Protein AF-0000000085064204 (afdb_homodimer)

Radius of gyration: 37.08 Å; Cα contacts (8 Å, |Δi|>4): 1869; chains: 2; bounding box: 74×116×79 Å

pLDDT: mean 85.84, std 9.93, range [38.03, 97.38]

Nearest PDB structures (foldseek):
  7vgf-assembly1_B  TM=7.984E-01  e=4.249E-29  Homo sapiens
  7y48-assembly1_B  TM=7.712E-01  e=2.056E-29  Homo sapiens
  4m1m-assembly1_A  TM=7.184E-01  e=2.079E-28  Mus musculus
  4m2s-assembly1_A  TM=7.589E-01  e=3.308E-27  Mus musculus
  5kpj-assembly1_A  TM=6.372E-01  e=1.193E-29  Mus musculus

InterPro domains:
  IPR003439 ABC transporter-like, ATP-binding domain [PF00005] (353-502)
  IPR003439 ABC transporter-like, ATP-binding domain [PS50893] (336-571)
  IPR003593 AAA+ ATPase domain [SM00382] (361-548)
  IPR011527 ABC transporter type 1, transmembrane domain [PF00664] (18-265)
  IPR011527 ABC transporter type 1, transmembrane domain [PS50929] (18-302)
  IPR014216 ABC transporter, CydDC cysteine exporter (CydDC-E) family, permease/ATP-binding protein CydD [TIGR02857] (13-544)
  IPR017871 ABC transporter-like, conserved site [PS00211] (474-488)
  IPR027417 P-loop containing nucleoside triphosphate hydrolase [G3DSA:3.40.50.300] (328-576)
  IPR027417 P-loop containing nucleoside triphosphate hydrolase [SSF52540] (329-570)
  IPR036640 ABC transporter type 1, transmembrane domain superfamily [G3DSA:1.20.1560.10] (3-317)
  IPR036640 ABC transporter type 1, transmembrane domain superfamily [SSF90123] (4-317)
  IPR039421 Type 1 protein exporter [PTHR24221] (57-568)

Foldseek 3Di:
DPVVLVVLLVVLVVLLVVLLVLVVVLLVLLLVLLLLVLVLCCCVPPVVDDPVRCVVSVVVSVVSVVSSVVSNVVSLVSQLVSLVVSLVVLLVLLVVLVVLQPDVVCVVPDPVVSVCLNPVLSVLCRLVRRPQVSLVSCLPNSLVVLLVVLCVQPVVLSVLLVVLSVVLVVVCVVLVVVLLVLVVVLVVLVVVLVVLVVVCVVCVVVCVVVVNNVVSVVVSVVSVVVSVVSVVVSVVSLVVSLVVLVVSLVVSLVVLLVVLVVQCPPDPPHHDSSSSSSSSSCSNVSSVSVNSNSVSVVSVSSNVVSVVVSVVSVVPDGDDQPPAADADDPDLWKKKWWFQFWAAPDDPRTQAGTATDIQGTQFEEEEDEDPSLNQVVVLCVLLVSDDTPDTFMDIVPHHTPSRHDNVNSNLQEAEQELQDFADWFFLLVRLCVLPVPDDPVLLCVLLVLLVQQVVLVVDPVRRRATDDPPGDDDDRLNRSSSSSSSLSSNLHQEYEYEHNLVPPDPVSSVSNVSSVCVSSRRGRYYYHDPDVVVQQPGQKYFYGGNNYGDDMDHPVVVCVVVDPSVVVVCVRVVVDD/DPVVLVVLLVVLVVLLVVLLVLVLVLLVLLLVLLLLVLVLCCCVPPVVDDPVRCVVSVVVSVVSVVSSVVSNVVSLVSQLVSLVVSLVVLLVLLVVLVVLQFDVVCVVPDPVVSVCLNPVLSVLCRLVRRPQVSLVSCLPNSLVVLLVVLCVQPVVLSVLLVVLSVVLVVLCVVLVVVLLVLVVVLVVLVVVLVVLVVVCVVCVVVCVVVVNNVVSVVVSVVSVVVSVVSVVVSVVSLVVSLVVLVVSLVVSLVVLLVVLVVQCPPDPPHHDSSSSSSSSSCSNVSSVSVSSNSVSVVSVSSNVVSVVVSVVSSVPDGDDQPPAADADDPDLWKKKWWFQFWAAPDDPRTQAGTATDIQGTQFEEEEDEDPSLNQVVVLCVLLVSDDTPDTFMDIVNHHTPSRHDNVNSNLQEAEQELQDFADWFFLLVRLCVLPVPDDPVLLCVLLVLLVQQVVLVVDPVRRRATDHPPGDDDDRLNRSSSSSSSLSSNLHQEYEYEHNLVPPDPVSSVSNVSSVCVSSRRGRYYYHDPDVVSQQPGQKYFYGGNNYGDDMDHPVVVCVVVDPSVVVVCVRVVVDD

Secondary structure (DSSP, 8-state):
--HHHHHHHGGGHHHHHHHHHHHHHHHHHHHHHHHHHHHHHHHHHHS---HHHHHHHHHHHHHHHHHHHHHHHHHHHHHHHHHHHHHHHHHHHHHHHHHHH-HHHHHTS-HHHHHHIIIIIHHTTHHIIIIIHHHHHHHHHHHHHHHHHHHHH-HHHHHHHHHHHHHHHHHHHHHHHHHHHHHHHHHHHHHHHHHHHHHHHHTHHHHHHTT-HHHHHHHHHHHHHHHHHHHHHHHHHHHHHHHHHHHHHHHHHHHHHHHHHHHHTTPSSP--HHHHHHHHHHHHHHHHHHHHHHHHHHHHHHHHHHHHHHHHHHTSPPP---SSPBPPP--SS--EEEEEEEEESSTT-EEEEEEEEEE-TT-EEEEEE-TTSSHHHHHHHHHT----SEEEEEETTTEEGGGB-HHHHHTTEEEE-SS--PPSEEHHHHHHTS-TT--HHHHHHHHHHTT-HHHHHHSTTGGG-EESTTS----HHHHHHHHHHHHHHH--SEEEEE---TTS-HHHHHHHHHHHHHHHTTSEEEEE-SSHHHHHH-SEEEEEETTEEEEEE-HHHHHHHTSHHHHHHHHHHT---/--HHHHHHHHTTHHHHHHHHHHHHHHHHHHHHHHHHHHHHHHHHHHS---HHHHHHHHHHHHHHHHHHHHHHHHHHHHHHHHHHHHHHHHHHHHHHHHHHH-HHHHHTS-HHHHHHIIIIIHHTTHHIIIIIHHHHHHHHHHHHHHHHHHHHH-HHHHHHHHHHHHHHHHHHHHHHHHHHHHHHHHHHHHHHHHHHHHHHHHTHHHHHHTT-HHHHHHHHHHHHHHHHHHHHHHHHHHHHHHHHHHHHHHHHHHHHHHHHHHHHTTPSSP--HHHHHHHHHHHHHHHHHHHHHHHHHHHHHHHHHHHHHHHHHHTSPPP---SSPBPPP--SS--EEEEEEEEESSTT-EEEEEEEEEE-TT-EEEEEE-TTSSHHHHHHHHHT----SEEEEEETTTEEGGGB-HHHHHTTEEEE-SS--PPSEEHHHHHHTS-TT--HHHHHHHHHHTT-HHHHHHSTTGGG-EESTTS----HHHHHHHHHHHHHHH--SEEEEE---TTS-HHHHHHHHHHHHHHHTTSEEEEE-SSHHHHHT-SEEEEEETTEEEEEE-HHHHHHHTSHHHHHHHHHHT---

Sequence (1154 aa):
MDQRLMREGRRTRGTLYFGIGLGLAAGLLIILQAFLLAHIVDDVSFHGWNLAAVMPLLWIMLALFVVRAGFSWASELVAFHASARIKTYLRERLLSHLLNLGPVAVAGERSADIASTMIEGVEALEPYFSRYLPQMALVSLIPLAILVFVFPADWISGLILLIAGPLVPFFMVLVGYKAEAINQRQWRKMLLMSAHFLDMVQGLTTLKIFGRAKDEIEIVARISDDYRRTTMAGLRVAFLTSAVLEFFASVSIALVAVSLGARLLEIPPPVTFYTAFFVLLLAPEYFNPLRGLAIHYHARMSAIAAARRIFDILDTPLPAQGTQTMAYPDTQSVSLSVHDLHFSYEEGRVALAGVNAEFPAGKVTALVGASGAGKSTLANALLGFVQPDSGEILINGRIPLAVLDRESWWRQLAWVPQNPRLFHGTIAENIRIGRPDADMAALREAAKNAHALEFIEALPQGFDTPVGDLGQGLSGGQIQRVALARAFVKNPPIFILDEATASLDMENESLVLDAMQRLIQGRTAIVIAHRLAMAERADQILVMDAGKVVEAGTHNALLAAGGVYARLAAAYRGDHAMDQRLMREGRRTRGTLYFGIGLGLAAGLLIILQAFLLAHIVDDVSFHGWNLAAVMPLLWIMLALFVVRAGFSWASELVAFHASARIKTYLRERLLSHLLNLGPVAVAGERSADIASTMIEGVEALEPYFSRYLPQMALVSLIPLAILVFVFPADWISGLILLIAGPLVPFFMVLVGYKAEAINQRQWRKMLLMSAHFLDMVQGLTTLKIFGRAKDEIEIVARISDDYRRTTMAGLRVAFLTSAVLEFFASVSIALVAVSLGARLLEIPPPVTFYTAFFVLLLAPEYFNPLRGLAIHYHARMSAIAAARRIFDILDTPLPAQGTQTMAYPDTQSVSLSVHDLHFSYEEGRVALAGVNAEFPAGKVTALVGASGAGKSTLANALLGFVQPDSGEILINGRIPLAVLDRESWWRQLAWVPQNPRLFHGTIAENIRIGRPDADMAALREAAKNAHALEFIEALPQGFDTPVGDLGQGLSGGQIQRVALARAFVKNPPIFILDEATASLDMENESLVLDAMQRLIQGRTAIVIAHRLAMAERADQILVMDAGKVVEAGTHNALLAAGGVYARLAAAYRGDHA

Structure (mmCIF, N/CA/C/O backbone):
data_AF-0000000085064204-model_v1
#
loop_
_entity.id
_entity.type
_entity.pdbx_description
1 polymer 'ABC transporter, CydDC cysteine exporter (CydDC-E) family, permease/ATP-binding protein CydD'
#
loop_
_atom_site.group_PDB
_atom_site.id
_atom_site.type_symbol
_atom_site.label_atom_id
_atom_site.label_alt_id
_atom_site.label_comp_id
_atom_site.label_asym_id
_atom_site.label_entity_id
_atom_site.label_seq_id
_atom_site.pdbx_PDB_ins_code
_atom_site.Cartn_x
_atom_site.Cartn_y
_atom_site.Cartn_z
_atom_site.occupancy
_atom_site.B_iso_or_equiv
_atom_site.auth_seq_id
_atom_site.auth_comp_id
_atom_site.auth_asym_id
_atom_site.auth_atom_id
_atom_site.pdbx_PDB_model_num
ATOM 1 N N . MET A 1 1 ? -7.918 -23.562 9.688 1 51.97 1 MET A N 1
ATOM 2 C CA . MET A 1 1 ? -8.656 -22.625 8.836 1 51.97 1 MET A CA 1
ATOM 3 C C . MET A 1 1 ? -9.438 -21.625 9.68 1 51.97 1 MET A C 1
ATOM 5 O O . MET A 1 1 ? -10.016 -21.984 10.703 1 51.97 1 MET A O 1
ATOM 9 N N . ASP A 1 2 ? -9.148 -20.406 9.461 1 63.81 2 ASP A N 1
ATOM 10 C CA . ASP A 1 2 ? -9.844 -19.406 10.266 1 63.81 2 ASP A CA 1
ATOM 11 C C . ASP A 1 2 ? -11.352 -19.5 10.078 1 63.81 2 ASP A C 1
ATOM 13 O O . ASP A 1 2 ? -11.859 -19.328 8.969 1 63.81 2 ASP A O 1
ATOM 17 N N . GLN A 1 3 ? -12.086 -20.125 11.039 1 72.88 3 GLN A N 1
ATOM 18 C CA . GLN A 1 3 ? -13.516 -20.406 11.039 1 72.88 3 GLN A CA 1
ATOM 19 C C . GLN A 1 3 ? -14.312 -19.188 10.586 1 72.88 3 GLN A C 1
ATOM 21 O O . GLN A 1 3 ? -15.297 -19.312 9.852 1 72.88 3 GLN A O 1
ATOM 26 N N . ARG A 1 4 ? -13.945 -18.094 10.938 1 77.44 4 ARG A N 1
ATOM 27 C CA . ARG A 1 4 ? -14.688 -16.891 10.586 1 77.44 4 ARG A CA 1
ATOM 28 C C . ARG A 1 4 ? -14.562 -16.578 9.102 1 77.44 4 ARG A C 1
ATOM 30 O O . ARG A 1 4 ? -15.531 -16.156 8.469 1 77.44 4 ARG A O 1
ATOM 37 N N . LEU A 1 5 ? -13.383 -16.891 8.633 1 79.81 5 LEU A N 1
ATOM 38 C CA . LEU A 1 5 ? -13.156 -16.688 7.203 1 79.81 5 LEU A CA 1
ATOM 39 C C . LEU A 1 5 ? -14.016 -17.641 6.379 1 79.81 5 LEU A C 1
ATOM 41 O O . LEU A 1 5 ? -14.578 -17.25 5.352 1 79.81 5 LEU A O 1
ATOM 45 N N . MET A 1 6 ? -14.164 -18.781 6.891 1 79.31 6 MET A N 1
ATOM 46 C CA . MET A 1 6 ? -14.953 -19.781 6.188 1 79.31 6 MET A CA 1
ATOM 47 C C . MET A 1 6 ? -16.438 -19.438 6.242 1 79.31 6 MET A C 1
ATOM 49 O O . MET A 1 6 ? -17.188 -19.766 5.316 1 79.31 6 MET A O 1
ATOM 53 N N . ARG A 1 7 ? -16.844 -18.797 7.293 1 80.12 7 ARG A N 1
ATOM 54 C CA . ARG A 1 7 ? -18.234 -18.391 7.422 1 80.12 7 ARG A CA 1
ATOM 55 C C . ARG A 1 7 ? -18.609 -17.328 6.383 1 80.12 7 ARG A C 1
ATOM 57 O O . ARG A 1 7 ? -19.719 -17.328 5.859 1 80.12 7 ARG A O 1
ATOM 64 N N . GLU A 1 8 ? -17.656 -16.531 6.055 1 81 8 GLU A N 1
ATOM 65 C CA . GLU A 1 8 ? -17.875 -15.547 5.012 1 81 8 GLU A CA 1
ATOM 66 C C . GLU A 1 8 ? -18.047 -16.203 3.645 1 81 8 GLU A C 1
ATOM 68 O O . GLU A 1 8 ? -18.797 -15.719 2.799 1 81 8 GLU A O 1
ATOM 73 N N . GLY A 1 9 ? -17.359 -17.203 3.48 1 81.88 9 GLY A N 1
ATOM 74 C CA . GLY A 1 9 ? -17.469 -17.969 2.248 1 81.88 9 GLY A CA 1
ATOM 75 C C . GLY A 1 9 ? -18.781 -18.719 2.119 1 81.88 9 GLY A C 1
ATOM 76 O O . GLY A 1 9 ? -19.203 -19.062 1.011 1 81.88 9 GLY A O 1
ATOM 77 N N . ARG A 1 10 ? -19.516 -18.891 3.223 1 81.38 10 ARG A N 1
ATOM 78 C CA . ARG A 1 10 ? -20.766 -19.625 3.232 1 81.38 10 ARG A CA 1
ATOM 79 C C . ARG A 1 10 ? -21.859 -18.875 2.49 1 81.38 10 ARG A C 1
ATOM 81 O O . ARG A 1 10 ? -22.797 -19.484 1.972 1 81.38 10 ARG A O 1
ATOM 88 N N . ARG A 1 11 ? -21.688 -17.594 2.393 1 80.5 11 ARG A N 1
ATOM 89 C CA . ARG A 1 11 ? -22.688 -16.797 1.69 1 80.5 11 ARG A CA 1
ATOM 90 C C . ARG A 1 11 ? -22.719 -17.125 0.203 1 80.5 11 ARG A C 1
ATOM 92 O O . ARG A 1 11 ? -23.75 -17.016 -0.446 1 80.5 11 ARG A O 1
ATOM 99 N N . THR A 1 12 ? -21.578 -17.547 -0.278 1 88.06 12 THR A N 1
ATOM 100 C CA . THR A 1 12 ? -21.469 -17.922 -1.684 1 88.06 12 THR A CA 1
ATOM 101 C C . THR A 1 12 ? -21.078 -19.391 -1.825 1 88.06 12 THR A C 1
ATOM 103 O O . THR A 1 12 ? -20.375 -19.766 -2.762 1 88.06 12 THR A O 1
ATOM 106 N N . ARG A 1 13 ? -21.484 -20.203 -0.904 1 87.88 13 ARG A N 1
ATOM 107 C CA . ARG A 1 13 ? -21.062 -21.594 -0.875 1 87.88 13 ARG A CA 1
ATOM 108 C C . ARG A 1 13 ? -21.547 -22.344 -2.121 1 87.88 13 ARG A C 1
ATOM 110 O O . ARG A 1 13 ? -20.812 -23.156 -2.68 1 87.88 13 ARG A O 1
ATOM 117 N N . GLY A 1 14 ? -22.812 -22.016 -2.52 1 92.12 14 GLY A N 1
ATOM 118 C CA . GLY A 1 14 ? -23.328 -22.672 -3.717 1 92.12 14 GLY A CA 1
ATOM 119 C C . GLY A 1 14 ? -22.453 -22.438 -4.938 1 92.12 14 GLY A C 1
ATOM 120 O O . GLY A 1 14 ? -22.141 -23.375 -5.672 1 92.12 14 GLY A O 1
ATOM 121 N N . THR A 1 15 ? -22.047 -21.203 -5.09 1 93 15 THR A N 1
ATOM 122 C CA . THR A 1 15 ? -21.203 -20.859 -6.23 1 93 15 THR A CA 1
ATOM 123 C C . THR A 1 15 ? -19.828 -21.484 -6.105 1 93 15 THR A C 1
ATOM 125 O O . THR A 1 15 ? -19.266 -21.969 -7.094 1 93 15 THR A O 1
ATOM 128 N N . LEU A 1 16 ? -19.344 -21.5 -4.938 1 92.06 16 LEU A N 1
ATOM 129 C CA . LEU A 1 16 ? -18.031 -22.094 -4.715 1 92.06 16 LEU A CA 1
ATOM 130 C C . LEU A 1 16 ? -18.062 -23.594 -4.969 1 92.06 16 LEU A C 1
ATOM 132 O O . LEU A 1 16 ? -17.172 -24.141 -5.625 1 92.06 16 LEU A O 1
ATOM 136 N N . TYR A 1 17 ? -19.094 -24.266 -4.473 1 93.19 17 TYR A N 1
ATOM 137 C CA . TYR A 1 17 ? -19.219 -25.703 -4.684 1 93.19 17 TYR A CA 1
ATOM 138 C C . TYR A 1 17 ? -19.438 -26.016 -6.16 1 93.19 17 TYR A C 1
ATOM 140 O O . TYR A 1 17 ? -18.969 -27.047 -6.66 1 93.19 17 TYR A O 1
ATOM 148 N N . PHE A 1 18 ? -20.172 -25.125 -6.746 1 95.31 18 PHE A N 1
ATOM 149 C CA . PHE A 1 18 ? -20.375 -25.297 -8.18 1 95.31 18 PHE A CA 1
ATOM 150 C C . PHE A 1 18 ? -19.047 -25.203 -8.93 1 95.31 18 PHE A C 1
ATOM 152 O O . PHE A 1 18 ? -18.781 -26.016 -9.828 1 95.31 18 PHE A O 1
ATOM 159 N N . GLY A 1 19 ? -18.234 -24.219 -8.531 1 94.81 19 GLY A N 1
ATOM 160 C CA . GLY A 1 19 ? -16.906 -24.125 -9.117 1 94.81 19 GLY A CA 1
ATOM 161 C C . GLY A 1 19 ? -16.047 -25.344 -8.891 1 94.81 19 GLY A C 1
ATOM 162 O O . GLY A 1 19 ? -15.383 -25.828 -9.812 1 94.81 19 GLY A O 1
ATOM 163 N N . ILE A 1 20 ? -16.109 -25.891 -7.723 1 94.38 20 ILE A N 1
ATOM 164 C CA . ILE A 1 20 ? -15.375 -27.109 -7.367 1 94.38 20 ILE A CA 1
ATOM 165 C C . ILE A 1 20 ? -15.914 -28.281 -8.172 1 94.38 20 ILE A C 1
ATOM 167 O O . ILE A 1 20 ? -15.148 -29.109 -8.672 1 94.38 20 ILE A O 1
ATOM 171 N N . GLY A 1 21 ? -17.219 -28.328 -8.281 1 96.25 21 GLY A N 1
ATOM 172 C CA . GLY A 1 21 ? -17.828 -29.375 -9.086 1 96.25 21 GLY A CA 1
ATOM 173 C C . GLY A 1 21 ? -17.375 -29.375 -10.531 1 96.25 21 GLY A C 1
ATOM 174 O O . GLY A 1 21 ? -17.109 -30.422 -11.109 1 96.25 21 GLY A O 1
ATOM 175 N N . LEU A 1 22 ? -17.281 -28.188 -11.078 1 96.19 22 LEU A N 1
ATOM 176 C CA . LEU A 1 22 ? -16.781 -28.047 -12.445 1 96.19 22 LEU A CA 1
ATOM 177 C C . LEU A 1 22 ? -15.328 -28.484 -12.547 1 96.19 22 LEU A C 1
ATOM 179 O O . LEU A 1 22 ? -14.938 -29.125 -13.531 1 96.19 22 LEU A O 1
ATOM 183 N N . GLY A 1 23 ? -14.617 -28.094 -11.547 1 94.19 23 GLY A N 1
ATOM 184 C CA . GLY A 1 23 ? -13.234 -28.562 -11.5 1 94.19 23 GLY A CA 1
ATOM 185 C C . GLY A 1 23 ? -13.102 -30.062 -11.406 1 94.19 23 GLY A C 1
ATOM 186 O O . GLY A 1 23 ? -12.258 -30.656 -12.07 1 94.19 23 GLY A O 1
ATOM 187 N N . LEU A 1 24 ? -13.922 -30.641 -10.602 1 95.44 24 LEU A N 1
ATOM 188 C CA . LEU A 1 24 ? -13.938 -32.094 -10.461 1 95.44 24 LEU A CA 1
ATOM 189 C C . LEU A 1 24 ? -14.344 -32.75 -11.773 1 95.44 24 LEU A C 1
ATOM 191 O O . LEU A 1 24 ? -13.781 -33.781 -12.156 1 95.44 24 LEU A O 1
ATOM 195 N N . ALA A 1 25 ? -15.305 -32.188 -12.391 1 96.75 25 ALA A N 1
ATOM 196 C CA . ALA A 1 25 ? -15.734 -32.688 -13.688 1 96.75 25 ALA A CA 1
ATOM 197 C C . ALA A 1 25 ? -14.586 -32.688 -14.695 1 96.75 25 ALA A C 1
ATOM 199 O O . ALA A 1 25 ? -14.414 -33.625 -15.461 1 96.75 25 ALA A O 1
ATOM 200 N N . ALA A 1 26 ? -13.867 -31.625 -14.688 1 94 26 ALA A N 1
ATOM 201 C CA . ALA A 1 26 ? -12.695 -31.547 -15.562 1 94 26 ALA A CA 1
ATOM 202 C C . ALA A 1 26 ? -11.68 -32.625 -15.219 1 94 26 ALA A C 1
ATOM 204 O O . ALA A 1 26 ? -11.078 -33.219 -16.109 1 94 26 ALA A O 1
ATOM 205 N N . GLY A 1 27 ? -11.523 -32.844 -13.945 1 92.81 27 GLY A N 1
ATOM 206 C CA . GLY A 1 27 ? -10.625 -33.906 -13.508 1 92.81 27 GLY A CA 1
ATOM 207 C C . GLY A 1 27 ? -11.078 -35.281 -13.93 1 92.81 27 GLY A C 1
ATOM 208 O O . GLY A 1 27 ? -10.266 -36.125 -14.336 1 92.81 27 GLY A O 1
ATOM 209 N N . LEU A 1 28 ? -12.305 -35.562 -13.883 1 95.56 28 LEU A N 1
ATOM 210 C CA . LEU A 1 28 ? -12.852 -36.844 -14.289 1 95.56 28 LEU A CA 1
ATOM 211 C C . LEU A 1 28 ? -12.695 -37.031 -15.797 1 95.56 28 LEU A C 1
ATOM 213 O O . LEU A 1 28 ? -12.5 -38.156 -16.25 1 95.56 28 LEU A O 1
ATOM 217 N N . LEU A 1 29 ? -12.773 -35.938 -16.453 1 95.25 29 LEU A N 1
ATOM 218 C CA . LEU A 1 29 ? -12.602 -36.031 -17.906 1 95.25 29 LEU A CA 1
ATOM 219 C C . LEU A 1 29 ? -11.164 -36.406 -18.25 1 95.25 29 LEU A C 1
ATOM 221 O O . LEU A 1 29 ? -10.914 -37.031 -19.297 1 95.25 29 LEU A O 1
ATOM 225 N N . ILE A 1 30 ? -10.273 -36.062 -17.391 1 93.62 30 ILE A N 1
ATOM 226 C CA . ILE A 1 30 ? -8.891 -36.469 -17.594 1 93.62 30 ILE A CA 1
ATOM 227 C C . ILE A 1 30 ? -8.797 -38 -17.547 1 93.62 30 ILE A C 1
ATOM 229 O O . ILE A 1 30 ? -8.086 -38.594 -18.344 1 93.62 30 ILE A O 1
ATOM 233 N N . ILE A 1 31 ? -9.492 -38.594 -16.656 1 95.25 31 ILE A N 1
ATOM 234 C CA . ILE A 1 31 ? -9.508 -40.031 -16.516 1 95.25 31 ILE A CA 1
ATOM 235 C C . ILE A 1 31 ? -10.141 -40.688 -17.75 1 95.25 31 ILE A C 1
ATOM 237 O O . ILE A 1 31 ? -9.602 -41.625 -18.297 1 95.25 31 ILE A O 1
ATOM 241 N N . LEU A 1 32 ? -11.211 -40.094 -18.156 1 95.62 32 LEU A N 1
ATOM 242 C CA . LEU A 1 32 ? -11.891 -40.594 -19.344 1 95.62 32 LEU A CA 1
ATOM 243 C C . LEU A 1 32 ? -10.992 -40.469 -20.578 1 95.62 32 LEU A C 1
ATOM 245 O O . LEU A 1 32 ? -10.984 -41.344 -21.422 1 95.62 32 LEU A O 1
ATOM 249 N N . GLN A 1 33 ? -10.344 -39.406 -20.656 1 94.38 33 GLN A N 1
ATOM 250 C CA . GLN A 1 33 ? -9.414 -39.219 -21.766 1 94.38 33 GLN A CA 1
ATOM 251 C C . GLN A 1 33 ? -8.312 -40.25 -21.75 1 94.38 33 GLN A C 1
ATOM 253 O O . GLN A 1 33 ? -7.945 -40.781 -22.812 1 94.38 33 GLN A O 1
ATOM 258 N N . ALA A 1 34 ? -7.793 -40.469 -20.594 1 94.19 34 ALA A N 1
ATOM 259 C CA . ALA A 1 34 ? -6.773 -41.5 -20.469 1 94.19 34 ALA A CA 1
ATOM 260 C C . ALA A 1 34 ? -7.328 -42.875 -20.859 1 94.19 34 ALA A C 1
ATOM 262 O O . ALA A 1 34 ? -6.648 -43.656 -21.531 1 94.19 34 ALA A O 1
ATOM 263 N N . PHE A 1 35 ? -8.516 -43.156 -20.484 1 94.88 35 PHE A N 1
ATOM 264 C CA . PHE A 1 35 ? -9.188 -44.406 -20.812 1 94.88 35 PHE A CA 1
ATOM 265 C C . PHE A 1 35 ? -9.344 -44.562 -22.328 1 94.88 35 PHE A C 1
ATOM 267 O O . PHE A 1 35 ? -8.984 -45.594 -22.891 1 94.88 35 PHE A O 1
ATOM 274 N N . LEU A 1 36 ? -9.797 -43.531 -22.938 1 94.88 36 LEU A N 1
ATOM 275 C CA . LEU A 1 36 ? -10.031 -43.562 -24.375 1 94.88 36 LEU A CA 1
ATOM 276 C C . LEU A 1 36 ? -8.719 -43.656 -25.141 1 94.88 36 LEU A C 1
ATOM 278 O O . LEU A 1 36 ? -8.617 -44.375 -26.125 1 94.88 36 LEU A O 1
ATOM 282 N N . LEU A 1 37 ? -7.797 -42.875 -24.688 1 93.75 37 LEU A N 1
ATOM 283 C CA . LEU A 1 37 ? -6.5 -42.906 -25.359 1 93.75 37 LEU A CA 1
ATOM 284 C C . LEU A 1 37 ? -5.855 -44.281 -25.25 1 93.75 37 LEU A C 1
ATOM 286 O O . LEU A 1 37 ? -5.289 -44.781 -26.219 1 93.75 37 LEU A O 1
ATOM 290 N N . ALA A 1 38 ? -5.91 -44.875 -24.109 1 93.56 38 ALA A N 1
ATOM 291 C CA . ALA A 1 38 ? -5.371 -46.219 -23.906 1 93.56 38 ALA A CA 1
ATOM 292 C C . ALA A 1 38 ? -6.078 -47.219 -24.812 1 93.56 38 ALA A C 1
ATOM 294 O O . ALA A 1 38 ? -5.434 -48.125 -25.375 1 93.56 38 ALA A O 1
ATOM 295 N N . HIS A 1 39 ? -7.371 -47.094 -24.953 1 92 39 HIS A N 1
ATOM 296 C CA . HIS A 1 39 ? -8.148 -48 -25.812 1 92 39 HIS A CA 1
ATOM 297 C C . HIS A 1 39 ? -7.777 -47.812 -27.281 1 92 39 HIS A C 1
ATOM 299 O O . HIS A 1 39 ? -7.605 -48.812 -28 1 92 39 HIS A O 1
ATOM 305 N N . ILE A 1 40 ? -7.637 -46.625 -27.656 1 92.25 40 ILE A N 1
ATOM 306 C CA . ILE A 1 40 ? -7.309 -46.344 -29.047 1 92.25 40 ILE A CA 1
ATOM 307 C C . ILE A 1 40 ? -5.934 -46.938 -29.391 1 92.25 40 ILE A C 1
ATOM 309 O O . ILE A 1 40 ? -5.781 -47.625 -30.391 1 92.25 40 ILE A O 1
ATOM 313 N N . VAL A 1 41 ? -4.965 -46.688 -28.547 1 89.12 41 VAL A N 1
ATOM 314 C CA . VAL A 1 41 ? -3.602 -47.125 -28.797 1 89.12 41 VAL A CA 1
ATOM 315 C C . VAL A 1 41 ? -3.551 -48.656 -28.75 1 89.12 41 VAL A C 1
ATOM 317 O O . VAL A 1 41 ? -2.871 -49.281 -29.562 1 89.12 41 VAL A O 1
ATOM 320 N N . ASP A 1 42 ? -4.293 -49.25 -27.812 1 89.31 42 ASP A N 1
ATOM 321 C CA . ASP A 1 42 ? -4.352 -50.688 -27.703 1 89.31 42 ASP A CA 1
ATOM 322 C C . ASP A 1 42 ? -4.977 -51.312 -28.953 1 89.31 42 ASP A C 1
ATOM 324 O O . ASP A 1 42 ? -4.488 -52.344 -29.453 1 89.31 42 ASP A O 1
ATOM 328 N N . ASP A 1 43 ? -6.055 -50.719 -29.438 1 87.75 43 ASP A N 1
ATOM 329 C CA . ASP A 1 43 ? -6.758 -51.25 -30.609 1 87.75 43 ASP A CA 1
ATOM 330 C C . ASP A 1 43 ? -5.891 -51.125 -31.859 1 87.75 43 ASP A C 1
ATOM 332 O O . ASP A 1 43 ? -5.863 -52.031 -32.688 1 87.75 43 ASP A O 1
ATOM 336 N N . VAL A 1 44 ? -5.246 -50.125 -31.953 1 84.06 44 VAL A N 1
ATOM 337 C CA . VAL A 1 44 ? -4.422 -49.875 -33.125 1 84.06 44 VAL A CA 1
ATOM 338 C C . VAL A 1 44 ? -3.18 -50.75 -33.094 1 84.06 44 VAL A C 1
ATOM 340 O O . VAL A 1 44 ? -2.748 -51.281 -34.094 1 84.06 44 VAL A O 1
ATOM 343 N N . SER A 1 45 ? -2.621 -51 -31.906 1 82 45 SER A N 1
ATOM 344 C CA . SER A 1 45 ? -1.347 -51.688 -31.766 1 82 45 SER A CA 1
ATOM 345 C C . SER A 1 45 ? -1.543 -53.188 -31.734 1 82 45 SER A C 1
ATOM 347 O O . SER A 1 45 ? -0.725 -53.938 -32.25 1 82 45 SER A O 1
ATOM 349 N N . PHE A 1 46 ? -2.588 -53.656 -31.109 1 81.19 46 PHE A N 1
ATOM 350 C CA . PHE A 1 46 ? -2.629 -55.062 -30.828 1 81.19 46 PHE A CA 1
ATOM 351 C C . PHE A 1 46 ? -3.85 -55.719 -31.469 1 81.19 46 PHE A C 1
ATOM 353 O O . PHE A 1 46 ? -3.898 -56.938 -31.641 1 81.19 46 PHE A O 1
ATOM 360 N N . HIS A 1 47 ? -4.801 -54.938 -31.828 1 83.44 47 HIS A N 1
ATOM 361 C CA . HIS A 1 47 ? -5.996 -55.562 -32.375 1 83.44 47 HIS A CA 1
ATOM 362 C C . HIS A 1 47 ? -6.109 -55.25 -33.875 1 83.44 47 HIS A C 1
ATOM 364 O O . HIS A 1 47 ? -7.141 -55.531 -34.5 1 83.44 47 HIS A O 1
ATOM 370 N N . GLY A 1 48 ? -5.191 -54.594 -34.5 1 79.88 48 GLY A N 1
ATOM 371 C CA . GLY A 1 48 ? -5.066 -54.406 -35.938 1 79.88 48 GLY A CA 1
ATOM 372 C C . GLY A 1 48 ? -6.055 -53.406 -36.5 1 79.88 48 GLY A C 1
ATOM 373 O O . GLY A 1 48 ? -6.375 -53.469 -37.688 1 79.88 48 GLY A O 1
ATOM 374 N N . TRP A 1 49 ? -6.562 -52.594 -35.656 1 83 49 TRP A N 1
ATOM 375 C CA . TRP A 1 49 ? -7.48 -51.594 -36.156 1 83 49 TRP A CA 1
ATOM 376 C C . TRP A 1 49 ? -6.734 -50.531 -36.969 1 83 49 TRP A C 1
ATOM 378 O O . TRP A 1 49 ? -5.625 -50.125 -36.594 1 83 49 TRP A O 1
ATOM 388 N N . ASN A 1 50 ? -7.297 -50.156 -38.188 1 80.88 50 ASN A N 1
ATOM 389 C CA . ASN A 1 50 ? -6.688 -49.094 -38.969 1 80.88 50 ASN A CA 1
ATOM 390 C C . ASN A 1 50 ? -7.109 -47.719 -38.469 1 80.88 50 ASN A C 1
ATOM 392 O O . ASN A 1 50 ? -7.973 -47.594 -37.594 1 80.88 50 ASN A O 1
ATOM 396 N N . LEU A 1 51 ? -6.379 -46.656 -38.938 1 79.19 51 LEU A N 1
ATOM 397 C CA . LEU A 1 51 ? -6.617 -45.312 -38.469 1 79.19 51 LEU A CA 1
ATOM 398 C C . LEU A 1 51 ? -8.039 -44.875 -38.812 1 79.19 51 LEU A C 1
ATOM 400 O O . LEU A 1 51 ? -8.656 -44.125 -38.031 1 79.19 51 LEU A O 1
ATOM 404 N N . ALA A 1 52 ? -8.5 -45.375 -39.906 1 84.31 52 ALA A N 1
ATOM 405 C CA . ALA A 1 52 ? -9.867 -45.031 -40.312 1 84.31 52 ALA A CA 1
ATOM 406 C C . ALA A 1 52 ? -10.883 -45.594 -39.312 1 84.31 52 ALA A C 1
ATOM 408 O O . ALA A 1 52 ? -11.898 -44.969 -39.031 1 84.31 52 ALA A O 1
ATOM 409 N N . ALA A 1 53 ? -10.562 -46.688 -38.781 1 86.75 53 ALA A N 1
ATOM 410 C CA . ALA A 1 53 ? -11.469 -47.375 -37.844 1 86.75 53 ALA A CA 1
ATOM 411 C C . ALA A 1 53 ? -11.492 -46.656 -36.5 1 86.75 53 ALA A C 1
ATOM 413 O O . ALA A 1 53 ? -12.492 -46.688 -35.781 1 86.75 53 ALA A O 1
ATOM 414 N N . VAL A 1 54 ? -10.453 -45.969 -36.156 1 89 54 VAL A N 1
ATOM 415 C CA . VAL A 1 54 ? -10.383 -45.344 -34.844 1 89 54 VAL A CA 1
ATOM 416 C C . VAL A 1 54 ? -10.68 -43.844 -34.938 1 89 54 VAL A C 1
ATOM 418 O O . VAL A 1 54 ? -10.727 -43.156 -33.938 1 89 54 VAL A O 1
ATOM 421 N N . MET A 1 55 ? -10.984 -43.375 -36.125 1 89 55 MET A N 1
ATOM 422 C CA . MET A 1 55 ? -11.211 -41.938 -36.375 1 89 55 MET A CA 1
ATOM 423 C C . MET A 1 55 ? -12.375 -41.438 -35.531 1 89 55 MET A C 1
ATOM 425 O O . MET A 1 55 ? -12.297 -40.375 -34.938 1 89 55 MET A O 1
ATOM 429 N N . PRO A 1 56 ? -13.469 -42.156 -35.438 1 91.44 56 PRO A N 1
ATOM 430 C CA . PRO A 1 56 ? -14.555 -41.656 -34.594 1 91.44 56 PRO A CA 1
ATOM 431 C C . PRO A 1 56 ? -14.133 -41.5 -33.125 1 91.44 56 PRO A C 1
ATOM 433 O O . PRO A 1 56 ? -14.547 -40.531 -32.469 1 91.44 56 PRO A O 1
ATOM 436 N N . LEU A 1 57 ? -13.336 -42.312 -32.656 1 92.38 57 LEU A N 1
ATOM 437 C CA . LEU A 1 57 ? -12.852 -42.219 -31.266 1 92.38 57 LEU A CA 1
ATOM 438 C C . LEU A 1 57 ? -11.906 -41.031 -31.109 1 92.38 57 LEU A C 1
ATOM 440 O O . LEU A 1 57 ? -11.883 -40.375 -30.047 1 92.38 57 LEU A O 1
ATOM 444 N N . LEU A 1 58 ? -11.219 -40.781 -32.156 1 91.75 58 LEU A N 1
ATOM 445 C CA . LEU A 1 58 ? -10.328 -39.625 -32.125 1 91.75 58 LEU A CA 1
ATOM 446 C C . LEU A 1 58 ? -11.125 -38.344 -32.062 1 91.75 58 LEU A C 1
ATOM 448 O O . LEU A 1 58 ? -10.734 -37.375 -31.406 1 91.75 58 LEU A O 1
ATOM 452 N N . TRP A 1 59 ? -12.156 -38.312 -32.781 1 92.44 59 TRP A N 1
ATOM 453 C CA . TRP A 1 59 ? -13.016 -37.125 -32.75 1 92.44 59 TRP A CA 1
ATOM 454 C C . TRP A 1 59 ? -13.656 -36.969 -31.375 1 92.44 59 TRP A C 1
ATOM 456 O O . TRP A 1 59 ? -13.797 -35.844 -30.891 1 92.44 59 TRP A O 1
ATOM 466 N N . ILE A 1 60 ? -14.023 -37.969 -30.766 1 94.56 60 ILE A N 1
ATOM 467 C CA . ILE A 1 60 ? -14.578 -37.938 -29.422 1 94.56 60 ILE A CA 1
ATOM 468 C C . ILE A 1 60 ? -13.531 -37.406 -28.453 1 94.56 60 ILE A C 1
ATOM 470 O O . ILE A 1 60 ? -13.836 -36.625 -27.562 1 94.56 60 ILE A O 1
ATOM 474 N N . MET A 1 61 ? -12.352 -37.875 -28.625 1 93.88 61 MET A N 1
ATOM 475 C CA . MET A 1 61 ? -11.258 -37.406 -27.781 1 93.88 61 MET A CA 1
ATOM 476 C C . MET A 1 61 ? -11.055 -35.906 -27.922 1 93.88 61 MET A C 1
ATOM 478 O O . MET A 1 61 ? -10.867 -35.188 -26.922 1 93.88 61 MET A O 1
ATOM 482 N N . LEU A 1 62 ? -11.062 -35.438 -29.125 1 92.56 62 LEU A N 1
ATOM 483 C CA . LEU A 1 62 ? -10.93 -34 -29.375 1 92.56 62 LEU A CA 1
ATOM 484 C C . LEU A 1 62 ? -12.055 -33.219 -28.703 1 92.56 62 LEU A C 1
ATOM 486 O O . LEU A 1 62 ? -11.805 -32.156 -28.094 1 92.56 62 LEU A O 1
ATOM 490 N N . ALA A 1 63 ? -13.219 -33.719 -28.844 1 94.38 63 ALA A N 1
ATOM 491 C CA . ALA A 1 63 ? -14.359 -33.094 -28.188 1 94.38 63 ALA A CA 1
ATOM 492 C C . ALA A 1 63 ? -14.18 -33.062 -26.672 1 94.38 63 ALA A C 1
ATOM 494 O O . ALA A 1 63 ? -14.516 -32.062 -26.016 1 94.38 63 ALA A O 1
ATOM 495 N N . LEU A 1 64 ? -13.617 -34.094 -26.094 1 95 64 LEU A N 1
ATOM 496 C CA . LEU A 1 64 ? -13.391 -34.156 -24.656 1 95 64 LEU A CA 1
ATOM 497 C C . LEU A 1 64 ? -12.352 -33.156 -24.219 1 95 64 LEU A C 1
ATOM 499 O O . LEU A 1 64 ? -12.461 -32.594 -23.125 1 95 64 LEU A O 1
ATOM 503 N N . PHE A 1 65 ? -11.391 -32.969 -25.094 1 93.5 65 PHE A N 1
ATOM 504 C CA . PHE A 1 65 ? -10.383 -31.953 -24.766 1 93.5 65 PHE A CA 1
ATOM 505 C C . PHE A 1 65 ? -11.023 -30.562 -24.672 1 93.5 65 PHE A C 1
ATOM 507 O O . PHE A 1 65 ? -10.719 -29.797 -23.766 1 93.5 65 PHE A O 1
ATOM 514 N N . VAL A 1 66 ? -11.875 -30.281 -25.578 1 92.94 66 VAL A N 1
ATOM 515 C CA . VAL A 1 66 ? -12.547 -28.984 -25.625 1 92.94 66 VAL A CA 1
ATOM 516 C C . VAL A 1 66 ? -13.469 -28.828 -24.422 1 92.94 66 VAL A C 1
ATOM 518 O O . VAL A 1 66 ? -13.477 -27.781 -23.766 1 92.94 66 VAL A O 1
ATOM 521 N N . VAL A 1 67 ? -14.188 -29.875 -24.125 1 95 67 VAL A N 1
ATOM 522 C CA . VAL A 1 67 ? -15.117 -29.828 -23 1 95 67 VAL A CA 1
ATOM 523 C C . VAL A 1 67 ? -14.344 -29.672 -21.703 1 95 67 VAL A C 1
ATOM 525 O O . VAL A 1 67 ? -14.75 -28.922 -20.812 1 95 67 VAL A O 1
ATOM 528 N N . ARG A 1 68 ? -13.297 -30.375 -21.562 1 93.38 68 ARG A N 1
ATOM 529 C CA . ARG A 1 68 ? -12.477 -30.266 -20.375 1 93.38 68 ARG A CA 1
ATOM 530 C C . ARG A 1 68 ? -11.938 -28.844 -20.203 1 93.38 68 ARG A C 1
ATOM 532 O O . ARG A 1 68 ? -11.969 -28.297 -19.094 1 93.38 68 ARG A O 1
ATOM 539 N N . ALA A 1 69 ? -11.406 -28.312 -21.297 1 90.38 69 ALA A N 1
ATOM 540 C CA . ALA A 1 69 ? -10.914 -26.938 -21.266 1 90.38 69 ALA A CA 1
ATOM 541 C C . ALA A 1 69 ? -12.023 -25.969 -20.875 1 90.38 69 ALA A C 1
ATOM 543 O O . ALA A 1 69 ? -11.789 -25.031 -20.109 1 90.38 69 ALA A O 1
ATOM 544 N N . GLY A 1 70 ? -13.172 -26.219 -21.391 1 92.12 70 GLY A N 1
ATOM 545 C CA . GLY A 1 70 ? -14.328 -25.406 -21.031 1 92.12 70 GLY A CA 1
ATOM 546 C C . GLY A 1 70 ? -14.695 -25.5 -19.562 1 92.12 70 GLY A C 1
ATOM 547 O O . GLY A 1 70 ? -14.977 -24.484 -18.922 1 92.12 70 GLY A O 1
ATOM 548 N N . PHE A 1 71 ? -14.664 -26.719 -19.047 1 94.31 71 PHE A N 1
ATOM 549 C CA . PHE A 1 71 ? -14.969 -26.922 -17.625 1 94.31 71 PHE A CA 1
ATOM 550 C C . PHE A 1 71 ? -13.922 -26.25 -16.75 1 94.31 71 PHE A C 1
ATOM 552 O O . PHE A 1 71 ? -14.258 -25.641 -15.734 1 94.31 71 PHE A O 1
ATOM 559 N N . SER A 1 72 ? -12.727 -26.344 -17.094 1 90.81 72 SER A N 1
ATOM 560 C CA . SER A 1 72 ? -11.656 -25.719 -16.312 1 90.81 72 SER A CA 1
ATOM 561 C C . SER A 1 72 ? -11.773 -24.203 -16.328 1 90.81 72 SER A C 1
ATOM 563 O O . SER A 1 72 ? -11.625 -23.547 -15.289 1 90.81 72 SER A O 1
ATOM 565 N N . TRP A 1 73 ? -12.023 -23.703 -17.516 1 90.12 73 TRP A N 1
ATOM 566 C CA . TRP A 1 73 ? -12.219 -22.281 -17.672 1 90.12 73 TRP A CA 1
ATOM 567 C C . TRP A 1 73 ? -13.406 -21.781 -16.844 1 90.12 73 TRP A C 1
ATOM 569 O O . TRP A 1 73 ? -13.297 -20.797 -16.125 1 90.12 73 TRP A O 1
ATOM 579 N N . ALA A 1 74 ? -14.438 -22.484 -16.953 1 93.81 74 ALA A N 1
ATOM 580 C CA . ALA A 1 74 ? -15.648 -22.109 -16.219 1 93.81 74 ALA A CA 1
ATOM 581 C C . ALA A 1 74 ? -15.438 -22.234 -14.711 1 93.81 74 ALA A C 1
ATOM 583 O O . ALA A 1 74 ? -15.945 -21.422 -13.945 1 93.81 74 ALA A O 1
ATOM 584 N N . SER A 1 75 ? -14.766 -23.234 -14.312 1 93.94 75 SER A N 1
ATOM 585 C CA . SER A 1 75 ? -14.484 -23.453 -12.898 1 93.94 75 SER A CA 1
ATOM 586 C C . SER A 1 75 ? -13.734 -22.266 -12.305 1 93.94 75 SER A C 1
ATOM 588 O O . SER A 1 75 ? -14.094 -21.766 -11.227 1 93.94 75 SER A O 1
ATOM 590 N N . GLU A 1 76 ? -12.797 -21.797 -13.031 1 90.31 76 GLU A N 1
ATOM 591 C CA . GLU A 1 76 ? -12 -20.656 -12.562 1 90.31 76 GLU A CA 1
ATOM 592 C C . GLU A 1 76 ? -12.844 -19.391 -12.5 1 90.31 76 GLU A C 1
ATOM 594 O O . GLU A 1 76 ? -12.766 -18.625 -11.531 1 90.31 76 GLU A O 1
ATOM 599 N N . LEU A 1 77 ? -13.625 -19.203 -13.508 1 91.5 77 LEU A N 1
ATOM 600 C CA . LEU A 1 77 ? -14.461 -18.016 -13.57 1 91.5 77 LEU A CA 1
ATOM 601 C C . LEU A 1 77 ? -15.461 -17.984 -12.422 1 91.5 77 LEU A C 1
ATOM 603 O O . LEU A 1 77 ? -15.688 -16.938 -11.805 1 91.5 77 LEU A O 1
ATOM 607 N N . VAL A 1 78 ? -16.031 -19.125 -12.211 1 94.25 78 VAL A N 1
ATOM 608 C CA . VAL A 1 78 ? -17.031 -19.234 -11.164 1 94.25 78 VAL A CA 1
ATOM 609 C C . VAL A 1 78 ? -16.391 -19 -9.797 1 94.25 78 VAL A C 1
ATOM 611 O O . VAL A 1 78 ? -16.969 -18.312 -8.945 1 94.25 78 VAL A O 1
ATOM 614 N N . ALA A 1 79 ? -15.273 -19.547 -9.586 1 92.38 79 ALA A N 1
ATOM 615 C CA . ALA A 1 79 ? -14.57 -19.375 -8.32 1 92.38 79 ALA A CA 1
ATOM 616 C C . ALA A 1 79 ? -14.234 -17.891 -8.094 1 92.38 79 ALA A C 1
ATOM 618 O O . ALA A 1 79 ? -14.383 -17.391 -6.98 1 92.38 79 ALA A O 1
ATOM 619 N N . PHE A 1 80 ? -13.812 -17.234 -9.086 1 91.56 80 PHE A N 1
ATOM 620 C CA . PHE A 1 80 ? -13.445 -15.836 -8.969 1 91.56 80 PHE A CA 1
ATOM 621 C C . PHE A 1 80 ? -14.688 -14.969 -8.781 1 91.56 80 PHE A C 1
ATOM 623 O O . PHE A 1 80 ? -14.641 -13.953 -8.078 1 91.56 80 PHE A O 1
ATOM 630 N N . HIS A 1 81 ? -15.711 -15.383 -9.469 1 91.69 81 HIS A N 1
ATOM 631 C CA . HIS A 1 81 ? -16.969 -14.664 -9.281 1 91.69 81 HIS A CA 1
ATOM 632 C C . HIS A 1 81 ? -17.453 -14.766 -7.836 1 91.69 81 HIS A C 1
ATOM 634 O O . HIS A 1 81 ? -17.922 -13.789 -7.266 1 91.69 81 HIS A O 1
ATOM 640 N N . ALA A 1 82 ? -17.328 -15.898 -7.301 1 92.31 82 ALA A N 1
ATOM 641 C CA . ALA A 1 82 ? -17.703 -16.109 -5.902 1 92.31 82 ALA A CA 1
ATOM 642 C C . ALA A 1 82 ? -16.844 -15.25 -4.98 1 92.31 82 ALA A C 1
ATOM 644 O O . ALA A 1 82 ? -17.344 -14.617 -4.047 1 92.31 82 ALA A O 1
ATOM 645 N N . SER A 1 83 ? -15.555 -15.273 -5.223 1 92.44 83 SER A N 1
ATOM 646 C CA . SER A 1 83 ? -14.625 -14.484 -4.41 1 92.44 83 SER A CA 1
ATOM 647 C C . SER A 1 83 ? -14.93 -13 -4.512 1 92.44 83 SER A C 1
ATOM 649 O O . SER A 1 83 ? -14.867 -12.273 -3.514 1 92.44 83 SER A O 1
ATOM 651 N N . ALA A 1 84 ? -15.258 -12.555 -5.719 1 90.25 84 ALA A N 1
ATOM 652 C CA . ALA A 1 84 ? -15.586 -11.148 -5.938 1 90.25 84 ALA A CA 1
ATOM 653 C C . ALA A 1 84 ? -16.828 -10.742 -5.148 1 90.25 84 ALA A C 1
ATOM 655 O O . ALA A 1 84 ? -16.891 -9.641 -4.609 1 90.25 84 ALA A O 1
ATOM 656 N N . ARG A 1 85 ? -17.75 -11.578 -5.117 1 88.94 85 ARG A N 1
ATOM 657 C CA . ARG A 1 85 ? -18.969 -11.312 -4.355 1 88.94 85 ARG A CA 1
ATOM 658 C C . ARG A 1 85 ? -18.672 -11.227 -2.863 1 88.94 85 ARG A C 1
ATOM 660 O O . ARG A 1 85 ? -19.234 -10.383 -2.16 1 88.94 85 ARG A O 1
ATOM 667 N N . ILE A 1 86 ? -17.875 -12.094 -2.412 1 90.56 86 ILE A N 1
ATOM 668 C CA . ILE A 1 86 ? -17.484 -12.078 -1.007 1 90.56 86 ILE A CA 1
ATOM 669 C C . ILE A 1 86 ? -16.797 -10.758 -0.675 1 90.56 86 ILE A C 1
ATOM 671 O O . ILE A 1 86 ? -17.078 -10.148 0.356 1 90.56 86 ILE A O 1
ATOM 675 N N . LYS A 1 87 ? -15.914 -10.32 -1.47 1 90.94 87 LYS A N 1
ATOM 676 C CA . LYS A 1 87 ? -15.18 -9.078 -1.261 1 90.94 87 LYS A CA 1
ATOM 677 C C . LYS A 1 87 ? -16.125 -7.879 -1.223 1 90.94 87 LYS A C 1
ATOM 679 O O . LYS A 1 87 ? -15.984 -7 -0.369 1 90.94 87 LYS A O 1
ATOM 684 N N . THR A 1 88 ? -17.062 -7.883 -2.189 1 86.38 88 THR A N 1
ATOM 685 C CA . THR A 1 88 ? -18.031 -6.789 -2.238 1 86.38 88 THR A CA 1
ATOM 686 C C . THR A 1 88 ? -18.859 -6.75 -0.965 1 86.38 88 THR A C 1
ATOM 688 O O . THR A 1 88 ? -19.078 -5.684 -0.392 1 86.38 88 THR A O 1
ATOM 691 N N . TYR A 1 89 ? -19.266 -7.879 -0.535 1 87.69 89 TYR A N 1
ATOM 692 C CA . TYR A 1 89 ? -20.062 -7.973 0.68 1 87.69 89 TYR A CA 1
ATOM 693 C C . TYR A 1 89 ? -19.266 -7.539 1.899 1 87.69 89 TYR A C 1
ATOM 695 O O . TYR A 1 89 ? -19.766 -6.82 2.762 1 87.69 89 TYR A O 1
ATOM 703 N N . LEU A 1 90 ? -18.078 -7.961 1.951 1 88.69 90 LEU A N 1
ATOM 704 C CA . LEU A 1 90 ? -17.234 -7.629 3.092 1 88.69 90 LEU A CA 1
ATOM 705 C C . LEU A 1 90 ? -16.953 -6.129 3.143 1 88.69 90 LEU A C 1
ATOM 707 O O . LEU A 1 90 ? -16.906 -5.539 4.223 1 88.69 90 LEU A O 1
ATOM 711 N N . ARG A 1 91 ? -16.688 -5.613 2.031 1 86.69 91 ARG A N 1
ATOM 712 C CA . ARG A 1 91 ? -16.453 -4.172 1.978 1 86.69 91 ARG A CA 1
ATOM 713 C C . ARG A 1 91 ? -17.688 -3.404 2.441 1 86.69 91 ARG A C 1
ATOM 715 O O . ARG A 1 91 ? -17.578 -2.424 3.18 1 86.69 91 ARG A O 1
ATOM 722 N N . GLU A 1 92 ? -18.781 -3.797 1.988 1 85.56 92 GLU A N 1
ATOM 723 C CA . GLU A 1 92 ? -20.031 -3.168 2.398 1 85.56 92 GLU A CA 1
ATOM 724 C C . GLU A 1 92 ? -20.25 -3.293 3.904 1 85.56 92 GLU A C 1
ATOM 726 O O . GLU A 1 92 ? -20.672 -2.336 4.559 1 85.56 92 GLU A O 1
ATOM 731 N N . ARG A 1 93 ? -20 -4.418 4.371 1 87.75 93 ARG A N 1
ATOM 732 C CA . ARG A 1 93 ? -20.172 -4.664 5.801 1 87.75 93 ARG A CA 1
ATOM 733 C C . ARG A 1 93 ? -19.172 -3.838 6.617 1 87.75 93 ARG A C 1
ATOM 735 O O . ARG A 1 93 ? -19.531 -3.277 7.652 1 87.75 93 ARG A O 1
ATOM 742 N N . LEU A 1 94 ? -17.953 -3.846 6.152 1 89.06 94 LEU A N 1
ATOM 743 C CA . LEU A 1 94 ? -16.922 -3.068 6.836 1 89.06 94 LEU A CA 1
ATOM 744 C C . LEU A 1 94 ? -17.281 -1.587 6.852 1 89.06 94 LEU A C 1
ATOM 746 O O . LEU A 1 94 ? -17.172 -0.927 7.887 1 89.06 94 LEU A O 1
ATOM 750 N N . LEU A 1 95 ? -17.734 -1.156 5.762 1 86.19 95 LEU A N 1
ATOM 751 C CA . LEU A 1 95 ? -18.109 0.25 5.656 1 86.19 95 LEU A CA 1
ATOM 752 C C . LEU A 1 95 ? -19.297 0.569 6.57 1 86.19 95 LEU A C 1
ATOM 754 O O . LEU A 1 95 ? -19.281 1.583 7.27 1 86.19 95 LEU A O 1
ATOM 758 N N . SER A 1 96 ? -20.266 -0.23 6.523 1 87.44 96 SER A N 1
ATOM 759 C CA . SER A 1 96 ? -21.438 -0.034 7.371 1 87.44 96 SER A CA 1
ATOM 760 C C . SER A 1 96 ? -21.062 -0.065 8.852 1 87.44 96 SER A C 1
ATOM 762 O O . SER A 1 96 ? -21.547 0.743 9.641 1 87.44 96 SER A O 1
ATOM 764 N N . HIS A 1 97 ? -20.203 -0.965 9.148 1 89.56 97 HIS A N 1
ATOM 765 C CA . HIS A 1 97 ? -19.781 -1.081 10.539 1 89.56 97 HIS A CA 1
ATOM 766 C C . HIS A 1 97 ? -18.984 0.148 10.977 1 89.56 97 HIS A C 1
ATOM 768 O O . HIS A 1 97 ? -19.172 0.647 12.086 1 89.56 97 HIS A O 1
ATOM 774 N N . LEU A 1 98 ? -18.141 0.567 10.148 1 87.06 98 LEU A N 1
ATOM 775 C CA . LEU A 1 98 ? -17.344 1.749 10.453 1 87.06 98 LEU A CA 1
ATOM 776 C C . LEU A 1 98 ? -18.219 2.977 10.625 1 87.06 98 LEU A C 1
ATOM 778 O O . LEU A 1 98 ? -17.984 3.803 11.508 1 87.06 98 LEU A O 1
ATOM 782 N N . LEU A 1 99 ? -19.203 3.051 9.836 1 84.38 99 LEU A N 1
ATOM 783 C CA . LEU A 1 99 ? -20.141 4.16 9.922 1 84.38 99 LEU A CA 1
ATOM 784 C C . LEU A 1 99 ? -20.922 4.098 11.234 1 84.38 99 LEU A C 1
ATOM 786 O O . LEU A 1 99 ? -21.219 5.133 11.836 1 84.38 99 LEU A O 1
ATOM 790 N N . ASN A 1 100 ? -21.172 2.92 11.562 1 84.25 100 ASN A N 1
ATOM 791 C CA . ASN A 1 100 ? -21.938 2.75 12.789 1 84.25 100 ASN A CA 1
ATOM 792 C C . ASN A 1 100 ? -21.062 2.93 14.031 1 84.25 100 ASN A C 1
ATOM 794 O O . ASN A 1 100 ? -21.547 3.32 15.094 1 84.25 100 ASN A O 1
ATOM 798 N N . LEU A 1 101 ? -19.828 2.58 13.883 1 85.06 101 LEU A N 1
ATOM 799 C CA . LEU A 1 101 ? -18.891 2.807 14.977 1 85.06 101 LEU A CA 1
ATOM 800 C C . LEU A 1 101 ? -18.766 4.297 15.281 1 85.06 101 LEU A C 1
ATOM 802 O O . LEU A 1 101 ? -18.625 4.688 16.438 1 85.06 101 LEU A O 1
ATOM 806 N N . GLY A 1 102 ? -18.844 5.066 14.234 1 82.44 102 GLY A N 1
ATOM 807 C CA . GLY A 1 102 ? -18.766 6.504 14.43 1 82.44 102 GLY A CA 1
ATOM 808 C C . GLY A 1 102 ? -17.359 7.051 14.328 1 82.44 102 GLY A C 1
ATOM 809 O O . GLY A 1 102 ? -16.391 6.285 14.273 1 82.44 102 GLY A O 1
ATOM 810 N N . PRO A 1 103 ? -17.234 8.281 14.336 1 80.25 103 PRO A N 1
ATOM 811 C CA . PRO A 1 103 ? -15.953 8.945 14.078 1 80.25 103 PRO A CA 1
ATOM 812 C C . PRO A 1 103 ? -14.977 8.805 15.242 1 80.25 103 PRO A C 1
ATOM 814 O O . PRO A 1 103 ? -13.766 8.727 15.023 1 80.25 103 PRO A O 1
ATOM 817 N N . VAL A 1 104 ? -15.461 8.836 16.438 1 77.44 104 VAL A N 1
ATOM 818 C CA . VAL A 1 104 ? -14.586 8.797 17.594 1 77.44 104 VAL A CA 1
ATOM 819 C C . VAL A 1 104 ? -13.828 7.473 17.641 1 77.44 104 VAL A C 1
ATOM 821 O O . VAL A 1 104 ? -12.617 7.453 17.844 1 77.44 104 VAL A O 1
ATOM 824 N N . ALA A 1 105 ? -14.508 6.445 17.422 1 74.56 105 ALA A N 1
ATOM 825 C CA . ALA A 1 105 ? -13.883 5.125 17.422 1 74.56 105 ALA A CA 1
ATOM 826 C C . ALA A 1 105 ? -12.914 4.973 16.25 1 74.56 105 ALA A C 1
ATOM 828 O O . ALA A 1 105 ? -11.859 4.344 16.391 1 74.56 105 ALA A O 1
ATOM 829 N N . VAL A 1 106 ? -13.266 5.559 15.195 1 76.69 106 VAL A N 1
ATOM 830 C CA . VAL A 1 106 ? -12.469 5.426 13.977 1 76.69 106 VAL A CA 1
ATOM 831 C C . VAL A 1 106 ? -11.219 6.293 14.078 1 76.69 106 VAL A C 1
ATOM 833 O O . VAL A 1 106 ? -10.156 5.934 13.555 1 76.69 106 VAL A O 1
ATOM 836 N N . ALA A 1 107 ? -11.344 7.465 14.648 1 68.56 107 ALA A N 1
ATOM 837 C CA . ALA A 1 107 ? -10.219 8.383 14.82 1 68.56 107 ALA A CA 1
ATOM 838 C C . ALA A 1 107 ? -9.094 7.727 15.625 1 68.56 107 ALA A C 1
ATOM 840 O O . ALA A 1 107 ? -7.922 8.07 15.461 1 68.56 107 ALA A O 1
ATOM 841 N N . GLY A 1 108 ? -9.492 6.883 16.453 1 59.12 108 GLY A N 1
ATOM 842 C CA . GLY A 1 108 ? -8.484 6.16 17.203 1 59.12 108 GLY A CA 1
ATOM 843 C C . GLY A 1 108 ? -7.594 5.289 16.344 1 59.12 108 GLY A C 1
ATOM 844 O O . GLY A 1 108 ? -6.457 4.984 16.719 1 59.12 108 GLY A O 1
ATOM 845 N N . GLU A 1 109 ? -8.219 5.062 15.273 1 60.31 109 GLU A N 1
ATOM 846 C CA . GLU A 1 109 ? -7.453 4.273 14.32 1 60.31 109 GLU A CA 1
ATOM 847 C C . GLU A 1 109 ? -6.859 5.152 13.227 1 60.31 109 GLU A C 1
ATOM 849 O O . GLU A 1 109 ? -7.445 6.168 12.852 1 60.31 109 GLU A O 1
ATOM 854 N N . ARG A 1 110 ? -5.684 4.879 12.859 1 61.78 110 ARG A N 1
ATOM 855 C CA . ARG A 1 110 ? -5.109 5.617 11.734 1 61.78 110 ARG A CA 1
ATOM 856 C C . ARG A 1 110 ? -5.938 5.422 10.469 1 61.78 110 ARG A C 1
ATOM 858 O O . ARG A 1 110 ? -6.172 4.289 10.047 1 61.78 110 ARG A O 1
ATOM 865 N N . SER A 1 111 ? -6.504 6.473 9.969 1 67.19 111 SER A N 1
ATOM 866 C CA . SER A 1 111 ? -7.344 6.457 8.773 1 67.19 111 SER A CA 1
ATOM 867 C C . SER A 1 111 ? -6.68 5.684 7.641 1 67.19 111 SER A C 1
ATOM 869 O O . SER A 1 111 ? -7.348 4.953 6.906 1 67.19 111 SER A O 1
ATOM 871 N N . ALA A 1 112 ? -5.43 5.785 7.586 1 60.34 112 ALA A N 1
ATOM 872 C CA . ALA A 1 112 ? -4.688 5.102 6.531 1 60.34 112 ALA A CA 1
ATOM 873 C C . ALA A 1 112 ? -4.719 3.588 6.73 1 60.34 112 ALA A C 1
ATOM 875 O O . ALA A 1 112 ? -4.82 2.828 5.766 1 60.34 112 ALA A O 1
ATOM 876 N N . ASP A 1 113 ? -4.695 3.186 7.973 1 70.5 113 ASP A N 1
ATOM 877 C CA . ASP A 1 113 ? -4.734 1.762 8.289 1 70.5 113 ASP A CA 1
ATOM 878 C C . ASP A 1 113 ? -6.094 1.159 7.949 1 70.5 113 ASP A C 1
ATOM 880 O O . ASP A 1 113 ? -6.176 0.045 7.426 1 70.5 113 ASP A O 1
ATOM 884 N N . ILE A 1 114 ? -7.086 1.882 8.258 1 79.94 114 ILE A N 1
ATOM 885 C CA . ILE A 1 114 ? -8.438 1.433 7.953 1 79.94 114 ILE A CA 1
ATOM 886 C C . ILE A 1 114 ? -8.633 1.36 6.441 1 79.94 114 ILE A C 1
ATOM 888 O O . ILE A 1 114 ? -9.188 0.388 5.926 1 79.94 114 ILE A O 1
ATOM 892 N N . ALA A 1 115 ? -8.148 2.385 5.816 1 74.44 115 ALA A N 1
ATOM 893 C CA . ALA A 1 115 ? -8.266 2.41 4.363 1 74.44 115 ALA A CA 1
ATOM 894 C C . ALA A 1 115 ? -7.5 1.253 3.73 1 74.44 115 ALA A C 1
ATOM 896 O O . ALA A 1 115 ? -7.992 0.601 2.807 1 74.44 115 ALA A O 1
ATOM 897 N N . SER A 1 116 ? -6.289 0.988 4.211 1 73.56 116 SER A N 1
ATOM 898 C CA . SER A 1 116 ? -5.469 -0.111 3.711 1 73.56 116 SER A CA 1
ATOM 899 C C . SER A 1 116 ? -6.152 -1.456 3.938 1 73.56 116 SER A C 1
ATOM 901 O O . SER A 1 116 ? -6.094 -2.34 3.08 1 73.56 116 SER A O 1
ATOM 903 N N . THR A 1 117 ? -6.742 -1.608 5.066 1 80.44 117 THR A N 1
ATOM 904 C CA . THR A 1 117 ? -7.461 -2.842 5.371 1 80.44 117 THR A CA 1
ATOM 905 C C . THR A 1 117 ? -8.648 -3.02 4.434 1 80.44 117 THR A C 1
ATOM 907 O O . THR A 1 117 ? -8.906 -4.125 3.949 1 80.44 117 THR A O 1
ATOM 910 N N . MET A 1 118 ? -9.266 -1.984 4.125 1 83.69 118 MET A N 1
ATOM 911 C CA . MET A 1 118 ? -10.461 -2.037 3.291 1 83.69 118 MET A CA 1
ATOM 912 C C . MET A 1 118 ? -10.102 -2.346 1.842 1 83.69 118 MET A C 1
ATOM 914 O O . MET A 1 118 ? -10.891 -2.963 1.122 1 83.69 118 MET A O 1
ATOM 918 N N . ILE A 1 119 ? -9.016 -1.939 1.487 1 80.12 119 ILE A N 1
ATOM 919 C CA . ILE A 1 119 ? -8.641 -2.123 0.088 1 80.12 119 ILE A CA 1
ATOM 920 C C . ILE A 1 119 ? -7.727 -3.336 -0.049 1 80.12 119 ILE A C 1
ATOM 922 O O . ILE A 1 119 ? -8.141 -4.383 -0.548 1 80.12 119 ILE A O 1
ATOM 926 N N . GLU A 1 120 ? -6.496 -3.205 0.51 1 73.81 120 GLU A N 1
ATOM 927 C CA . GLU A 1 120 ? -5.496 -4.258 0.384 1 73.81 120 GLU A CA 1
ATOM 928 C C . GLU A 1 120 ? -5.887 -5.492 1.192 1 73.81 120 GLU A C 1
ATOM 930 O O . GLU A 1 120 ? -5.672 -6.625 0.752 1 73.81 120 GLU A O 1
ATOM 935 N N . GLY A 1 121 ? -6.359 -5.211 2.338 1 80.81 121 GLY A N 1
ATOM 936 C CA . GLY A 1 121 ? -6.77 -6.324 3.178 1 80.81 121 GLY A CA 1
ATOM 937 C C . GLY A 1 121 ? -7.848 -7.184 2.545 1 80.81 121 GLY A C 1
ATOM 938 O O . GLY A 1 121 ? -7.715 -8.406 2.482 1 80.81 121 GLY A O 1
ATOM 939 N N . VAL A 1 122 ? -8.844 -6.574 2.023 1 88.06 122 VAL A N 1
ATOM 940 C CA . VAL A 1 122 ? -9.945 -7.305 1.408 1 88.06 122 VAL A CA 1
ATOM 941 C C . VAL A 1 122 ? -9.469 -7.98 0.126 1 88.06 122 VAL A C 1
ATOM 943 O O . VAL A 1 122 ? -9.867 -9.109 -0.175 1 88.06 122 VAL A O 1
ATOM 946 N N . GLU A 1 123 ? -8.602 -7.34 -0.585 1 85.62 123 GLU A N 1
ATOM 947 C CA . GLU A 1 123 ? -8.062 -7.918 -1.812 1 85.62 123 GLU A CA 1
ATOM 948 C C . GLU A 1 123 ? -7.215 -9.148 -1.515 1 85.62 123 GLU A C 1
ATOM 950 O O . GLU A 1 123 ? -7.164 -10.086 -2.316 1 85.62 123 GLU A O 1
ATOM 955 N N . ALA A 1 124 ? -6.602 -9.141 -0.415 1 80.75 124 ALA A N 1
ATOM 956 C CA . ALA A 1 124 ? -5.73 -10.25 -0.03 1 80.75 124 ALA A CA 1
ATOM 957 C C . ALA A 1 124 ? -6.535 -11.523 0.196 1 80.75 124 ALA A C 1
ATOM 959 O O . ALA A 1 124 ? -5.977 -12.625 0.2 1 80.75 124 ALA A O 1
ATOM 960 N N . LEU A 1 125 ? -7.84 -11.422 0.279 1 88 125 LEU A N 1
ATOM 961 C CA . LEU A 1 125 ? -8.695 -12.578 0.515 1 88 125 LEU A CA 1
ATOM 962 C C . LEU A 1 125 ? -9.039 -13.273 -0.796 1 88 125 LEU A C 1
ATOM 964 O O . LEU A 1 125 ? -9.484 -14.43 -0.795 1 88 125 LEU A O 1
ATOM 968 N N . GLU A 1 126 ? -8.859 -12.555 -1.847 1 89.25 126 GLU A N 1
ATOM 969 C CA . GLU A 1 126 ? -9.32 -13.062 -3.137 1 89.25 126 GLU A CA 1
ATOM 970 C C . GLU A 1 126 ? -8.617 -14.367 -3.504 1 89.25 126 GLU A C 1
ATOM 972 O O . GLU A 1 126 ? -9.281 -15.375 -3.783 1 89.25 126 GLU A O 1
ATOM 977 N N . PRO A 1 127 ? -7.27 -14.422 -3.416 1 85.31 127 PRO A N 1
ATOM 978 C CA . PRO A 1 127 ? -6.613 -15.672 -3.791 1 85.31 127 PRO A CA 1
ATOM 979 C C . PRO A 1 127 ? -6.988 -16.828 -2.871 1 85.31 127 PRO A C 1
ATOM 981 O O . PRO A 1 127 ? -6.973 -17.984 -3.293 1 85.31 127 PRO A O 1
ATOM 984 N N . TYR A 1 128 ? -7.375 -16.547 -1.701 1 87.19 128 TYR A N 1
ATOM 985 C CA . TYR A 1 128 ? -7.781 -17.594 -0.765 1 87.19 128 TYR A CA 1
ATOM 986 C C . TYR A 1 128 ? -9.07 -18.25 -1.221 1 87.19 128 TYR A C 1
ATOM 988 O O . TYR A 1 128 ? -9.148 -19.484 -1.301 1 87.19 128 TYR A O 1
ATOM 996 N N . PHE A 1 129 ? -10.016 -17.484 -1.564 1 89.69 129 PHE A N 1
ATOM 997 C CA . PHE A 1 129 ? -11.336 -18.016 -1.899 1 89.69 129 PHE A CA 1
ATOM 998 C C . PHE A 1 129 ? -11.375 -18.484 -3.346 1 89.69 129 PHE A C 1
ATOM 1000 O O . PHE A 1 129 ? -12.078 -19.453 -3.668 1 89.69 129 PHE A O 1
ATOM 1007 N N . SER A 1 130 ? -10.633 -17.828 -4.223 1 90.38 130 SER A N 1
ATOM 1008 C CA . SER A 1 130 ? -10.75 -18.109 -5.645 1 90.38 130 SER A CA 1
ATOM 1009 C C . SER A 1 130 ? -9.797 -19.234 -6.062 1 90.38 130 SER A C 1
ATOM 1011 O O . SER A 1 130 ? -10.031 -19.922 -7.059 1 90.38 130 SER A O 1
ATOM 1013 N N . ARG A 1 131 ? -8.703 -19.422 -5.305 1 87.81 131 ARG A N 1
ATOM 1014 C CA . ARG A 1 131 ? -7.68 -20.359 -5.746 1 87.81 131 ARG A CA 1
ATOM 1015 C C . ARG A 1 131 ? -7.395 -21.406 -4.664 1 87.81 131 ARG A C 1
ATOM 1017 O O . ARG A 1 131 ? -7.531 -22.609 -4.898 1 87.81 131 ARG A O 1
ATOM 1024 N N . TYR A 1 132 ? -7.156 -21 -3.492 1 85.75 132 TYR A N 1
ATOM 1025 C CA . TYR A 1 132 ? -6.703 -21.906 -2.441 1 85.75 132 TYR A CA 1
ATOM 1026 C C . TYR A 1 132 ? -7.801 -22.875 -2.059 1 85.75 132 TYR A C 1
ATOM 1028 O O . TYR A 1 132 ? -7.582 -24.094 -2.051 1 85.75 132 TYR A O 1
ATOM 1036 N N . LEU A 1 133 ? -8.953 -22.391 -1.783 1 88.12 133 LEU A N 1
ATOM 1037 C CA . LEU A 1 133 ? -10.023 -23.234 -1.292 1 88.12 133 LEU A CA 1
ATOM 1038 C C . LEU A 1 133 ? -10.445 -24.25 -2.355 1 88.12 133 LEU A C 1
ATOM 1040 O O . LEU A 1 133 ? -10.531 -25.453 -2.076 1 88.12 133 LEU A O 1
ATOM 1044 N N . PRO A 1 134 ? -10.719 -23.75 -3.543 1 88.38 134 PRO A N 1
ATOM 1045 C CA . PRO A 1 134 ? -11.047 -24.734 -4.574 1 88.38 134 PRO A CA 1
ATOM 1046 C C . PRO A 1 134 ? -9.938 -25.766 -4.793 1 88.38 134 PRO A C 1
ATOM 1048 O O . PRO A 1 134 ? -10.203 -26.953 -4.961 1 88.38 134 PRO A O 1
ATOM 1051 N N . GLN A 1 135 ? -8.703 -25.297 -4.785 1 87.25 135 GLN A N 1
ATOM 1052 C CA . GLN A 1 135 ? -7.562 -26.188 -5.004 1 87.25 135 GLN A CA 1
ATOM 1053 C C . GLN A 1 135 ? -7.441 -27.203 -3.877 1 87.25 135 GLN A C 1
ATOM 1055 O O . GLN A 1 135 ? -7.07 -28.359 -4.113 1 87.25 135 GLN A O 1
ATOM 1060 N N . MET A 1 136 ? -7.676 -26.844 -2.695 1 86.44 136 MET A N 1
ATOM 1061 C CA . MET A 1 136 ? -7.637 -27.75 -1.555 1 86.44 136 MET A CA 1
ATOM 1062 C C . MET A 1 136 ? -8.641 -28.891 -1.734 1 86.44 136 MET A C 1
ATOM 1064 O O . MET A 1 136 ? -8.367 -30.031 -1.354 1 86.44 136 MET A O 1
ATOM 1068 N N . ALA A 1 137 ? -9.75 -28.5 -2.23 1 90.19 137 ALA A N 1
ATOM 1069 C CA . ALA A 1 137 ? -10.758 -29.531 -2.488 1 90.19 137 ALA A CA 1
ATOM 1070 C C . ALA A 1 137 ? -10.312 -30.469 -3.605 1 90.19 137 ALA A C 1
ATOM 1072 O O . ALA A 1 137 ? -10.422 -31.688 -3.475 1 90.19 137 ALA A O 1
ATOM 1073 N N . LEU A 1 138 ? -9.773 -29.938 -4.605 1 91.06 138 LEU A N 1
ATOM 1074 C CA . LEU A 1 138 ? -9.43 -30.719 -5.781 1 91.06 138 LEU A CA 1
ATOM 1075 C C . LEU A 1 138 ? -8.203 -31.594 -5.508 1 91.06 138 LEU A C 1
ATOM 1077 O O . LEU A 1 138 ? -8.055 -32.688 -6.086 1 91.06 138 LEU A O 1
ATOM 1081 N N . VAL A 1 139 ? -7.336 -31.156 -4.688 1 88.44 139 VAL A N 1
ATOM 1082 C CA . VAL A 1 139 ? -6.141 -31.906 -4.32 1 88.44 139 VAL A CA 1
ATOM 1083 C C . VAL A 1 139 ? -6.535 -33.219 -3.631 1 88.44 139 VAL A C 1
ATOM 1085 O O . VAL A 1 139 ? -5.824 -34.219 -3.734 1 88.44 139 VAL A O 1
ATOM 1088 N N . SER A 1 140 ? -7.629 -33.219 -2.992 1 89.12 140 SER A N 1
ATOM 1089 C CA . SER A 1 140 ? -8.117 -34.438 -2.336 1 89.12 140 SER A CA 1
ATOM 1090 C C . SER A 1 140 ? -8.992 -35.25 -3.271 1 89.12 140 SER A C 1
ATOM 1092 O O . SER A 1 140 ? -8.836 -36.469 -3.375 1 89.12 140 SER A O 1
ATOM 1094 N N . LEU A 1 141 ? -9.781 -34.625 -4.035 1 93.81 141 LEU A N 1
ATOM 1095 C CA . LEU A 1 141 ? -10.836 -35.312 -4.77 1 93.81 141 LEU A CA 1
ATOM 1096 C C . LEU A 1 141 ? -10.281 -35.969 -6.035 1 93.81 141 LEU A C 1
ATOM 1098 O O . LEU A 1 141 ? -10.648 -37.094 -6.371 1 93.81 141 LEU A O 1
ATOM 1102 N N . ILE A 1 142 ? -9.406 -35.281 -6.691 1 93.88 142 ILE A N 1
ATOM 1103 C CA . ILE A 1 142 ? -8.945 -35.781 -7.984 1 93.88 142 ILE A CA 1
ATOM 1104 C C . ILE A 1 142 ? -8.047 -37 -7.777 1 93.88 142 ILE A C 1
ATOM 1106 O O . ILE A 1 142 ? -8.258 -38.062 -8.391 1 93.88 142 ILE A O 1
ATOM 1110 N N . PRO A 1 143 ? -7.047 -36.938 -6.902 1 93.88 143 PRO A N 1
ATOM 1111 C CA . PRO A 1 143 ? -6.25 -38.125 -6.648 1 93.88 143 PRO A CA 1
ATOM 1112 C C . PRO A 1 143 ? -7.098 -39.312 -6.164 1 93.88 143 PRO A C 1
ATOM 1114 O O . PRO A 1 143 ? -6.863 -40.438 -6.574 1 93.88 143 PRO A O 1
ATOM 1117 N N . LEU A 1 144 ? -8.062 -39.062 -5.395 1 94.94 144 LEU A N 1
ATOM 1118 C CA . LEU A 1 144 ? -8.953 -40.125 -4.934 1 94.94 144 LEU A CA 1
ATOM 1119 C C . LEU A 1 144 ? -9.727 -40.719 -6.098 1 94.94 144 LEU A C 1
ATOM 1121 O O . LEU A 1 144 ? -9.906 -41.938 -6.152 1 94.94 144 LEU A O 1
ATOM 1125 N N . ALA A 1 145 ? -10.195 -39.875 -6.938 1 96.19 145 ALA A N 1
ATOM 1126 C CA . ALA A 1 145 ? -10.898 -40.375 -8.125 1 96.19 145 ALA A CA 1
ATOM 1127 C C . ALA A 1 145 ? -9.992 -41.25 -8.984 1 96.19 145 ALA A C 1
ATOM 1129 O O . ALA A 1 145 ? -10.414 -42.281 -9.492 1 96.19 145 ALA A O 1
ATOM 1130 N N . ILE A 1 146 ? -8.773 -40.781 -9.156 1 96.69 146 ILE A N 1
ATOM 1131 C CA . ILE A 1 146 ? -7.809 -41.531 -9.945 1 96.69 146 ILE A CA 1
ATOM 1132 C C . ILE A 1 146 ? -7.566 -42.906 -9.289 1 96.69 146 ILE A C 1
ATOM 1134 O O . ILE A 1 146 ? -7.535 -43.938 -9.969 1 96.69 146 ILE A O 1
ATOM 1138 N N . LEU A 1 147 ? -7.504 -42.938 -7.973 1 96.56 147 LEU A N 1
ATOM 1139 C CA . LEU A 1 147 ? -7.277 -44.188 -7.242 1 96.56 147 LEU A CA 1
ATOM 1140 C C . LEU A 1 147 ? -8.445 -45.156 -7.422 1 96.56 147 LEU A C 1
ATOM 1142 O O . LEU A 1 147 ? -8.258 -46.375 -7.48 1 96.56 147 LEU A O 1
ATOM 1146 N N . VAL A 1 148 ? -9.641 -44.688 -7.52 1 96.5 148 VAL A N 1
ATOM 1147 C CA . VAL A 1 148 ? -10.844 -45.5 -7.68 1 96.5 148 VAL A CA 1
ATOM 1148 C C . VAL A 1 148 ? -10.773 -46.25 -9 1 96.5 148 VAL A C 1
ATOM 1150 O O . VAL A 1 148 ? -11.266 -47.375 -9.094 1 96.5 148 VAL A O 1
ATOM 1153 N N . PHE A 1 149 ? -10.109 -45.656 -9.992 1 95.81 149 PHE A N 1
ATOM 1154 C CA . PHE A 1 149 ? -10.031 -46.312 -11.297 1 95.81 149 PHE A CA 1
ATOM 1155 C C . PHE A 1 149 ? -8.766 -47.125 -11.414 1 95.81 149 PHE A C 1
ATOM 1157 O O . PHE A 1 149 ? -8.742 -48.156 -12.109 1 95.81 149 PHE A O 1
ATOM 1164 N N . VAL A 1 150 ? -7.719 -46.75 -10.719 1 96.38 150 VAL A N 1
ATOM 1165 C CA . VAL A 1 150 ? -6.426 -47.406 -10.852 1 96.38 150 VAL A CA 1
ATOM 1166 C C . VAL A 1 150 ? -6.406 -48.688 -10.008 1 96.38 150 VAL A C 1
ATOM 1168 O O . VAL A 1 150 ? -5.871 -49.719 -10.43 1 96.38 150 VAL A O 1
ATOM 1171 N N . PHE A 1 151 ? -7.023 -48.781 -8.906 1 95.94 151 PHE A N 1
ATOM 1172 C CA . PHE A 1 151 ? -6.969 -49.906 -7.977 1 95.94 151 PHE A CA 1
ATOM 1173 C C . PHE A 1 151 ? -7.574 -51.156 -8.602 1 95.94 151 PHE A C 1
ATOM 1175 O O . PHE A 1 151 ? -6.98 -52.25 -8.547 1 95.94 151 PHE A O 1
ATOM 1182 N N . PRO A 1 152 ? -8.781 -51 -9.133 1 94.81 152 PRO A N 1
ATOM 1183 C CA . PRO A 1 152 ? -9.352 -52.188 -9.758 1 94.81 152 PRO A CA 1
ATOM 1184 C C . PRO A 1 152 ? -8.547 -52.656 -10.961 1 94.81 152 PRO A C 1
ATOM 1186 O O . PRO A 1 152 ? -8.523 -53.875 -11.258 1 94.81 152 PRO A O 1
ATOM 1189 N N . ALA A 1 153 ? -7.906 -51.688 -11.625 1 93.38 153 ALA A N 1
ATOM 1190 C CA . ALA A 1 153 ? -7.109 -52.031 -12.797 1 93.38 153 ALA A CA 1
ATOM 1191 C C . ALA A 1 153 ? -5.789 -52.688 -12.383 1 93.38 153 ALA A C 1
ATOM 1193 O O . ALA A 1 153 ? -5.395 -53.719 -12.93 1 93.38 153 ALA A O 1
ATOM 1194 N N . ASP A 1 154 ? -5.113 -52.125 -11.453 1 95.19 154 ASP A N 1
ATOM 1195 C CA . ASP A 1 154 ? -3.844 -52.594 -10.922 1 95.19 154 ASP A CA 1
ATOM 1196 C C . ASP A 1 154 ? -3.639 -52.156 -9.477 1 95.19 154 ASP A C 1
ATOM 1198 O O . ASP A 1 154 ? -3.213 -51.031 -9.234 1 95.19 154 ASP A O 1
ATOM 1202 N N . TRP A 1 155 ? -3.693 -53.031 -8.578 1 94 155 TRP A N 1
ATOM 1203 C CA . TRP A 1 155 ? -3.682 -52.688 -7.164 1 94 155 TRP A CA 1
ATOM 1204 C C . TRP A 1 155 ? -2.273 -52.312 -6.707 1 94 155 TRP A C 1
ATOM 1206 O O . TRP A 1 155 ? -2.1 -51.531 -5.766 1 94 155 TRP A O 1
ATOM 1216 N N . ILE A 1 156 ? -1.232 -52.844 -7.32 1 94.31 156 ILE A N 1
ATOM 1217 C CA . ILE A 1 156 ? 0.138 -52.5 -6.941 1 94.31 156 ILE A CA 1
ATOM 1218 C C . ILE A 1 156 ? 0.425 -51.031 -7.242 1 94.31 156 ILE A C 1
ATOM 1220 O O . ILE A 1 156 ? 0.951 -50.312 -6.395 1 94.31 156 ILE A O 1
ATOM 1224 N N . SER A 1 157 ? 0.025 -50.625 -8.516 1 95.75 157 SER A N 1
ATOM 1225 C CA . SER A 1 157 ? 0.176 -49.219 -8.859 1 95.75 157 SER A CA 1
ATOM 1226 C C . SER A 1 157 ? -0.658 -48.312 -7.938 1 95.75 157 SER A C 1
ATOM 1228 O O . SER A 1 157 ? -0.228 -47.219 -7.559 1 95.75 157 SER A O 1
ATOM 1230 N N . GLY A 1 158 ? -1.826 -48.781 -7.625 1 96.38 158 GLY A N 1
ATOM 1231 C CA . GLY A 1 158 ? -2.658 -48.062 -6.688 1 96.38 158 GLY A CA 1
ATOM 1232 C C . GLY A 1 158 ? -2 -47.875 -5.332 1 96.38 158 GLY A C 1
ATOM 1233 O O . GLY A 1 158 ? -2.082 -46.781 -4.75 1 96.38 158 GLY A O 1
ATOM 1234 N N . LEU A 1 159 ? -1.347 -48.812 -4.855 1 96 159 LEU A N 1
ATOM 1235 C CA . LEU A 1 159 ? -0.676 -48.75 -3.561 1 96 159 LEU A CA 1
ATOM 1236 C C . LEU A 1 159 ? 0.501 -47.781 -3.607 1 96 159 LEU A C 1
ATOM 1238 O O . LEU A 1 159 ? 0.745 -47.031 -2.646 1 96 159 LEU A O 1
ATOM 1242 N N . ILE A 1 160 ? 1.228 -47.812 -4.688 1 95 160 ILE A N 1
ATOM 1243 C CA . ILE A 1 160 ? 2.357 -46.906 -4.852 1 95 160 ILE A CA 1
ATOM 1244 C C . ILE A 1 160 ? 1.869 -45.438 -4.805 1 95 160 ILE A C 1
ATOM 1246 O O . ILE A 1 160 ? 2.43 -44.625 -4.082 1 95 160 ILE A O 1
ATOM 1250 N N . LEU A 1 161 ? 0.792 -45.219 -5.566 1 95.06 161 LEU A N 1
ATOM 1251 C CA . LEU A 1 161 ? 0.236 -43.875 -5.613 1 95.06 161 LEU A CA 1
ATOM 1252 C C . LEU A 1 161 ? -0.373 -43.469 -4.27 1 95.06 161 LEU A C 1
ATOM 1254 O O . LEU A 1 161 ? -0.208 -42.344 -3.809 1 95.06 161 LEU A O 1
ATOM 1258 N N . LEU A 1 162 ? -0.993 -44.344 -3.611 1 95 162 LEU A N 1
ATOM 1259 C CA . LEU A 1 162 ? -1.645 -44.094 -2.33 1 95 162 LEU A CA 1
ATOM 1260 C C . LEU A 1 162 ? -0.62 -43.719 -1.263 1 95 162 LEU A C 1
ATOM 1262 O O . LEU A 1 162 ? -0.889 -42.906 -0.401 1 95 162 LEU A O 1
ATOM 1266 N N . ILE A 1 163 ? 0.53 -44.25 -1.268 1 92.56 163 ILE A N 1
ATOM 1267 C CA . ILE A 1 163 ? 1.577 -44 -0.285 1 92.56 163 ILE A CA 1
ATOM 1268 C C . ILE A 1 163 ? 2.283 -42.688 -0.61 1 92.56 163 ILE A C 1
ATOM 1270 O O . ILE A 1 163 ? 2.545 -41.875 0.284 1 92.56 163 ILE A O 1
ATOM 1274 N N . ALA A 1 164 ? 2.543 -42.469 -1.877 1 90.5 164 ALA A N 1
ATOM 1275 C CA . ALA A 1 164 ? 3.285 -41.281 -2.293 1 90.5 164 ALA A CA 1
ATOM 1276 C C . ALA A 1 164 ? 2.436 -40.031 -2.148 1 90.5 164 ALA A C 1
ATOM 1278 O O . ALA A 1 164 ? 2.953 -38.969 -1.834 1 90.5 164 ALA A O 1
ATOM 1279 N N . GLY A 1 165 ? 1.183 -40.125 -2.348 1 88.12 165 GLY A N 1
ATOM 1280 C CA . GLY A 1 165 ? 0.28 -38.969 -2.346 1 88.12 165 GLY A CA 1
ATOM 1281 C C . GLY A 1 165 ? 0.26 -38.219 -1.024 1 88.12 165 GLY A C 1
ATOM 1282 O O . GLY A 1 165 ? 0.565 -37.031 -0.973 1 88.12 165 GLY A O 1
ATOM 1283 N N . PRO A 1 166 ? 0.024 -38.844 0.062 1 86.69 166 PRO A N 1
ATOM 1284 C CA . PRO A 1 166 ? -0.064 -38.188 1.371 1 86.69 166 PRO A CA 1
ATOM 1285 C C . PRO A 1 166 ? 1.292 -37.719 1.885 1 86.69 166 PRO A C 1
ATOM 1287 O O . PRO A 1 166 ? 1.354 -36.844 2.764 1 86.69 166 PRO A O 1
ATOM 1290 N N . LEU A 1 167 ? 2.35 -38.219 1.293 1 84.75 167 LEU A N 1
ATOM 1291 C CA . LEU A 1 167 ? 3.68 -37.844 1.751 1 84.75 167 LEU A CA 1
ATOM 1292 C C . LEU A 1 167 ? 3.975 -36.375 1.396 1 84.75 167 LEU A C 1
ATOM 1294 O O . LEU A 1 167 ? 4.664 -35.688 2.145 1 84.75 167 LEU A O 1
ATOM 1298 N N . VAL A 1 168 ? 3.328 -35.969 0.36 1 80.12 168 VAL A N 1
ATOM 1299 C CA . VAL A 1 168 ? 3.596 -34.594 -0.116 1 80.12 168 VAL A CA 1
ATOM 1300 C C . VAL A 1 168 ? 2.951 -33.594 0.824 1 80.12 168 VAL A C 1
ATOM 1302 O O . VAL A 1 168 ? 3.629 -32.719 1.353 1 80.12 168 VAL A O 1
ATOM 1305 N N . PRO A 1 169 ? 1.679 -33.688 1.164 1 77.06 169 PRO A N 1
ATOM 1306 C CA . PRO A 1 169 ? 1.087 -32.75 2.115 1 77.06 169 PRO A CA 1
ATOM 1307 C C . PRO A 1 169 ? 1.693 -32.875 3.512 1 77.06 169 PRO A C 1
ATOM 1309 O O . PRO A 1 169 ? 1.785 -31.875 4.23 1 77.06 169 PRO A O 1
ATOM 1312 N N . PHE A 1 170 ? 2.092 -34.031 3.807 1 81.31 170 PHE A N 1
ATOM 1313 C CA . PHE A 1 170 ? 2.721 -34.219 5.105 1 81.31 170 PHE A CA 1
ATOM 1314 C C . PHE A 1 170 ? 4.004 -33.406 5.211 1 81.31 170 PHE A C 1
ATOM 1316 O O . PHE A 1 170 ? 4.227 -32.719 6.207 1 81.31 170 PHE A O 1
ATOM 1323 N N . PHE A 1 171 ? 4.809 -33.406 4.23 1 80.44 171 PHE A N 1
ATOM 1324 C CA . PHE A 1 171 ? 6.039 -32.625 4.207 1 80.44 171 PHE A CA 1
ATOM 1325 C C . PHE A 1 171 ? 5.738 -31.141 4.121 1 80.44 171 PHE A C 1
ATOM 1327 O O . PHE A 1 171 ? 6.445 -30.328 4.711 1 80.44 171 PHE A O 1
ATOM 1334 N N . MET A 1 172 ? 4.699 -30.812 3.404 1 76.94 172 MET A N 1
ATOM 1335 C CA . MET A 1 172 ? 4.305 -29.422 3.258 1 76.94 172 MET A CA 1
ATOM 1336 C C . MET A 1 172 ? 3.902 -28.828 4.602 1 76.94 172 MET A C 1
ATOM 1338 O O . MET A 1 172 ? 4.23 -27.672 4.898 1 76.94 172 MET A O 1
ATOM 1342 N N . VAL A 1 173 ? 3.273 -29.609 5.426 1 76.38 173 VAL A N 1
ATOM 1343 C CA . VAL A 1 173 ? 2.844 -29.141 6.738 1 76.38 173 VAL A CA 1
ATOM 1344 C C . VAL A 1 173 ? 4.059 -28.969 7.648 1 76.38 173 VAL A C 1
ATOM 1346 O O . VAL A 1 173 ? 4.148 -28 8.398 1 76.38 173 VAL A O 1
ATOM 1349 N N . LEU A 1 174 ? 4.949 -29.828 7.566 1 79.12 174 LEU A N 1
ATOM 1350 C CA . LEU A 1 174 ? 6.133 -29.812 8.414 1 79.12 174 LEU A CA 1
ATOM 1351 C C . LEU A 1 174 ? 7 -28.594 8.109 1 79.12 174 LEU A C 1
ATOM 1353 O O . LEU A 1 174 ? 7.438 -27.891 9.023 1 79.12 174 LEU A O 1
ATOM 1357 N N . VAL A 1 175 ? 7.184 -28.266 6.898 1 78.94 175 VAL A N 1
ATOM 1358 C CA . VAL A 1 175 ? 8.023 -27.156 6.461 1 78.94 175 VAL A CA 1
ATOM 1359 C C . VAL A 1 175 ? 7.238 -25.859 6.531 1 78.94 175 VAL A C 1
ATOM 1361 O O . VAL A 1 175 ? 7.812 -24.781 6.742 1 78.94 175 VAL A O 1
ATOM 1364 N N . GLY A 1 176 ? 5.949 -25.969 6.379 1 72.44 176 GLY A N 1
ATOM 1365 C CA . GLY A 1 176 ? 5.078 -24.797 6.367 1 72.44 176 GLY A CA 1
ATOM 1366 C C . GLY A 1 176 ? 5.094 -24.031 7.672 1 72.44 176 GLY A C 1
ATOM 1367 O O . GLY A 1 176 ? 5.074 -22.797 7.668 1 72.44 176 GLY A O 1
ATOM 1368 N N . TYR A 1 177 ? 5.281 -24.734 8.742 1 74.75 177 TYR A N 1
ATOM 1369 C CA . TYR A 1 177 ? 5.305 -24.062 10.039 1 74.75 177 TYR A CA 1
ATOM 1370 C C . TYR A 1 177 ? 6.535 -23.172 10.172 1 74.75 177 TYR A C 1
ATOM 1372 O O . TYR A 1 177 ? 6.441 -22.047 10.648 1 74.75 177 TYR A O 1
ATOM 1380 N N . LYS A 1 178 ? 7.617 -23.641 9.742 1 78.19 178 LYS A N 1
ATOM 1381 C CA . LYS A 1 178 ? 8.844 -22.859 9.797 1 78.19 178 LYS A CA 1
ATOM 1382 C C . LYS A 1 178 ? 8.789 -21.688 8.82 1 78.19 178 LYS A C 1
ATOM 1384 O O . LYS A 1 178 ? 9.242 -20.578 9.133 1 78.19 178 LYS A O 1
ATOM 1389 N N . ALA A 1 179 ? 8.195 -21.875 7.777 1 75.5 179 ALA A N 1
ATOM 1390 C CA . ALA A 1 179 ? 8.062 -20.828 6.758 1 75.5 179 ALA A CA 1
ATOM 1391 C C . ALA A 1 179 ? 7.172 -19.688 7.25 1 75.5 179 ALA A C 1
ATOM 1393 O O . ALA A 1 179 ? 7.434 -18.516 6.957 1 75.5 179 ALA A O 1
ATOM 1394 N N . GLU A 1 180 ? 6.262 -20.047 8.039 1 73.69 180 GLU A N 1
ATOM 1395 C CA . GLU A 1 180 ? 5.34 -19.047 8.562 1 73.69 180 GLU A CA 1
ATOM 1396 C C . GLU A 1 180 ? 6.051 -18.094 9.523 1 73.69 180 GLU A C 1
ATOM 1398 O O . GLU A 1 180 ? 5.84 -16.891 9.477 1 73.69 180 GLU A O 1
ATOM 1403 N N . ALA A 1 181 ? 6.809 -18.656 10.359 1 79.56 181 ALA A N 1
ATOM 1404 C CA . ALA A 1 181 ? 7.539 -17.828 11.32 1 79.56 181 ALA A CA 1
ATOM 1405 C C . ALA A 1 181 ? 8.508 -16.891 10.609 1 79.56 181 ALA A C 1
ATOM 1407 O O . ALA A 1 181 ? 8.633 -15.719 10.992 1 79.56 181 ALA A O 1
ATOM 1408 N N . ILE A 1 182 ? 9.117 -17.312 9.602 1 83.31 182 ILE A N 1
ATOM 1409 C CA . ILE A 1 182 ? 10.07 -16.5 8.852 1 83.31 182 ILE A CA 1
ATOM 1410 C C . ILE A 1 182 ? 9.328 -15.414 8.086 1 83.31 182 ILE A C 1
ATOM 1412 O O . ILE A 1 182 ? 9.789 -14.273 8.023 1 83.31 182 ILE A O 1
ATOM 1416 N N . ASN A 1 183 ? 8.195 -15.727 7.574 1 76.62 183 ASN A N 1
ATOM 1417 C CA . ASN A 1 183 ? 7.406 -14.766 6.812 1 76.62 183 ASN A CA 1
ATOM 1418 C C . ASN A 1 183 ? 6.906 -13.625 7.691 1 76.62 183 ASN A C 1
ATOM 1420 O O . ASN A 1 183 ? 6.836 -12.477 7.246 1 76.62 183 ASN A O 1
ATOM 1424 N N . GLN A 1 184 ? 6.625 -13.969 8.93 1 76.25 184 GLN A N 1
ATOM 1425 C CA . GLN A 1 184 ? 6.188 -12.93 9.852 1 76.25 184 GLN A CA 1
ATOM 1426 C C . GLN A 1 184 ? 7.324 -11.961 10.164 1 76.25 184 GLN A C 1
ATOM 1428 O O . GLN A 1 184 ? 7.105 -10.75 10.242 1 76.25 184 GLN A O 1
ATOM 1433 N N . ARG A 1 185 ? 8.438 -12.539 10.336 1 81.5 185 ARG A N 1
ATOM 1434 C CA . ARG A 1 185 ? 9.609 -11.695 10.57 1 81.5 185 ARG A CA 1
ATOM 1435 C C . ARG A 1 185 ? 9.914 -10.828 9.359 1 81.5 185 ARG A C 1
ATOM 1437 O O . ARG A 1 185 ? 10.266 -9.656 9.5 1 81.5 185 ARG A O 1
ATOM 1444 N N . GLN A 1 186 ? 9.758 -11.336 8.203 1 81.19 186 GLN A N 1
ATOM 1445 C CA . GLN A 1 186 ? 9.992 -10.609 6.957 1 81.19 186 GLN A CA 1
ATOM 1446 C C . GLN A 1 186 ? 9.023 -9.438 6.812 1 81.19 186 GLN A C 1
ATOM 1448 O O . GLN A 1 186 ? 9.414 -8.352 6.379 1 81.19 186 GLN A O 1
ATOM 1453 N N . TRP A 1 187 ? 7.887 -9.641 7.18 1 70.19 187 TRP A N 1
ATOM 1454 C CA . TRP A 1 187 ? 6.863 -8.602 7.078 1 70.19 187 TRP A CA 1
ATOM 1455 C C . TRP A 1 187 ? 7.176 -7.434 8 1 70.19 187 TRP A C 1
ATOM 1457 O O . TRP A 1 187 ? 7.035 -6.273 7.613 1 70.19 187 TRP A O 1
ATOM 1467 N N . ARG A 1 188 ? 7.574 -7.789 9.172 1 75.94 188 ARG A N 1
ATOM 1468 C CA . ARG A 1 188 ? 7.934 -6.75 10.125 1 75.94 188 ARG A CA 1
ATOM 1469 C C . ARG A 1 188 ? 9.109 -5.918 9.617 1 75.94 188 ARG A C 1
ATOM 1471 O O . ARG A 1 188 ? 9.117 -4.691 9.766 1 75.94 188 ARG A O 1
ATOM 1478 N N . LYS A 1 189 ? 10.039 -6.559 9.047 1 81.56 189 LYS A N 1
ATOM 1479 C CA . LYS A 1 189 ? 11.203 -5.863 8.516 1 81.56 189 LYS A CA 1
ATOM 1480 C C . LYS A 1 189 ? 10.836 -4.996 7.316 1 81.56 189 LYS A C 1
ATOM 1482 O O . LYS A 1 189 ? 11.406 -3.922 7.117 1 81.56 189 LYS A O 1
ATOM 1487 N N . MET A 1 190 ? 9.93 -5.445 6.59 1 80.06 190 MET A N 1
ATOM 1488 C CA . MET A 1 190 ? 9.43 -4.664 5.465 1 80.06 190 MET A CA 1
ATOM 1489 C C . MET A 1 190 ? 8.75 -3.387 5.945 1 80.06 190 MET A C 1
ATOM 1491 O O . MET A 1 190 ? 8.953 -2.316 5.367 1 80.06 190 MET A O 1
ATOM 1495 N N . LEU A 1 191 ? 8 -3.473 6.996 1 71.06 191 LEU A N 1
ATOM 1496 C CA . LEU A 1 191 ? 7.316 -2.314 7.562 1 71.06 191 LEU A CA 1
ATOM 1497 C C . LEU A 1 191 ? 8.32 -1.313 8.125 1 71.06 191 LEU A C 1
ATOM 1499 O O . LEU A 1 191 ? 8.172 -0.104 7.934 1 71.06 191 LEU A O 1
ATOM 1503 N N . LEU A 1 192 ? 9.289 -1.875 8.75 1 76 192 LEU A N 1
ATOM 1504 C CA . LEU A 1 192 ? 10.344 -1.021 9.289 1 76 192 LEU A CA 1
ATOM 1505 C C . LEU A 1 192 ? 11.086 -0.292 8.18 1 76 192 LEU A C 1
ATOM 1507 O O . LEU A 1 192 ? 11.383 0.899 8.297 1 76 192 LEU A O 1
ATOM 1511 N N . MET A 1 193 ? 11.367 -0.999 7.18 1 80.81 193 MET A N 1
ATOM 1512 C CA . MET A 1 193 ? 12.039 -0.398 6.031 1 80.81 193 MET A CA 1
ATOM 1513 C C . MET A 1 193 ? 11.18 0.696 5.41 1 80.81 193 MET A C 1
ATOM 1515 O O . MET A 1 193 ? 11.68 1.77 5.074 1 80.81 193 MET A O 1
ATOM 1519 N N . SER A 1 194 ? 9.898 0.461 5.25 1 76.19 194 SER A N 1
ATOM 1520 C CA . SER A 1 194 ? 8.969 1.429 4.68 1 76.19 194 SER A CA 1
ATOM 1521 C C . SER A 1 194 ? 8.891 2.689 5.535 1 76.19 194 SER A C 1
ATOM 1523 O O . SER A 1 194 ? 8.883 3.803 5.004 1 76.19 194 SER A O 1
ATOM 1525 N N . ALA A 1 195 ? 8.883 2.516 6.766 1 73.81 195 ALA A N 1
ATOM 1526 C CA . ALA A 1 195 ? 8.828 3.639 7.699 1 73.81 195 ALA A CA 1
ATOM 1527 C C . ALA A 1 195 ? 10.094 4.48 7.625 1 73.81 195 ALA A C 1
ATOM 1529 O O . ALA A 1 195 ? 10.039 5.711 7.625 1 73.81 195 ALA A O 1
ATOM 1530 N N . HIS A 1 196 ? 11.172 3.775 7.574 1 79.69 196 HIS A N 1
ATOM 1531 C CA . HIS A 1 196 ? 12.453 4.469 7.504 1 79.69 196 HIS A CA 1
ATOM 1532 C C . HIS A 1 196 ? 12.578 5.27 6.215 1 79.69 196 HIS A C 1
ATOM 1534 O O . HIS A 1 196 ? 13.094 6.391 6.219 1 79.69 196 HIS A O 1
ATOM 1540 N N . PHE A 1 197 ? 12.133 4.719 5.191 1 80.56 197 PHE A N 1
ATOM 1541 C CA . PHE A 1 197 ? 12.195 5.41 3.908 1 80.56 197 PHE A CA 1
ATOM 1542 C C . PHE A 1 197 ? 11.312 6.648 3.914 1 80.56 197 PHE A C 1
ATOM 1544 O O . PHE A 1 197 ? 11.695 7.699 3.396 1 80.56 197 PHE A O 1
ATOM 1551 N N . LEU A 1 198 ? 10.164 6.516 4.418 1 76.31 198 LEU A N 1
ATOM 1552 C CA . LEU A 1 198 ? 9.242 7.641 4.492 1 76.31 198 LEU A CA 1
ATOM 1553 C C . LEU A 1 198 ? 9.82 8.766 5.34 1 76.31 198 LEU A C 1
ATOM 1555 O O . LEU A 1 198 ? 9.742 9.938 4.965 1 76.31 198 LEU A O 1
ATOM 1559 N N . ASP A 1 199 ? 10.406 8.391 6.434 1 78.44 199 ASP A N 1
ATOM 1560 C CA . ASP A 1 199 ? 11.047 9.367 7.312 1 78.44 199 ASP A CA 1
ATOM 1561 C C . ASP A 1 199 ? 12.172 10.102 6.59 1 78.44 199 ASP A C 1
ATOM 1563 O O . ASP A 1 199 ? 12.336 11.312 6.746 1 78.44 199 ASP A O 1
ATOM 1567 N N . MET A 1 200 ? 12.859 9.391 5.855 1 82.06 200 MET A N 1
ATOM 1568 C CA . MET A 1 200 ? 14.008 9.969 5.156 1 82.06 200 MET A CA 1
ATOM 1569 C C . MET A 1 200 ? 13.547 10.945 4.074 1 82.06 200 MET A C 1
ATOM 1571 O O . MET A 1 200 ? 14.133 12.016 3.916 1 82.06 200 MET A O 1
ATOM 1575 N N . VAL A 1 201 ? 12.539 10.562 3.432 1 80.56 201 VAL A N 1
ATOM 1576 C CA . VAL A 1 201 ? 12.055 11.398 2.334 1 80.56 201 VAL A CA 1
ATOM 1577 C C . VAL A 1 201 ? 11.414 12.664 2.891 1 80.56 201 VAL A C 1
ATOM 1579 O O . VAL A 1 201 ? 11.641 13.758 2.375 1 80.56 201 VAL A O 1
ATOM 1582 N N . GLN A 1 202 ? 10.688 12.508 3.895 1 79 202 GLN A N 1
ATOM 1583 C CA . GLN A 1 202 ? 9.992 13.648 4.492 1 79 202 GLN A CA 1
ATOM 1584 C C . GLN A 1 202 ? 10.969 14.562 5.227 1 79 202 GLN A C 1
ATOM 1586 O O . GLN A 1 202 ? 10.711 15.758 5.391 1 79 202 GLN A O 1
ATOM 1591 N N . GLY A 1 203 ? 12.078 14.008 5.684 1 83.81 203 GLY A N 1
ATOM 1592 C CA . GLY A 1 203 ? 13.07 14.789 6.41 1 83.81 203 GLY A CA 1
ATOM 1593 C C . GLY A 1 203 ? 14.32 15.062 5.602 1 83.81 203 GLY A C 1
ATOM 1594 O O . GLY A 1 203 ? 15.375 15.375 6.164 1 83.81 203 GLY A O 1
ATOM 1595 N N . LEU A 1 204 ? 14.203 15.07 4.359 1 85.94 204 LEU A N 1
ATOM 1596 C CA . LEU A 1 204 ? 15.375 15.18 3.49 1 85.94 204 LEU A CA 1
ATOM 1597 C C . LEU A 1 204 ? 16.078 16.516 3.695 1 85.94 204 LEU A C 1
ATOM 1599 O O . LEU A 1 204 ? 17.312 16.562 3.723 1 85.94 204 LEU A O 1
ATOM 1603 N N . THR A 1 205 ? 15.312 17.594 3.771 1 86.19 205 THR A N 1
ATOM 1604 C CA . THR A 1 205 ? 15.883 18.906 3.969 1 86.19 205 THR A CA 1
ATOM 1605 C C . THR A 1 205 ? 16.719 18.953 5.246 1 86.19 205 THR A C 1
ATOM 1607 O O . THR A 1 205 ? 17.859 19.438 5.234 1 86.19 205 THR A O 1
ATOM 1610 N N . THR A 1 206 ? 16.188 18.406 6.223 1 87.94 206 THR A N 1
ATOM 1611 C CA . THR A 1 206 ? 16.859 18.391 7.512 1 87.94 206 THR A CA 1
ATOM 1612 C C . THR A 1 206 ? 18.125 17.547 7.449 1 87.94 206 THR A C 1
ATOM 1614 O O . THR A 1 206 ? 19.172 17.938 7.957 1 87.94 206 THR A O 1
ATOM 1617 N N . LEU A 1 207 ? 18.047 16.453 6.797 1 88.38 207 LEU A N 1
ATOM 1618 C CA . LEU A 1 207 ? 19.172 15.539 6.723 1 88.38 207 LEU A CA 1
ATOM 1619 C C . LEU A 1 207 ? 20.328 16.156 5.93 1 88.38 207 LEU A C 1
ATOM 1621 O O . LEU A 1 207 ? 21.5 15.977 6.277 1 88.38 207 LEU A O 1
ATOM 1625 N N . LYS A 1 208 ? 20.016 16.891 4.984 1 87.06 208 LYS A N 1
ATOM 1626 C CA . LYS A 1 208 ? 21.047 17.516 4.164 1 87.06 208 LYS A CA 1
ATOM 1627 C C . LYS A 1 208 ? 21.719 18.672 4.906 1 87.06 208 LYS A C 1
ATOM 1629 O O . LYS A 1 208 ? 22.938 18.781 4.918 1 87.06 208 LYS A O 1
ATOM 1634 N N . ILE A 1 209 ? 20.938 19.484 5.438 1 88.12 209 ILE A N 1
ATOM 1635 C CA . ILE A 1 209 ? 21.453 20.672 6.113 1 88.12 209 ILE A CA 1
ATOM 1636 C C . ILE A 1 209 ? 22.312 20.25 7.309 1 88.12 209 ILE A C 1
ATOM 1638 O O . ILE A 1 209 ? 23.328 20.875 7.605 1 88.12 209 ILE A O 1
ATOM 1642 N N . PHE A 1 210 ? 21.938 19.141 7.852 1 88.06 210 PHE A N 1
ATOM 1643 C CA . PHE A 1 210 ? 22.672 18.703 9.039 1 88.06 210 PHE A CA 1
ATOM 1644 C C . PHE A 1 210 ? 23.75 17.703 8.672 1 88.06 210 PHE A C 1
ATOM 1646 O O . PHE A 1 210 ? 24.422 17.156 9.555 1 88.06 210 PHE A O 1
ATOM 1653 N N . GLY A 1 211 ? 23.891 17.406 7.426 1 83.94 211 GLY A N 1
ATOM 1654 C CA . GLY A 1 211 ? 24.984 16.594 6.91 1 83.94 211 GLY A CA 1
ATOM 1655 C C . GLY A 1 211 ? 24.875 15.125 7.277 1 83.94 211 GLY A C 1
ATOM 1656 O O . GLY A 1 211 ? 25.875 14.461 7.535 1 83.94 211 GLY A O 1
ATOM 1657 N N . ARG A 1 212 ? 23.672 14.656 7.391 1 85.12 212 ARG A N 1
ATOM 1658 C CA . ARG A 1 212 ? 23.469 13.273 7.824 1 85.12 212 ARG A CA 1
ATOM 1659 C C . ARG A 1 212 ? 22.828 12.445 6.715 1 85.12 212 ARG A C 1
ATOM 1661 O O . ARG A 1 212 ? 22.391 11.32 6.953 1 85.12 212 ARG A O 1
ATOM 1668 N N . ALA A 1 213 ? 22.828 12.992 5.602 1 83.69 213 ALA A N 1
ATOM 1669 C CA . ALA A 1 213 ? 22.188 12.297 4.488 1 83.69 213 ALA A CA 1
ATOM 1670 C C . ALA A 1 213 ? 22.906 10.992 4.164 1 83.69 213 ALA A C 1
ATOM 1672 O O . ALA A 1 213 ? 22.266 9.961 3.953 1 83.69 213 ALA A O 1
ATOM 1673 N N . LYS A 1 214 ? 24.219 10.969 4.211 1 81.25 214 LYS A N 1
ATOM 1674 C CA . LYS A 1 214 ? 25 9.781 3.877 1 81.25 214 LYS A CA 1
ATOM 1675 C C . LYS A 1 214 ? 24.844 8.703 4.949 1 81.25 214 LYS A C 1
ATOM 1677 O O . LYS A 1 214 ? 24.797 7.512 4.641 1 81.25 214 LYS A O 1
ATOM 1682 N N . ASP A 1 215 ? 24.75 9.156 6.152 1 83.38 215 ASP A N 1
ATOM 1683 C CA . ASP A 1 215 ? 24.547 8.211 7.242 1 83.38 215 ASP A CA 1
ATOM 1684 C C . ASP A 1 215 ? 23.219 7.484 7.09 1 83.38 215 ASP A C 1
ATOM 1686 O O . ASP A 1 215 ? 23.125 6.285 7.355 1 83.38 215 ASP A O 1
ATOM 1690 N N . GLU A 1 216 ? 22.328 8.273 6.703 1 81.5 216 GLU A N 1
ATOM 1691 C CA . GLU A 1 216 ? 20.984 7.688 6.559 1 81.5 216 GLU A CA 1
ATOM 1692 C C . GLU A 1 216 ? 20.938 6.688 5.406 1 81.5 216 GLU A C 1
ATOM 1694 O O . GLU A 1 216 ? 20.203 5.707 5.461 1 81.5 216 GLU A O 1
ATOM 1699 N N . ILE A 1 217 ? 21.766 6.875 4.434 1 80.75 217 ILE A N 1
ATOM 1700 C CA . ILE A 1 217 ? 21.859 5.941 3.316 1 80.75 217 ILE A CA 1
ATOM 1701 C C . ILE A 1 217 ? 22.422 4.605 3.803 1 80.75 217 ILE A C 1
ATOM 1703 O O . ILE A 1 217 ? 21.953 3.541 3.387 1 80.75 217 ILE A O 1
ATOM 1707 N N . GLU A 1 218 ? 23.359 4.715 4.641 1 84.19 218 GLU A N 1
ATOM 1708 C CA . GLU A 1 218 ? 23.969 3.502 5.172 1 84.19 218 GLU A CA 1
ATOM 1709 C C . GLU A 1 218 ? 23 2.727 6.047 1 84.19 218 GLU A C 1
ATOM 1711 O O . GLU A 1 218 ? 22.984 1.494 6.043 1 84.19 218 GLU A O 1
ATOM 1716 N N . ILE A 1 219 ? 22.234 3.479 6.746 1 82.38 219 ILE A N 1
ATOM 1717 C CA . ILE A 1 219 ? 21.25 2.834 7.602 1 82.38 219 ILE A CA 1
ATOM 1718 C C . ILE A 1 219 ? 20.203 2.127 6.738 1 82.38 219 ILE A C 1
ATOM 1720 O O . ILE A 1 219 ? 19.844 0.979 7.008 1 82.38 219 ILE A O 1
ATOM 1724 N N . VAL A 1 220 ? 19.781 2.756 5.727 1 81 220 VAL A N 1
ATOM 1725 C CA . VAL A 1 220 ? 18.797 2.174 4.832 1 81 220 VAL A CA 1
ATOM 1726 C C . VAL A 1 220 ? 19.391 0.953 4.129 1 81 220 VAL A C 1
ATOM 1728 O O . VAL A 1 220 ? 18.688 -0.045 3.918 1 81 220 VAL A O 1
ATOM 1731 N N . ALA A 1 221 ? 20.672 1.048 3.777 1 84.12 221 ALA A N 1
ATOM 1732 C CA . ALA A 1 221 ? 21.344 -0.087 3.156 1 84.12 221 ALA A CA 1
ATOM 1733 C C . ALA A 1 221 ? 21.375 -1.291 4.094 1 84.12 221 ALA A C 1
ATOM 1735 O O . ALA A 1 221 ? 21.172 -2.428 3.66 1 84.12 221 ALA A O 1
ATOM 1736 N N . ARG A 1 222 ? 21.562 -1.006 5.281 1 86.31 222 ARG A N 1
ATOM 1737 C CA . ARG A 1 222 ? 21.609 -2.078 6.27 1 86.31 222 ARG A CA 1
ATOM 1738 C C . ARG A 1 222 ? 20.219 -2.693 6.473 1 86.31 222 ARG A C 1
ATOM 1740 O O . ARG A 1 222 ? 20.094 -3.912 6.598 1 86.31 222 ARG A O 1
ATOM 1747 N N . ILE A 1 223 ? 19.281 -1.886 6.539 1 85 223 ILE A N 1
ATOM 1748 C CA . ILE A 1 223 ? 17.922 -2.359 6.723 1 85 223 ILE A CA 1
ATOM 1749 C C . ILE A 1 223 ? 17.484 -3.17 5.5 1 85 223 ILE A C 1
ATOM 1751 O O . ILE A 1 223 ? 16.844 -4.215 5.637 1 85 223 ILE A O 1
ATOM 1755 N N . SER A 1 224 ? 17.859 -2.678 4.352 1 86.38 224 SER A N 1
ATOM 1756 C CA . SER A 1 224 ? 17.562 -3.383 3.111 1 86.38 224 SER A CA 1
ATOM 1757 C C . SER A 1 224 ? 18.25 -4.738 3.061 1 86.38 224 SER A C 1
ATOM 1759 O O . SER A 1 224 ? 17.672 -5.727 2.609 1 86.38 224 SER A O 1
ATOM 1761 N N . ASP A 1 225 ? 19.469 -4.801 3.541 1 88.81 225 ASP A N 1
ATOM 1762 C CA . ASP A 1 225 ? 20.234 -6.051 3.555 1 88.81 225 ASP A CA 1
ATOM 1763 C C . ASP A 1 225 ? 19.625 -7.043 4.551 1 88.81 225 ASP A C 1
ATOM 1765 O O . ASP A 1 225 ? 19.594 -8.25 4.289 1 88.81 225 ASP A O 1
ATOM 1769 N N . ASP A 1 226 ? 19.219 -6.559 5.617 1 88.5 226 ASP A N 1
ATOM 1770 C CA . ASP A 1 226 ? 18.578 -7.41 6.609 1 88.5 226 ASP A CA 1
ATOM 1771 C C . ASP A 1 226 ? 17.266 -7.984 6.066 1 88.5 226 ASP A C 1
ATOM 1773 O O . ASP A 1 226 ? 16.953 -9.156 6.297 1 88.5 226 ASP A O 1
ATOM 1777 N N . TYR A 1 227 ? 16.531 -7.18 5.43 1 86.44 227 TYR A N 1
ATOM 1778 C CA . TYR A 1 227 ? 15.305 -7.625 4.781 1 86.44 227 TYR A CA 1
ATOM 1779 C C . TYR A 1 227 ? 15.602 -8.695 3.732 1 86.44 227 TYR A C 1
ATOM 1781 O O . TYR A 1 227 ? 14.898 -9.703 3.656 1 86.44 227 TYR A O 1
ATOM 1789 N N . ARG A 1 228 ? 16.641 -8.445 2.99 1 88.12 228 ARG A N 1
ATOM 1790 C CA . ARG A 1 228 ? 17.047 -9.391 1.959 1 88.12 228 ARG A CA 1
ATOM 1791 C C . ARG A 1 228 ? 17.422 -10.734 2.57 1 88.12 228 ARG A C 1
ATOM 1793 O O . ARG A 1 228 ? 16.984 -11.789 2.09 1 88.12 228 ARG A O 1
ATOM 1800 N N . ARG A 1 229 ? 18.141 -10.766 3.615 1 90.69 229 ARG A N 1
ATOM 1801 C CA . ARG A 1 229 ? 18.578 -11.992 4.258 1 90.69 229 ARG A CA 1
ATOM 1802 C C . ARG A 1 229 ? 17.391 -12.789 4.809 1 90.69 229 ARG A C 1
ATOM 1804 O O . ARG A 1 229 ? 17.344 -14.008 4.672 1 90.69 229 ARG A O 1
ATOM 1811 N N . THR A 1 230 ? 16.531 -12.109 5.383 1 87.12 230 THR A N 1
ATOM 1812 C CA . THR A 1 230 ? 15.344 -12.766 5.926 1 87.12 230 THR A CA 1
ATOM 1813 C C . THR A 1 230 ? 14.461 -13.312 4.805 1 87.12 230 THR A C 1
ATOM 1815 O O . THR A 1 230 ? 13.906 -14.406 4.922 1 87.12 230 THR A O 1
ATOM 1818 N N . THR A 1 231 ? 14.352 -12.539 3.768 1 84.56 231 THR A N 1
ATOM 1819 C CA . THR A 1 231 ? 13.594 -12.992 2.607 1 84.56 231 THR A CA 1
ATOM 1820 C C . THR A 1 231 ? 14.203 -14.258 2.014 1 84.56 231 THR A C 1
ATOM 1822 O O . THR A 1 231 ? 13.484 -15.211 1.713 1 84.56 231 THR A O 1
ATOM 1825 N N . MET A 1 232 ? 15.523 -14.281 1.9 1 86.94 232 MET A N 1
ATOM 1826 C CA . MET A 1 232 ? 16.219 -15.43 1.328 1 86.94 232 MET A CA 1
ATOM 1827 C C . MET A 1 232 ? 16.062 -16.656 2.221 1 86.94 232 MET A C 1
ATOM 1829 O O . MET A 1 232 ? 15.938 -17.781 1.724 1 86.94 232 MET A O 1
ATOM 1833 N N . ALA A 1 233 ? 16.016 -16.5 3.465 1 87.44 233 ALA A N 1
ATOM 1834 C CA . ALA A 1 233 ? 15.805 -17.609 4.395 1 87.44 233 ALA A CA 1
ATOM 1835 C C . ALA A 1 233 ? 14.422 -18.234 4.203 1 87.44 233 ALA A C 1
ATOM 1837 O O . ALA A 1 233 ? 14.273 -19.453 4.223 1 87.44 233 ALA A O 1
ATOM 1838 N N . GLY A 1 234 ? 13.484 -17.391 4.023 1 82.75 234 GLY A N 1
ATOM 1839 C CA . GLY A 1 234 ? 12.141 -17.875 3.758 1 82.75 234 GLY A CA 1
ATOM 1840 C C . GLY A 1 234 ? 12.023 -18.609 2.439 1 82.75 234 GLY A C 1
ATOM 1841 O O . GLY A 1 234 ? 11.375 -19.656 2.365 1 82.75 234 GLY A O 1
ATOM 1842 N N . LEU A 1 235 ? 12.68 -18.156 1.445 1 82.5 235 LEU A N 1
ATOM 1843 C CA . LEU A 1 235 ? 12.617 -18.75 0.115 1 82.5 235 LEU A CA 1
ATOM 1844 C C . LEU A 1 235 ? 13.328 -20.094 0.09 1 82.5 235 LEU A C 1
ATOM 1846 O O . LEU A 1 235 ? 12.891 -21.016 -0.596 1 82.5 235 LEU A O 1
ATOM 1850 N N . ARG A 1 236 ? 14.352 -20.234 0.846 1 87.25 236 ARG A N 1
ATOM 1851 C CA . ARG A 1 236 ? 15.062 -21.5 0.941 1 87.25 236 ARG A CA 1
ATOM 1852 C C . ARG A 1 236 ? 14.141 -22.609 1.448 1 87.25 236 ARG A C 1
ATOM 1854 O O . ARG A 1 236 ? 14.188 -23.734 0.953 1 87.25 236 ARG A O 1
ATOM 1861 N N . VAL A 1 237 ? 13.352 -22.266 2.336 1 82.69 237 VAL A N 1
ATOM 1862 C CA . VAL A 1 237 ? 12.414 -23.234 2.898 1 82.69 237 VAL A CA 1
ATOM 1863 C C . VAL A 1 237 ? 11.273 -23.469 1.914 1 82.69 237 VAL A C 1
ATOM 1865 O O . VAL A 1 237 ? 10.867 -24.609 1.695 1 82.69 237 VAL A O 1
ATOM 1868 N N . ALA A 1 238 ? 10.805 -22.406 1.315 1 76.06 238 ALA A N 1
ATOM 1869 C CA . ALA A 1 238 ? 9.68 -22.516 0.384 1 76.06 238 ALA A CA 1
ATOM 1870 C C . ALA A 1 238 ? 10.047 -23.391 -0.816 1 76.06 238 ALA A C 1
ATOM 1872 O O . ALA A 1 238 ? 9.25 -24.219 -1.243 1 76.06 238 ALA A O 1
ATOM 1873 N N . PHE A 1 239 ? 11.25 -23.281 -1.329 1 81.44 239 PHE A N 1
ATOM 1874 C CA . PHE A 1 239 ? 11.648 -23.984 -2.537 1 81.44 239 PHE A CA 1
ATOM 1875 C C . PHE A 1 239 ? 11.984 -25.438 -2.227 1 81.44 239 PHE A C 1
ATOM 1877 O O . PHE A 1 239 ? 11.93 -26.297 -3.109 1 81.44 239 PHE A O 1
ATOM 1884 N N . LEU A 1 240 ? 12.203 -25.703 -0.954 1 82 240 LEU A N 1
ATOM 1885 C CA . LEU A 1 240 ? 12.438 -27.078 -0.542 1 82 240 LEU A CA 1
ATOM 1886 C C . LEU A 1 240 ? 11.164 -27.906 -0.651 1 82 240 LEU A C 1
ATOM 1888 O O . LEU A 1 240 ? 11.211 -29.094 -1 1 82 240 LEU A O 1
ATOM 1892 N N . THR A 1 241 ? 10.086 -27.297 -0.398 1 76.12 241 THR A N 1
ATOM 1893 C CA . THR A 1 241 ? 8.805 -27.984 -0.497 1 76.12 241 THR A CA 1
ATOM 1894 C C . THR A 1 241 ? 8.539 -28.438 -1.93 1 76.12 241 THR A C 1
ATOM 1896 O O . THR A 1 241 ? 8.117 -29.578 -2.16 1 76.12 241 THR A O 1
ATOM 1899 N N . SER A 1 242 ? 8.773 -27.578 -2.895 1 78.75 242 SER A N 1
ATOM 1900 C CA . SER A 1 242 ? 8.578 -27.938 -4.297 1 78.75 242 SER A CA 1
ATOM 1901 C C . SER A 1 242 ? 9.539 -29.031 -4.734 1 78.75 242 SER A C 1
ATOM 1903 O O . SER A 1 242 ? 9.164 -29.938 -5.492 1 78.75 242 SER A O 1
ATOM 1905 N N . ALA A 1 243 ? 10.75 -28.969 -4.203 1 82.69 243 ALA A N 1
ATOM 1906 C CA . ALA A 1 243 ? 11.758 -29.969 -4.535 1 82.69 243 ALA A CA 1
ATOM 1907 C C . ALA A 1 243 ? 11.352 -31.344 -4.004 1 82.69 243 ALA A C 1
ATOM 1909 O O . ALA A 1 243 ? 11.5 -32.344 -4.695 1 82.69 243 ALA A O 1
ATOM 1910 N N . VAL A 1 244 ? 10.852 -31.359 -2.854 1 83.44 244 VAL A N 1
ATOM 1911 C CA . VAL A 1 244 ? 10.445 -32.594 -2.223 1 83.44 244 VAL A CA 1
ATOM 1912 C C . VAL A 1 244 ? 9.25 -33.188 -2.967 1 83.44 244 VAL A C 1
ATOM 1914 O O . VAL A 1 244 ? 9.18 -34.406 -3.193 1 83.44 244 VAL A O 1
ATOM 1917 N N . LEU A 1 245 ? 8.336 -32.406 -3.334 1 83.31 245 LEU A N 1
ATOM 1918 C CA . LEU A 1 245 ? 7.184 -32.844 -4.102 1 83.31 245 LEU A CA 1
ATOM 1919 C C . LEU A 1 245 ? 7.617 -33.469 -5.422 1 83.31 245 LEU A C 1
ATOM 1921 O O . LEU A 1 245 ? 7.176 -34.562 -5.773 1 83.31 245 LEU A O 1
ATOM 1925 N N . GLU A 1 246 ? 8.414 -32.75 -6.133 1 82.75 246 GLU A N 1
ATOM 1926 C CA . GLU A 1 246 ? 8.867 -33.25 -7.43 1 82.75 246 GLU A CA 1
ATOM 1927 C C . GLU A 1 246 ? 9.641 -34.562 -7.273 1 82.75 246 GLU A C 1
ATOM 1929 O O . GLU A 1 246 ? 9.57 -35.438 -8.141 1 82.75 246 GLU A O 1
ATOM 1934 N N . PHE A 1 247 ? 10.352 -34.688 -6.227 1 85.56 247 PHE A N 1
ATOM 1935 C CA . PHE A 1 247 ? 11.102 -35.906 -5.949 1 85.56 247 PHE A CA 1
ATOM 1936 C C . PHE A 1 247 ? 10.156 -37.094 -5.762 1 85.56 247 PHE A C 1
ATOM 1938 O O . PHE A 1 247 ? 10.289 -38.094 -6.449 1 85.56 247 PHE A O 1
ATOM 1945 N N . PHE A 1 248 ? 9.234 -36.906 -4.883 1 87.44 248 PHE A N 1
ATOM 1946 C CA . PHE A 1 248 ? 8.32 -38 -4.598 1 87.44 248 PHE A CA 1
ATOM 1947 C C . PHE A 1 248 ? 7.457 -38.312 -5.812 1 87.44 248 PHE A C 1
ATOM 1949 O O . PHE A 1 248 ? 7.141 -39.469 -6.07 1 87.44 248 PHE A O 1
ATOM 1956 N N . ALA A 1 249 ? 7.066 -37.281 -6.496 1 88.19 249 ALA A N 1
ATOM 1957 C CA . ALA A 1 249 ? 6.289 -37.5 -7.715 1 88.19 249 ALA A CA 1
ATOM 1958 C C . ALA A 1 249 ? 7.094 -38.312 -8.734 1 88.19 249 ALA A C 1
ATOM 1960 O O . ALA A 1 249 ? 6.598 -39.281 -9.297 1 88.19 249 ALA A O 1
ATOM 1961 N N . SER A 1 250 ? 8.359 -37.938 -8.906 1 88.62 250 SER A N 1
ATOM 1962 C CA . SER A 1 250 ? 9.219 -38.625 -9.883 1 88.62 250 SER A CA 1
ATOM 1963 C C . SER A 1 250 ? 9.484 -40.062 -9.492 1 88.62 250 SER A C 1
ATOM 1965 O O . SER A 1 250 ? 9.406 -40.969 -10.336 1 88.62 250 SER A O 1
ATOM 1967 N N . VAL A 1 251 ? 9.742 -40.219 -8.289 1 90.62 251 VAL A N 1
ATOM 1968 C CA . VAL A 1 251 ? 10.016 -41.562 -7.797 1 90.62 251 VAL A CA 1
ATOM 1969 C C . VAL A 1 251 ? 8.773 -42.438 -7.965 1 90.62 251 VAL A C 1
ATOM 1971 O O . VAL A 1 251 ? 8.867 -43.594 -8.406 1 90.62 251 VAL A O 1
ATOM 1974 N N . SER A 1 252 ? 7.66 -41.906 -7.621 1 92.56 252 SER A N 1
ATOM 1975 C CA . SER A 1 252 ? 6.41 -42.656 -7.703 1 92.56 252 SER A CA 1
ATOM 1976 C C . SER A 1 252 ? 6.09 -43.031 -9.148 1 92.56 252 SER A C 1
ATOM 1978 O O . SER A 1 252 ? 5.734 -44.188 -9.43 1 92.56 252 SER A O 1
ATOM 1980 N N . ILE A 1 253 ? 6.199 -42.156 -10.031 1 90.75 253 ILE A N 1
ATOM 1981 C CA . ILE A 1 253 ? 5.914 -42.406 -11.445 1 90.75 253 ILE A CA 1
ATOM 1982 C C . ILE A 1 253 ? 6.879 -43.438 -12 1 90.75 253 ILE A C 1
ATOM 1984 O O . ILE A 1 253 ? 6.473 -44.344 -12.727 1 90.75 253 ILE A O 1
ATOM 1988 N N . ALA A 1 254 ? 8.133 -43.344 -11.617 1 90.75 254 ALA A N 1
ATOM 1989 C CA . ALA A 1 254 ? 9.141 -44.312 -12.047 1 90.75 254 ALA A CA 1
ATOM 1990 C C . ALA A 1 254 ? 8.82 -45.719 -11.523 1 90.75 254 ALA A C 1
ATOM 1992 O O . ALA A 1 254 ? 8.938 -46.688 -12.25 1 90.75 254 ALA A O 1
ATOM 1993 N N . LEU A 1 255 ? 8.453 -45.781 -10.297 1 92 255 LEU A N 1
ATOM 1994 C CA . LEU A 1 255 ? 8.125 -47.062 -9.688 1 92 255 LEU A CA 1
ATOM 1995 C C . LEU A 1 255 ? 6.922 -47.688 -10.383 1 92 255 LEU A C 1
ATOM 1997 O O . LEU A 1 255 ? 6.891 -48.906 -10.602 1 92 255 LEU A O 1
ATOM 2001 N N . VAL A 1 256 ? 5.965 -46.906 -10.711 1 93.5 256 VAL A N 1
ATOM 2002 C CA . VAL A 1 256 ? 4.793 -47.406 -11.422 1 93.5 256 VAL A CA 1
ATOM 2003 C C . VAL A 1 256 ? 5.203 -47.906 -12.797 1 93.5 256 VAL A C 1
ATOM 2005 O O . VAL A 1 256 ? 4.812 -49.031 -13.195 1 93.5 256 VAL A O 1
ATOM 2008 N N . ALA A 1 257 ? 5.977 -47.188 -13.469 1 90.31 257 ALA A N 1
ATOM 2009 C CA . ALA A 1 257 ? 6.406 -47.562 -14.82 1 90.31 257 ALA A CA 1
ATOM 2010 C C . ALA A 1 257 ? 7.199 -48.844 -14.805 1 90.31 257 ALA A C 1
ATOM 2012 O O . ALA A 1 257 ? 6.957 -49.75 -15.633 1 90.31 257 ALA A O 1
ATOM 2013 N N . VAL A 1 258 ? 8.125 -48.969 -13.914 1 87.25 258 VAL A N 1
ATOM 2014 C CA . VAL A 1 258 ? 8.977 -50.156 -13.82 1 87.25 258 VAL A CA 1
ATOM 2015 C C . VAL A 1 258 ? 8.133 -51.375 -13.43 1 87.25 258 VAL A C 1
ATOM 2017 O O . VAL A 1 258 ? 8.305 -52.469 -13.992 1 87.25 258 VAL A O 1
ATOM 2020 N N . SER A 1 259 ? 7.285 -51.156 -12.477 1 89.5 259 SER A N 1
ATOM 2021 C CA . SER A 1 259 ? 6.414 -52.219 -12.047 1 89.5 259 SER A CA 1
ATOM 2022 C C . SER A 1 259 ? 5.543 -52.719 -13.203 1 89.5 259 SER A C 1
ATOM 2024 O O . SER A 1 259 ? 5.43 -53.938 -13.43 1 89.5 259 SER A O 1
ATOM 2026 N N . LEU A 1 260 ? 4.969 -51.844 -13.93 1 90.38 260 LEU A N 1
ATOM 2027 C CA . LEU A 1 260 ? 4.117 -52.188 -15.062 1 90.38 260 LEU A CA 1
ATOM 2028 C C . LEU A 1 260 ? 4.938 -52.844 -16.172 1 90.38 260 LEU A C 1
ATOM 2030 O O . LEU A 1 260 ? 4.496 -53.812 -16.781 1 90.38 260 LEU A O 1
ATOM 2034 N N . GLY A 1 261 ? 6.094 -52.312 -16.484 1 84.62 261 GLY A N 1
ATOM 2035 C CA . GLY A 1 261 ? 6.973 -52.906 -17.484 1 84.62 261 GLY A CA 1
ATOM 2036 C C . GLY A 1 261 ? 7.352 -54.344 -17.172 1 84.62 261 GLY A C 1
ATOM 2037 O O . GLY A 1 261 ? 7.363 -55.188 -18.062 1 84.62 261 GLY A O 1
ATOM 2038 N N . ALA A 1 262 ? 7.57 -54.656 -15.914 1 84.06 262 ALA A N 1
ATOM 2039 C CA . ALA A 1 262 ? 7.945 -56 -15.477 1 84.06 262 ALA A CA 1
ATOM 2040 C C . ALA A 1 262 ? 6.773 -56.969 -15.602 1 84.06 262 ALA A C 1
ATOM 2042 O O . ALA A 1 262 ? 6.961 -58.156 -15.914 1 84.06 262 ALA A O 1
ATOM 2043 N N . ARG A 1 263 ? 5.645 -56.469 -15.43 1 87.31 263 ARG A N 1
ATOM 2044 C CA . ARG A 1 263 ? 4.477 -57.344 -15.359 1 87.31 263 ARG A CA 1
ATOM 2045 C C . ARG A 1 263 ? 3.814 -57.469 -16.734 1 87.31 263 ARG A C 1
ATOM 2047 O O . ARG A 1 263 ? 2.891 -58.281 -16.906 1 87.31 263 ARG A O 1
ATOM 2054 N N . LEU A 1 264 ? 4.234 -56.688 -17.672 1 82.19 264 LEU A N 1
ATOM 2055 C CA . LEU A 1 264 ? 3.773 -56.844 -19.047 1 82.19 264 LEU A CA 1
ATOM 2056 C C . LEU A 1 264 ? 4.273 -58.156 -19.641 1 82.19 264 LEU A C 1
ATOM 2058 O O . LEU A 1 264 ? 3.623 -58.75 -20.5 1 82.19 264 LEU A O 1
ATOM 2062 N N . LEU A 1 265 ? 5.523 -58.656 -19.359 1 64.94 265 LEU A N 1
ATOM 2063 C CA . LEU A 1 265 ? 6.113 -59.844 -19.938 1 64.94 265 LEU A CA 1
ATOM 2064 C C . LEU A 1 265 ? 6.02 -61 -18.953 1 64.94 265 LEU A C 1
ATOM 2066 O O . LEU A 1 265 ? 6.992 -61.75 -18.766 1 64.94 265 LEU A O 1
ATOM 2070 N N . GLU A 1 266 ? 4.961 -61.188 -18.312 1 63.53 266 GLU A N 1
ATOM 2071 C CA . GLU A 1 266 ? 4.602 -62.5 -17.828 1 63.53 266 GLU A CA 1
ATOM 2072 C C . GLU A 1 266 ? 4.988 -62.656 -16.359 1 63.53 266 GLU A C 1
ATOM 2074 O O . GLU A 1 266 ? 4.984 -63.781 -15.828 1 63.53 266 GLU A O 1
ATOM 2079 N N . ILE A 1 267 ? 5.621 -61.656 -15.75 1 66.69 267 ILE A N 1
ATOM 2080 C CA . ILE A 1 267 ? 5.781 -61.812 -14.312 1 66.69 267 ILE A CA 1
ATOM 2081 C C . ILE A 1 267 ? 4.422 -61.688 -13.625 1 66.69 267 ILE A C 1
ATOM 2083 O O . ILE A 1 267 ? 3.682 -60.719 -13.852 1 66.69 267 ILE A O 1
ATOM 2087 N N . PRO A 1 268 ? 4.098 -62.781 -12.922 1 71.12 268 PRO A N 1
ATOM 2088 C CA . PRO A 1 268 ? 2.793 -62.719 -12.258 1 71.12 268 PRO A CA 1
ATOM 2089 C C . PRO A 1 268 ? 2.734 -61.625 -11.18 1 71.12 268 PRO A C 1
ATOM 2091 O O . PRO A 1 268 ? 3.734 -61.375 -10.5 1 71.12 268 PRO A O 1
ATOM 2094 N N . PRO A 1 269 ? 1.528 -60.938 -11.039 1 78.5 269 PRO A N 1
ATOM 2095 C CA . PRO A 1 269 ? 0.317 -61.031 -11.852 1 78.5 269 PRO A CA 1
ATOM 2096 C C . PRO A 1 269 ? 0.409 -60.219 -13.148 1 78.5 269 PRO A C 1
ATOM 2098 O O . PRO A 1 269 ? 0.821 -59.062 -13.117 1 78.5 269 PRO A O 1
ATOM 2101 N N . PRO A 1 270 ? 0.086 -60.844 -14.219 1 83.56 270 PRO A N 1
ATOM 2102 C CA . PRO A 1 270 ? 0.265 -60.188 -15.523 1 83.56 270 PRO A CA 1
ATOM 2103 C C . PRO A 1 270 ? -0.684 -59.031 -15.734 1 83.56 270 PRO A C 1
ATOM 2105 O O . PRO A 1 270 ? -1.78 -59 -15.172 1 83.56 270 PRO A O 1
ATOM 2108 N N . VAL A 1 271 ? -0.22 -58 -16.406 1 89.62 271 VAL A N 1
ATOM 2109 C CA . VAL A 1 271 ? -1.022 -56.844 -16.75 1 89.62 271 VAL A CA 1
ATOM 2110 C C . VAL A 1 271 ? -1.091 -56.688 -18.266 1 89.62 271 VAL A C 1
ATOM 2112 O O . VAL A 1 271 ? -0.134 -57.031 -18.969 1 89.62 271 VAL A O 1
ATOM 2115 N N . THR A 1 272 ? -2.27 -56.312 -18.734 1 89.19 272 THR A N 1
ATOM 2116 C CA . THR A 1 272 ? -2.426 -56.062 -20.156 1 89.19 272 THR A CA 1
ATOM 2117 C C . THR A 1 272 ? -1.802 -54.75 -20.562 1 89.19 272 THR A C 1
ATOM 2119 O O . THR A 1 272 ? -1.562 -53.875 -19.719 1 89.19 272 THR A O 1
ATOM 2122 N N . PHE A 1 273 ? -1.474 -54.625 -21.828 1 87.25 273 PHE A N 1
ATOM 2123 C CA . PHE A 1 273 ? -0.939 -53.375 -22.328 1 87.25 273 PHE A CA 1
ATOM 2124 C C . PHE A 1 273 ? -1.909 -52.219 -22.062 1 87.25 273 PHE A C 1
ATOM 2126 O O . PHE A 1 273 ? -1.495 -51.125 -21.672 1 87.25 273 PHE A O 1
ATOM 2133 N N . TYR A 1 274 ? -3.15 -52.5 -22.344 1 90.69 274 TYR A N 1
ATOM 2134 C CA . TYR A 1 274 ? -4.18 -51.5 -22.109 1 90.69 274 TYR A CA 1
ATOM 2135 C C . TYR A 1 274 ? -4.113 -50.969 -20.672 1 90.69 274 TYR A C 1
ATOM 2137 O O . TYR A 1 274 ? -4.066 -49.75 -20.453 1 90.69 274 TYR A O 1
ATOM 2145 N N . THR A 1 275 ? -4.109 -51.875 -19.734 1 93.38 275 THR A N 1
ATOM 2146 C CA . THR A 1 275 ? -4.09 -51.5 -18.328 1 93.38 275 THR A CA 1
ATOM 2147 C C . THR A 1 275 ? -2.812 -50.75 -17.969 1 93.38 275 THR A C 1
ATOM 2149 O O . THR A 1 275 ? -2.855 -49.75 -17.266 1 93.38 275 THR A O 1
ATOM 2152 N N . ALA A 1 276 ? -1.726 -51.25 -18.422 1 91.44 276 ALA A N 1
ATOM 2153 C CA . ALA A 1 276 ? -0.441 -50.594 -18.141 1 91.44 276 ALA A CA 1
ATOM 2154 C C . ALA A 1 276 ? -0.402 -49.188 -18.688 1 91.44 276 ALA A C 1
ATOM 2156 O O . ALA A 1 276 ? 0.003 -48.25 -17.984 1 91.44 276 ALA A O 1
ATOM 2157 N N . PHE A 1 277 ? -0.827 -49.062 -19.922 1 91.38 277 PHE A N 1
ATOM 2158 C CA . PHE A 1 277 ? -0.808 -47.75 -20.562 1 91.38 277 PHE A CA 1
ATOM 2159 C C . PHE A 1 277 ? -1.776 -46.812 -19.875 1 91.38 277 PHE A C 1
ATOM 2161 O O . PHE A 1 277 ? -1.455 -45.625 -19.656 1 91.38 277 PHE A O 1
ATOM 2168 N N . PHE A 1 278 ? -2.938 -47.219 -19.547 1 94.44 278 PHE A N 1
ATOM 2169 C CA . PHE A 1 278 ? -3.955 -46.438 -18.844 1 94.44 278 PHE A CA 1
ATOM 2170 C C . PHE A 1 278 ? -3.422 -45.906 -17.516 1 94.44 278 PHE A C 1
ATOM 2172 O O . PHE A 1 278 ? -3.516 -44.719 -17.234 1 94.44 278 PHE A O 1
ATOM 2179 N N . VAL A 1 279 ? -2.818 -46.75 -16.719 1 95 279 VAL A N 1
ATOM 2180 C CA . VAL A 1 279 ? -2.305 -46.375 -15.406 1 95 279 VAL A CA 1
ATOM 2181 C C . VAL A 1 279 ? -1.116 -45.438 -15.555 1 95 279 VAL A C 1
ATOM 2183 O O . VAL A 1 279 ? -0.975 -44.469 -14.781 1 95 279 VAL A O 1
ATOM 2186 N N . LEU A 1 280 ? -0.318 -45.656 -16.5 1 91.12 280 LEU A N 1
ATOM 2187 C CA . LEU A 1 280 ? 0.857 -44.812 -16.734 1 91.12 280 LEU A CA 1
ATOM 2188 C C . LEU A 1 280 ? 0.45 -43.406 -17.109 1 91.12 280 LEU A C 1
ATOM 2190 O O . LEU A 1 280 ? 1.135 -42.438 -16.75 1 91.12 280 LEU A O 1
ATOM 2194 N N . LEU A 1 281 ? -0.594 -43.281 -17.891 1 91.5 281 LEU A N 1
ATOM 2195 C CA . LEU A 1 281 ? -1.092 -41.969 -18.281 1 91.5 281 LEU A CA 1
ATOM 2196 C C . LEU A 1 281 ? -1.635 -41.219 -17.078 1 91.5 281 LEU A C 1
ATOM 2198 O O . LEU A 1 281 ? -1.554 -40 -17.016 1 91.5 281 LEU A O 1
ATOM 2202 N N . LEU A 1 282 ? -2.154 -41.875 -16.109 1 94.38 282 LEU A N 1
ATOM 2203 C CA . LEU A 1 282 ? -2.834 -41.281 -14.984 1 94.38 282 LEU A CA 1
ATOM 2204 C C . LEU A 1 282 ? -1.846 -40.938 -13.867 1 94.38 282 LEU A C 1
ATOM 2206 O O . LEU A 1 282 ? -2.115 -40.094 -13.023 1 94.38 282 LEU A O 1
ATOM 2210 N N . ALA A 1 283 ? -0.708 -41.594 -13.844 1 92.75 283 ALA A N 1
ATOM 2211 C CA . ALA A 1 283 ? 0.244 -41.469 -12.742 1 92.75 283 ALA A CA 1
ATOM 2212 C C . ALA A 1 283 ? 0.689 -40.031 -12.578 1 92.75 283 ALA A C 1
ATOM 2214 O O . ALA A 1 283 ? 0.627 -39.469 -11.477 1 92.75 283 ALA A O 1
ATOM 2215 N N . PRO A 1 284 ? 1.107 -39.344 -13.656 1 87.94 284 PRO A N 1
ATOM 2216 C CA . PRO A 1 284 ? 1.48 -37.938 -13.492 1 87.94 284 PRO A CA 1
ATOM 2217 C C . PRO A 1 284 ? 0.3 -37.062 -13.086 1 87.94 284 PRO A C 1
ATOM 2219 O O . PRO A 1 284 ? 0.474 -36.094 -12.344 1 87.94 284 PRO A O 1
ATOM 2222 N N . GLU A 1 285 ? -0.839 -37.375 -13.641 1 90.31 285 GLU A N 1
ATOM 2223 C CA . GLU A 1 285 ? -2.037 -36.594 -13.344 1 90.31 285 GLU A CA 1
ATOM 2224 C C . GLU A 1 285 ? -2.402 -36.656 -11.867 1 90.31 285 GLU A C 1
ATOM 2226 O O . GLU A 1 285 ? -3.027 -35.75 -11.328 1 90.31 285 GLU A O 1
ATOM 2231 N N . TYR A 1 286 ? -1.993 -37.75 -11.227 1 92.62 286 TYR A N 1
ATOM 2232 C CA . TYR A 1 286 ? -2.225 -37.938 -9.797 1 92.62 286 TYR A CA 1
ATOM 2233 C C . TYR A 1 286 ? -1.562 -36.844 -8.977 1 92.62 286 TYR A C 1
ATOM 2235 O O . TYR A 1 286 ? -2.111 -36.406 -7.961 1 92.62 286 TYR A O 1
ATOM 2243 N N . PHE A 1 287 ? -0.466 -36.344 -9.391 1 89.56 287 PHE A N 1
ATOM 2244 C CA . PHE A 1 287 ? 0.324 -35.406 -8.602 1 89.56 287 PHE A CA 1
ATOM 2245 C C . PHE A 1 287 ? 0.069 -33.969 -9.047 1 89.56 287 PHE A C 1
ATOM 2247 O O . PHE A 1 287 ? 0.465 -33 -8.367 1 89.56 287 PHE A O 1
ATOM 2254 N N . ASN A 1 288 ? -0.646 -33.75 -10.102 1 86.5 288 ASN A N 1
ATOM 2255 C CA . ASN A 1 288 ? -0.848 -32.406 -10.68 1 86.5 288 ASN A CA 1
ATOM 2256 C C . ASN A 1 288 ? -1.57 -31.484 -9.711 1 86.5 288 ASN A C 1
ATOM 2258 O O . ASN A 1 288 ? -1.139 -30.344 -9.492 1 86.5 288 ASN A O 1
ATOM 2262 N N . PRO A 1 289 ? -2.643 -31.922 -9.102 1 85.44 289 PRO A N 1
ATOM 2263 C CA . PRO A 1 289 ? -3.311 -31.031 -8.141 1 85.44 289 PRO A CA 1
ATOM 2264 C C . PRO A 1 289 ? -2.424 -30.672 -6.949 1 85.44 289 PRO A C 1
ATOM 2266 O O . PRO A 1 289 ? -2.562 -29.594 -6.379 1 85.44 289 PRO A O 1
ATOM 2269 N N . LEU A 1 290 ? -1.549 -31.531 -6.57 1 83.19 290 LEU A N 1
ATOM 2270 C CA . LEU A 1 290 ? -0.654 -31.297 -5.445 1 83.19 290 LEU A CA 1
ATOM 2271 C C . LEU A 1 290 ? 0.375 -30.219 -5.789 1 83.19 290 LEU A C 1
ATOM 2273 O O . LEU A 1 290 ? 0.755 -29.422 -4.93 1 83.19 290 LEU A O 1
ATOM 2277 N N . ARG A 1 291 ? 0.787 -30.203 -7.023 1 77.75 291 ARG A N 1
ATOM 2278 C CA . ARG A 1 291 ? 1.728 -29.188 -7.492 1 77.75 291 ARG A CA 1
ATOM 2279 C C . ARG A 1 291 ? 1.111 -27.797 -7.426 1 77.75 291 ARG A C 1
ATOM 2281 O O . ARG A 1 291 ? 1.802 -26.812 -7.125 1 77.75 291 ARG A O 1
ATOM 2288 N N . GLY A 1 292 ? -0.156 -27.688 -7.637 1 73.75 292 GLY A N 1
ATOM 2289 C CA . GLY A 1 292 ? -0.867 -26.422 -7.594 1 73.75 292 GLY A CA 1
ATOM 2290 C C . GLY A 1 292 ? -1.027 -25.875 -6.184 1 73.75 292 GLY A C 1
ATOM 2291 O O . GLY A 1 292 ? -1.048 -24.656 -5.984 1 73.75 292 GLY A O 1
ATOM 2292 N N . LEU A 1 293 ? -1.115 -26.734 -5.203 1 73.94 293 LEU A N 1
ATOM 2293 C CA . LEU A 1 293 ? -1.344 -26.312 -3.826 1 73.94 293 LEU A CA 1
ATOM 2294 C C . LEU A 1 293 ? -0.125 -25.578 -3.268 1 73.94 293 LEU A C 1
ATOM 2296 O O . LEU A 1 293 ? -0.264 -24.609 -2.516 1 73.94 293 LEU A O 1
ATOM 2300 N N . ALA A 1 294 ? 1.012 -25.969 -3.621 1 63.94 294 ALA A N 1
ATOM 2301 C CA . ALA A 1 294 ? 2.238 -25.359 -3.119 1 63.94 294 ALA A CA 1
ATOM 2302 C C . ALA A 1 294 ? 2.318 -23.891 -3.52 1 63.94 294 ALA A C 1
ATOM 2304 O O . ALA A 1 294 ? 2.742 -23.047 -2.725 1 63.94 294 ALA A O 1
ATOM 2305 N N . ILE A 1 295 ? 1.748 -23.594 -4.605 1 64.38 295 ILE A N 1
ATOM 2306 C CA . ILE A 1 295 ? 1.826 -22.25 -5.16 1 64.38 295 ILE A CA 1
ATOM 2307 C C . ILE A 1 295 ? 0.848 -21.328 -4.43 1 64.38 295 ILE A C 1
ATOM 2309 O O . ILE A 1 295 ? 1.167 -20.172 -4.141 1 64.38 295 ILE A O 1
ATOM 2313 N N . HIS A 1 296 ? -0.275 -21.891 -4.035 1 67.62 296 HIS A N 1
ATOM 2314 C CA . HIS A 1 296 ? -1.339 -21.062 -3.5 1 67.62 296 HIS A CA 1
ATOM 2315 C C . HIS A 1 296 ? -1.32 -21.047 -1.977 1 67.62 296 HIS A C 1
ATOM 2317 O O . HIS A 1 296 ? -2.1 -20.328 -1.347 1 67.62 296 HIS A O 1
ATOM 2323 N N . TYR A 1 297 ? -0.405 -21.812 -1.389 1 67.81 297 TYR A N 1
ATOM 2324 C CA . TYR A 1 297 ? -0.37 -21.906 0.067 1 67.81 297 TYR A CA 1
ATOM 2325 C C . TYR A 1 297 ? -0.077 -20.547 0.695 1 67.81 297 TYR A C 1
ATOM 2327 O O . TYR A 1 297 ? -0.607 -20.219 1.759 1 67.81 297 TYR A O 1
ATOM 2335 N N . HIS A 1 298 ? 0.657 -19.766 0.037 1 64.69 298 HIS A N 1
ATOM 2336 C CA . HIS A 1 298 ? 1.004 -18.438 0.537 1 64.69 298 HIS A CA 1
ATOM 2337 C C . HIS A 1 298 ? -0.229 -17.547 0.637 1 64.69 298 HIS A C 1
ATOM 2339 O O . HIS A 1 298 ? -0.301 -16.672 1.507 1 64.69 298 HIS A O 1
ATOM 2345 N N . ALA A 1 299 ? -1.144 -17.797 -0.256 1 72.31 299 ALA A N 1
ATOM 2346 C CA . ALA A 1 299 ? -2.385 -17.031 -0.242 1 72.31 299 ALA A CA 1
ATOM 2347 C C . ALA A 1 299 ? -3.146 -17.234 1.064 1 72.31 299 ALA A C 1
ATOM 2349 O O . ALA A 1 299 ? -3.814 -16.328 1.553 1 72.31 299 ALA A O 1
ATOM 2350 N N . ARG A 1 300 ? -2.977 -18.391 1.637 1 76.62 300 ARG A N 1
ATOM 2351 C CA . ARG A 1 300 ? -3.643 -18.703 2.898 1 76.62 300 ARG A CA 1
ATOM 2352 C C . ARG A 1 300 ? -3.125 -17.797 4.02 1 76.62 300 ARG A C 1
ATOM 2354 O O . ARG A 1 300 ? -3.914 -17.219 4.766 1 76.62 300 ARG A O 1
ATOM 2361 N N . MET A 1 301 ? -1.908 -17.656 4.086 1 69.56 301 MET A N 1
ATOM 2362 C CA . MET A 1 301 ? -1.311 -16.891 5.172 1 69.56 301 MET A CA 1
ATOM 2363 C C . MET A 1 301 ? -1.678 -15.414 5.059 1 69.56 301 MET A C 1
ATOM 2365 O O . MET A 1 301 ? -2.041 -14.781 6.051 1 69.56 301 MET A O 1
ATOM 2369 N N . SER A 1 302 ? -1.571 -14.938 3.875 1 72.62 302 SER A N 1
ATOM 2370 C CA . SER A 1 302 ? -1.932 -13.539 3.643 1 72.62 302 SER A CA 1
ATOM 2371 C C . SER A 1 302 ? -3.398 -13.289 3.969 1 72.62 302 SER A C 1
ATOM 2373 O O . SER A 1 302 ? -3.742 -12.25 4.547 1 72.62 302 SER A O 1
ATOM 2375 N N . ALA A 1 303 ? -4.219 -14.234 3.607 1 81 303 ALA A N 1
ATOM 2376 C CA . ALA A 1 303 ? -5.656 -14.102 3.834 1 81 303 ALA A CA 1
ATOM 2377 C C . ALA A 1 303 ? -5.98 -14.141 5.324 1 81 303 ALA A C 1
ATOM 2379 O O . ALA A 1 303 ? -6.84 -13.391 5.801 1 81 303 ALA A O 1
ATOM 2380 N N . ILE A 1 304 ? -5.277 -14.984 6.043 1 81.44 304 ILE A N 1
ATOM 2381 C CA . ILE A 1 304 ? -5.523 -15.109 7.477 1 81.44 304 ILE A CA 1
ATOM 2382 C C . ILE A 1 304 ? -5.105 -13.828 8.188 1 81.44 304 ILE A C 1
ATOM 2384 O O . ILE A 1 304 ? -5.824 -13.328 9.055 1 81.44 304 ILE A O 1
ATOM 2388 N N . ALA A 1 305 ? -4.012 -13.32 7.82 1 74.56 305 ALA A N 1
ATOM 2389 C CA . ALA A 1 305 ? -3.541 -12.07 8.406 1 74.56 305 ALA A CA 1
ATOM 2390 C C . ALA A 1 305 ? -4.516 -10.93 8.125 1 74.56 305 ALA A C 1
ATOM 2392 O O . ALA A 1 305 ? -4.855 -10.156 9.023 1 74.56 305 ALA A O 1
ATOM 2393 N N . ALA A 1 306 ? -4.891 -10.828 6.859 1 81.31 306 ALA A N 1
ATOM 2394 C CA . ALA A 1 306 ? -5.84 -9.789 6.465 1 81.31 306 ALA A CA 1
ATOM 2395 C C . ALA A 1 306 ? -7.176 -9.969 7.176 1 81.31 306 ALA A C 1
ATOM 2397 O O . ALA A 1 306 ? -7.793 -9 7.617 1 81.31 306 ALA A O 1
ATOM 2398 N N . ALA A 1 307 ? -7.57 -11.211 7.301 1 86.56 307 ALA A N 1
ATOM 2399 C CA . ALA A 1 307 ? -8.844 -11.523 7.934 1 86.56 307 ALA A CA 1
ATOM 2400 C C . ALA A 1 307 ? -8.836 -11.133 9.414 1 86.56 307 ALA A C 1
ATOM 2402 O O . ALA A 1 307 ? -9.844 -10.648 9.938 1 86.56 307 ALA A O 1
ATOM 2403 N N . ARG A 1 308 ? -7.797 -11.406 10.039 1 83 308 ARG A N 1
ATOM 2404 C CA . ARG A 1 308 ? -7.695 -11.039 11.453 1 83 308 ARG A CA 1
ATOM 2405 C C . ARG A 1 308 ? -7.93 -9.547 11.648 1 83 308 ARG A C 1
ATOM 2407 O O . ARG A 1 308 ? -8.664 -9.141 12.547 1 83 308 ARG A O 1
ATOM 2414 N N . ARG A 1 309 ? -7.344 -8.805 10.828 1 81.69 309 ARG A N 1
ATOM 2415 C CA . ARG A 1 309 ? -7.5 -7.359 10.93 1 81.69 309 ARG A CA 1
ATOM 2416 C C . ARG A 1 309 ? -8.93 -6.941 10.602 1 81.69 309 ARG A C 1
ATOM 2418 O O . ARG A 1 309 ? -9.492 -6.066 11.266 1 81.69 309 ARG A O 1
ATOM 2425 N N . ILE A 1 310 ? -9.453 -7.488 9.602 1 88.25 310 ILE A N 1
ATOM 2426 C CA . ILE A 1 310 ? -10.812 -7.188 9.18 1 88.25 310 ILE A CA 1
ATOM 2427 C C . ILE A 1 310 ? -11.789 -7.512 10.312 1 88.25 310 ILE A C 1
ATOM 2429 O O . ILE A 1 310 ? -12.633 -6.688 10.664 1 88.25 310 ILE A O 1
ATOM 2433 N N . PHE A 1 311 ? -11.609 -8.609 10.977 1 88.75 311 PHE A N 1
ATOM 2434 C CA . PHE A 1 311 ? -12.547 -9.039 12.008 1 88.75 311 PHE A CA 1
ATOM 2435 C C . PHE A 1 311 ? -12.312 -8.281 13.305 1 88.75 311 PHE A C 1
ATOM 2437 O O . PHE A 1 311 ? -13.242 -8.07 14.086 1 88.75 311 PHE A O 1
ATOM 2444 N N . ASP A 1 312 ? -11.094 -7.848 13.461 1 86.38 312 ASP A N 1
ATOM 2445 C CA . ASP A 1 312 ? -10.836 -6.961 14.594 1 86.38 312 ASP A CA 1
ATOM 2446 C C . ASP A 1 312 ? -11.688 -5.695 14.5 1 86.38 312 ASP A C 1
ATOM 2448 O O . ASP A 1 312 ? -12.227 -5.23 15.508 1 86.38 312 ASP A O 1
ATOM 2452 N N . ILE A 1 313 ? -11.805 -5.215 13.352 1 86.44 313 ILE A N 1
ATOM 2453 C CA . ILE A 1 313 ? -12.617 -4.02 13.125 1 86.44 313 ILE A CA 1
ATOM 2454 C C . ILE A 1 313 ? -14.094 -4.367 13.281 1 86.44 313 ILE A C 1
ATOM 2456 O O . ILE A 1 313 ? -14.836 -3.662 13.969 1 86.44 313 ILE A O 1
ATOM 2460 N N . LEU A 1 314 ? -14.508 -5.461 12.734 1 89.12 314 LEU A N 1
ATOM 2461 C CA . LEU A 1 314 ? -15.914 -5.852 12.734 1 89.12 314 LEU A CA 1
ATOM 2462 C C . LEU A 1 314 ? -16.375 -6.254 14.133 1 89.12 314 LEU A C 1
ATOM 2464 O O . LEU A 1 314 ? -17.547 -6.152 14.461 1 89.12 314 LEU A O 1
ATOM 2468 N N . ASP A 1 315 ? -15.43 -6.668 14.93 1 89.81 315 ASP A N 1
ATOM 2469 C CA . ASP A 1 315 ? -15.773 -7.137 16.266 1 89.81 315 ASP A CA 1
ATOM 2470 C C . ASP A 1 315 ? -15.773 -5.984 17.266 1 89.81 315 ASP A C 1
ATOM 2472 O O . ASP A 1 315 ? -16.172 -6.156 18.422 1 89.81 315 ASP A O 1
ATOM 2476 N N . THR A 1 316 ? -15.344 -4.875 16.812 1 86 316 THR A N 1
ATOM 2477 C CA . THR A 1 316 ? -15.43 -3.723 17.703 1 86 316 THR A CA 1
ATOM 2478 C C . THR A 1 316 ? -16.875 -3.426 18.062 1 86 316 THR A C 1
ATOM 2480 O O . THR A 1 316 ? -17.734 -3.301 17.172 1 86 316 THR A O 1
ATOM 2483 N N . PRO A 1 317 ? -17.141 -3.432 19.328 1 85 317 PRO A N 1
ATOM 2484 C CA . PRO A 1 317 ? -18.531 -3.225 19.719 1 85 317 PRO A CA 1
ATOM 2485 C C . PRO A 1 317 ? -19.078 -1.855 19.312 1 85 317 PRO A C 1
ATOM 2487 O O . PRO A 1 317 ? -18.344 -0.857 19.391 1 85 317 PRO A O 1
ATOM 2490 N N . LEU A 1 318 ? -20.266 -1.894 18.781 1 83.75 318 LEU A N 1
ATOM 2491 C CA . LEU A 1 318 ? -20.953 -0.659 18.422 1 83.75 318 LEU A CA 1
ATOM 2492 C C . LEU A 1 318 ? -21.391 0.114 19.656 1 83.75 318 LEU A C 1
ATOM 2494 O O . LEU A 1 318 ? -21.688 -0.483 20.688 1 83.75 318 LEU A O 1
ATOM 2498 N N . PRO A 1 319 ? -21.266 1.395 19.469 1 75.31 319 PRO A N 1
ATOM 2499 C CA . PRO A 1 319 ? -21.766 2.178 20.609 1 75.31 319 PRO A CA 1
ATOM 2500 C C . PRO A 1 319 ? -23.25 1.91 20.906 1 75.31 319 PRO A C 1
ATOM 2502 O O . PRO A 1 319 ? -24.031 1.638 19.984 1 75.31 319 PRO A O 1
ATOM 2505 N N . ALA A 1 320 ? -23.656 1.687 22.234 1 64.56 320 ALA A N 1
ATOM 2506 C CA . ALA A 1 320 ? -25 1.366 22.688 1 64.56 320 ALA A CA 1
ATOM 2507 C C . ALA A 1 320 ? -26.016 2.383 22.156 1 64.56 320 ALA A C 1
ATOM 2509 O O . ALA A 1 320 ? -25.766 3.592 22.219 1 64.56 320 ALA A O 1
ATOM 2510 N N . GLN A 1 321 ? -26.812 1.997 21.156 1 63.41 321 GLN A N 1
ATOM 2511 C CA . GLN A 1 321 ? -27.906 2.879 20.766 1 63.41 321 GLN A CA 1
ATOM 2512 C C . GLN A 1 321 ? -29 2.904 21.828 1 63.41 321 GLN A C 1
ATOM 2514 O O . GLN A 1 321 ? -29.344 1.864 22.391 1 63.41 321 GLN A O 1
ATOM 2519 N N . GLY A 1 322 ? -29.188 3.891 22.469 1 57.41 322 GLY A N 1
ATOM 2520 C CA . GLY A 1 322 ? -30.25 3.938 23.453 1 57.41 322 GLY A CA 1
ATOM 2521 C C . GLY A 1 322 ? -31.562 3.357 22.922 1 57.41 322 GLY A C 1
ATOM 2522 O O . GLY A 1 322 ? -31.828 3.387 21.719 1 57.41 322 GLY A O 1
ATOM 2523 N N . THR A 1 323 ? -32.219 2.32 23.594 1 57.19 323 THR A N 1
ATOM 2524 C CA . THR A 1 323 ? -33.438 1.583 23.281 1 57.19 323 THR A CA 1
ATOM 2525 C C . THR A 1 323 ? -34.594 2.541 22.984 1 57.19 323 THR A C 1
ATOM 2527 O O . THR A 1 323 ? -35.5 2.225 22.188 1 57.19 323 THR A O 1
ATOM 2530 N N . GLN A 1 324 ? -34.812 3.641 23.703 1 62.78 324 GLN A N 1
ATOM 2531 C CA . GLN A 1 324 ? -35.938 4.531 23.516 1 62.78 324 GLN A CA 1
ATOM 2532 C C . GLN A 1 324 ? -35.5 5.863 22.906 1 62.78 324 GLN A C 1
ATOM 2534 O O . GLN A 1 324 ? -34.906 6.695 23.594 1 62.78 324 GLN A O 1
ATOM 2539 N N . THR A 1 325 ? -35.562 5.984 21.5 1 73.75 325 THR A N 1
ATOM 2540 C CA . THR A 1 325 ? -35.094 7.227 20.875 1 73.75 325 THR A CA 1
ATOM 2541 C C . THR A 1 325 ? -36.312 8.102 20.5 1 73.75 325 THR A C 1
ATOM 2543 O O . THR A 1 325 ? -37.312 7.59 20.031 1 73.75 325 THR A O 1
ATOM 2546 N N . MET A 1 326 ? -36.375 9.25 21.078 1 83.5 326 MET A N 1
ATOM 2547 C CA . MET A 1 326 ? -37.375 10.25 20.703 1 83.5 326 MET A CA 1
ATOM 2548 C C . MET A 1 326 ? -36.844 11.188 19.641 1 83.5 326 MET A C 1
ATOM 2550 O O . MET A 1 326 ? -35.625 11.438 19.578 1 83.5 326 MET A O 1
ATOM 2554 N N . ALA A 1 327 ? -37.75 11.562 18.719 1 86.44 327 ALA A N 1
ATOM 2555 C CA . ALA A 1 327 ? -37.406 12.539 17.688 1 86.44 327 ALA A CA 1
ATOM 2556 C C . ALA A 1 327 ? -37.188 13.922 18.297 1 86.44 327 ALA A C 1
ATOM 2558 O O . ALA A 1 327 ? -37.844 14.281 19.281 1 86.44 327 ALA A O 1
ATOM 2559 N N . TYR A 1 328 ? -36.281 14.633 17.766 1 86.44 328 TYR A N 1
ATOM 2560 C CA . TYR A 1 328 ? -36 15.984 18.234 1 86.44 328 TYR A CA 1
ATOM 2561 C C . TYR A 1 328 ? -37.25 16.875 18.047 1 86.44 328 TYR A C 1
ATOM 2563 O O . TYR A 1 328 ? -37.875 16.875 16.984 1 86.44 328 TYR A O 1
ATOM 2571 N N . PRO A 1 329 ? -37.5 17.562 19.125 1 81.81 329 PRO A N 1
ATOM 2572 C CA . PRO A 1 329 ? -38.625 18.484 18.984 1 81.81 329 PRO A CA 1
ATOM 2573 C C . PRO A 1 329 ? -38.25 19.734 18.188 1 81.81 329 PRO A C 1
ATOM 2575 O O . PRO A 1 329 ? -37.125 20.234 18.297 1 81.81 329 PRO A O 1
ATOM 2578 N N . ASP A 1 330 ? -38.969 20.062 17.141 1 76.62 330 ASP A N 1
ATOM 2579 C CA . ASP A 1 330 ? -38.688 21.188 16.25 1 76.62 330 ASP A CA 1
ATOM 2580 C C . ASP A 1 330 ? -38.719 22.516 17 1 76.62 330 ASP A C 1
ATOM 2582 O O . ASP A 1 330 ? -39.812 23.109 17.156 1 76.62 330 ASP A O 1
ATOM 2586 N N . THR A 1 331 ? -37.625 22.766 17.766 1 75.31 331 THR A N 1
ATOM 2587 C CA . THR A 1 331 ? -37.531 24.047 18.453 1 75.31 331 THR A CA 1
ATOM 2588 C C . THR A 1 331 ? -36.5 24.938 17.781 1 75.31 331 THR A C 1
ATOM 2590 O O . THR A 1 331 ? -35.5 24.453 17.266 1 75.31 331 THR A O 1
ATOM 2593 N N . GLN A 1 332 ? -36.812 26.172 17.656 1 71.62 332 GLN A N 1
ATOM 2594 C CA . GLN A 1 332 ? -35.938 27.125 16.969 1 71.62 332 GLN A CA 1
ATOM 2595 C C . GLN A 1 332 ? -34.781 27.578 17.875 1 71.62 332 GLN A C 1
ATOM 2597 O O . GLN A 1 332 ? -33.688 27.844 17.406 1 71.62 332 GLN A O 1
ATOM 2602 N N . SER A 1 333 ? -35.156 27.75 19.203 1 83.19 333 SER A N 1
ATOM 2603 C CA . SER A 1 333 ? -34.125 28.188 20.141 1 83.19 333 SER A CA 1
ATOM 2604 C C . SER A 1 333 ? -33.625 27.031 20.984 1 83.19 333 SER A C 1
ATOM 2606 O O . SER A 1 333 ? -34.375 26.406 21.719 1 83.19 333 SER A O 1
ATOM 2608 N N . VAL A 1 334 ? -32.25 26.766 20.781 1 91.25 334 VAL A N 1
ATOM 2609 C CA . VAL A 1 334 ? -31.734 25.562 21.438 1 91.25 334 VAL A CA 1
ATOM 2610 C C . VAL A 1 334 ? -30.609 25.938 22.406 1 91.25 334 VAL A C 1
ATOM 2612 O O . VAL A 1 334 ? -29.688 26.656 22.031 1 91.25 334 VAL A O 1
ATOM 2615 N N . SER A 1 335 ? -30.781 25.656 23.641 1 94.44 335 SER A N 1
ATOM 2616 C CA . SER A 1 335 ? -29.719 25.766 24.641 1 94.44 335 SER A CA 1
ATOM 2617 C C . SER A 1 335 ? -29.234 24.406 25.094 1 94.44 335 SER A C 1
ATOM 2619 O O . SER A 1 335 ? -29.984 23.422 25.047 1 94.44 335 SER A O 1
ATOM 2621 N N . LEU A 1 336 ? -28.016 24.328 25.453 1 96.19 336 LEU A N 1
ATOM 2622 C CA . LEU A 1 336 ? -27.438 23.078 25.938 1 96.19 336 LEU A CA 1
ATOM 2623 C C . LEU A 1 336 ? -26.859 23.25 27.328 1 96.19 336 LEU A C 1
ATOM 2625 O O . LEU A 1 336 ? -26.281 24.297 27.641 1 96.19 336 LEU A O 1
ATOM 2629 N N . SER A 1 337 ? -27.109 22.266 28.125 1 96.81 337 SER A N 1
ATOM 2630 C CA . SER A 1 337 ? -26.547 22.25 29.469 1 96.81 337 SER A CA 1
ATOM 2631 C C . SER A 1 337 ? -25.859 20.922 29.766 1 96.81 337 SER A C 1
ATOM 263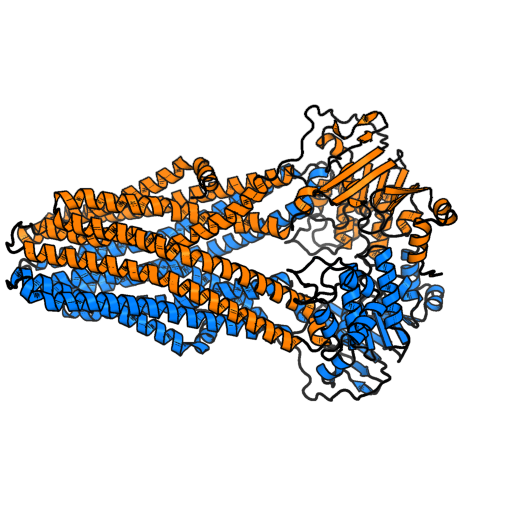3 O O . SER A 1 337 ? -26.406 19.859 29.484 1 96.81 337 SER A O 1
ATOM 2635 N N . VAL A 1 338 ? -24.672 21 30.234 1 97.31 338 VAL A N 1
ATOM 2636 C CA . VAL A 1 338 ? -23.875 19.828 30.594 1 97.31 338 VAL A CA 1
ATOM 2637 C C . VAL A 1 338 ? -23.75 19.719 32.094 1 97.31 338 VAL A C 1
ATOM 2639 O O . VAL A 1 338 ? -23.328 20.672 32.75 1 97.31 338 VAL A O 1
ATOM 2642 N N . HIS A 1 339 ? -24.141 18.578 32.594 1 96.81 339 HIS A N 1
ATOM 2643 C CA . HIS A 1 339 ? -24.125 18.391 34.031 1 96.81 339 HIS A CA 1
ATOM 2644 C C . HIS A 1 339 ? -23.234 17.219 34.438 1 96.81 339 HIS A C 1
ATOM 2646 O O . HIS A 1 339 ? -23.578 16.062 34.188 1 96.81 339 HIS A O 1
ATOM 2652 N N . ASP A 1 340 ? -22.156 17.5 35.094 1 96.75 340 ASP A N 1
ATOM 2653 C CA . ASP A 1 340 ? -21.234 16.547 35.688 1 96.75 340 ASP A CA 1
ATOM 2654 C C . ASP A 1 340 ? -20.859 15.43 34.719 1 96.75 340 ASP A C 1
ATOM 2656 O O . ASP A 1 340 ? -21.016 14.25 35 1 96.75 340 ASP A O 1
ATOM 2660 N N . LEU A 1 341 ? -20.484 15.867 33.625 1 96.25 341 LEU A N 1
ATOM 2661 C CA . LEU A 1 341 ? -20.234 14.93 32.531 1 96.25 341 LEU A CA 1
ATOM 2662 C C . LEU A 1 341 ? -18.859 14.273 32.688 1 96.25 341 LEU A C 1
ATOM 2664 O O . LEU A 1 341 ? -17.844 14.961 32.844 1 96.25 341 LEU A O 1
ATOM 2668 N N . HIS A 1 342 ? -18.828 12.938 32.688 1 95.44 342 HIS A N 1
ATOM 2669 C CA . HIS A 1 342 ? -17.609 12.141 32.781 1 95.44 342 HIS A CA 1
ATOM 2670 C C . HIS A 1 342 ? -17.453 11.234 31.562 1 95.44 342 HIS A C 1
ATOM 2672 O O . HIS A 1 342 ? -18.438 10.688 31.078 1 95.44 342 HIS A O 1
ATOM 2678 N N . PHE A 1 343 ? -16.281 11.164 31.031 1 92.12 343 PHE A N 1
ATOM 2679 C CA . PHE A 1 343 ? -16.016 10.273 29.906 1 92.12 343 PHE A CA 1
ATOM 2680 C C . PHE A 1 343 ? -14.555 9.852 29.875 1 92.12 343 PHE A C 1
ATOM 2682 O O . PHE A 1 343 ? -13.672 10.672 30.141 1 92.12 343 PHE A O 1
ATOM 2689 N N . SER A 1 344 ? -14.32 8.594 29.609 1 89.12 344 SER A N 1
ATOM 2690 C CA . SER A 1 344 ? -12.984 8.039 29.438 1 89.12 344 SER A CA 1
ATOM 2691 C C . SER A 1 344 ? -12.875 7.211 28.156 1 89.12 344 SER A C 1
ATOM 2693 O O . SER A 1 344 ? -13.797 6.465 27.828 1 89.12 344 SER A O 1
ATOM 2695 N N . TYR A 1 345 ? -11.891 7.453 27.266 1 77.12 345 TYR A N 1
ATOM 2696 C CA . TYR A 1 345 ? -11.68 6.672 26.062 1 77.12 345 TYR A CA 1
ATOM 2697 C C . TYR A 1 345 ? -11.312 5.23 26.391 1 77.12 345 TYR A C 1
ATOM 2699 O O . TYR A 1 345 ? -11.852 4.293 25.812 1 77.12 345 TYR A O 1
ATOM 2707 N N . GLU A 1 346 ? -10.188 4.992 27.094 1 71.06 346 GLU A N 1
ATOM 2708 C CA . GLU A 1 346 ? -9.758 3.693 27.594 1 71.06 346 GLU A CA 1
ATOM 2709 C C . GLU A 1 346 ? -9.656 3.703 29.125 1 71.06 346 GLU A C 1
ATOM 2711 O O . GLU A 1 346 ? -9.758 4.758 29.75 1 71.06 346 GLU A O 1
ATOM 2716 N N . GLU A 1 347 ? -9.617 2.42 29.5 1 67.81 347 GLU A N 1
ATOM 2717 C CA . GLU A 1 347 ? -9.508 2.326 30.953 1 67.81 347 GLU A CA 1
ATOM 2718 C C . GLU A 1 347 ? -8.305 3.111 31.469 1 67.81 347 GLU A C 1
ATOM 2720 O O . GLU A 1 347 ? -7.168 2.842 31.078 1 67.81 347 GLU A O 1
ATOM 2725 N N . GLY A 1 348 ? -8.57 4.23 32.094 1 64.88 348 GLY A N 1
ATOM 2726 C CA . GLY A 1 348 ? -7.492 4.984 32.719 1 64.88 348 GLY A CA 1
ATOM 2727 C C . GLY A 1 348 ? -7.234 6.316 32.031 1 64.88 348 GLY A C 1
ATOM 2728 O O . GLY A 1 348 ? -6.488 7.152 32.562 1 64.88 348 GLY A O 1
ATOM 2729 N N . ARG A 1 349 ? -7.773 6.496 30.828 1 78.12 349 ARG A N 1
ATOM 2730 C CA . ARG A 1 349 ? -7.562 7.785 30.188 1 78.12 349 ARG A CA 1
ATOM 2731 C C . ARG A 1 349 ? -8.82 8.641 30.25 1 78.12 349 ARG A C 1
ATOM 2733 O O . ARG A 1 349 ? -9.625 8.641 29.312 1 78.12 349 ARG A O 1
ATOM 2740 N N . VAL A 1 350 ? -8.883 9.414 31.344 1 85.19 350 VAL A N 1
ATOM 2741 C CA . VAL A 1 350 ? -10.039 10.273 31.578 1 85.19 350 VAL A CA 1
ATOM 2742 C C . VAL A 1 350 ? -9.945 11.516 30.703 1 85.19 350 VAL A C 1
ATOM 2744 O O . VAL A 1 350 ? -8.938 12.227 30.719 1 85.19 350 VAL A O 1
ATOM 2747 N N . ALA A 1 351 ? -10.922 11.695 29.828 1 89.31 351 ALA A N 1
ATOM 2748 C CA . ALA A 1 351 ? -10.945 12.852 28.953 1 89.31 351 ALA A CA 1
ATOM 2749 C C . ALA A 1 351 ? -11.812 13.969 29.531 1 89.31 351 ALA A C 1
ATOM 2751 O O . ALA A 1 351 ? -11.477 15.148 29.406 1 89.31 351 ALA A O 1
ATOM 2752 N N . LEU A 1 352 ? -12.938 13.617 30.125 1 94.44 352 LEU A N 1
ATOM 2753 C CA . LEU A 1 352 ? -13.82 14.539 30.828 1 94.44 352 LEU A CA 1
ATOM 2754 C C . LEU A 1 352 ? -14.031 14.094 32.281 1 94.44 352 LEU A C 1
ATOM 2756 O O . LEU A 1 352 ? -14.398 12.945 32.531 1 94.44 352 LEU A O 1
ATOM 2760 N N . ALA A 1 353 ? -13.75 14.969 33.219 1 95.19 353 ALA A N 1
ATOM 2761 C CA . ALA A 1 353 ? -13.758 14.633 34.625 1 95.19 353 ALA A CA 1
ATOM 2762 C C . ALA A 1 353 ? -14.781 15.477 35.406 1 95.19 353 ALA A C 1
ATOM 2764 O O . ALA A 1 353 ? -14.445 16.125 36.375 1 95.19 353 ALA A O 1
ATOM 2765 N N . GLY A 1 354 ? -15.945 15.406 35 1 95.19 354 GLY A N 1
ATOM 2766 C CA . GLY A 1 354 ? -17 16.141 35.688 1 95.19 354 GLY A CA 1
ATOM 2767 C C . GLY A 1 354 ? -17.188 17.547 35.156 1 95.19 354 GLY A C 1
ATOM 2768 O O . GLY A 1 354 ? -17.109 18.516 35.938 1 95.19 354 GLY A O 1
ATOM 2769 N N . VAL A 1 355 ? -17.547 17.641 33.938 1 96.5 355 VAL A N 1
ATOM 2770 C CA . VAL A 1 355 ? -17.672 18.922 33.25 1 96.5 355 VAL A CA 1
ATOM 2771 C C . VAL A 1 355 ? -19.062 19.5 33.469 1 96.5 355 VAL A C 1
ATOM 2773 O O . VAL A 1 355 ? -20.062 18.797 33.312 1 96.5 355 VAL A O 1
ATOM 2776 N N . ASN A 1 356 ? -19.141 20.688 34 1 97 356 ASN A N 1
ATOM 2777 C CA . ASN A 1 356 ? -20.359 21.484 34.062 1 97 356 ASN A CA 1
ATOM 2778 C C . ASN A 1 356 ? -20.281 22.719 33.156 1 97 356 ASN A C 1
ATOM 2780 O O . ASN A 1 356 ? -19.328 23.5 33.25 1 97 356 ASN A O 1
ATOM 2784 N N . ALA A 1 357 ? -21.203 22.781 32.25 1 96.88 357 ALA A N 1
ATOM 2785 C CA . ALA A 1 357 ? -21.156 23.891 31.297 1 96.88 357 ALA A CA 1
ATOM 2786 C C . ALA A 1 357 ? -22.547 24.234 30.781 1 96.88 357 ALA A C 1
ATOM 2788 O O . ALA A 1 357 ? -23.438 23.375 30.719 1 96.88 357 ALA A O 1
ATOM 2789 N N . GLU A 1 358 ? -22.703 25.5 30.453 1 96.38 358 GLU A N 1
ATOM 2790 C CA . GLU A 1 358 ? -23.938 25.984 29.859 1 96.38 358 GLU A CA 1
ATOM 2791 C C . GLU A 1 358 ? -23.672 26.656 28.516 1 96.38 358 GLU A C 1
ATOM 2793 O O . GLU A 1 358 ? -22.734 27.438 28.375 1 96.38 358 GLU A O 1
ATOM 2798 N N . PHE A 1 359 ? -24.5 26.328 27.641 1 97.06 359 PHE A N 1
ATOM 2799 C CA . PHE A 1 359 ? -24.484 26.938 26.312 1 97.06 359 PHE A CA 1
ATOM 2800 C C . PHE A 1 359 ? -25.812 27.594 26 1 97.06 359 PHE A C 1
ATOM 2802 O O . PHE A 1 359 ? -26.719 26.953 25.469 1 97.06 359 PHE A O 1
ATOM 2809 N N . PRO A 1 360 ? -25.906 28.844 26.297 1 95.31 360 PRO A N 1
ATOM 2810 C CA . PRO A 1 360 ? -27.188 29.531 26.156 1 95.31 360 PRO A CA 1
ATOM 2811 C C . PRO A 1 360 ? -27.625 29.672 24.703 1 95.31 360 PRO A C 1
ATOM 2813 O O . PRO A 1 360 ? -26.781 29.781 23.797 1 95.31 360 PRO A O 1
ATOM 2816 N N . ALA A 1 361 ? -28.938 29.781 24.5 1 94.5 361 ALA A N 1
ATOM 2817 C CA . ALA A 1 361 ? -29.516 29.906 23.156 1 94.5 361 ALA A CA 1
ATOM 2818 C C . ALA A 1 361 ? -29.172 31.234 22.516 1 94.5 361 ALA A C 1
ATOM 2820 O O . ALA A 1 361 ? -29.219 32.281 23.172 1 94.5 361 ALA A O 1
ATOM 2821 N N . GLY A 1 362 ? -28.688 31.141 21.297 1 92.81 362 GLY A N 1
ATOM 2822 C CA . GLY A 1 362 ? -28.453 32.344 20.5 1 92.81 362 GLY A CA 1
ATOM 2823 C C . GLY A 1 362 ? -27.156 33.031 20.859 1 92.81 362 GLY A C 1
ATOM 2824 O O . GLY A 1 362 ? -26.922 34.188 20.453 1 92.81 362 GLY A O 1
ATOM 2825 N N . LYS A 1 363 ? -26.344 32.406 21.656 1 94.88 363 LYS A N 1
ATOM 2826 C CA . LYS A 1 363 ? -25.078 33 22.078 1 94.88 363 LYS A CA 1
ATOM 2827 C C . LYS A 1 363 ? -23.906 32.156 21.625 1 94.88 363 LYS A C 1
ATOM 2829 O O . LYS A 1 363 ? -24.047 30.953 21.375 1 94.88 363 LYS A O 1
ATOM 2834 N N . VAL A 1 364 ? -22.812 32.844 21.547 1 95 364 VAL A N 1
ATOM 2835 C CA . VAL A 1 364 ? -21.578 32.156 21.125 1 95 364 VAL A CA 1
ATOM 2836 C C . VAL A 1 364 ? -20.719 31.844 22.344 1 95 364 VAL A C 1
ATOM 2838 O O . VAL A 1 364 ? -20.406 32.75 23.141 1 95 364 VAL A O 1
ATOM 2841 N N . THR A 1 365 ? -20.422 30.594 22.516 1 95.94 365 THR A N 1
ATOM 2842 C CA . THR A 1 365 ? -19.547 30.141 23.594 1 95.94 365 THR A CA 1
ATOM 2843 C C . THR A 1 365 ? -18.234 29.625 23.047 1 95.94 365 THR A C 1
ATOM 2845 O O . THR A 1 365 ? -18.219 28.719 22.203 1 95.94 365 THR A O 1
ATOM 2848 N N . ALA A 1 366 ? -17.125 30.156 23.469 1 94.06 366 ALA A N 1
ATOM 2849 C CA . ALA A 1 366 ? -15.805 29.703 23.047 1 94.06 366 ALA A CA 1
ATOM 2850 C C . ALA A 1 366 ? -15.195 28.75 24.078 1 94.06 366 ALA A C 1
ATOM 2852 O O . ALA A 1 366 ? -15.242 29.016 25.281 1 94.06 366 ALA A O 1
ATOM 2853 N N . LEU A 1 367 ? -14.742 27.656 23.578 1 93.62 367 LEU A N 1
ATOM 2854 C CA . LEU A 1 367 ? -13.984 26.719 24.406 1 93.62 367 LEU A CA 1
ATOM 2855 C C . LEU A 1 367 ? -12.484 26.938 24.234 1 93.62 367 LEU A C 1
ATOM 2857 O O . LEU A 1 367 ? -11.961 26.828 23.125 1 93.62 367 LEU A O 1
ATOM 2861 N N . VAL A 1 368 ? -11.867 27.25 25.359 1 89.88 368 VAL A N 1
ATOM 2862 C CA . VAL A 1 368 ? -10.43 27.516 25.328 1 89.88 368 VAL A CA 1
ATOM 2863 C C . VAL A 1 368 ? -9.711 26.609 26.328 1 89.88 368 VAL A C 1
ATOM 2865 O O . VAL A 1 368 ? -10.281 26.234 27.359 1 89.88 368 VAL A O 1
ATOM 2868 N N . GLY A 1 369 ? -8.555 26.219 25.984 1 86 369 GLY A N 1
ATOM 2869 C CA . GLY A 1 369 ? -7.746 25.375 26.844 1 86 369 GLY A CA 1
ATOM 2870 C C . GLY A 1 369 ? -6.555 24.766 26.141 1 86 369 GLY A C 1
ATOM 2871 O O . GLY A 1 369 ? -6.449 24.828 24.906 1 86 369 GLY A O 1
ATOM 2872 N N . ALA A 1 370 ? -5.762 24.203 26.953 1 78 370 ALA A N 1
ATOM 2873 C CA . ALA A 1 370 ? -4.574 23.562 26.406 1 78 370 ALA A CA 1
ATOM 2874 C C . ALA A 1 370 ? -4.945 22.297 25.641 1 78 370 ALA A C 1
ATOM 2876 O O . ALA A 1 370 ? -6.086 21.828 25.703 1 78 370 ALA A O 1
ATOM 2877 N N . SER A 1 371 ? -4.004 21.859 24.797 1 73.94 371 SER A N 1
ATOM 2878 C CA . SER A 1 371 ? -4.219 20.594 24.094 1 73.94 371 SER A CA 1
ATOM 2879 C C . SER A 1 371 ? -4.438 19.453 25.078 1 73.94 371 SER A C 1
ATOM 2881 O O . SER A 1 371 ? -3.74 19.359 26.094 1 73.94 371 SER A O 1
ATOM 2883 N N . GLY A 1 372 ? -5.402 18.688 24.844 1 77.19 372 GLY A N 1
ATOM 2884 C CA . GLY A 1 372 ? -5.691 17.562 25.719 1 77.19 372 GLY A CA 1
ATOM 2885 C C . GLY A 1 372 ? -6.602 17.922 26.875 1 77.19 372 GLY A C 1
ATOM 2886 O O . GLY A 1 372 ? -6.902 17.078 27.719 1 77.19 372 GLY A O 1
ATOM 2887 N N . ALA A 1 373 ? -7.008 19.156 26.828 1 85.88 373 ALA A N 1
ATOM 2888 C CA . ALA A 1 373 ? -7.832 19.609 27.938 1 85.88 373 ALA A CA 1
ATOM 2889 C C . ALA A 1 373 ? -9.219 18.984 27.891 1 85.88 373 ALA A C 1
ATOM 2891 O O . ALA A 1 373 ? -9.969 19.031 28.875 1 85.88 373 ALA A O 1
ATOM 2892 N N . GLY A 1 374 ? -9.57 18.344 26.766 1 88.81 374 GLY A N 1
ATOM 2893 C CA . GLY A 1 374 ? -10.859 17.688 26.656 1 88.81 374 GLY A CA 1
ATOM 2894 C C . GLY A 1 374 ? -11.82 18.422 25.734 1 88.81 374 GLY A C 1
ATOM 2895 O O . GLY A 1 374 ? -12.992 18.047 25.625 1 88.81 374 GLY A O 1
ATOM 2896 N N . LYS A 1 375 ? -11.414 19.453 25.078 1 90.19 375 LYS A N 1
ATOM 2897 C CA . LYS A 1 375 ? -12.273 20.297 24.234 1 90.19 375 LYS A CA 1
ATOM 2898 C C . LYS A 1 375 ? -12.93 19.484 23.125 1 90.19 375 LYS A C 1
ATOM 2900 O O . LYS A 1 375 ? -14.148 19.562 22.938 1 90.19 375 LYS A O 1
ATOM 2905 N N . SER A 1 376 ? -12.078 18.719 22.406 1 87.38 376 SER A N 1
ATOM 2906 C CA . SER A 1 376 ? -12.602 17.938 21.297 1 87.38 376 SER A CA 1
ATOM 2907 C C . SER A 1 376 ? -13.547 16.844 21.781 1 87.38 376 SER A C 1
ATOM 2909 O O . SER A 1 376 ? -14.531 16.516 21.125 1 87.38 376 SER A O 1
ATOM 2911 N N . THR A 1 377 ? -13.258 16.25 22.938 1 90.12 377 THR A N 1
ATOM 2912 C CA . THR A 1 377 ? -14.125 15.234 23.516 1 90.12 377 THR A CA 1
ATOM 2913 C C . THR A 1 377 ? -15.484 15.828 23.891 1 90.12 377 THR A C 1
ATOM 2915 O O . THR A 1 377 ? -16.516 15.203 23.656 1 90.12 377 THR A O 1
ATOM 2918 N N . LEU A 1 378 ? -15.406 16.984 24.469 1 94.19 378 LEU A N 1
ATOM 2919 C CA . LEU A 1 378 ? -16.656 17.656 24.812 1 94.19 378 LEU A CA 1
ATOM 2920 C C . LEU A 1 378 ? -17.484 17.953 23.562 1 94.19 378 LEU A C 1
ATOM 2922 O O . LEU A 1 378 ? -18.688 17.75 23.547 1 94.19 378 LEU A O 1
ATOM 2926 N N . ALA A 1 379 ? -16.812 18.438 22.547 1 92.88 379 ALA A N 1
ATOM 2927 C CA . ALA A 1 379 ? -17.484 18.703 21.281 1 92.88 379 ALA A CA 1
ATOM 2928 C C . ALA A 1 379 ? -18.125 17.438 20.719 1 92.88 379 ALA A C 1
ATOM 2930 O O . ALA A 1 379 ? -19.266 17.453 20.25 1 92.88 379 ALA A O 1
ATOM 2931 N N . ASN A 1 380 ? -17.438 16.391 20.797 1 91.12 380 ASN A N 1
ATOM 2932 C CA . ASN A 1 380 ? -17.953 15.117 20.297 1 91.12 380 ASN A CA 1
ATOM 2933 C C . ASN A 1 380 ? -19.141 14.641 21.109 1 91.12 380 ASN A C 1
ATOM 2935 O O . ASN A 1 380 ? -20.062 14 20.578 1 91.12 380 ASN A O 1
ATOM 2939 N N . ALA A 1 381 ? -19.078 14.875 22.375 1 92.69 381 ALA A N 1
ATOM 2940 C CA . ALA A 1 381 ? -20.203 14.547 23.234 1 92.69 381 ALA A CA 1
ATOM 2941 C C . ALA A 1 381 ? -21.438 15.352 22.844 1 92.69 381 ALA A C 1
ATOM 2943 O O . ALA A 1 381 ? -22.547 14.805 22.797 1 92.69 381 ALA A O 1
ATOM 2944 N N . LEU A 1 382 ? -21.188 16.578 22.609 1 94.5 382 LEU A N 1
ATOM 2945 C CA . LEU A 1 382 ? -22.281 17.453 22.219 1 94.5 382 LEU A CA 1
ATOM 2946 C C . LEU A 1 382 ? -22.859 17.047 20.859 1 94.5 382 LEU A C 1
ATOM 2948 O O . LEU A 1 382 ? -24.047 17.203 20.609 1 94.5 382 LEU A O 1
ATOM 2952 N N . LEU A 1 383 ? -21.984 16.578 20.031 1 93.06 383 LEU A N 1
ATOM 2953 C CA . LEU A 1 383 ? -22.391 16.125 18.719 1 93.06 383 LEU A CA 1
ATOM 2954 C C . LEU A 1 383 ? -23.156 14.805 18.797 1 93.06 383 LEU A C 1
ATOM 2956 O O . LEU A 1 383 ? -23.844 14.414 17.844 1 93.06 383 LEU A O 1
ATOM 2960 N N . GLY A 1 384 ? -22.984 14.109 19.828 1 89.62 384 GLY A N 1
ATOM 2961 C CA . GLY A 1 384 ? -23.703 12.859 20.047 1 89.62 384 GLY A CA 1
ATOM 2962 C C . GLY A 1 384 ? -22.906 11.633 19.656 1 89.62 384 GLY A C 1
ATOM 2963 O O . GLY A 1 384 ? -23.453 10.547 19.516 1 89.62 384 GLY A O 1
ATOM 2964 N N . PHE A 1 385 ? -21.641 11.805 19.547 1 87.62 385 PHE A N 1
ATOM 2965 C CA . PHE A 1 385 ? -20.828 10.688 19.094 1 87.62 385 PHE A CA 1
ATOM 2966 C C . PHE A 1 385 ? -20.219 9.938 20.266 1 87.62 385 PHE A C 1
ATOM 2968 O O . PHE A 1 385 ? -19.672 8.844 20.109 1 87.62 385 PHE A O 1
ATOM 2975 N N . VAL A 1 386 ? -20.281 10.539 21.422 1 84.62 386 VAL A N 1
ATOM 2976 C CA . VAL A 1 386 ? -19.734 9.938 22.625 1 84.62 386 VAL A CA 1
ATOM 2977 C C . VAL A 1 386 ? -20.828 9.734 23.672 1 84.62 386 VAL A C 1
ATOM 2979 O O . VAL A 1 386 ? -21.656 10.625 23.875 1 84.62 386 VAL A O 1
ATOM 2982 N N . GLN A 1 387 ? -20.828 8.562 24.203 1 83.81 387 GLN A N 1
ATOM 2983 C CA . GLN A 1 387 ? -21.719 8.32 25.328 1 83.81 387 GLN A CA 1
ATOM 2984 C C . GLN A 1 387 ? -20.969 8.5 26.656 1 83.81 387 GLN A C 1
ATOM 2986 O O . GLN A 1 387 ? -20.047 7.742 26.953 1 83.81 387 GLN A O 1
ATOM 2991 N N . PRO A 1 388 ? -21.422 9.43 27.328 1 89.69 388 PRO A N 1
ATOM 2992 C CA . PRO A 1 388 ? -20.719 9.711 28.594 1 89.69 388 PRO A CA 1
ATOM 2993 C C . PRO A 1 388 ? -20.828 8.562 29.594 1 89.69 388 PRO A C 1
ATOM 2995 O O . PRO A 1 388 ? -21.812 7.816 29.578 1 89.69 388 PRO A O 1
ATOM 2998 N N . ASP A 1 389 ? -19.859 8.383 30.453 1 89.56 389 ASP A N 1
ATOM 2999 C CA . ASP A 1 389 ? -19.875 7.398 31.531 1 89.56 389 ASP A CA 1
ATOM 3000 C C . ASP A 1 389 ? -20.875 7.789 32.625 1 89.56 389 ASP A C 1
ATOM 3002 O O . ASP A 1 389 ? -21.547 6.926 33.188 1 89.56 389 ASP A O 1
ATOM 3006 N N . SER A 1 390 ? -20.828 8.93 32.969 1 93.56 390 SER A N 1
ATOM 3007 C CA . SER A 1 390 ? -21.766 9.508 33.938 1 93.56 390 SER A CA 1
ATOM 3008 C C . SER A 1 390 ? -22.062 10.969 33.625 1 93.56 390 SER A C 1
ATOM 3010 O O . SER A 1 390 ? -21.312 11.602 32.844 1 93.56 390 SER A O 1
ATOM 3012 N N . GLY A 1 391 ? -23.203 11.406 34.062 1 94.88 391 GLY A N 1
ATOM 3013 C CA . GLY A 1 391 ? -23.656 12.758 33.75 1 94.88 391 GLY A CA 1
ATOM 3014 C C . GLY A 1 391 ? -24.578 12.812 32.562 1 94.88 391 GLY A C 1
ATOM 3015 O O . GLY A 1 391 ? -24.969 11.773 32.031 1 94.88 391 GLY A O 1
ATOM 3016 N N . GLU A 1 392 ? -25.016 14.047 32.219 1 94.88 392 GLU A N 1
ATOM 3017 C CA . GLU A 1 392 ? -25.953 14.141 31.109 1 94.88 392 GLU A CA 1
ATOM 3018 C C . GLU A 1 392 ? -25.859 15.484 30.406 1 94.88 392 GLU A C 1
ATOM 3020 O O . GLU A 1 392 ? -25.328 16.453 30.984 1 94.88 392 GLU A O 1
ATOM 3025 N N . ILE A 1 393 ? -26.234 15.5 29.266 1 95.5 393 ILE A N 1
ATOM 3026 C CA . ILE A 1 393 ? -26.406 16.703 28.453 1 95.5 393 ILE A CA 1
ATOM 3027 C C . ILE A 1 393 ? -27.891 16.938 28.203 1 95.5 393 ILE A C 1
ATOM 3029 O O . ILE A 1 393 ? -28.609 16.062 27.734 1 95.5 393 ILE A O 1
ATOM 3033 N N . LEU A 1 394 ? -28.297 18.141 28.578 1 95 394 LEU A N 1
ATOM 3034 C CA . LEU A 1 394 ? -29.719 18.469 28.438 1 95 394 LEU A CA 1
ATOM 3035 C C . LEU A 1 394 ? -29.922 19.531 27.359 1 95 394 LEU A C 1
ATOM 3037 O O . LEU A 1 394 ? -29.141 20.469 27.25 1 95 394 LEU A O 1
ATOM 3041 N N . ILE A 1 395 ? -30.938 19.297 26.609 1 93.94 395 ILE A N 1
ATOM 3042 C CA . ILE A 1 395 ? -31.375 20.266 25.609 1 93.94 395 ILE A CA 1
ATOM 3043 C C . ILE A 1 395 ? -32.5 21.109 26.172 1 93.94 395 ILE A C 1
ATOM 3045 O O . ILE A 1 395 ? -33.531 20.578 26.625 1 93.94 395 ILE A O 1
ATOM 3049 N N . ASN A 1 396 ? -32.312 22.375 26.125 1 92.12 396 ASN A N 1
ATOM 3050 C CA . ASN A 1 396 ? -33.281 23.312 26.672 1 92.12 396 ASN A CA 1
ATOM 3051 C C . ASN A 1 396 ? -33.656 22.969 28.109 1 92.12 396 ASN A C 1
ATOM 3053 O O . ASN A 1 396 ? -34.844 23.062 28.484 1 92.12 396 ASN A O 1
ATOM 3057 N N . GLY A 1 397 ? -32.781 22.359 28.734 1 89.88 397 GLY A N 1
ATOM 3058 C CA . GLY A 1 397 ? -32.906 22.094 30.156 1 89.88 397 GLY A CA 1
ATOM 3059 C C . GLY A 1 397 ? -33.844 20.922 30.453 1 89.88 397 GLY A C 1
ATOM 3060 O O . GLY A 1 397 ? -34.031 20.547 31.609 1 89.88 397 GLY A O 1
ATOM 3061 N N . ARG A 1 398 ? -34.312 20.234 29.547 1 89.06 398 ARG A N 1
ATOM 3062 C CA . ARG A 1 398 ? -35.344 19.266 29.812 1 89.06 398 ARG A CA 1
ATOM 3063 C C . ARG A 1 398 ? -35.031 17.938 29.141 1 89.06 398 ARG A C 1
ATOM 3065 O O . ARG A 1 398 ? -35.219 16.859 29.719 1 89.06 398 ARG A O 1
ATOM 3072 N N . ILE A 1 399 ? -34.594 18 27.938 1 90.94 399 ILE A N 1
ATOM 3073 C CA . ILE A 1 399 ? -34.5 16.797 27.125 1 90.94 399 ILE A CA 1
ATOM 3074 C C . ILE A 1 399 ? -33.062 16.266 27.156 1 90.94 399 ILE A C 1
ATOM 3076 O O . ILE A 1 399 ? -32.125 16.938 26.688 1 90.94 399 ILE A O 1
ATOM 3080 N N . PRO A 1 400 ? -32.906 15.094 27.656 1 92.12 400 PRO A N 1
ATOM 3081 C CA . PRO A 1 400 ? -31.578 14.508 27.609 1 92.12 400 PRO A CA 1
ATOM 3082 C C . PRO A 1 400 ? -31.141 14.125 26.203 1 92.12 400 PRO A C 1
ATOM 3084 O O . PRO A 1 400 ? -31.938 13.547 25.438 1 92.12 400 PRO A O 1
ATOM 3087 N N . LEU A 1 401 ? -29.938 14.477 25.859 1 92 401 LEU A N 1
ATOM 3088 C CA . LEU A 1 401 ? -29.391 14.172 24.547 1 92 401 LEU A CA 1
ATOM 3089 C C . LEU A 1 401 ? -29.375 12.672 24.297 1 92 401 LEU A C 1
ATOM 3091 O O . LEU A 1 401 ? -29.547 12.219 23.156 1 92 401 LEU A O 1
ATOM 3095 N N . ALA A 1 402 ? -29.203 11.875 25.344 1 88.56 402 ALA A N 1
ATOM 3096 C CA . ALA A 1 402 ? -29.047 10.422 25.25 1 88.56 402 ALA A CA 1
ATOM 3097 C C . ALA A 1 402 ? -30.312 9.758 24.75 1 88.56 402 ALA A C 1
ATOM 3099 O O . ALA A 1 402 ? -30.266 8.656 24.188 1 88.56 402 ALA A O 1
ATOM 3100 N N . VAL A 1 403 ? -31.438 10.414 24.875 1 87.94 403 VAL A N 1
ATOM 3101 C CA . VAL A 1 403 ? -32.719 9.789 24.531 1 87.94 403 VAL A CA 1
ATOM 3102 C C . VAL A 1 403 ? -33.125 10.219 23.141 1 87.94 403 VAL A C 1
ATOM 3104 O O . VAL A 1 403 ? -34.094 9.672 22.578 1 87.94 403 VAL A O 1
ATOM 3107 N N . LEU A 1 404 ? -32.438 11.07 22.516 1 88.88 404 LEU A N 1
ATOM 3108 C CA . LEU A 1 404 ? -32.781 11.555 21.203 1 88.88 404 LEU A CA 1
ATOM 3109 C C . LEU A 1 404 ? -32.25 10.625 20.109 1 88.88 404 LEU A C 1
ATOM 3111 O O . LEU A 1 404 ? -31.188 10.023 20.266 1 88.88 404 LEU A O 1
ATOM 3115 N N . ASP A 1 405 ? -33.125 10.617 19.078 1 88.88 405 ASP A N 1
ATOM 3116 C CA . ASP A 1 405 ? -32.625 9.977 17.875 1 88.88 405 ASP A CA 1
ATOM 3117 C C . ASP A 1 405 ? -31.438 10.742 17.281 1 88.88 405 ASP A C 1
ATOM 3119 O O . ASP A 1 405 ? -31.531 11.953 17.062 1 88.88 405 ASP A O 1
ATOM 3123 N N . ARG A 1 406 ? -30.438 10.078 17.047 1 87.38 406 ARG A N 1
ATOM 3124 C CA . ARG A 1 406 ? -29.188 10.711 16.625 1 87.38 406 ARG A CA 1
ATOM 3125 C C . ARG A 1 406 ? -29.375 11.469 15.312 1 87.38 406 ARG A C 1
ATOM 3127 O O . ARG A 1 406 ? -28.859 12.57 15.148 1 87.38 406 ARG A O 1
ATOM 3134 N N . GLU A 1 407 ? -30.094 10.914 14.398 1 86.88 407 GLU A N 1
ATOM 3135 C CA . GLU A 1 407 ? -30.281 11.547 13.102 1 86.88 407 GLU A CA 1
ATOM 3136 C C . GLU A 1 407 ? -31.078 12.836 13.227 1 86.88 407 GLU A C 1
ATOM 3138 O O . GLU A 1 407 ? -30.781 13.82 12.539 1 86.88 407 GLU A O 1
ATOM 3143 N N . SER A 1 408 ? -32.062 12.727 14.07 1 89.62 408 SER A N 1
ATOM 3144 C CA . SER A 1 408 ? -32.844 13.922 14.289 1 89.62 408 SER A CA 1
ATOM 3145 C C . SER A 1 408 ? -32.031 15.023 14.969 1 89.62 408 SER A C 1
ATOM 3147 O O . SER A 1 408 ? -32.25 16.203 14.711 1 89.62 408 SER A O 1
ATOM 3149 N N . TRP A 1 409 ? -31.172 14.625 15.828 1 91.44 409 TRP A N 1
ATOM 3150 C CA . TRP A 1 409 ? -30.281 15.57 16.5 1 91.44 409 TRP A CA 1
ATOM 3151 C C . TRP A 1 409 ? -29.297 16.188 15.5 1 91.44 409 TRP A C 1
ATOM 3153 O O . TRP A 1 409 ? -29.094 17.406 15.492 1 91.44 409 TRP A O 1
ATOM 3163 N N . TRP A 1 410 ? -28.812 15.375 14.656 1 91.81 410 TRP A N 1
ATOM 3164 C CA . TRP A 1 410 ? -27.812 15.812 13.695 1 91.81 410 TRP A CA 1
ATOM 3165 C C . TRP A 1 410 ? -28.406 16.781 12.68 1 91.81 410 TRP A C 1
ATOM 3167 O O . TRP A 1 410 ? -27.703 17.641 12.141 1 91.81 410 TRP A O 1
ATOM 3177 N N . ARG A 1 411 ? -29.641 16.688 12.484 1 90.5 411 ARG A N 1
ATOM 3178 C CA . ARG A 1 411 ? -30.312 17.609 11.57 1 90.5 411 ARG A CA 1
ATOM 3179 C C . ARG A 1 411 ? -30.312 19.031 12.125 1 90.5 411 ARG A C 1
ATOM 3181 O O . ARG A 1 411 ? -30.422 20 11.367 1 90.5 411 ARG A O 1
ATOM 3188 N N . GLN A 1 412 ? -30.078 19.078 13.43 1 91.25 412 GLN A N 1
ATOM 3189 C CA . GLN A 1 412 ? -30.109 20.375 14.086 1 91.25 412 GLN A CA 1
ATOM 3190 C C . GLN A 1 412 ? -28.719 20.953 14.234 1 91.25 412 GLN A C 1
ATOM 3192 O O . GLN A 1 412 ? -28.547 22.062 14.75 1 91.25 412 GLN A O 1
ATOM 3197 N N . LEU A 1 413 ? -27.781 20.266 13.695 1 92.38 413 LEU A N 1
ATOM 3198 C CA . LEU A 1 413 ? -26.406 20.656 13.945 1 92.38 413 LEU A CA 1
ATOM 3199 C C . LEU A 1 413 ? -25.641 20.828 12.641 1 92.38 413 LEU A C 1
ATOM 3201 O O . LEU A 1 413 ? -25.938 20.156 11.648 1 92.38 413 LEU A O 1
ATOM 3205 N N . ALA A 1 414 ? -24.766 21.781 12.633 1 92.5 414 ALA A N 1
ATOM 3206 C CA . ALA A 1 414 ? -23.703 21.844 11.633 1 92.5 414 ALA A CA 1
ATOM 3207 C C . ALA A 1 414 ? -22.328 21.766 12.289 1 92.5 414 ALA A C 1
ATOM 3209 O O . ALA A 1 414 ? -22.125 22.312 13.375 1 92.5 414 ALA A O 1
ATOM 3210 N N . TRP A 1 415 ? -21.453 21.062 11.656 1 92.06 415 TRP A N 1
ATOM 3211 C CA . TRP A 1 415 ? -20.109 20.828 12.188 1 92.06 415 TRP A CA 1
ATOM 3212 C C . TRP A 1 415 ? -19.047 21.219 11.172 1 92.06 415 TRP A C 1
ATOM 3214 O O . TRP A 1 415 ? -19.141 20.859 9.992 1 92.06 415 TRP A O 1
ATOM 3224 N N . VAL A 1 416 ? -18.141 22 11.57 1 90.94 416 VAL A N 1
ATOM 3225 C CA . VAL A 1 416 ? -16.969 22.328 10.773 1 90.94 416 VAL A CA 1
ATOM 3226 C C . VAL A 1 416 ? -15.703 21.938 11.531 1 90.94 416 VAL A C 1
ATOM 3228 O O . VAL A 1 416 ? -15.32 22.594 12.5 1 90.94 416 VAL A O 1
ATOM 3231 N N . PRO A 1 417 ? -15.047 20.891 11.062 1 88.81 417 PRO A N 1
ATOM 3232 C CA . PRO A 1 417 ? -13.844 20.422 11.758 1 88.81 417 PRO A CA 1
ATOM 3233 C C . PRO A 1 417 ? -12.633 21.312 11.492 1 88.81 417 PRO A C 1
ATOM 3235 O O . PRO A 1 417 ? -12.68 22.188 10.625 1 88.81 417 PRO A O 1
ATOM 3238 N N . GLN A 1 418 ? -11.633 21 12.281 1 80.12 418 GLN A N 1
ATOM 3239 C CA . GLN A 1 418 ? -10.367 21.719 12.125 1 80.12 418 GLN A CA 1
ATOM 3240 C C . GLN A 1 418 ? -9.773 21.484 10.742 1 80.12 418 GLN A C 1
ATOM 3242 O O . GLN A 1 418 ? -9.266 22.422 10.117 1 80.12 418 GLN A O 1
ATOM 3247 N N . ASN A 1 419 ? -9.898 20.234 10.297 1 80.31 419 ASN A N 1
ATOM 3248 C CA . ASN A 1 419 ? -9.422 19.859 8.977 1 80.31 419 ASN A CA 1
ATOM 3249 C C . ASN A 1 419 ? -10.539 19.25 8.125 1 80.31 419 ASN A C 1
ATOM 3251 O O . ASN A 1 419 ? -10.641 18.031 8 1 80.31 419 ASN A O 1
ATOM 3255 N N . PRO A 1 420 ? -11.203 20.125 7.469 1 86.5 420 PRO A N 1
ATOM 3256 C CA . PRO A 1 420 ? -12.336 19.609 6.695 1 86.5 420 PRO A CA 1
ATOM 3257 C C . PRO A 1 420 ? -11.891 18.844 5.445 1 86.5 420 PRO A C 1
ATOM 3259 O O . PRO A 1 420 ? -10.859 19.172 4.852 1 86.5 420 PRO A O 1
ATOM 3262 N N . ARG A 1 421 ? -12.695 17.891 5.121 1 82.31 421 ARG A N 1
ATOM 3263 C CA . ARG A 1 421 ? -12.445 17.094 3.93 1 82.31 421 ARG A CA 1
ATOM 3264 C C . ARG A 1 421 ? -13.508 17.344 2.869 1 82.31 421 ARG A C 1
ATOM 3266 O O . ARG A 1 421 ? -14.672 17.578 3.195 1 82.31 421 ARG A O 1
ATOM 3273 N N . LEU A 1 422 ? -12.977 17.328 1.637 1 86.88 422 LEU A N 1
ATOM 3274 C CA . LEU A 1 422 ? -13.914 17.359 0.52 1 86.88 422 LEU A CA 1
ATOM 3275 C C . LEU A 1 422 ? -14.094 15.969 -0.076 1 86.88 422 LEU A C 1
ATOM 3277 O O . LEU A 1 422 ? -13.148 15.18 -0.116 1 86.88 422 LEU A O 1
ATOM 3281 N N . PHE A 1 423 ? -15.273 15.695 -0.454 1 83 423 PHE A N 1
ATOM 3282 C CA . PHE A 1 423 ? -15.602 14.383 -0.988 1 83 423 PHE A CA 1
ATOM 3283 C C . PHE A 1 423 ? -15.57 14.391 -2.512 1 83 423 PHE A C 1
ATOM 3285 O O . PHE A 1 423 ? -15.672 15.453 -3.133 1 83 423 PHE A O 1
ATOM 3292 N N . HIS A 1 424 ? -15.383 13.25 -3.055 1 78.94 424 HIS A N 1
ATOM 3293 C CA . HIS A 1 424 ? -15.344 13.133 -4.508 1 78.94 424 HIS A CA 1
ATOM 3294 C C . HIS A 1 424 ? -16.609 13.695 -5.145 1 78.94 424 HIS A C 1
ATOM 3296 O O . HIS A 1 424 ? -17.719 13.391 -4.703 1 78.94 424 HIS A O 1
ATOM 3302 N N . GLY A 1 425 ? -16.375 14.484 -6.16 1 83.31 425 GLY A N 1
ATOM 3303 C CA . GLY A 1 425 ? -17.469 15.156 -6.848 1 83.31 425 GLY A CA 1
ATOM 3304 C C . GLY A 1 425 ? -17.141 16.578 -7.246 1 83.31 425 GLY A C 1
ATOM 3305 O O . GLY A 1 425 ? -15.984 16.922 -7.465 1 83.31 425 GLY A O 1
ATOM 3306 N N . THR A 1 426 ? -18.172 17.359 -7.391 1 91.81 426 THR A N 1
ATOM 3307 C CA . THR A 1 426 ? -17.984 18.75 -7.754 1 91.81 426 THR A CA 1
ATOM 3308 C C . THR A 1 426 ? -18.062 19.656 -6.523 1 91.81 426 THR A C 1
ATOM 3310 O O . THR A 1 426 ? -18.484 19.203 -5.449 1 91.81 426 THR A O 1
ATOM 3313 N N . ILE A 1 427 ? -17.609 20.875 -6.703 1 94.69 427 ILE A N 1
ATOM 3314 C CA . ILE A 1 427 ? -17.734 21.844 -5.625 1 94.69 427 ILE A CA 1
ATOM 3315 C C . ILE A 1 427 ? -19.203 22.016 -5.242 1 94.69 427 ILE A C 1
ATOM 3317 O O . ILE A 1 427 ? -19.547 22.062 -4.059 1 94.69 427 ILE A O 1
ATOM 3321 N N . ALA A 1 428 ? -20.047 22 -6.254 1 95.88 428 ALA A N 1
ATOM 3322 C CA . ALA A 1 428 ? -21.484 22.125 -6.016 1 95.88 428 ALA A CA 1
ATOM 3323 C C . ALA A 1 428 ? -22 20.969 -5.176 1 95.88 428 ALA A C 1
ATOM 3325 O O . ALA A 1 428 ? -22.766 21.172 -4.234 1 95.88 428 ALA A O 1
ATOM 3326 N N . GLU A 1 429 ? -21.625 19.844 -5.492 1 92.19 429 GLU A N 1
ATOM 3327 C CA . GLU A 1 429 ? -22.062 18.656 -4.777 1 92.19 429 GLU A CA 1
ATOM 3328 C C . GLU A 1 429 ? -21.562 18.656 -3.334 1 92.19 429 GLU A C 1
ATOM 3330 O O . GLU A 1 429 ? -22.266 18.188 -2.43 1 92.19 429 GLU A O 1
ATOM 3335 N N . ASN A 1 430 ? -20.375 19.141 -3.16 1 92.94 430 ASN A N 1
ATOM 3336 C CA . ASN A 1 430 ? -19.812 19.203 -1.818 1 92.94 430 ASN A CA 1
ATOM 3337 C C . ASN A 1 430 ? -20.562 20.203 -0.944 1 92.94 430 ASN A C 1
ATOM 3339 O O . ASN A 1 430 ? -20.781 19.953 0.241 1 92.94 430 ASN A O 1
ATOM 3343 N N . ILE A 1 431 ? -20.938 21.312 -1.545 1 95.62 431 ILE A N 1
ATOM 3344 C CA . ILE A 1 431 ? -21.703 22.297 -0.792 1 95.62 431 ILE A CA 1
ATOM 3345 C C . ILE A 1 431 ? -23.109 21.766 -0.534 1 95.62 431 ILE A C 1
ATOM 3347 O O . ILE A 1 431 ? -23.656 21.953 0.555 1 95.62 431 ILE A O 1
ATOM 3351 N N . ARG A 1 432 ? -23.609 21.016 -1.478 1 94.5 432 ARG A N 1
ATOM 3352 C CA . ARG A 1 432 ? -24.969 20.5 -1.413 1 94.5 432 ARG A CA 1
ATOM 3353 C C . ARG A 1 432 ? -25.094 19.422 -0.34 1 94.5 432 ARG A C 1
ATOM 3355 O O . ARG A 1 432 ? -26.203 19.062 0.05 1 94.5 432 ARG A O 1
ATOM 3362 N N . ILE A 1 433 ? -24.016 19 0.182 1 91.06 433 ILE A N 1
ATOM 3363 C CA . ILE A 1 433 ? -24.047 18.031 1.28 1 91.06 433 ILE A CA 1
ATOM 3364 C C . ILE A 1 433 ? -24.828 18.625 2.453 1 91.06 433 ILE A C 1
ATOM 3366 O O . ILE A 1 433 ? -25.516 17.891 3.174 1 91.06 433 ILE A O 1
ATOM 3370 N N . GLY A 1 434 ? -24.75 19.922 2.58 1 91.94 434 GLY A N 1
ATOM 3371 C CA . GLY A 1 434 ? -25.469 20.609 3.645 1 91.94 434 GLY A CA 1
ATOM 3372 C C . GLY A 1 434 ? -26.969 20.578 3.463 1 91.94 434 GLY A C 1
ATOM 3373 O O . GLY A 1 434 ? -27.719 20.484 4.441 1 91.94 434 GLY A O 1
ATOM 3374 N N . ARG A 1 435 ? -27.406 20.734 2.281 1 93.62 435 ARG A N 1
ATOM 3375 C CA . ARG A 1 435 ? -28.812 20.719 1.89 1 93.62 435 ARG A CA 1
ATOM 3376 C C . ARG A 1 435 ? -28.969 20.172 0.472 1 93.62 435 ARG A C 1
ATOM 3378 O O . ARG A 1 435 ? -28.875 20.938 -0.498 1 93.62 435 ARG A O 1
ATOM 3385 N N . PRO A 1 436 ? -29.406 18.938 0.345 1 90.06 436 PRO A N 1
ATOM 3386 C CA . PRO A 1 436 ? -29.422 18.25 -0.954 1 90.06 436 PRO A CA 1
ATOM 3387 C C . PRO A 1 436 ? -30.344 18.922 -1.96 1 90.06 436 PRO A C 1
ATOM 3389 O O . PRO A 1 436 ? -30.125 18.859 -3.168 1 90.06 436 PRO A O 1
ATOM 3392 N N . ASP A 1 437 ? -31.328 19.609 -1.51 1 91.56 437 ASP A N 1
ATOM 3393 C CA . ASP A 1 437 ? -32.312 20.188 -2.404 1 91.56 437 ASP A CA 1
ATOM 3394 C C . ASP A 1 437 ? -32 21.656 -2.691 1 91.56 437 ASP A C 1
ATOM 3396 O O . ASP A 1 437 ? -32.812 22.344 -3.332 1 91.56 437 ASP A O 1
ATOM 3400 N N . ALA A 1 438 ? -30.844 22.062 -2.232 1 94.75 438 ALA A N 1
ATOM 3401 C CA . ALA A 1 438 ? -30.484 23.453 -2.439 1 94.75 438 ALA A CA 1
ATOM 3402 C C . ALA A 1 438 ? -30.297 23.766 -3.922 1 94.75 438 ALA A C 1
ATOM 3404 O O . ALA A 1 438 ? -29.656 22.984 -4.645 1 94.75 438 ALA A O 1
ATOM 3405 N N . ASP A 1 439 ? -30.875 24.812 -4.383 1 95.75 439 ASP A N 1
ATOM 3406 C CA . ASP A 1 439 ? -30.703 25.219 -5.773 1 95.75 439 ASP A CA 1
ATOM 3407 C C . ASP A 1 439 ? -29.422 26.047 -5.949 1 95.75 439 ASP A C 1
ATOM 3409 O O . ASP A 1 439 ? -28.719 26.312 -4.98 1 95.75 439 ASP A O 1
ATOM 3413 N N . MET A 1 440 ? -29.203 26.422 -7.176 1 95.88 440 MET A N 1
ATOM 3414 C CA . MET A 1 440 ? -27.953 27.094 -7.492 1 95.88 440 MET A CA 1
ATOM 3415 C C . MET A 1 440 ? -27.891 28.469 -6.84 1 95.88 440 MET A C 1
ATOM 3417 O O . MET A 1 440 ? -26.812 28.938 -6.477 1 95.88 440 MET A O 1
ATOM 3421 N N . ALA A 1 441 ? -28.984 29.031 -6.695 1 96.44 441 ALA A N 1
ATOM 3422 C CA . ALA A 1 441 ? -29.016 30.328 -6.039 1 96.44 441 ALA A CA 1
ATOM 3423 C C . ALA A 1 441 ? -28.594 30.219 -4.574 1 96.44 441 ALA A C 1
ATOM 3425 O O . ALA A 1 441 ? -27.844 31.062 -4.074 1 96.44 441 ALA A O 1
ATOM 3426 N N . ALA A 1 442 ? -29.094 29.25 -3.947 1 96.62 442 ALA A N 1
ATOM 3427 C CA . ALA A 1 442 ? -28.75 29.016 -2.553 1 96.62 442 ALA A CA 1
ATOM 3428 C C . ALA A 1 442 ? -27.266 28.688 -2.412 1 96.62 442 ALA A C 1
ATOM 3430 O O . ALA A 1 442 ? -26.609 29.109 -1.451 1 96.62 442 ALA A O 1
ATOM 3431 N N . LEU A 1 443 ? -26.75 27.969 -3.338 1 97.19 443 LEU A N 1
ATOM 3432 C CA . LEU A 1 443 ? -25.344 27.609 -3.311 1 97.19 443 LEU A CA 1
ATOM 3433 C C . LEU A 1 443 ? -24.469 28.844 -3.488 1 97.19 443 LEU A C 1
ATOM 3435 O O . LEU A 1 443 ? -23.453 28.984 -2.811 1 97.19 443 LEU A O 1
ATOM 3439 N N . ARG A 1 444 ? -24.891 29.672 -4.352 1 97.19 444 ARG A N 1
ATOM 3440 C CA . ARG A 1 444 ? -24.125 30.891 -4.609 1 97.19 444 ARG A CA 1
ATOM 3441 C C . ARG A 1 444 ? -24.125 31.812 -3.387 1 97.19 444 ARG A C 1
ATOM 3443 O O . ARG A 1 444 ? -23.109 32.406 -3.059 1 97.19 444 ARG A O 1
ATOM 3450 N N . GLU A 1 445 ? -25.234 31.891 -2.758 1 96.88 445 GLU A N 1
ATOM 3451 C CA . GLU A 1 445 ? -25.344 32.719 -1.553 1 96.88 445 GLU A CA 1
ATOM 3452 C C . GLU A 1 445 ? -24.453 32.188 -0.435 1 96.88 445 GLU A C 1
ATOM 3454 O O . GLU A 1 445 ? -23.766 32.938 0.245 1 96.88 445 GLU A O 1
ATOM 3459 N N . ALA A 1 446 ? -24.531 30.906 -0.236 1 96.88 446 ALA A N 1
ATOM 3460 C CA . ALA A 1 446 ? -23.703 30.281 0.785 1 96.88 446 ALA A CA 1
ATOM 3461 C C . ALA A 1 446 ? -22.219 30.484 0.491 1 96.88 446 ALA A C 1
ATOM 3463 O O . ALA A 1 446 ? -21.438 30.75 1.398 1 96.88 446 ALA A O 1
ATOM 3464 N N . ALA A 1 447 ? -21.859 30.344 -0.75 1 97.31 447 ALA A N 1
ATOM 3465 C CA . ALA A 1 447 ? -20.484 30.531 -1.162 1 97.31 447 ALA A CA 1
ATOM 3466 C C . ALA A 1 447 ? -20.047 31.984 -0.946 1 97.31 447 ALA A C 1
ATOM 3468 O O . ALA A 1 447 ? -18.906 32.25 -0.555 1 97.31 447 ALA A O 1
ATOM 3469 N N . LYS A 1 448 ? -20.922 32.844 -1.203 1 97 448 LYS A N 1
ATOM 3470 C CA . LYS A 1 448 ? -20.641 34.25 -0.989 1 97 448 LYS A CA 1
ATOM 3471 C C . LYS A 1 448 ? -20.406 34.562 0.489 1 97 448 LYS A C 1
ATOM 3473 O O . LYS A 1 448 ? -19.422 35.219 0.849 1 97 448 LYS A O 1
ATOM 3478 N N . ASN A 1 449 ? -21.25 34.031 1.29 1 95.56 449 ASN A N 1
ATOM 3479 C CA . ASN A 1 449 ? -21.141 34.25 2.729 1 95.56 449 ASN A CA 1
ATOM 3480 C C . ASN A 1 449 ? -19.859 33.625 3.281 1 95.56 449 ASN A C 1
ATOM 3482 O O . ASN A 1 449 ? -19.297 34.156 4.254 1 95.56 449 ASN A O 1
ATOM 3486 N N . ALA A 1 450 ? -19.406 32.594 2.662 1 95.62 450 ALA A N 1
ATOM 3487 C CA . ALA A 1 450 ? -18.188 31.906 3.107 1 95.62 450 ALA A CA 1
ATOM 3488 C C . ALA A 1 450 ? -16.953 32.469 2.406 1 95.62 450 ALA A C 1
ATOM 3490 O O . ALA A 1 450 ? -15.859 31.906 2.535 1 95.62 450 ALA A O 1
ATOM 3491 N N . HIS A 1 451 ? -17.125 33.5 1.615 1 94.38 451 HIS A N 1
ATOM 3492 C CA . HIS A 1 451 ? -16.062 34.094 0.831 1 94.38 451 HIS A CA 1
ATOM 3493 C C . HIS A 1 451 ? -15.453 33.094 -0.142 1 94.38 451 HIS A C 1
ATOM 3495 O O . HIS A 1 451 ? -14.242 33.062 -0.361 1 94.38 451 HIS A O 1
ATOM 3501 N N . ALA A 1 452 ? -16.219 32.188 -0.622 1 94.94 452 ALA A N 1
ATOM 3502 C CA . ALA A 1 452 ? -15.734 31.141 -1.535 1 94.94 452 ALA A CA 1
ATOM 3503 C C . ALA A 1 452 ? -16.172 31.438 -2.969 1 94.94 452 ALA A C 1
ATOM 3505 O O . ALA A 1 452 ? -15.609 30.875 -3.918 1 94.94 452 ALA A O 1
ATOM 3506 N N . LEU A 1 453 ? -17.094 32.312 -3.16 1 96.44 453 LEU A N 1
ATOM 3507 C CA . LEU A 1 453 ? -17.688 32.531 -4.469 1 96.44 453 LEU A CA 1
ATOM 3508 C C . LEU A 1 453 ? -16.656 33.062 -5.457 1 96.44 453 LEU A C 1
ATOM 3510 O O . LEU A 1 453 ? -16.609 32.625 -6.605 1 96.44 453 LEU A O 1
ATOM 3514 N N . GLU A 1 454 ? -15.906 33.938 -4.992 1 92.94 454 GLU A N 1
ATOM 3515 C CA . GLU A 1 454 ? -14.938 34.562 -5.875 1 92.94 454 GLU A CA 1
ATOM 3516 C C . GLU A 1 454 ? -13.977 33.531 -6.473 1 92.94 454 GLU A C 1
ATOM 3518 O O . GLU A 1 454 ? -13.766 33.531 -7.688 1 92.94 454 GLU A O 1
ATOM 3523 N N . PHE A 1 455 ? -13.359 32.688 -5.645 1 90 455 PHE A N 1
ATOM 3524 C CA . PHE A 1 455 ? -12.383 31.766 -6.191 1 90 455 PHE A CA 1
ATOM 3525 C C . PHE A 1 455 ? -13.078 30.656 -6.98 1 90 455 PHE A C 1
ATOM 3527 O O . PHE A 1 455 ? -12.5 30.094 -7.914 1 90 455 PHE A O 1
ATOM 3534 N N . ILE A 1 456 ? -14.297 30.328 -6.613 1 95 456 ILE A N 1
ATOM 3535 C CA . ILE A 1 456 ? -15.047 29.312 -7.348 1 95 456 ILE A CA 1
ATOM 3536 C C . ILE A 1 456 ? -15.32 29.797 -8.766 1 95 456 ILE A C 1
ATOM 3538 O O . ILE A 1 456 ? -15.156 29.047 -9.727 1 95 456 ILE A O 1
ATOM 3542 N N . GLU A 1 457 ? -15.703 31.031 -8.875 1 94 457 GLU A N 1
ATOM 3543 C CA . GLU A 1 457 ? -16.016 31.609 -10.18 1 94 457 GLU A CA 1
ATOM 3544 C C . GLU A 1 457 ? -14.758 31.797 -11.016 1 94 457 GLU A C 1
ATOM 3546 O O . GLU A 1 457 ? -14.828 31.844 -12.25 1 94 457 GLU A O 1
ATOM 3551 N N . ALA A 1 458 ? -13.695 31.875 -10.359 1 91.44 458 ALA A N 1
ATOM 3552 C CA . ALA A 1 458 ? -12.422 32.031 -11.062 1 91.44 458 ALA A CA 1
ATOM 3553 C C . ALA A 1 458 ? -11.93 30.703 -11.625 1 91.44 458 ALA A C 1
ATOM 3555 O O . ALA A 1 458 ? -11.07 30.672 -12.508 1 91.44 458 ALA A O 1
ATOM 3556 N N . LEU A 1 459 ? -12.477 29.672 -11.156 1 91.5 459 LEU A N 1
ATOM 3557 C CA . LEU A 1 459 ? -12.102 28.359 -11.664 1 91.5 459 LEU A CA 1
ATOM 3558 C C . LEU A 1 459 ? -12.734 28.109 -13.031 1 91.5 459 LEU A C 1
ATOM 3560 O O . LEU A 1 459 ? -13.867 28.516 -13.273 1 91.5 459 LEU A O 1
ATOM 3564 N N . PRO A 1 460 ? -12.102 27.375 -13.906 1 90.69 460 PRO A N 1
ATOM 3565 C CA . PRO A 1 460 ? -12.594 27.141 -15.266 1 90.69 460 PRO A CA 1
ATOM 3566 C C . PRO A 1 460 ? -13.977 26.484 -15.281 1 90.69 460 PRO A C 1
ATOM 3568 O O . PRO A 1 460 ? -14.805 26.812 -16.141 1 90.69 460 PRO A O 1
ATOM 3571 N N . GLN A 1 461 ? -14.344 25.672 -14.391 1 93.38 461 GLN A N 1
ATOM 3572 C CA . GLN A 1 461 ? -15.617 24.953 -14.406 1 93.38 461 GLN A CA 1
ATOM 3573 C C . GLN A 1 461 ? -16.531 25.438 -13.273 1 93.38 461 GLN A C 1
ATOM 3575 O O . GLN A 1 461 ? -17.562 24.828 -13 1 93.38 461 GLN A O 1
ATOM 3580 N N . GLY A 1 462 ? -16.031 26.422 -12.602 1 94.38 462 GLY A N 1
ATOM 3581 C CA . GLY A 1 462 ? -16.844 27 -11.547 1 94.38 462 GLY A CA 1
ATOM 3582 C C . GLY A 1 462 ? -17.281 25.984 -10.508 1 94.38 462 GLY A C 1
ATOM 3583 O O . GLY A 1 462 ? -16.469 25.234 -9.977 1 94.38 462 GLY A O 1
ATOM 3584 N N . PHE A 1 463 ? -18.609 25.953 -10.359 1 95.44 463 PHE A N 1
ATOM 3585 C CA . PHE A 1 463 ? -19.203 25.078 -9.359 1 95.44 463 PHE A CA 1
ATOM 3586 C C . PHE A 1 463 ? -19.094 23.625 -9.789 1 95.44 463 PHE A C 1
ATOM 3588 O O . PHE A 1 463 ? -19.203 22.719 -8.961 1 95.44 463 PHE A O 1
ATOM 3595 N N . ASP A 1 464 ? -18.797 23.422 -10.984 1 93.38 464 ASP A N 1
ATOM 3596 C CA . ASP A 1 464 ? -18.734 22.062 -11.508 1 93.38 464 ASP A CA 1
ATOM 3597 C C . ASP A 1 464 ? -17.297 21.531 -11.484 1 93.38 464 ASP A C 1
ATOM 3599 O O . ASP A 1 464 ? -17.016 20.438 -11.977 1 93.38 464 ASP A O 1
ATOM 3603 N N . THR A 1 465 ? -16.469 22.297 -10.836 1 92.06 465 THR A N 1
ATOM 3604 C CA . THR A 1 465 ? -15.07 21.875 -10.734 1 92.06 465 THR A CA 1
ATOM 3605 C C . THR A 1 465 ? -14.961 20.594 -9.906 1 92.06 465 THR A C 1
ATOM 3607 O O . THR A 1 465 ? -15.461 20.531 -8.781 1 92.06 465 THR A O 1
ATOM 3610 N N . PRO A 1 466 ? -14.367 19.594 -10.477 1 87.62 466 PRO A N 1
ATOM 3611 C CA . PRO A 1 466 ? -14.188 18.344 -9.719 1 87.62 466 PRO A CA 1
ATOM 3612 C C . PRO A 1 466 ? -13.188 18.5 -8.57 1 87.62 466 PRO A C 1
ATOM 3614 O O . PRO A 1 466 ? -12.156 19.156 -8.727 1 87.62 466 PRO A O 1
ATOM 3617 N N . VAL A 1 467 ? -13.586 18.031 -7.387 1 83.25 467 VAL A N 1
ATOM 3618 C CA . VAL A 1 467 ? -12.719 18.062 -6.211 1 83.25 467 VAL A CA 1
ATOM 3619 C C . VAL A 1 467 ? -12.578 16.672 -5.621 1 83.25 467 VAL A C 1
ATOM 3621 O O . VAL A 1 467 ? -13.25 15.734 -6.062 1 83.25 467 VAL A O 1
ATOM 3624 N N . GLY A 1 468 ? -11.68 16.484 -4.531 1 63.09 468 GLY A N 1
ATOM 3625 C CA . GLY A 1 468 ? -11.352 15.203 -3.912 1 63.09 468 GLY A CA 1
ATOM 3626 C C . GLY A 1 468 ? -9.961 14.719 -4.246 1 63.09 468 GLY A C 1
ATOM 3627 O O . GLY A 1 468 ? -9.156 15.453 -4.82 1 63.09 468 GLY A O 1
ATOM 3628 N N . ASP A 1 469 ? -9.445 13.711 -3.602 1 55.22 469 ASP A N 1
ATOM 3629 C CA . ASP A 1 469 ? -8.055 13.273 -3.668 1 55.22 469 ASP A CA 1
ATOM 3630 C C . ASP A 1 469 ? -7.547 13.281 -5.105 1 55.22 469 ASP A C 1
ATOM 3632 O O . ASP A 1 469 ? -6.375 13.57 -5.352 1 55.22 469 ASP A O 1
ATOM 3636 N N . LEU A 1 470 ? -8.57 12.922 -6.02 1 45.5 470 LEU A N 1
ATOM 3637 C CA . LEU A 1 470 ? -8.102 12.961 -7.402 1 45.5 470 LEU A CA 1
ATOM 3638 C C . LEU A 1 470 ? -8.422 14.305 -8.039 1 45.5 470 LEU A C 1
ATOM 3640 O O . LEU A 1 470 ? -8.086 14.539 -9.211 1 45.5 470 LEU A O 1
ATOM 3644 N N . GLY A 1 471 ? -9.086 15.156 -7.434 1 46.5 471 GLY A N 1
ATOM 3645 C CA . GLY A 1 471 ? -9.5 16.406 -8.055 1 46.5 471 GLY A CA 1
ATOM 3646 C C . GLY A 1 471 ? -8.477 17.516 -7.926 1 46.5 471 GLY A C 1
ATOM 3647 O O . GLY A 1 471 ? -7.406 17.312 -7.348 1 46.5 471 GLY A O 1
ATOM 3648 N N . GLN A 1 472 ? -8.82 18.656 -8.641 1 52.94 472 GLN A N 1
ATOM 3649 C CA . GLN A 1 472 ? -8.008 19.875 -8.641 1 52.94 472 GLN A CA 1
ATOM 3650 C C . GLN A 1 472 ? -7.707 20.344 -7.223 1 52.94 472 GLN A C 1
ATOM 3652 O O . GLN A 1 472 ? -8.539 20.188 -6.328 1 52.94 472 GLN A O 1
ATOM 3657 N N . GLY A 1 473 ? -6.434 20.438 -6.762 1 65.81 473 GLY A N 1
ATOM 3658 C CA . GLY A 1 473 ? -5.781 20.703 -5.492 1 65.81 473 GLY A CA 1
ATOM 3659 C C . GLY A 1 473 ? -6.133 22.062 -4.914 1 65.81 473 GLY A C 1
ATOM 3660 O O . GLY A 1 473 ? -5.582 23.094 -5.336 1 65.81 473 GLY A O 1
ATOM 3661 N N . LEU A 1 474 ? -7.508 22.203 -4.344 1 76.19 474 LEU A N 1
ATOM 3662 C CA . LEU A 1 474 ? -7.82 23.422 -3.594 1 76.19 474 LEU A CA 1
ATOM 3663 C C . LEU A 1 474 ? -6.844 23.609 -2.441 1 76.19 474 LEU A C 1
ATOM 3665 O O . LEU A 1 474 ? -6.297 22.641 -1.914 1 76.19 474 LEU A O 1
ATOM 3669 N N . SER A 1 475 ? -6.602 24.891 -2.248 1 73.56 475 SER A N 1
ATOM 3670 C CA . SER A 1 475 ? -5.758 25.203 -1.099 1 73.56 475 SER A CA 1
ATOM 3671 C C . SER A 1 475 ? -6.484 24.922 0.212 1 73.56 475 SER A C 1
ATOM 3673 O O . SER A 1 475 ? -7.707 24.75 0.226 1 73.56 475 SER A O 1
ATOM 3675 N N . GLY A 1 476 ? -5.77 24.828 1.311 1 77.62 476 GLY A N 1
ATOM 3676 C CA . GLY A 1 476 ? -6.363 24.594 2.619 1 77.62 476 GLY A CA 1
ATOM 3677 C C . GLY A 1 476 ? -7.426 25.625 2.975 1 77.62 476 GLY A C 1
ATOM 3678 O O . GLY A 1 476 ? -8.477 25.266 3.512 1 77.62 476 GLY A O 1
ATOM 3679 N N . GLY A 1 477 ? -7.117 26.891 2.707 1 81.75 477 GLY A N 1
ATOM 3680 C CA . GLY A 1 477 ? -8.086 27.953 2.967 1 81.75 477 GLY A CA 1
ATOM 3681 C C . GLY A 1 477 ? -9.336 27.828 2.127 1 81.75 477 GLY A C 1
ATOM 3682 O O . GLY A 1 477 ? -10.445 28.109 2.607 1 81.75 477 GLY A O 1
ATOM 3683 N N . GLN A 1 478 ? -9.109 27.422 0.9 1 85.56 478 GLN A N 1
ATOM 3684 C CA . GLN A 1 478 ? -10.25 27.219 0.009 1 85.56 478 GLN A CA 1
ATOM 3685 C C . GLN A 1 478 ? -11.125 26.062 0.476 1 85.56 478 GLN A C 1
ATOM 3687 O O . GLN A 1 478 ? -12.359 26.156 0.443 1 85.56 478 GLN A O 1
ATOM 3692 N N . ILE A 1 479 ? -10.492 25.062 0.932 1 88.25 479 ILE A N 1
ATOM 3693 C CA . ILE A 1 479 ? -11.219 23.906 1.425 1 88.25 479 ILE A CA 1
ATOM 3694 C C . ILE A 1 479 ? -12.055 24.297 2.641 1 88.25 479 ILE A C 1
ATOM 3696 O O . ILE A 1 479 ? -13.211 23.891 2.766 1 88.25 479 ILE A O 1
ATOM 3700 N N . GLN A 1 480 ? -11.484 25.062 3.482 1 89.25 480 GLN A N 1
ATOM 3701 C CA . GLN A 1 480 ? -12.18 25.531 4.68 1 89.25 480 GLN A CA 1
ATOM 3702 C C . GLN A 1 480 ? -13.398 26.375 4.312 1 89.25 480 GLN A C 1
ATOM 3704 O O . GLN A 1 480 ? -14.461 26.25 4.93 1 89.25 480 GLN A O 1
ATOM 3709 N N . ARG A 1 481 ? -13.211 27.188 3.365 1 92.56 481 ARG A N 1
ATOM 3710 C CA . ARG A 1 481 ? -14.297 28.078 2.967 1 92.56 481 ARG A CA 1
ATOM 3711 C C . ARG A 1 481 ? -15.43 27.297 2.303 1 92.56 481 ARG A C 1
ATOM 3713 O O . ARG A 1 481 ? -16.609 27.641 2.459 1 92.56 481 ARG A O 1
ATOM 3720 N N . VAL A 1 482 ? -15.102 26.297 1.584 1 93.12 482 VAL A N 1
ATOM 3721 C CA . VAL A 1 482 ? -16.125 25.422 1.016 1 93.12 482 VAL A CA 1
ATOM 3722 C C . VAL A 1 482 ? -16.859 24.688 2.137 1 93.12 482 VAL A C 1
ATOM 3724 O O . VAL A 1 482 ? -18.078 24.531 2.078 1 93.12 482 VAL A O 1
ATOM 3727 N N . ALA A 1 483 ? -16.094 24.234 3.094 1 92.56 483 ALA A N 1
ATOM 3728 C CA . ALA A 1 483 ? -16.703 23.578 4.246 1 92.56 483 ALA A CA 1
ATOM 3729 C C . ALA A 1 483 ? -17.656 24.516 4.98 1 92.56 483 ALA A C 1
ATOM 3731 O O . ALA A 1 483 ? -18.719 24.094 5.441 1 92.56 483 ALA A O 1
ATOM 3732 N N . LEU A 1 484 ? -17.25 25.75 5.09 1 94.31 484 LEU A N 1
ATOM 3733 C CA . LEU A 1 484 ? -18.109 26.734 5.719 1 94.31 484 LEU A CA 1
ATOM 3734 C C . LEU A 1 484 ? -19.359 26.969 4.891 1 94.31 484 LEU A C 1
ATOM 3736 O O . LEU A 1 484 ? -20.453 27.156 5.441 1 94.31 484 LEU A O 1
ATOM 3740 N N . ALA A 1 485 ? -19.172 26.984 3.576 1 95.94 485 ALA A N 1
ATOM 3741 C CA . ALA A 1 485 ? -20.328 27.125 2.697 1 95.94 485 ALA A CA 1
ATOM 3742 C C . ALA A 1 485 ? -21.344 26.016 2.939 1 95.94 485 ALA A C 1
ATOM 3744 O O . ALA A 1 485 ? -22.562 26.25 2.896 1 95.94 485 ALA A O 1
ATOM 3745 N N . ARG A 1 486 ? -20.875 24.906 3.174 1 95 486 ARG A N 1
ATOM 3746 C CA . ARG A 1 486 ? -21.734 23.766 3.521 1 95 486 ARG A CA 1
ATOM 3747 C C . ARG A 1 486 ? -22.562 24.078 4.762 1 95 486 ARG A C 1
ATOM 3749 O O . ARG A 1 486 ? -23.766 23.766 4.805 1 95 486 ARG A O 1
ATOM 3756 N N . ALA A 1 487 ? -21.922 24.578 5.695 1 94.62 487 ALA A N 1
ATOM 3757 C CA . ALA A 1 487 ? -22.594 24.922 6.945 1 94.62 487 ALA A CA 1
ATOM 3758 C C . ALA A 1 487 ? -23.609 26.031 6.738 1 94.62 487 ALA A C 1
ATOM 3760 O O . ALA A 1 487 ? -24.703 26 7.32 1 94.62 487 ALA A O 1
ATOM 3761 N N . PHE A 1 488 ? -23.281 27 5.922 1 95.88 488 PHE A N 1
ATOM 3762 C CA . PHE A 1 488 ? -24.188 28.109 5.633 1 95.88 488 PHE A CA 1
ATOM 3763 C C . PHE A 1 488 ? -25.469 27.609 4.977 1 95.88 488 PHE A C 1
ATOM 3765 O O . PHE A 1 488 ? -26.562 28.078 5.297 1 95.88 488 PHE A O 1
ATOM 3772 N N . VAL A 1 489 ? -25.234 26.703 4.031 1 95.81 489 VAL A N 1
ATOM 3773 C CA . VAL A 1 489 ? -26.391 26.25 3.266 1 95.81 489 VAL A CA 1
ATOM 3774 C C . VAL A 1 489 ? -27.297 25.422 4.16 1 95.81 489 VAL A C 1
ATOM 3776 O O . VAL A 1 489 ? -28.531 25.453 4.016 1 95.81 489 VAL A O 1
ATOM 3779 N N . LYS A 1 490 ? -26.75 24.641 5.039 1 93.75 490 LYS A N 1
ATOM 3780 C CA . LYS A 1 490 ? -27.562 23.844 5.965 1 93.75 490 LYS A CA 1
ATOM 3781 C C . LYS A 1 490 ? -28.344 24.75 6.922 1 93.75 490 LYS A C 1
ATOM 3783 O O . LYS A 1 490 ? -29.5 24.484 7.215 1 93.75 490 LYS A O 1
ATOM 3788 N N . ASN A 1 491 ? -27.719 25.75 7.441 1 91.06 491 ASN A N 1
ATOM 3789 C CA . ASN A 1 491 ? -28.266 26.797 8.289 1 91.06 491 ASN A CA 1
ATOM 3790 C C . ASN A 1 491 ? -29.094 26.234 9.43 1 91.06 491 ASN A C 1
ATOM 3792 O O . ASN A 1 491 ? -30.266 26.594 9.594 1 91.06 491 ASN A O 1
ATOM 3796 N N . PRO A 1 492 ? -28.516 25.406 10.328 1 92.06 492 PRO A N 1
ATOM 3797 C CA . PRO A 1 492 ? -29.219 24.875 11.5 1 92.06 492 PRO A CA 1
ATOM 3798 C C . PRO A 1 492 ? -29.141 25.828 12.695 1 92.06 492 PRO A C 1
ATOM 3800 O O . PRO A 1 492 ? -28.469 26.859 12.641 1 92.06 492 PRO A O 1
ATOM 3803 N N . PRO A 1 493 ? -29.844 25.484 13.75 1 91.75 493 PRO A N 1
ATOM 3804 C CA . PRO A 1 493 ? -29.859 26.375 14.914 1 91.75 493 PRO A CA 1
ATOM 3805 C C . PRO A 1 493 ? -28.594 26.266 15.758 1 91.75 493 PRO A C 1
ATOM 3807 O O . PRO A 1 493 ? -28.266 27.172 16.516 1 91.75 493 PRO A O 1
ATOM 3810 N N . ILE A 1 494 ? -27.891 25.172 15.625 1 94.38 494 ILE A N 1
ATOM 3811 C CA . ILE A 1 494 ? -26.719 24.984 16.453 1 94.38 494 ILE A CA 1
ATOM 3812 C C . ILE A 1 494 ? -25.484 24.766 15.578 1 94.38 494 ILE A C 1
ATOM 3814 O O . ILE A 1 494 ? -25.516 23.953 14.648 1 94.38 494 ILE A O 1
ATOM 3818 N N . PHE A 1 495 ? -24.453 25.484 15.891 1 94.75 495 PHE A N 1
ATOM 3819 C CA . PHE A 1 495 ? -23.188 25.344 15.172 1 94.75 495 PHE A CA 1
ATOM 3820 C C . PHE A 1 495 ? -22.062 24.938 16.125 1 94.75 495 PHE A C 1
ATOM 3822 O O . PHE A 1 495 ? -21.938 25.516 17.219 1 94.75 495 PHE A O 1
ATOM 3829 N N . ILE A 1 496 ? -21.375 23.922 15.797 1 94.81 496 ILE A N 1
ATOM 3830 C CA . ILE A 1 496 ? -20.156 23.531 16.5 1 94.81 496 ILE A CA 1
ATOM 3831 C C . ILE A 1 496 ? -18.969 23.609 15.547 1 94.81 496 ILE A C 1
ATOM 3833 O O . ILE A 1 496 ? -18.938 22.922 14.523 1 94.81 496 ILE A O 1
ATOM 3837 N N . LEU A 1 497 ? -18.031 24.438 15.867 1 92.81 497 LEU A N 1
ATOM 3838 C CA . LEU A 1 497 ? -16.891 24.688 14.984 1 92.81 497 LEU A CA 1
ATOM 3839 C C . LEU A 1 497 ? -15.57 24.422 15.703 1 92.81 497 LEU A C 1
ATOM 3841 O O . LEU A 1 497 ? -15.43 24.75 16.891 1 92.81 497 LEU A O 1
ATOM 3845 N N . ASP A 1 498 ? -14.742 23.734 15.008 1 87.5 498 ASP A N 1
ATOM 3846 C CA . ASP A 1 498 ? -13.367 23.578 15.469 1 87.5 498 ASP A CA 1
ATOM 3847 C C . ASP A 1 498 ? -12.414 24.453 14.656 1 87.5 498 ASP A C 1
ATOM 3849 O O . ASP A 1 498 ? -12.195 24.203 13.469 1 87.5 498 ASP A O 1
ATOM 3853 N N . GLU A 1 499 ? -12.047 25.516 15.328 1 74.19 499 GLU A N 1
ATOM 3854 C CA . GLU A 1 499 ? -11.266 26.531 14.641 1 74.19 499 GLU A CA 1
ATOM 3855 C C . GLU A 1 499 ? -9.992 25.938 14.047 1 74.19 499 GLU A C 1
ATOM 3857 O O . GLU A 1 499 ? -9.219 25.281 14.742 1 74.19 499 GLU A O 1
ATOM 3862 N N . ALA A 1 500 ? -9.93 25.938 12.664 1 64.62 500 ALA A N 1
ATOM 3863 C CA . ALA A 1 500 ? -8.727 25.453 11.992 1 64.62 500 ALA A CA 1
ATOM 3864 C C . ALA A 1 500 ? -8.031 26.578 11.227 1 64.62 500 ALA A C 1
ATOM 3866 O O . ALA A 1 500 ? -7.984 26.562 9.992 1 64.62 500 ALA A O 1
ATOM 3867 N N . THR A 1 501 ? -7.73 27.656 11.781 1 62.78 501 THR A N 1
ATOM 3868 C CA . THR A 1 501 ? -7.105 28.75 11.039 1 62.78 501 THR A CA 1
ATOM 3869 C C . THR A 1 501 ? -5.586 28.688 11.188 1 62.78 501 THR A C 1
ATOM 3871 O O . THR A 1 501 ? -4.875 29.516 10.609 1 62.78 501 THR A O 1
ATOM 3874 N N . ALA A 1 502 ? -5.23 27.656 11.891 1 57.12 502 ALA A N 1
ATOM 3875 C CA . ALA A 1 502 ? -3.816 27.641 12.25 1 57.12 502 ALA A CA 1
ATOM 3876 C C . ALA A 1 502 ? -2.938 27.422 11.023 1 57.12 502 ALA A C 1
ATOM 3878 O O . ALA A 1 502 ? -1.827 27.969 10.945 1 57.12 502 ALA A O 1
ATOM 3879 N N . SER A 1 503 ? -3.426 26.766 10.102 1 58.97 503 SER A N 1
ATOM 3880 C CA . SER A 1 503 ? -2.543 26.453 8.984 1 58.97 503 SER A CA 1
ATOM 3881 C C . SER A 1 503 ? -2.801 27.359 7.793 1 58.97 503 SER A C 1
ATOM 3883 O O . SER A 1 503 ? -2.225 27.172 6.719 1 58.97 503 SER A O 1
ATOM 3885 N N . LEU A 1 504 ? -3.496 28.406 8.148 1 67.44 504 LEU A N 1
ATOM 3886 C CA . LEU A 1 504 ? -3.873 29.281 7.043 1 67.44 504 LEU A CA 1
ATOM 3887 C C . LEU A 1 504 ? -3.014 30.547 7.023 1 67.44 504 LEU A C 1
ATOM 3889 O O . LEU A 1 504 ? -2.562 31 8.078 1 67.44 504 LEU A O 1
ATOM 3893 N N . ASP A 1 505 ? -2.752 31 5.832 1 65.88 505 ASP A N 1
ATOM 3894 C CA . ASP A 1 505 ? -2.113 32.312 5.734 1 65.88 505 ASP A CA 1
ATOM 3895 C C . ASP A 1 505 ? -3.031 33.406 6.266 1 65.88 505 ASP A C 1
ATOM 3897 O O .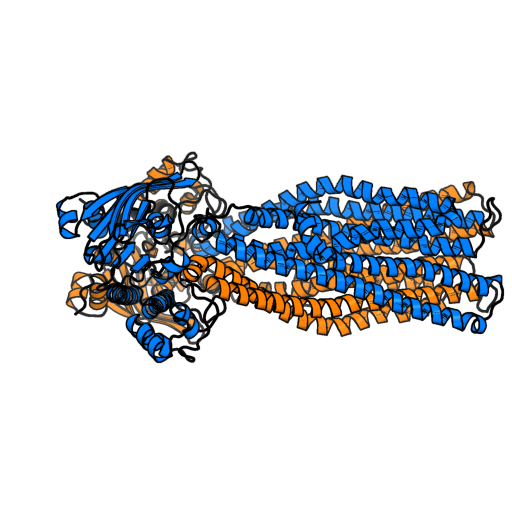 ASP A 1 505 ? -4.23 33.188 6.449 1 65.88 505 ASP A O 1
ATOM 3901 N N . MET A 1 506 ? -2.402 34.5 6.496 1 65.75 506 MET A N 1
ATOM 3902 C CA . MET A 1 506 ? -3.072 35.594 7.176 1 65.75 506 MET A CA 1
ATOM 3903 C C . MET A 1 506 ? -4.32 36.031 6.414 1 65.75 506 MET A C 1
ATOM 3905 O O . MET A 1 506 ? -5.363 36.281 7.02 1 65.75 506 MET A O 1
ATOM 3909 N N . GLU A 1 507 ? -4.188 36.094 5.121 1 68.5 507 GLU A N 1
ATOM 3910 C CA . GLU A 1 507 ? -5.34 36.531 4.332 1 68.5 507 GLU A CA 1
ATOM 3911 C C . GLU A 1 507 ? -6.48 35.531 4.434 1 68.5 507 GLU A C 1
ATOM 3913 O O . GLU A 1 507 ? -7.629 35.906 4.684 1 68.5 507 GLU A O 1
ATOM 3918 N N . ASN A 1 508 ? -6.172 34.344 4.176 1 75.94 508 ASN A N 1
ATOM 3919 C CA . ASN A 1 508 ? -7.184 33.312 4.246 1 75.94 508 ASN A CA 1
ATOM 3920 C C . ASN A 1 508 ? -7.742 33.156 5.656 1 75.94 508 ASN A C 1
ATOM 3922 O O . ASN A 1 508 ? -8.922 32.844 5.832 1 75.94 508 ASN A O 1
ATOM 3926 N N . GLU A 1 509 ? -6.812 33.344 6.512 1 78.38 509 GLU A N 1
ATOM 3927 C CA . GLU A 1 509 ? -7.258 33.281 7.898 1 78.38 509 GLU A CA 1
ATOM 3928 C C . GLU A 1 509 ? -8.336 34.312 8.195 1 78.38 509 GLU A C 1
ATOM 3930 O O . GLU A 1 509 ? -9.328 34 8.852 1 78.38 509 GLU A O 1
ATOM 3935 N N . SER A 1 510 ? -8.102 35.5 7.723 1 77.81 510 SER A N 1
ATOM 3936 C CA . SER A 1 510 ? -9.047 36.562 7.965 1 77.81 510 SER A CA 1
ATOM 3937 C C . SER A 1 510 ? -10.398 36.281 7.316 1 77.81 510 SER A C 1
ATOM 3939 O O . SER A 1 510 ? -11.445 36.531 7.91 1 77.81 510 SER A O 1
ATOM 3941 N N . LEU A 1 511 ? -10.32 35.781 6.121 1 83.94 511 LEU A N 1
ATOM 3942 C CA . LEU A 1 511 ? -11.547 35.469 5.398 1 83.94 511 LEU A CA 1
ATOM 3943 C C . LEU A 1 511 ? -12.328 34.375 6.113 1 83.94 511 LEU A C 1
ATOM 3945 O O . LEU A 1 511 ? -13.547 34.469 6.258 1 83.94 511 LEU A O 1
ATOM 3949 N N . VAL A 1 512 ? -11.633 33.438 6.555 1 86.88 512 VAL A N 1
ATOM 3950 C CA . VAL A 1 512 ? -12.258 32.312 7.23 1 86.88 512 VAL A CA 1
ATOM 3951 C C . VAL A 1 512 ? -12.859 32.781 8.562 1 86.88 512 VAL A C 1
ATOM 3953 O O . VAL A 1 512 ? -13.969 32.375 8.922 1 86.88 512 VAL A O 1
ATOM 3956 N N . LEU A 1 513 ? -12.102 33.594 9.242 1 84 513 LEU A N 1
ATOM 3957 C CA . LEU A 1 513 ? -12.586 34.094 10.523 1 84 513 LEU A CA 1
ATOM 3958 C C . LEU A 1 513 ? -13.836 34.938 10.336 1 84 513 LEU A C 1
ATOM 3960 O O . LEU A 1 513 ? -14.773 34.844 11.133 1 84 513 LEU A O 1
ATOM 3964 N N . ASP A 1 514 ? -13.797 35.719 9.352 1 86.81 514 ASP A N 1
ATOM 3965 C CA . ASP A 1 514 ? -14.961 36.562 9.055 1 86.81 514 ASP A CA 1
ATOM 3966 C C . ASP A 1 514 ? -16.172 35.688 8.719 1 86.81 514 ASP A C 1
ATOM 3968 O O . ASP A 1 514 ? -17.281 35.969 9.195 1 86.81 514 ASP A O 1
ATOM 3972 N N . ALA A 1 515 ? -15.945 34.781 7.902 1 90.62 515 ALA A N 1
ATOM 3973 C CA . ALA A 1 515 ? -17.031 33.906 7.527 1 90.62 515 ALA A CA 1
ATOM 3974 C C . ALA A 1 515 ? -17.578 33.156 8.75 1 90.62 515 ALA A C 1
ATOM 3976 O O . ALA A 1 515 ? -18.797 32.969 8.875 1 90.62 515 ALA A O 1
ATOM 3977 N N . MET A 1 516 ? -16.719 32.75 9.57 1 90.06 516 MET A N 1
ATOM 3978 C CA . MET A 1 516 ? -17.125 32.062 10.789 1 90.06 516 MET A CA 1
ATOM 3979 C C . MET A 1 516 ? -17.969 32.938 11.68 1 90.06 516 MET A C 1
ATOM 3981 O O . MET A 1 516 ? -18.969 32.5 12.242 1 90.06 516 MET A O 1
ATOM 3985 N N . GLN A 1 517 ? -17.531 34.156 11.75 1 87.62 517 GLN A N 1
ATOM 3986 C CA . GLN A 1 517 ? -18.266 35.094 12.578 1 87.62 517 GLN A CA 1
ATOM 3987 C C . GLN A 1 517 ? -19.672 35.344 12.023 1 87.62 517 GLN A C 1
ATOM 3989 O O . GLN A 1 517 ? -20.641 35.438 12.789 1 87.62 517 GLN A O 1
ATOM 3994 N N . ARG A 1 518 ? -19.719 35.469 10.805 1 90 518 ARG A N 1
ATOM 3995 C CA . ARG A 1 518 ? -21.016 35.656 10.172 1 90 518 ARG A CA 1
ATOM 3996 C C . ARG A 1 518 ? -21.906 34.438 10.367 1 90 518 ARG A C 1
ATOM 3998 O O . ARG A 1 518 ? -23.125 34.562 10.555 1 90 518 ARG A O 1
ATOM 4005 N N . LEU A 1 519 ? -21.328 33.375 10.281 1 91.5 519 LEU A N 1
ATOM 4006 C CA . LEU A 1 519 ? -22.047 32.125 10.383 1 91.5 519 LEU A CA 1
ATOM 4007 C C . LEU A 1 519 ? -22.703 31.969 11.758 1 91.5 519 LEU A C 1
ATOM 4009 O O . LEU A 1 519 ? -23.828 31.484 11.867 1 91.5 519 LEU A O 1
ATOM 4013 N N . ILE A 1 520 ? -21.984 32.406 12.742 1 89.5 520 ILE A N 1
ATOM 4014 C CA . ILE A 1 520 ? -22.422 32.062 14.094 1 89.5 520 ILE A CA 1
ATOM 4015 C C . ILE A 1 520 ? -23.219 33.25 14.68 1 89.5 520 ILE A C 1
ATOM 4017 O O . ILE A 1 520 ? -23.766 33.125 15.789 1 89.5 520 ILE A O 1
ATOM 4021 N N . GLN A 1 521 ? -23.281 34.281 13.984 1 85.5 521 GLN A N 1
ATOM 4022 C CA . GLN A 1 521 ? -23.984 35.469 14.508 1 85.5 521 GLN A CA 1
ATOM 4023 C C . GLN A 1 521 ? -25.453 35.156 14.781 1 85.5 521 GLN A C 1
ATOM 4025 O O . GLN A 1 521 ? -26.172 34.688 13.891 1 85.5 521 GLN A O 1
ATOM 4030 N N . GLY A 1 522 ? -25.875 35.375 16 1 82.94 522 GLY A N 1
ATOM 4031 C CA . GLY A 1 522 ? -27.266 35.219 16.391 1 82.94 522 GLY A CA 1
ATOM 4032 C C . GLY A 1 522 ? -27.688 33.781 16.562 1 82.94 522 GLY A C 1
ATOM 4033 O O . GLY A 1 522 ? -28.875 33.469 16.625 1 82.94 522 GLY A O 1
ATOM 4034 N N . ARG A 1 523 ? -26.734 32.906 16.562 1 89.81 523 ARG A N 1
ATOM 4035 C CA . ARG A 1 523 ? -27.016 31.484 16.688 1 89.81 523 ARG A CA 1
ATOM 4036 C C . ARG A 1 523 ? -26.297 30.891 17.906 1 89.81 523 ARG A C 1
ATOM 4038 O O . ARG A 1 523 ? -25.359 31.484 18.438 1 89.81 523 ARG A O 1
ATOM 4045 N N . THR A 1 524 ? -26.891 29.766 18.375 1 94.31 524 THR A N 1
ATOM 4046 C CA . THR A 1 524 ? -26.156 29.016 19.391 1 94.31 524 THR A CA 1
ATOM 4047 C C . THR A 1 524 ? -24.922 28.359 18.797 1 94.31 524 THR A C 1
ATOM 4049 O O . THR A 1 524 ? -25.016 27.484 17.938 1 94.31 524 THR A O 1
ATOM 4052 N N . ALA A 1 525 ? -23.812 28.859 19.172 1 95.06 525 ALA A N 1
ATOM 4053 C CA . ALA A 1 525 ? -22.578 28.375 18.562 1 95.06 525 ALA A CA 1
ATOM 4054 C C . ALA A 1 525 ? -21.547 28.016 19.625 1 95.06 525 ALA A C 1
ATOM 4056 O O . ALA A 1 525 ? -21.406 28.719 20.625 1 95.06 525 ALA A O 1
ATOM 4057 N N . ILE A 1 526 ? -20.969 26.859 19.469 1 95.62 526 ILE A N 1
ATOM 4058 C CA . ILE A 1 526 ? -19.859 26.406 20.281 1 95.62 526 ILE A CA 1
ATOM 4059 C C . ILE A 1 526 ? -18.578 26.359 19.438 1 95.62 526 ILE A C 1
ATOM 4061 O O . ILE A 1 526 ? -18.516 25.625 18.453 1 95.62 526 ILE A O 1
ATOM 4065 N N . VAL A 1 527 ? -17.609 27.125 19.797 1 93.62 527 VAL A N 1
ATOM 4066 C CA . VAL A 1 527 ? -16.391 27.234 19 1 93.62 527 VAL A CA 1
ATOM 4067 C C . VAL A 1 527 ? -15.188 26.812 19.844 1 93.62 527 VAL A C 1
ATOM 4069 O O . VAL A 1 527 ? -14.938 27.391 20.906 1 93.62 527 VAL A O 1
ATOM 4072 N N . ILE A 1 528 ? -14.547 25.797 19.391 1 90.94 528 ILE A N 1
ATOM 4073 C CA . ILE A 1 528 ? -13.25 25.484 19.969 1 90.94 528 ILE A CA 1
ATOM 4074 C C . ILE A 1 528 ? -12.195 26.453 19.438 1 90.94 528 ILE A C 1
ATOM 4076 O O . ILE A 1 528 ? -11.758 26.344 18.297 1 90.94 528 ILE A O 1
ATOM 4080 N N . ALA A 1 529 ? -11.789 27.344 20.297 1 84.31 529 ALA A N 1
ATOM 4081 C CA . ALA A 1 529 ? -10.906 28.422 19.859 1 84.31 529 ALA A CA 1
ATOM 4082 C C . ALA A 1 529 ? -9.445 28.078 20.141 1 84.31 529 ALA A C 1
ATOM 4084 O O . ALA A 1 529 ? -9.109 27.641 21.25 1 84.31 529 ALA A O 1
ATOM 4085 N N . HIS A 1 530 ? -8.766 28.219 19.141 1 74.25 530 HIS A N 1
ATOM 4086 C CA . HIS A 1 530 ? -7.324 28.047 19.281 1 74.25 530 HIS A CA 1
ATOM 4087 C C . HIS A 1 530 ? -6.602 29.391 19.219 1 74.25 530 HIS A C 1
ATOM 4089 O O . HIS A 1 530 ? -5.422 29.484 19.562 1 74.25 530 HIS A O 1
ATOM 4095 N N . ARG A 1 531 ? -7.359 30.391 18.844 1 70.69 531 ARG A N 1
ATOM 4096 C CA . ARG A 1 531 ? -6.82 31.734 18.766 1 70.69 531 ARG A CA 1
ATOM 4097 C C . ARG A 1 531 ? -7.578 32.688 19.688 1 70.69 531 ARG A C 1
ATOM 4099 O O . ARG A 1 531 ? -8.773 32.5 19.922 1 70.69 531 ARG A O 1
ATOM 4106 N N . LEU A 1 532 ? -6.871 33.656 20.156 1 72.25 532 LEU A N 1
ATOM 4107 C CA . LEU A 1 532 ? -7.445 34.625 21.094 1 72.25 532 LEU A CA 1
ATOM 4108 C C . LEU A 1 532 ? -8.531 35.469 20.406 1 72.25 532 LEU A C 1
ATOM 4110 O O . LEU A 1 532 ? -9.516 35.844 21.047 1 72.25 532 LEU A O 1
ATOM 4114 N N . ALA A 1 533 ? -8.398 35.688 19.156 1 71.38 533 ALA A N 1
ATOM 4115 C CA . ALA A 1 533 ? -9.336 36.531 18.438 1 71.38 533 ALA A CA 1
ATOM 4116 C C . ALA A 1 533 ? -10.75 35.969 18.484 1 71.38 533 ALA A C 1
ATOM 4118 O O . ALA A 1 533 ? -11.719 36.719 18.609 1 71.38 533 ALA A O 1
ATOM 4119 N N . MET A 1 534 ? -10.852 34.75 18.422 1 76.88 534 MET A N 1
ATOM 4120 C CA . MET A 1 534 ? -12.164 34.125 18.469 1 76.88 534 MET A CA 1
ATOM 4121 C C . MET A 1 534 ? -12.727 34.094 19.875 1 76.88 534 MET A C 1
ATOM 4123 O O . MET A 1 534 ? -13.93 34.281 20.078 1 76.88 534 MET A O 1
ATOM 4127 N N . ALA A 1 535 ? -11.859 33.969 20.766 1 84.25 535 ALA A N 1
ATOM 4128 C CA . ALA A 1 535 ? -12.289 33.969 22.156 1 84.25 535 ALA A CA 1
ATOM 4129 C C . ALA A 1 535 ? -12.75 35.344 22.594 1 84.25 535 ALA A C 1
ATOM 4131 O O . ALA A 1 535 ? -13.703 35.469 23.359 1 84.25 535 ALA A O 1
ATOM 4132 N N . GLU A 1 536 ? -12.117 36.312 22.109 1 84.56 536 GLU A N 1
ATOM 4133 C CA . GLU A 1 536 ? -12.414 37.688 22.5 1 84.56 536 GLU A CA 1
ATOM 4134 C C . GLU A 1 536 ? -13.812 38.094 22.047 1 84.56 536 GLU A C 1
ATOM 4136 O O . GLU A 1 536 ? -14.461 38.938 22.688 1 84.56 536 GLU A O 1
ATOM 4141 N N . ARG A 1 537 ? -14.289 37.531 21 1 83.81 537 ARG A N 1
ATOM 4142 C CA . ARG A 1 537 ? -15.555 37.969 20.391 1 83.81 537 ARG A CA 1
ATOM 4143 C C . ARG A 1 537 ? -16.719 37.094 20.891 1 83.81 537 ARG A C 1
ATOM 4145 O O . ARG A 1 537 ? -17.875 37.406 20.609 1 83.81 537 ARG A O 1
ATOM 4152 N N . ALA A 1 538 ? -16.422 36.188 21.641 1 91.88 538 ALA A N 1
ATOM 4153 C CA . ALA A 1 538 ? -17.469 35.281 22.125 1 91.88 538 ALA A CA 1
ATOM 4154 C C . ALA A 1 538 ? -18.266 35.906 23.25 1 91.88 538 ALA A C 1
ATOM 4156 O O . ALA A 1 538 ? -17.75 36.75 23.984 1 91.88 538 ALA A O 1
ATOM 4157 N N . ASP A 1 539 ? -19.516 35.5 23.375 1 93.94 539 ASP A N 1
ATOM 4158 C CA . ASP A 1 539 ? -20.359 35.969 24.469 1 93.94 539 ASP A CA 1
ATOM 4159 C C . ASP A 1 539 ? -19.922 35.375 25.797 1 93.94 539 ASP A C 1
ATOM 4161 O O . ASP A 1 539 ? -20.094 35.969 26.844 1 93.94 539 ASP A O 1
ATOM 4165 N N . GLN A 1 540 ? -19.469 34.188 25.641 1 94.81 540 GLN A N 1
ATOM 4166 C CA . GLN A 1 540 ? -19 33.438 26.812 1 94.81 540 GLN A CA 1
ATOM 4167 C C . GLN A 1 540 ? -17.781 32.594 26.469 1 94.81 540 GLN A C 1
ATOM 4169 O O . GLN A 1 540 ? -17.688 32.031 25.359 1 94.81 540 GLN A O 1
ATOM 4174 N N . ILE A 1 541 ? -16.875 32.562 27.469 1 95.69 541 ILE A N 1
ATOM 4175 C CA . ILE A 1 541 ? -15.688 31.734 27.312 1 95.69 541 ILE A CA 1
ATOM 4176 C C . ILE A 1 541 ? -15.648 30.672 28.422 1 95.69 541 ILE A C 1
ATOM 4178 O O . ILE A 1 541 ? -15.844 30.984 29.594 1 95.69 541 ILE A O 1
ATOM 4182 N N . LEU A 1 542 ? -15.484 29.484 28.016 1 96.31 542 LEU A N 1
ATOM 4183 C CA . LEU A 1 542 ? -15.25 28.391 28.938 1 96.31 542 LEU A CA 1
ATOM 4184 C C . LEU A 1 542 ? -13.805 27.891 28.844 1 96.31 542 LEU A C 1
ATOM 4186 O O . LEU A 1 542 ? -13.359 27.469 27.781 1 96.31 542 LEU A O 1
ATOM 4190 N N . VAL A 1 543 ? -13.117 28 29.938 1 95.06 543 VAL A N 1
ATOM 4191 C CA . VAL A 1 543 ? -11.734 27.547 29.969 1 95.06 543 VAL A CA 1
ATOM 4192 C C . VAL A 1 543 ? -11.656 26.125 30.516 1 95.06 543 VAL A C 1
ATOM 4194 O O . VAL A 1 543 ? -12.109 25.859 31.641 1 95.06 543 VAL A O 1
ATOM 4197 N N . MET A 1 544 ? -11.141 25.281 29.656 1 94.06 544 MET A N 1
ATOM 4198 C CA . MET A 1 544 ? -11.039 23.891 30.062 1 94.06 544 MET A CA 1
ATOM 4199 C C . MET A 1 544 ? -9.602 23.531 30.438 1 94.06 544 MET A C 1
ATOM 4201 O O . MET A 1 544 ? -8.656 23.984 29.797 1 94.06 544 MET A O 1
ATOM 4205 N N . ASP A 1 545 ? -9.523 22.797 31.484 1 91.44 545 ASP A N 1
ATOM 4206 C CA . ASP A 1 545 ? -8.242 22.281 31.969 1 91.44 545 ASP A CA 1
ATOM 4207 C C . ASP A 1 545 ? -8.406 20.906 32.594 1 91.44 545 ASP A C 1
ATOM 4209 O O . ASP A 1 545 ? -9.258 20.703 33.469 1 91.44 545 ASP A O 1
ATOM 4213 N N . ALA A 1 546 ? -7.613 19.969 32.125 1 90.56 546 ALA A N 1
ATOM 4214 C CA . ALA A 1 546 ? -7.562 18.609 32.656 1 90.56 546 ALA A CA 1
ATOM 4215 C C . ALA A 1 546 ? -8.961 17.984 32.719 1 90.56 546 ALA A C 1
ATOM 4217 O O . ALA A 1 546 ? -9.344 17.391 33.719 1 90.56 546 ALA A O 1
ATOM 4218 N N . GLY A 1 547 ? -9.758 18.281 31.766 1 93.06 547 GLY A N 1
ATOM 4219 C CA . GLY A 1 547 ? -11.055 17.641 31.609 1 93.06 547 GLY A CA 1
ATOM 4220 C C . GLY A 1 547 ? -12.164 18.328 32.375 1 93.06 547 GLY A C 1
ATOM 4221 O O . GLY A 1 547 ? -13.258 17.797 32.531 1 93.06 547 GLY A O 1
ATOM 4222 N N . LYS A 1 548 ? -11.852 19.5 32.938 1 95.38 548 LYS A N 1
ATOM 4223 C CA . LYS A 1 548 ? -12.844 20.266 33.688 1 95.38 548 LYS A CA 1
ATOM 4224 C C . LYS A 1 548 ? -12.93 21.703 33.219 1 95.38 548 LYS A C 1
ATOM 4226 O O . LYS A 1 548 ? -11.984 22.219 32.625 1 95.38 548 LYS A O 1
ATOM 4231 N N . VAL A 1 549 ? -14.094 22.25 33.406 1 96.5 549 VAL A N 1
ATOM 4232 C CA . VAL A 1 549 ? -14.227 23.688 33.219 1 96.5 549 VAL A CA 1
ATOM 4233 C C . VAL A 1 549 ? -13.781 24.438 34.469 1 96.5 549 VAL A C 1
ATOM 4235 O O . VAL A 1 549 ? -14.422 24.344 35.5 1 96.5 549 VAL A O 1
ATOM 4238 N N . VAL A 1 550 ? -12.773 25.25 34.344 1 95.56 550 VAL A N 1
ATOM 4239 C CA . VAL A 1 550 ? -12.172 25.859 35.531 1 95.56 550 VAL A CA 1
ATOM 4240 C C . VAL A 1 550 ? -12.594 27.312 35.625 1 95.56 550 VAL A C 1
ATOM 4242 O O . VAL A 1 550 ? -12.578 27.906 36.688 1 95.56 550 VAL A O 1
ATOM 4245 N N . GLU A 1 551 ? -12.75 27.906 34.469 1 95.94 551 GLU A N 1
ATOM 4246 C CA . GLU A 1 551 ? -13.188 29.297 34.438 1 95.94 551 GLU A CA 1
ATOM 4247 C C . GLU A 1 551 ? -14.305 29.5 33.406 1 95.94 551 GLU A C 1
ATOM 4249 O O . GLU A 1 551 ? -14.375 28.781 32.406 1 95.94 551 GLU A O 1
ATOM 4254 N N . ALA A 1 552 ? -15.258 30.406 33.75 1 95.88 552 ALA A N 1
ATOM 4255 C CA . ALA A 1 552 ? -16.312 30.781 32.812 1 95.88 552 ALA A CA 1
ATOM 4256 C C . ALA A 1 552 ? -16.625 32.281 32.938 1 95.88 552 ALA A C 1
ATOM 4258 O O . ALA A 1 552 ? -16.672 32.844 34.031 1 95.88 552 ALA A O 1
ATOM 4259 N N . GLY A 1 553 ? -16.703 32.906 31.828 1 95.06 553 GLY A N 1
ATOM 4260 C CA . GLY A 1 553 ? -17.031 34.312 31.828 1 95.06 553 GLY A CA 1
ATOM 4261 C C . GLY A 1 553 ? -16.719 35 30.516 1 95.06 553 GLY A C 1
ATOM 4262 O O . GLY A 1 553 ? -16.562 34.344 29.484 1 95.06 553 GLY A O 1
ATOM 4263 N N . THR A 1 554 ? -16.781 36.25 30.484 1 94.62 554 THR A N 1
ATOM 4264 C CA . THR A 1 554 ? -16.438 37.031 29.312 1 94.62 554 THR A CA 1
ATOM 4265 C C . THR A 1 554 ? -14.938 37.281 29.234 1 94.62 554 THR A C 1
ATOM 4267 O O . THR A 1 554 ? -14.219 37.094 30.219 1 94.62 554 THR A O 1
ATOM 4270 N N . HIS A 1 555 ? -14.516 37.719 28.125 1 92.31 555 HIS A N 1
ATOM 4271 C CA . HIS A 1 555 ? -13.094 38 27.906 1 92.31 555 HIS A CA 1
ATOM 4272 C C . HIS A 1 555 ? -12.539 38.938 28.969 1 92.31 555 HIS A C 1
ATOM 4274 O O . HIS A 1 555 ? -11.562 38.625 29.641 1 92.31 555 HIS A O 1
ATOM 4280 N N . ASN A 1 556 ? -13.242 40 29.156 1 92.25 556 ASN A N 1
ATOM 4281 C CA . ASN A 1 556 ? -12.773 41.031 30.078 1 92.25 556 ASN A CA 1
ATOM 4282 C C . ASN A 1 556 ? -12.828 40.562 31.516 1 92.25 556 ASN A C 1
ATOM 4284 O O . ASN A 1 556 ? -11.914 40.812 32.312 1 92.25 556 ASN A O 1
ATOM 4288 N N . ALA A 1 557 ? -13.82 39.875 31.812 1 94.62 557 ALA A N 1
ATOM 4289 C CA . ALA A 1 557 ? -13.992 39.375 33.188 1 94.62 557 ALA A CA 1
ATOM 4290 C C . ALA A 1 557 ? -12.922 38.344 33.531 1 94.62 557 ALA A C 1
ATOM 4292 O O . ALA A 1 557 ? -12.391 38.344 34.625 1 94.62 557 ALA A O 1
ATOM 4293 N N . LEU A 1 558 ? -12.633 37.531 32.594 1 93.75 558 LEU A N 1
ATOM 4294 C CA . LEU A 1 558 ? -11.672 36.469 32.844 1 93.75 558 LEU A CA 1
ATOM 4295 C C . LEU A 1 558 ? -10.242 37.031 32.875 1 93.75 558 LEU A C 1
ATOM 4297 O O . LEU A 1 558 ? -9.398 36.5 33.625 1 93.75 558 LEU A O 1
ATOM 4301 N N . LEU A 1 559 ? -10.008 38.031 32.094 1 91.94 559 LEU A N 1
ATOM 4302 C CA . LEU A 1 559 ? -8.695 38.656 32.156 1 91.94 559 LEU A CA 1
ATOM 4303 C C . LEU A 1 559 ? -8.477 39.312 33.5 1 91.94 559 LEU A C 1
ATOM 4305 O O . LEU A 1 559 ? -7.379 39.25 34.062 1 91.94 559 LEU A O 1
ATOM 4309 N N . ALA A 1 560 ? -9.492 39.875 34 1 92.81 560 ALA A N 1
ATOM 4310 C CA . ALA A 1 560 ? -9.422 40.594 35.281 1 92.81 560 ALA A CA 1
ATOM 4311 C C . ALA A 1 560 ? -9.266 39.625 36.438 1 92.81 560 ALA A C 1
ATOM 4313 O O . ALA A 1 560 ? -8.633 39.938 37.469 1 92.81 560 ALA A O 1
ATOM 4314 N N . ALA A 1 561 ? -9.758 38.5 36.25 1 93.31 561 ALA A N 1
ATOM 4315 C CA . ALA A 1 561 ? -9.727 37.5 37.312 1 93.31 561 ALA A CA 1
ATOM 4316 C C . ALA A 1 561 ? -8.336 36.906 37.469 1 93.31 561 ALA A C 1
ATOM 4318 O O . ALA A 1 561 ? -8 36.344 38.5 1 93.31 561 ALA A O 1
ATOM 4319 N N . GLY A 1 562 ? -7.504 36.906 36.438 1 89.62 562 GLY A N 1
ATOM 4320 C CA . GLY A 1 562 ? -6.113 36.5 36.5 1 89.62 562 GLY A CA 1
ATOM 4321 C C . GLY A 1 562 ? -5.945 35 36.594 1 89.62 562 GLY A C 1
ATOM 4322 O O . GLY A 1 562 ? -4.973 34.5 37.188 1 89.62 562 GLY A O 1
ATOM 4323 N N . GLY A 1 563 ? -6.848 34.344 36.156 1 91.44 563 GLY A N 1
ATOM 4324 C CA . GLY A 1 563 ? -6.797 32.906 36.219 1 91.44 563 GLY A CA 1
ATOM 4325 C C . GLY A 1 563 ? -6.09 32.25 35.062 1 91.44 563 GLY A C 1
ATOM 4326 O O . GLY A 1 563 ? -5.102 32.812 34.531 1 91.44 563 GLY A O 1
ATOM 4327 N N . VAL A 1 564 ? -6.559 31.094 34.688 1 88.62 564 VAL A N 1
ATOM 4328 C CA . VAL A 1 564 ? -5.941 30.281 33.656 1 88.62 564 VAL A CA 1
ATOM 4329 C C . VAL A 1 564 ? -6.066 31.016 32.312 1 88.62 564 VAL A C 1
ATOM 4331 O O . VAL A 1 564 ? -5.125 31.016 31.516 1 88.62 564 VAL A O 1
ATOM 4334 N N . TYR A 1 565 ? -7.141 31.594 32.062 1 89.62 565 TYR A N 1
ATOM 4335 C CA . TYR A 1 565 ? -7.379 32.312 30.828 1 89.62 565 TYR A CA 1
ATOM 4336 C C . TYR A 1 565 ? -6.395 33.469 30.672 1 89.62 565 TYR A C 1
ATOM 4338 O O . TYR A 1 565 ? -5.863 33.688 29.578 1 89.62 565 TYR A O 1
ATOM 4346 N N . ALA A 1 566 ? -6.277 34.156 31.703 1 88.38 566 ALA A N 1
ATOM 4347 C CA . ALA A 1 566 ? -5.363 35.281 31.672 1 88.38 566 ALA A CA 1
ATOM 4348 C C . ALA A 1 566 ? -3.943 34.844 31.344 1 88.38 566 ALA A C 1
ATOM 4350 O O . ALA A 1 566 ? -3.23 35.531 30.594 1 88.38 566 ALA A O 1
ATOM 4351 N N . ARG A 1 567 ? -3.629 33.781 31.859 1 82.62 567 ARG A N 1
ATOM 4352 C CA . ARG A 1 567 ? -2.303 33.219 31.578 1 82.62 567 ARG A CA 1
ATOM 4353 C C . ARG A 1 567 ? -2.17 32.812 30.125 1 82.62 567 ARG A C 1
ATOM 4355 O O . ARG A 1 567 ? -1.129 33.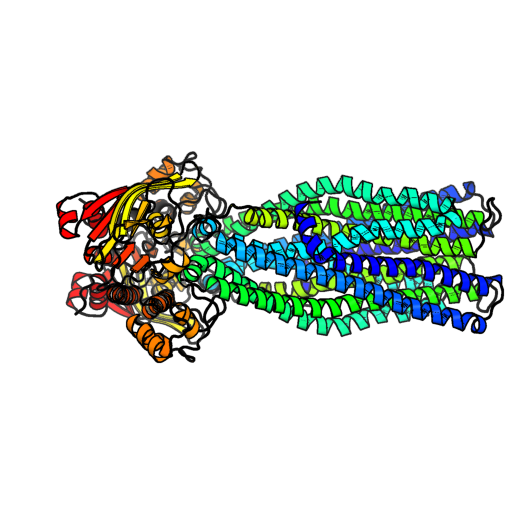062 29.5 1 82.62 567 ARG A O 1
ATOM 4362 N N . LEU A 1 568 ? -3.219 32.25 29.688 1 79.56 568 LEU A N 1
ATOM 4363 C CA . LEU A 1 568 ? -3.217 31.828 28.281 1 79.56 568 LEU A CA 1
ATOM 4364 C C . LEU A 1 568 ? -3.168 33.031 27.359 1 79.56 568 LEU A C 1
ATOM 4366 O O . LEU A 1 568 ? -2.439 33.031 26.375 1 79.56 568 LEU A O 1
ATOM 4370 N N . ALA A 1 569 ? -3.922 34 27.688 1 78.94 569 ALA A N 1
ATOM 4371 C CA . ALA A 1 569 ? -3.98 35.25 26.891 1 78.94 569 ALA A CA 1
ATOM 4372 C C . ALA A 1 569 ? -2.641 35.969 26.922 1 78.94 569 ALA A C 1
ATOM 4374 O O . ALA A 1 569 ? -2.215 36.531 25.906 1 78.94 569 ALA A O 1
ATOM 4375 N N . ALA A 1 570 ? -2.105 35.938 28.047 1 74.69 570 ALA A N 1
ATOM 4376 C CA . ALA A 1 570 ? -0.803 36.594 28.188 1 74.69 570 ALA A CA 1
ATOM 4377 C C . ALA A 1 570 ? 0.254 35.875 27.344 1 74.69 570 ALA A C 1
ATOM 4379 O O . ALA A 1 570 ? 1.109 36.531 26.734 1 74.69 570 ALA A O 1
ATOM 4380 N N . ALA A 1 571 ? 0.087 34.688 27.438 1 68.06 571 ALA A N 1
ATOM 4381 C CA . ALA A 1 571 ? 1.026 33.875 26.641 1 68.06 571 ALA A CA 1
ATOM 4382 C C . ALA A 1 571 ? 0.887 34.188 25.156 1 68.06 571 ALA A C 1
ATOM 4384 O O . ALA A 1 571 ? 1.878 34.188 24.422 1 68.06 571 ALA A O 1
ATOM 4385 N N . TYR A 1 572 ? -0.246 34.406 24.812 1 64.44 572 TYR A N 1
ATOM 4386 C CA . TYR A 1 572 ? -0.526 34.688 23.406 1 64.44 572 TYR A CA 1
ATOM 4387 C C . TYR A 1 572 ? -0.043 36.062 23 1 64.44 572 TYR A C 1
ATOM 4389 O O . TYR A 1 572 ? 0.412 36.281 21.875 1 64.44 572 TYR A O 1
ATOM 4397 N N . ARG A 1 573 ? -0.281 37.094 23.875 1 61.66 573 ARG A N 1
ATOM 4398 C CA . ARG A 1 573 ? 0.107 38.469 23.562 1 61.66 573 ARG A CA 1
ATOM 4399 C C . ARG A 1 573 ? 1.611 38.656 23.719 1 61.66 573 ARG A C 1
ATOM 4401 O O . ARG A 1 573 ? 2.16 39.688 23.297 1 61.66 573 ARG A O 1
ATOM 4408 N N . GLY A 1 574 ? 2.396 37.531 23.969 1 54.53 574 GLY A N 1
ATOM 4409 C CA . GLY A 1 574 ? 3.83 37.656 24.156 1 54.53 574 GLY A CA 1
ATOM 4410 C C . GLY A 1 574 ? 4.188 38.344 25.469 1 54.53 574 GLY A C 1
ATOM 4411 O O . GLY A 1 574 ? 5.309 38.844 25.641 1 54.53 574 GLY A O 1
ATOM 4412 N N . ASP A 1 575 ? 3.305 38.844 26.438 1 44.69 575 ASP A N 1
ATOM 4413 C CA . ASP A 1 575 ? 3.607 39.562 27.656 1 44.69 575 ASP A CA 1
ATOM 4414 C C . ASP A 1 575 ? 4.234 38.656 28.703 1 44.69 575 ASP A C 1
ATOM 4416 O O . ASP A 1 575 ? 3.578 37.75 29.203 1 44.69 575 ASP A O 1
ATOM 4420 N N . HIS A 1 576 ? 5.234 38.062 28.453 1 41.97 576 HIS A N 1
ATOM 4421 C CA . HIS A 1 576 ? 5.879 37.375 29.562 1 41.97 576 HIS A CA 1
ATOM 4422 C C . HIS A 1 576 ? 6 38.281 30.781 1 41.97 576 HIS A C 1
ATOM 4424 O O . HIS A 1 576 ? 6.348 39.438 30.641 1 41.97 576 HIS A O 1
ATOM 4430 N N . ALA A 1 577 ? 5.41 38.031 31.969 1 38.28 577 ALA A N 1
ATOM 4431 C CA . ALA A 1 577 ? 5.934 38.562 33.219 1 38.28 577 ALA A CA 1
ATOM 4432 C C . ALA A 1 577 ? 7.391 38.125 33.438 1 38.28 577 ALA A C 1
ATOM 4434 O O . ALA A 1 577 ? 7.75 37 33.188 1 38.28 577 ALA A O 1
ATOM 4435 N N . MET B 1 1 ? 10.547 -5.883 -24.234 1 51.97 1 MET B N 1
ATOM 4436 C CA . MET B 1 1 ? 11.234 -5.871 -22.953 1 51.97 1 MET B CA 1
ATOM 4437 C C . MET B 1 1 ? 11.82 -4.492 -22.656 1 51.97 1 MET B C 1
ATOM 4439 O O . MET B 1 1 ? 12.352 -3.838 -23.547 1 51.97 1 MET B O 1
ATOM 4443 N N . ASP B 1 2 ? 11.391 -3.959 -21.578 1 63.97 2 ASP B N 1
ATOM 4444 C CA . ASP B 1 2 ? 11.898 -2.629 -21.266 1 63.97 2 ASP B CA 1
ATOM 4445 C C . ASP B 1 2 ? 13.422 -2.641 -21.125 1 63.97 2 ASP B C 1
ATOM 4447 O O . ASP B 1 2 ? 13.969 -3.32 -20.25 1 63.97 2 ASP B O 1
ATOM 4451 N N . GLN B 1 3 ? 14.164 -2.168 -22.156 1 72.75 3 GLN B N 1
ATOM 4452 C CA . GLN B 1 3 ? 15.617 -2.166 -22.281 1 72.75 3 GLN B CA 1
ATOM 4453 C C . GLN B 1 3 ? 16.281 -1.663 -21 1 72.75 3 GLN B C 1
ATOM 4455 O O . GLN B 1 3 ? 17.312 -2.193 -20.578 1 72.75 3 GLN B O 1
ATOM 4460 N N . ARG B 1 4 ? 15.758 -0.758 -20.406 1 77.5 4 ARG B N 1
ATOM 4461 C CA . ARG B 1 4 ? 16.359 -0.197 -19.203 1 77.5 4 ARG B CA 1
ATOM 4462 C C . ARG B 1 4 ? 16.297 -1.185 -18.047 1 77.5 4 ARG B C 1
ATOM 4464 O O . ARG B 1 4 ? 17.234 -1.298 -17.266 1 77.5 4 ARG B O 1
ATOM 4471 N N . LEU B 1 5 ? 15.188 -1.889 -18.062 1 79.69 5 LEU B N 1
ATOM 4472 C CA . LEU B 1 5 ? 15.016 -2.9 -17.016 1 79.69 5 LEU B CA 1
ATOM 4473 C C . LEU B 1 5 ? 16.031 -4.023 -17.188 1 79.69 5 LEU B C 1
ATOM 4475 O O . LEU B 1 5 ? 16.594 -4.508 -16.203 1 79.69 5 LEU B O 1
ATOM 4479 N N . MET B 1 6 ? 16.297 -4.301 -18.391 1 79.12 6 MET B N 1
ATOM 4480 C CA . MET B 1 6 ? 17.25 -5.367 -18.688 1 79.12 6 MET B CA 1
ATOM 4481 C C . MET B 1 6 ? 18.672 -4.934 -18.359 1 79.12 6 MET B C 1
ATOM 4483 O O . MET B 1 6 ? 19.516 -5.758 -17.984 1 79.12 6 MET B O 1
ATOM 4487 N N . ARG B 1 7 ? 18.953 -3.672 -18.484 1 79.44 7 ARG B N 1
ATOM 4488 C CA . ARG B 1 7 ? 20.281 -3.15 -18.156 1 79.44 7 ARG B CA 1
ATOM 4489 C C . ARG B 1 7 ? 20.562 -3.268 -16.672 1 79.44 7 ARG B C 1
ATOM 4491 O O . ARG B 1 7 ? 21.703 -3.529 -16.266 1 79.44 7 ARG B O 1
ATOM 4498 N N . GLU B 1 8 ? 19.516 -3.17 -15.914 1 80.81 8 GLU B N 1
ATOM 4499 C CA . GLU B 1 8 ? 19.688 -3.344 -14.469 1 80.81 8 GLU B CA 1
ATOM 4500 C C . GLU B 1 8 ? 20 -4.797 -14.125 1 80.81 8 GLU B C 1
ATOM 4502 O O . GLU B 1 8 ? 20.719 -5.066 -13.172 1 80.81 8 GLU B O 1
ATOM 4507 N N . GLY B 1 9 ? 19.469 -5.609 -14.852 1 82.12 9 GLY B N 1
ATOM 4508 C CA . GLY B 1 9 ? 19.734 -7.027 -14.672 1 82.12 9 GLY B CA 1
ATOM 4509 C C . GLY B 1 9 ? 21.141 -7.43 -15.094 1 82.12 9 GLY B C 1
ATOM 4510 O O . GLY B 1 9 ? 21.656 -8.453 -14.648 1 82.12 9 GLY B O 1
ATOM 4511 N N . ARG B 1 10 ? 21.812 -6.57 -15.867 1 81.44 10 ARG B N 1
ATOM 4512 C CA . ARG B 1 10 ? 23.141 -6.867 -16.391 1 81.44 10 ARG B CA 1
ATOM 4513 C C . ARG B 1 10 ? 24.172 -6.852 -15.266 1 81.44 10 ARG B C 1
ATOM 4515 O O . ARG B 1 10 ? 25.203 -7.52 -15.359 1 81.44 10 ARG B O 1
ATOM 4522 N N . ARG B 1 11 ? 23.875 -6.156 -14.227 1 80.38 11 ARG B N 1
ATOM 4523 C CA . ARG B 1 11 ? 24.797 -6.086 -13.102 1 80.38 11 ARG B CA 1
ATOM 4524 C C . ARG B 1 11 ? 24.938 -7.449 -12.438 1 80.38 11 ARG B C 1
ATOM 4526 O O . ARG B 1 11 ? 26 -7.762 -11.875 1 80.38 11 ARG B O 1
ATOM 4533 N N . THR B 1 12 ? 23.891 -8.234 -12.531 1 87.94 12 THR B N 1
ATOM 4534 C CA . THR B 1 12 ? 23.906 -9.57 -11.953 1 87.94 12 THR B CA 1
ATOM 4535 C C . THR B 1 12 ? 23.703 -10.633 -13.031 1 87.94 12 THR B C 1
ATOM 4537 O O . THR B 1 12 ? 23.109 -11.672 -12.781 1 87.94 12 THR B O 1
ATOM 4540 N N . ARG B 1 13 ? 24.141 -10.359 -14.211 1 87.81 13 ARG B N 1
ATOM 4541 C CA . ARG B 1 13 ? 23.906 -11.242 -15.344 1 87.81 13 ARG B CA 1
ATOM 4542 C C . ARG B 1 13 ? 24.547 -12.609 -15.117 1 87.81 13 ARG B C 1
ATOM 4544 O O . ARG B 1 13 ? 23.953 -13.641 -15.461 1 87.81 13 ARG B O 1
ATOM 4551 N N . GLY B 1 14 ? 25.797 -12.57 -14.539 1 92.06 14 GLY B N 1
ATOM 4552 C CA . GLY B 1 14 ? 26.438 -13.844 -14.266 1 92.06 14 GLY B CA 1
ATOM 4553 C C . GLY B 1 14 ? 25.625 -14.758 -13.375 1 92.06 14 GLY B C 1
ATOM 4554 O O . GLY B 1 14 ? 25.469 -15.945 -13.672 1 92.06 14 GLY B O 1
ATOM 4555 N N . THR B 1 15 ? 25.078 -14.172 -12.352 1 92.94 15 THR B N 1
ATOM 4556 C CA . THR B 1 15 ? 24.266 -14.945 -11.414 1 92.94 15 THR B CA 1
ATOM 4557 C C . THR B 1 15 ? 22.969 -15.398 -12.07 1 92.94 15 THR B C 1
ATOM 4559 O O . THR B 1 15 ? 22.516 -16.531 -11.859 1 92.94 15 THR B O 1
ATOM 4562 N N . LEU B 1 16 ? 22.422 -14.555 -12.828 1 91.94 16 LEU B N 1
ATOM 4563 C CA . LEU B 1 16 ? 21.172 -14.906 -13.508 1 91.94 16 LEU B CA 1
ATOM 4564 C C . LEU B 1 16 ? 21.406 -16.016 -14.523 1 91.94 16 LEU B C 1
ATOM 4566 O O . LEU B 1 16 ? 20.625 -16.969 -14.594 1 91.94 16 LEU B O 1
ATOM 4570 N N . TYR B 1 17 ? 22.484 -15.922 -15.297 1 93.25 17 TYR B N 1
ATOM 4571 C CA . TYR B 1 17 ? 22.812 -16.953 -16.266 1 93.25 17 TYR B CA 1
ATOM 4572 C C . TYR B 1 17 ? 23.156 -18.266 -15.586 1 93.25 17 TYR B C 1
ATOM 4574 O O . TYR B 1 17 ? 22.828 -19.344 -16.094 1 93.25 17 TYR B O 1
ATOM 4582 N N . PHE B 1 18 ? 23.797 -18.094 -14.477 1 95.25 18 PHE B N 1
ATOM 4583 C CA . PHE B 1 18 ? 24.109 -19.281 -13.703 1 95.25 18 PHE B CA 1
ATOM 4584 C C . PHE B 1 18 ? 22.828 -19.984 -13.25 1 95.25 18 PHE B C 1
ATOM 4586 O O . PHE B 1 18 ? 22.719 -21.203 -13.328 1 95.25 18 PHE B O 1
ATOM 4593 N N . GLY B 1 19 ? 21.875 -19.172 -12.766 1 94.94 19 GLY B N 1
ATOM 4594 C CA . GLY B 1 19 ? 20.578 -19.719 -12.391 1 94.94 19 GLY B CA 1
ATOM 4595 C C . GLY B 1 19 ? 19.859 -20.406 -13.547 1 94.94 19 GLY B C 1
ATOM 4596 O O . GLY B 1 19 ? 19.328 -21.5 -13.391 1 94.94 19 GLY B O 1
ATOM 4597 N N . ILE B 1 20 ? 19.922 -19.812 -14.703 1 94.44 20 ILE B N 1
ATOM 4598 C CA . ILE B 1 20 ? 19.312 -20.375 -15.906 1 94.44 20 ILE B CA 1
ATOM 4599 C C . ILE B 1 20 ? 20.047 -21.672 -16.297 1 94.44 20 ILE B C 1
ATOM 4601 O O . ILE B 1 20 ? 19.406 -22.656 -16.672 1 94.44 20 ILE B O 1
ATOM 4605 N N . GLY B 1 21 ? 21.344 -21.625 -16.188 1 96.25 21 GLY B N 1
ATOM 4606 C CA . GLY B 1 21 ? 22.141 -22.812 -16.469 1 96.25 21 GLY B CA 1
ATOM 4607 C C . GLY B 1 21 ? 21.766 -23.984 -15.586 1 96.25 21 GLY B C 1
ATOM 4608 O O . GLY B 1 21 ? 21.656 -25.125 -16.062 1 96.25 21 GLY B O 1
ATOM 4609 N N . LEU B 1 22 ? 21.562 -23.719 -14.328 1 96.25 22 LEU B N 1
ATOM 4610 C CA . LEU B 1 22 ? 21.125 -24.75 -13.398 1 96.25 22 LEU B CA 1
ATOM 4611 C C . LEU B 1 22 ? 19.75 -25.281 -13.766 1 96.25 22 LEU B C 1
ATOM 4613 O O . LEU B 1 22 ? 19.484 -26.484 -13.664 1 96.25 22 LEU B O 1
ATOM 4617 N N . GLY B 1 23 ? 18.938 -24.344 -14.133 1 94.19 23 GLY B N 1
ATOM 4618 C CA . GLY B 1 23 ? 17.625 -24.75 -14.594 1 94.19 23 GLY B CA 1
ATOM 4619 C C . GLY B 1 23 ? 17.672 -25.625 -15.836 1 94.19 23 GLY B C 1
ATOM 4620 O O . GLY B 1 23 ? 16.938 -26.609 -15.938 1 94.19 23 GLY B O 1
ATOM 4621 N N . LEU B 1 24 ? 18.5 -25.25 -16.734 1 95.44 24 LEU B N 1
ATOM 4622 C CA . LEU B 1 24 ? 18.688 -26.031 -17.953 1 95.44 24 LEU B CA 1
ATOM 4623 C C . LEU B 1 24 ? 19.25 -27.422 -17.641 1 95.44 24 LEU B C 1
ATOM 4625 O O . LEU B 1 24 ? 18.844 -28.422 -18.234 1 95.44 24 LEU B O 1
ATOM 4629 N N . ALA B 1 25 ? 20.172 -27.422 -16.734 1 96.81 25 ALA B N 1
ATOM 4630 C CA . ALA B 1 25 ? 20.734 -28.703 -16.297 1 96.81 25 ALA B CA 1
ATOM 4631 C C . ALA B 1 25 ? 19.656 -29.609 -15.727 1 96.81 25 ALA B C 1
ATOM 4633 O O . ALA B 1 25 ? 19.641 -30.812 -16 1 96.81 25 ALA B O 1
ATOM 4634 N N . ALA B 1 26 ? 18.812 -29.047 -14.961 1 94.06 26 ALA B N 1
ATOM 4635 C CA . ALA B 1 26 ? 17.688 -29.812 -14.414 1 94.06 26 ALA B CA 1
ATOM 4636 C C . ALA B 1 26 ? 16.797 -30.344 -15.531 1 94.06 26 ALA B C 1
ATOM 4638 O O . ALA B 1 26 ? 16.312 -31.484 -15.469 1 94.06 26 ALA B O 1
ATOM 4639 N N . GLY B 1 27 ? 16.578 -29.5 -16.5 1 92.94 27 GLY B N 1
ATOM 4640 C CA . GLY B 1 27 ? 15.797 -29.922 -17.641 1 92.94 27 GLY B CA 1
ATOM 4641 C C . GLY B 1 27 ? 16.453 -31.047 -18.422 1 92.94 27 GLY B C 1
ATOM 4642 O O . GLY B 1 27 ? 15.766 -31.969 -18.875 1 92.94 27 GLY B O 1
ATOM 4643 N N . LEU B 1 28 ? 17.688 -31.016 -18.609 1 95.62 28 LEU B N 1
ATOM 4644 C CA . LEU B 1 28 ? 18.406 -32.062 -19.312 1 95.62 28 LEU B CA 1
ATOM 4645 C C . LEU B 1 28 ? 18.375 -33.375 -18.547 1 95.62 28 LEU B C 1
ATOM 4647 O O . LEU B 1 28 ? 18.344 -34.469 -19.156 1 95.62 28 LEU B O 1
ATOM 4651 N N . LEU B 1 29 ? 18.359 -33.219 -17.281 1 95.38 29 LEU B N 1
ATOM 4652 C CA . LEU B 1 29 ? 18.281 -34.406 -16.453 1 95.38 29 LEU B CA 1
ATOM 4653 C C . LEU B 1 29 ? 16.922 -35.094 -16.609 1 95.38 29 LEU B C 1
ATOM 4655 O O . LEU B 1 29 ? 16.797 -36.312 -16.453 1 95.38 29 LEU B O 1
ATOM 4659 N N . ILE B 1 30 ? 15.938 -34.312 -16.938 1 93.75 30 ILE B N 1
ATOM 4660 C CA . ILE B 1 30 ? 14.625 -34.875 -17.203 1 93.75 30 ILE B CA 1
ATOM 4661 C C . ILE B 1 30 ? 14.719 -35.781 -18.438 1 93.75 30 ILE B C 1
ATOM 4663 O O . ILE B 1 30 ? 14.133 -36.875 -18.453 1 93.75 30 ILE B O 1
ATOM 4667 N N . ILE B 1 31 ? 15.43 -35.375 -19.406 1 95.38 31 ILE B N 1
ATOM 4668 C CA . ILE B 1 31 ? 15.609 -36.156 -20.641 1 95.38 31 ILE B CA 1
ATOM 4669 C C . ILE B 1 31 ? 16.391 -37.438 -20.312 1 95.38 31 ILE B C 1
ATOM 4671 O O . ILE B 1 31 ? 16 -38.531 -20.75 1 95.38 31 ILE B O 1
ATOM 4675 N N . LEU B 1 32 ? 17.406 -37.281 -19.531 1 95.62 32 LEU B N 1
ATOM 4676 C CA . LEU B 1 32 ? 18.203 -38.406 -19.141 1 95.62 32 LEU B CA 1
ATOM 4677 C C . LEU B 1 32 ? 17.375 -39.406 -18.344 1 95.62 32 LEU B C 1
ATOM 4679 O O . LEU B 1 32 ? 17.516 -40.625 -18.5 1 95.62 32 LEU B O 1
ATOM 4683 N N . GLN B 1 33 ? 16.594 -38.906 -17.5 1 94.44 33 GLN B N 1
ATOM 4684 C CA . GLN B 1 33 ? 15.719 -39.75 -16.703 1 94.44 33 GLN B CA 1
ATOM 4685 C C . GLN B 1 33 ? 14.758 -40.531 -17.594 1 94.44 33 GLN B C 1
ATOM 4687 O O . GLN B 1 33 ? 14.516 -41.719 -17.375 1 94.44 33 GLN B O 1
ATOM 4692 N N . ALA B 1 34 ? 14.203 -39.812 -18.531 1 94.25 34 ALA B N 1
ATOM 4693 C CA . ALA B 1 34 ? 13.305 -40.5 -19.469 1 94.25 34 ALA B CA 1
ATOM 4694 C C . ALA B 1 34 ? 14.047 -41.562 -20.25 1 94.25 34 ALA B C 1
ATOM 4696 O O . ALA B 1 34 ? 13.508 -42.656 -20.484 1 94.25 34 ALA B O 1
ATOM 4697 N N . PHE B 1 35 ? 15.242 -41.312 -20.641 1 94.88 35 PHE B N 1
ATOM 4698 C CA . PHE B 1 35 ? 16.078 -42.25 -21.359 1 94.88 35 PHE B CA 1
ATOM 4699 C C . PHE B 1 35 ? 16.328 -43.5 -20.531 1 94.88 35 PHE B C 1
ATOM 4701 O O . PHE B 1 35 ? 16.141 -44.625 -21.016 1 94.88 35 PHE B O 1
ATOM 4708 N N . LEU B 1 36 ? 16.688 -43.281 -19.312 1 94.88 36 LEU B N 1
ATOM 4709 C CA . LEU B 1 36 ? 17.016 -44.375 -18.422 1 94.88 36 LEU B CA 1
ATOM 4710 C C . LEU B 1 36 ? 15.758 -45.188 -18.109 1 94.88 36 LEU B C 1
ATOM 4712 O O . LEU B 1 36 ? 15.805 -46.438 -18.062 1 94.88 36 LEU B O 1
ATOM 4716 N N . LEU B 1 37 ? 14.727 -44.5 -17.844 1 93.62 37 LEU B N 1
ATOM 4717 C CA . LEU B 1 37 ? 13.477 -45.188 -17.516 1 93.62 37 LEU B CA 1
ATOM 4718 C C . LEU B 1 37 ? 13 -46.031 -18.703 1 93.62 37 LEU B C 1
ATOM 4720 O O . LEU B 1 37 ? 12.555 -47.156 -18.516 1 93.62 37 LEU B O 1
ATOM 4724 N N . ALA B 1 38 ? 13.062 -45.5 -19.859 1 93.56 38 ALA B N 1
ATOM 4725 C CA . ALA B 1 38 ? 12.68 -46.25 -21.062 1 93.56 38 ALA B CA 1
ATOM 4726 C C . ALA B 1 38 ? 13.555 -47.469 -21.25 1 93.56 38 ALA B C 1
ATOM 4728 O O . ALA B 1 38 ? 13.055 -48.531 -21.625 1 93.56 38 ALA B O 1
ATOM 4729 N N . HIS B 1 39 ? 14.836 -47.344 -20.984 1 91.94 39 HIS B N 1
ATOM 4730 C CA . HIS B 1 39 ? 15.766 -48.469 -21.109 1 91.94 39 HIS B CA 1
ATOM 4731 C C . HIS B 1 39 ? 15.453 -49.562 -20.078 1 91.94 39 HIS B C 1
ATOM 4733 O O . HIS B 1 39 ? 15.453 -50.75 -20.406 1 91.94 39 HIS B O 1
ATOM 4739 N N . ILE B 1 40 ? 15.188 -49.156 -18.938 1 92.25 40 ILE B N 1
ATOM 4740 C CA . ILE B 1 40 ? 14.906 -50.094 -17.859 1 92.25 40 ILE B CA 1
ATOM 4741 C C . ILE B 1 40 ? 13.641 -50.875 -18.172 1 92.25 40 ILE B C 1
ATOM 4743 O O . ILE B 1 40 ? 13.625 -52.094 -18.109 1 92.25 40 ILE B O 1
ATOM 4747 N N . VAL B 1 41 ? 12.602 -50.188 -18.562 1 89.25 41 VAL B N 1
ATOM 4748 C CA . VAL B 1 41 ? 11.32 -50.812 -18.844 1 89.25 41 VAL B CA 1
ATOM 4749 C C . VAL B 1 41 ? 11.453 -51.719 -20.062 1 89.25 41 VAL B C 1
ATOM 4751 O O . VAL B 1 41 ? 10.906 -52.844 -20.094 1 89.25 41 VAL B O 1
ATOM 4754 N N . ASP B 1 42 ? 12.195 -51.25 -21.062 1 89.31 42 ASP B N 1
ATOM 4755 C CA . ASP B 1 42 ? 12.422 -52.062 -22.266 1 89.31 42 ASP B CA 1
ATOM 4756 C C . ASP B 1 42 ? 13.195 -53.344 -21.938 1 89.31 42 ASP B C 1
ATOM 4758 O O . ASP B 1 42 ? 12.859 -54.406 -22.422 1 89.31 42 ASP B O 1
ATOM 4762 N N . ASP B 1 43 ? 14.219 -53.219 -21.094 1 87.81 43 ASP B N 1
ATOM 4763 C CA . ASP B 1 43 ? 15.047 -54.375 -20.734 1 87.81 43 ASP B CA 1
ATOM 4764 C C . ASP B 1 43 ? 14.242 -55.375 -19.906 1 87.81 43 ASP B C 1
ATOM 4766 O O . ASP B 1 43 ? 14.375 -56.594 -20.109 1 87.81 43 ASP B O 1
ATOM 4770 N N . VAL B 1 44 ? 13.492 -54.906 -19.109 1 84.19 44 VAL B N 1
ATOM 4771 C CA . VAL B 1 44 ? 12.711 -55.781 -18.234 1 84.19 44 VAL B CA 1
ATOM 4772 C C . VAL B 1 44 ? 11.586 -56.438 -19.016 1 84.19 44 VAL B C 1
ATOM 4774 O O . VAL B 1 44 ? 11.273 -57.625 -18.812 1 84.19 44 VAL B O 1
ATOM 4777 N N . SER B 1 45 ? 10.992 -55.719 -19.969 1 82.25 45 SER B N 1
ATOM 4778 C CA . SER B 1 45 ? 9.805 -56.188 -20.672 1 82.25 45 SER B CA 1
ATOM 4779 C C . SER B 1 45 ? 10.18 -57.062 -21.859 1 82.25 45 SER B C 1
ATOM 4781 O O . SER B 1 45 ? 9.484 -58.062 -22.172 1 82.25 45 SER B O 1
ATOM 4783 N N . PHE B 1 46 ? 11.234 -56.75 -22.531 1 81.31 46 PHE B N 1
ATOM 4784 C CA . PHE B 1 46 ? 11.43 -57.406 -23.828 1 81.31 46 PHE B CA 1
ATOM 4785 C C . PHE B 1 46 ? 12.758 -58.156 -23.844 1 81.31 46 PHE B C 1
ATOM 4787 O O . PHE B 1 46 ? 12.961 -59.031 -24.688 1 81.31 46 PHE B O 1
ATOM 4794 N N . HIS B 1 47 ? 13.641 -57.812 -22.953 1 83.5 47 HIS B N 1
ATOM 4795 C CA . HIS B 1 47 ? 14.93 -58.5 -23.016 1 83.5 47 HIS B CA 1
ATOM 4796 C C . HIS B 1 47 ? 15.094 -59.469 -21.844 1 83.5 47 HIS B C 1
ATOM 4798 O O . HIS B 1 47 ? 16.188 -60 -21.625 1 83.5 47 HIS B O 1
ATOM 4804 N N . GLY B 1 48 ? 14.133 -59.656 -21 1 80.06 48 GLY B N 1
ATOM 4805 C CA . GLY B 1 48 ? 14.07 -60.688 -19.984 1 80.06 48 GLY B CA 1
ATOM 4806 C C . GLY B 1 48 ? 14.961 -60.406 -18.797 1 80.06 48 GLY B C 1
ATOM 4807 O O . GLY B 1 48 ? 15.352 -61.312 -18.062 1 80.06 48 GLY B O 1
ATOM 4808 N N . TRP B 1 49 ? 15.32 -59.188 -18.641 1 83.44 49 TRP B N 1
ATOM 4809 C CA . TRP B 1 49 ? 16.125 -58.844 -17.484 1 83.44 49 TRP B CA 1
ATOM 4810 C C . TRP B 1 49 ? 15.312 -58.875 -16.203 1 83.44 49 TRP B C 1
ATOM 4812 O O . TRP B 1 49 ? 14.141 -58.5 -16.188 1 83.44 49 TRP B O 1
ATOM 4822 N N . ASN B 1 50 ? 15.891 -59.562 -15.125 1 81.12 50 ASN B N 1
ATOM 4823 C CA . ASN B 1 50 ? 15.203 -59.594 -13.844 1 81.12 50 ASN B CA 1
ATOM 4824 C C . ASN B 1 50 ? 15.422 -58.281 -13.055 1 81.12 50 ASN B C 1
ATOM 4826 O O . ASN B 1 50 ? 16.219 -57.438 -13.461 1 81.12 50 ASN B O 1
ATOM 4830 N N . LEU B 1 51 ? 14.594 -58.094 -11.992 1 79.25 51 LEU B N 1
ATOM 4831 C CA . LEU B 1 51 ? 14.633 -56.875 -11.188 1 79.25 51 LEU B CA 1
ATOM 4832 C C . LEU B 1 51 ? 16 -56.688 -10.555 1 79.25 51 LEU B C 1
ATOM 4834 O O . LEU B 1 51 ? 16.484 -55.562 -10.414 1 79.25 51 LEU B O 1
ATOM 4838 N N . ALA B 1 52 ? 16.578 -57.812 -10.242 1 84.62 52 ALA B N 1
ATOM 4839 C CA . ALA B 1 52 ? 17.922 -57.75 -9.648 1 84.62 52 ALA B CA 1
ATOM 4840 C C . ALA B 1 52 ? 18.938 -57.188 -10.641 1 84.62 52 ALA B C 1
ATOM 4842 O O . ALA B 1 52 ? 19.859 -56.469 -10.258 1 84.62 52 ALA B O 1
ATOM 4843 N N . ALA B 1 53 ? 18.734 -57.5 -11.859 1 86.88 53 ALA B N 1
ATOM 4844 C CA . ALA B 1 53 ? 19.656 -57.062 -12.906 1 86.88 53 ALA B CA 1
ATOM 4845 C C . ALA B 1 53 ? 19.516 -55.562 -13.188 1 86.88 53 ALA B C 1
ATOM 4847 O O . ALA B 1 53 ? 20.469 -54.906 -13.609 1 86.88 53 ALA B O 1
ATOM 4848 N N . VAL B 1 54 ? 18.375 -55 -12.93 1 89.12 54 VAL B N 1
ATOM 4849 C CA . VAL B 1 54 ? 18.156 -53.625 -13.281 1 89.12 54 VAL B CA 1
ATOM 4850 C C . VAL B 1 54 ? 18.281 -52.75 -12.031 1 89.12 54 VAL B C 1
ATOM 4852 O O . VAL B 1 54 ? 18.188 -51.5 -12.109 1 89.12 54 VAL B O 1
ATOM 4855 N N . MET B 1 55 ? 18.594 -53.344 -10.898 1 89 55 MET B N 1
ATOM 4856 C CA . MET B 1 55 ? 18.656 -52.625 -9.633 1 89 55 MET B CA 1
ATOM 4857 C C . MET B 1 55 ? 19.703 -51.5 -9.688 1 89 55 MET B C 1
ATOM 4859 O O . MET B 1 55 ? 19.453 -50.375 -9.219 1 89 55 MET B O 1
ATOM 4863 N N . PRO B 1 56 ? 20.859 -51.75 -10.227 1 91.56 56 PRO B N 1
ATOM 4864 C CA . PRO B 1 56 ? 21.828 -50.656 -10.312 1 91.56 56 PRO B CA 1
ATOM 4865 C C . PRO B 1 56 ? 21.312 -49.469 -11.109 1 91.56 56 PRO B C 1
ATOM 4867 O O . PRO B 1 56 ? 21.578 -48.312 -10.75 1 91.56 56 PRO B O 1
ATOM 4870 N N . LEU B 1 57 ? 20.594 -49.688 -12.109 1 92.44 57 LEU B N 1
ATOM 4871 C CA . LEU B 1 57 ? 20.016 -48.594 -12.922 1 92.44 57 LEU B CA 1
ATOM 4872 C C . LEU B 1 57 ? 18.938 -47.844 -12.148 1 92.44 57 LEU B C 1
ATOM 4874 O O . LEU B 1 57 ? 18.781 -46.656 -12.312 1 92.44 57 LEU B O 1
ATOM 4878 N N . LEU B 1 58 ? 18.281 -48.594 -11.352 1 91.81 58 LEU B N 1
ATOM 4879 C CA . LEU B 1 58 ? 17.266 -47.969 -10.523 1 91.81 58 LEU B CA 1
ATOM 4880 C C . LEU B 1 58 ? 17.891 -47.031 -9.492 1 91.81 58 LEU B C 1
ATOM 4882 O O . LEU B 1 58 ? 17.344 -45.969 -9.195 1 91.81 58 LEU B O 1
ATOM 4886 N N . TRP B 1 59 ? 18.953 -47.469 -8.953 1 92.5 59 TRP B N 1
ATOM 4887 C CA . TRP B 1 59 ? 19.656 -46.594 -8.008 1 92.5 59 TRP B CA 1
ATOM 4888 C C . TRP B 1 59 ? 20.203 -45.344 -8.703 1 92.5 59 TRP B C 1
ATOM 4890 O O . TRP B 1 59 ? 20.172 -44.25 -8.133 1 92.5 59 TRP B O 1
ATOM 4900 N N . ILE B 1 60 ? 20.656 -45.469 -9.867 1 94.62 60 ILE B N 1
ATOM 4901 C CA . ILE B 1 60 ? 21.125 -44.312 -10.633 1 94.62 60 ILE B CA 1
ATOM 4902 C C . ILE B 1 60 ? 19.969 -43.344 -10.898 1 94.62 60 ILE B C 1
ATOM 4904 O O . ILE B 1 60 ? 20.125 -42.125 -10.82 1 94.62 60 ILE B O 1
ATOM 4908 N N . MET B 1 61 ? 18.859 -43.906 -11.211 1 93.94 61 MET B N 1
ATOM 4909 C CA . MET B 1 61 ? 17.672 -43.094 -11.438 1 93.94 61 MET B CA 1
ATOM 4910 C C . MET B 1 61 ? 17.297 -42.312 -10.188 1 93.94 61 MET B C 1
ATOM 4912 O O . MET B 1 61 ? 16.969 -41.125 -10.273 1 93.94 61 MET B O 1
ATOM 4916 N N . LEU B 1 62 ? 17.328 -42.969 -9.078 1 92.62 62 LEU B N 1
ATOM 4917 C CA . LEU B 1 62 ? 17.031 -42.281 -7.809 1 92.62 62 LEU B CA 1
ATOM 4918 C C . LEU B 1 62 ? 18.016 -41.156 -7.559 1 92.62 62 LEU B C 1
ATOM 4920 O O . LEU B 1 62 ? 17.609 -40.062 -7.125 1 92.62 62 LEU B O 1
ATOM 4924 N N . ALA B 1 63 ? 19.234 -41.438 -7.793 1 94.5 63 ALA B N 1
ATOM 4925 C CA . ALA B 1 63 ? 20.25 -40.406 -7.645 1 94.5 63 ALA B CA 1
ATOM 4926 C C . ALA B 1 63 ? 19.984 -39.219 -8.578 1 94.5 63 ALA B C 1
ATOM 4928 O O . ALA B 1 63 ? 20.156 -38.062 -8.195 1 94.5 63 ALA B O 1
ATOM 4929 N N . LEU B 1 64 ? 19.516 -39.469 -9.766 1 95 64 LEU B N 1
ATOM 4930 C CA . LEU B 1 64 ? 19.219 -38.438 -10.742 1 95 64 LEU B CA 1
ATOM 4931 C C . LEU B 1 64 ? 18.031 -37.594 -10.289 1 95 64 LEU B C 1
ATOM 4933 O O . LEU B 1 64 ? 18.016 -36.375 -10.523 1 95 64 LEU B O 1
ATOM 4937 N N . PHE B 1 65 ? 17.109 -38.281 -9.641 1 93.5 65 PHE B N 1
ATOM 4938 C CA . PHE B 1 65 ? 15.984 -37.531 -9.117 1 93.5 65 PHE B CA 1
ATOM 4939 C C . PHE B 1 65 ? 16.438 -36.531 -8.055 1 93.5 65 PHE B C 1
ATOM 4941 O O . PHE B 1 65 ? 16 -35.375 -8.047 1 93.5 65 PHE B O 1
ATOM 4948 N N . VAL B 1 66 ? 17.297 -36.938 -7.223 1 92.94 66 VAL B N 1
ATOM 4949 C CA . VAL B 1 66 ? 17.812 -36.094 -6.141 1 92.94 66 VAL B CA 1
ATOM 4950 C C . VAL B 1 66 ? 18.625 -34.969 -6.723 1 92.94 66 VAL B C 1
ATOM 4952 O O . VAL B 1 66 ? 18.469 -33.812 -6.316 1 92.94 66 VAL B O 1
ATOM 4955 N N . VAL B 1 67 ? 19.453 -35.281 -7.672 1 95.06 67 VAL B N 1
ATOM 4956 C CA . VAL B 1 67 ? 20.312 -34.25 -8.289 1 95.06 67 VAL B CA 1
ATOM 4957 C C . VAL B 1 67 ? 19.453 -33.25 -9.031 1 95.06 67 VAL B C 1
ATOM 4959 O O . VAL B 1 67 ? 19.703 -32.031 -8.969 1 95.06 67 VAL B O 1
ATOM 4962 N N . ARG B 1 68 ? 18.484 -33.688 -9.711 1 93.5 68 ARG B N 1
ATOM 4963 C CA . ARG B 1 68 ? 17.594 -32.812 -10.43 1 93.5 68 ARG B CA 1
ATOM 4964 C C . ARG B 1 68 ? 16.859 -31.859 -9.469 1 93.5 68 ARG B C 1
ATOM 4966 O O . ARG B 1 68 ? 16.766 -30.656 -9.719 1 93.5 68 ARG B O 1
ATOM 4973 N N . ALA B 1 69 ? 16.359 -32.438 -8.398 1 90.5 69 ALA B N 1
ATOM 4974 C CA . ALA B 1 69 ? 15.695 -31.641 -7.379 1 90.5 69 ALA B CA 1
ATOM 4975 C C . ALA B 1 69 ? 16.656 -30.594 -6.805 1 90.5 69 ALA B C 1
ATOM 4977 O O . ALA B 1 69 ? 16.266 -29.453 -6.562 1 90.5 69 ALA B O 1
ATOM 4978 N N . GLY B 1 70 ? 17.844 -31.016 -6.609 1 92.25 70 GLY B N 1
ATOM 4979 C CA . GLY B 1 70 ? 18.875 -30.094 -6.129 1 92.25 70 GLY B CA 1
ATOM 4980 C C . GLY B 1 70 ? 19.156 -28.969 -7.098 1 92.25 70 GLY B C 1
ATOM 4981 O O . GLY B 1 70 ? 19.266 -27.812 -6.691 1 92.25 70 GLY B O 1
ATOM 4982 N N . PHE B 1 71 ? 19.25 -29.312 -8.375 1 94.38 71 PHE B N 1
ATOM 4983 C CA . PHE B 1 71 ? 19.5 -28.312 -9.398 1 94.38 71 PHE B CA 1
ATOM 4984 C C . PHE B 1 71 ? 18.328 -27.328 -9.492 1 94.38 71 PHE B C 1
ATOM 4986 O O . PHE B 1 71 ? 18.531 -26.125 -9.617 1 94.38 71 PHE B O 1
ATOM 4993 N N . SER B 1 72 ? 17.172 -27.797 -9.406 1 90.81 72 SER B N 1
ATOM 4994 C CA . SER B 1 72 ? 15.992 -26.938 -9.477 1 90.81 72 SER B CA 1
ATOM 4995 C C . SER B 1 72 ? 15.922 -26 -8.281 1 90.81 72 SER B C 1
ATOM 4997 O O . SER B 1 72 ? 15.633 -24.812 -8.43 1 90.81 72 SER B O 1
ATOM 4999 N N . TRP B 1 73 ? 16.172 -26.594 -7.145 1 90.06 73 TRP B N 1
ATOM 5000 C CA . TRP B 1 73 ? 16.203 -25.812 -5.906 1 90.06 73 TRP B CA 1
ATOM 5001 C C . TRP B 1 73 ? 17.266 -24.719 -5.977 1 90.06 73 TRP B C 1
ATOM 5003 O O . TRP B 1 73 ? 17 -23.562 -5.664 1 90.06 73 TRP B O 1
ATOM 5013 N N . ALA B 1 74 ? 18.375 -25.109 -6.391 1 93.81 74 ALA B N 1
ATOM 5014 C CA . ALA B 1 74 ? 19.484 -24.172 -6.488 1 93.81 74 ALA B CA 1
ATOM 5015 C C . ALA B 1 74 ? 19.203 -23.094 -7.535 1 93.81 74 ALA B C 1
ATOM 5017 O O . ALA B 1 74 ? 19.578 -21.922 -7.352 1 93.81 74 ALA B O 1
ATOM 5018 N N . SER B 1 75 ? 18.641 -23.484 -8.609 1 93.94 75 SER B N 1
ATOM 5019 C CA . SER B 1 75 ? 18.312 -22.547 -9.672 1 93.94 75 SER B CA 1
ATOM 5020 C C . SER B 1 75 ? 17.391 -21.438 -9.164 1 93.94 75 SER B C 1
ATOM 5022 O O . SER B 1 75 ? 17.625 -20.266 -9.438 1 93.94 75 SER B O 1
ATOM 5024 N N . GLU B 1 76 ? 16.453 -21.828 -8.391 1 90.38 76 GLU B N 1
ATOM 5025 C CA . GLU B 1 76 ? 15.5 -20.859 -7.848 1 90.38 76 GLU B CA 1
ATOM 5026 C C . GLU B 1 76 ? 16.172 -19.938 -6.844 1 90.38 76 GLU B C 1
ATOM 5028 O O . GLU B 1 76 ? 15.961 -18.719 -6.867 1 90.38 76 GLU B O 1
ATOM 5033 N N . LEU B 1 77 ? 16.984 -20.516 -6.023 1 91.62 77 LEU B N 1
ATOM 5034 C CA . LEU B 1 77 ? 17.672 -19.719 -5.004 1 91.62 77 LEU B CA 1
ATOM 5035 C C . LEU B 1 77 ? 18.594 -18.688 -5.645 1 91.62 77 LEU B C 1
ATOM 5037 O O . LEU B 1 77 ? 18.641 -17.547 -5.199 1 91.62 77 LEU B O 1
ATOM 5041 N N . VAL B 1 78 ? 19.266 -19.156 -6.637 1 94.25 78 VAL B N 1
ATOM 5042 C CA . VAL B 1 78 ? 20.234 -18.281 -7.305 1 94.25 78 VAL B CA 1
ATOM 5043 C C . VAL B 1 78 ? 19.484 -17.156 -8.016 1 94.25 78 VAL B C 1
ATOM 5045 O O . VAL B 1 78 ? 19.922 -16 -7.992 1 94.25 78 VAL B O 1
ATOM 5048 N N . ALA B 1 79 ? 18.422 -17.469 -8.648 1 92.44 79 ALA B N 1
ATOM 5049 C CA . ALA B 1 79 ? 17.625 -16.469 -9.336 1 92.44 79 ALA B CA 1
ATOM 5050 C C . ALA B 1 79 ? 17.094 -15.422 -8.359 1 92.44 79 ALA B C 1
ATOM 5052 O O . ALA B 1 79 ? 17.125 -14.219 -8.641 1 92.44 79 ALA B O 1
ATOM 5053 N N . PHE B 1 80 ? 16.656 -15.844 -7.242 1 91.44 80 PHE B N 1
ATOM 5054 C CA . PHE B 1 80 ? 16.125 -14.93 -6.246 1 91.44 80 PHE B CA 1
ATOM 5055 C C . PHE B 1 80 ? 17.234 -14.102 -5.609 1 91.44 80 PHE B C 1
ATOM 5057 O O . PHE B 1 80 ? 17.016 -12.938 -5.262 1 91.44 80 PHE B O 1
ATOM 5064 N N . HIS B 1 81 ? 18.344 -14.758 -5.449 1 91.75 81 HIS B N 1
ATOM 5065 C CA . HIS B 1 81 ? 19.5 -14.016 -4.938 1 91.75 81 HIS B CA 1
ATOM 5066 C C . HIS B 1 81 ? 19.906 -12.898 -5.891 1 91.75 81 HIS B C 1
ATOM 5068 O O . HIS B 1 81 ? 20.219 -11.789 -5.453 1 91.75 81 HIS B O 1
ATOM 5074 N N . ALA B 1 82 ? 19.875 -13.195 -7.117 1 92.38 82 ALA B N 1
ATOM 5075 C CA . ALA B 1 82 ? 20.188 -12.188 -8.125 1 92.38 82 ALA B CA 1
ATOM 5076 C C . ALA B 1 82 ? 19.188 -11.047 -8.086 1 92.38 82 ALA B C 1
ATOM 5078 O O . ALA B 1 82 ? 19.562 -9.875 -8.148 1 92.38 82 ALA B O 1
ATOM 5079 N N . SER B 1 83 ? 17.922 -11.406 -8.016 1 92.44 83 SER B N 1
ATOM 5080 C CA . SER B 1 83 ? 16.859 -10.398 -7.969 1 92.44 83 SER B CA 1
ATOM 5081 C C . SER B 1 83 ? 16.984 -9.523 -6.727 1 92.44 83 SER B C 1
ATOM 5083 O O . SER B 1 83 ? 16.781 -8.312 -6.789 1 92.44 83 SER B O 1
ATOM 5085 N N . ALA B 1 84 ? 17.328 -10.156 -5.617 1 90.31 84 ALA B N 1
ATOM 5086 C CA . ALA B 1 84 ? 17.5 -9.422 -4.363 1 90.31 84 ALA B CA 1
ATOM 5087 C C . ALA B 1 84 ? 18.641 -8.414 -4.469 1 90.31 84 ALA B C 1
ATOM 5089 O O . ALA B 1 84 ? 18.531 -7.305 -3.938 1 90.31 84 ALA B O 1
ATOM 5090 N N . ARG B 1 85 ? 19.656 -8.781 -5.09 1 89 85 ARG B N 1
ATOM 5091 C CA . ARG B 1 85 ? 20.781 -7.883 -5.285 1 89 85 ARG B CA 1
ATOM 5092 C C . ARG B 1 85 ? 20.391 -6.699 -6.168 1 89 85 ARG B C 1
ATOM 5094 O O . ARG B 1 85 ? 20.812 -5.566 -5.914 1 89 85 ARG B O 1
ATOM 5101 N N . ILE B 1 86 ? 19.672 -6.98 -7.168 1 90.56 86 ILE B N 1
ATOM 5102 C CA . ILE B 1 86 ? 19.203 -5.93 -8.062 1 90.56 86 ILE B CA 1
ATOM 5103 C C . ILE B 1 86 ? 18.344 -4.941 -7.281 1 90.56 86 ILE B C 1
ATOM 5105 O O . ILE B 1 86 ? 18.484 -3.727 -7.434 1 90.56 86 ILE B O 1
ATOM 5109 N N . LYS B 1 87 ? 17.469 -5.395 -6.484 1 91 87 LYS B N 1
ATOM 5110 C CA . LYS B 1 87 ? 16.578 -4.559 -5.691 1 91 87 LYS B CA 1
ATOM 5111 C C . LYS B 1 87 ? 17.359 -3.674 -4.727 1 91 87 LYS B C 1
ATOM 5113 O O . LYS B 1 87 ? 17.078 -2.484 -4.586 1 91 87 LYS B O 1
ATOM 5118 N N . THR B 1 88 ? 18.344 -4.312 -4.07 1 86.5 88 THR B N 1
ATOM 5119 C CA . THR B 1 88 ? 19.172 -3.562 -3.133 1 86.5 88 THR B CA 1
ATOM 5120 C C . THR B 1 88 ? 19.922 -2.445 -3.85 1 86.5 88 THR B C 1
ATOM 5122 O O . THR B 1 88 ? 19.969 -1.314 -3.361 1 86.5 88 THR B O 1
ATOM 5125 N N . TYR B 1 89 ? 20.422 -2.756 -4.969 1 87.81 89 TYR B N 1
ATOM 5126 C CA . TYR B 1 89 ? 21.156 -1.772 -5.754 1 87.81 89 TYR B CA 1
ATOM 5127 C C . TYR B 1 89 ? 20.25 -0.652 -6.227 1 87.81 89 TYR B C 1
ATOM 5129 O O . TYR B 1 89 ? 20.609 0.524 -6.172 1 87.81 89 TYR B O 1
ATOM 5137 N N . LEU B 1 90 ? 19.125 -1.015 -6.656 1 88.69 90 LEU B N 1
ATOM 5138 C CA . LEU B 1 90 ? 18.172 -0.025 -7.16 1 88.69 90 LEU B CA 1
ATOM 5139 C C . LEU B 1 90 ? 17.703 0.902 -6.043 1 88.69 90 LEU B C 1
ATOM 5141 O O . LEU B 1 90 ? 17.547 2.104 -6.258 1 88.69 90 LEU B O 1
ATOM 5145 N N . ARG B 1 91 ? 17.453 0.326 -4.965 1 86.88 91 ARG B N 1
ATOM 5146 C CA . ARG B 1 91 ? 17.047 1.142 -3.822 1 86.88 91 ARG B CA 1
ATOM 5147 C C . ARG B 1 91 ? 18.141 2.125 -3.438 1 86.88 91 ARG B C 1
ATOM 5149 O O . ARG B 1 91 ? 17.875 3.289 -3.139 1 86.88 91 ARG B O 1
ATOM 5156 N N . GLU B 1 92 ? 19.312 1.659 -3.393 1 85.75 92 GLU B N 1
ATOM 5157 C CA . GLU B 1 92 ? 20.453 2.518 -3.084 1 85.75 92 GLU B CA 1
ATOM 5158 C C . GLU B 1 92 ? 20.594 3.641 -4.109 1 85.75 92 GLU B C 1
ATOM 5160 O O . GLU B 1 92 ? 20.844 4.789 -3.746 1 85.75 92 GLU B O 1
ATOM 5165 N N . ARG B 1 93 ? 20.453 3.285 -5.301 1 87.94 93 ARG B N 1
ATOM 5166 C CA . ARG B 1 93 ? 20.562 4.266 -6.375 1 87.94 93 ARG B CA 1
ATOM 5167 C C . ARG B 1 93 ? 19.438 5.289 -6.297 1 87.94 93 ARG B C 1
ATOM 5169 O O . ARG B 1 93 ? 19.672 6.488 -6.484 1 87.94 93 ARG B O 1
ATOM 5176 N N . LEU B 1 94 ? 18.25 4.777 -6.082 1 89.19 94 LEU B N 1
ATOM 5177 C CA . LEU B 1 94 ? 17.094 5.66 -5.965 1 89.19 94 LEU B CA 1
ATOM 5178 C C . LEU B 1 94 ? 17.266 6.629 -4.797 1 89.19 94 LEU B C 1
ATOM 5180 O O . LEU B 1 94 ? 17.016 7.828 -4.938 1 89.19 94 LEU B O 1
ATOM 5184 N N . LEU B 1 95 ? 17.734 6.094 -3.762 1 86.31 95 LEU B N 1
ATOM 5185 C CA . LEU B 1 95 ? 17.938 6.922 -2.576 1 86.31 95 LEU B CA 1
ATOM 5186 C C . LEU B 1 95 ? 19.016 7.973 -2.826 1 86.31 95 LEU B C 1
ATOM 5188 O O . LEU B 1 95 ? 18.844 9.141 -2.475 1 86.31 95 LEU B O 1
ATOM 5192 N N . SER B 1 96 ? 20.078 7.566 -3.359 1 87.62 96 SER B N 1
ATOM 5193 C CA . SER B 1 96 ? 21.156 8.492 -3.666 1 87.62 96 SER B CA 1
ATOM 5194 C C . SER B 1 96 ? 20.703 9.578 -4.633 1 87.62 96 SER B C 1
ATOM 5196 O O . SER B 1 96 ? 21.047 10.75 -4.465 1 87.62 96 SER B O 1
ATOM 5198 N N . HIS B 1 97 ? 19.938 9.148 -5.574 1 89.69 97 HIS B N 1
ATOM 5199 C CA . HIS B 1 97 ? 19.453 10.109 -6.555 1 89.69 97 HIS B CA 1
ATOM 5200 C C . HIS B 1 97 ? 18.5 11.117 -5.922 1 89.69 97 HIS B C 1
ATOM 5202 O O . HIS B 1 97 ? 18.562 12.312 -6.215 1 89.69 97 HIS B O 1
ATOM 5208 N N . LEU B 1 98 ? 17.656 10.625 -5.125 1 87.12 98 LEU B N 1
ATOM 5209 C CA . LEU B 1 98 ? 16.703 11.492 -4.441 1 87.12 98 LEU B CA 1
ATOM 5210 C C . LEU B 1 98 ? 17.422 12.484 -3.537 1 87.12 98 LEU B C 1
ATOM 5212 O O . LEU B 1 98 ? 17.047 13.648 -3.459 1 87.12 98 LEU B O 1
ATOM 5216 N N . LEU B 1 99 ? 18.438 12.031 -2.93 1 84.5 99 LEU B N 1
ATOM 5217 C CA . LEU B 1 99 ? 19.219 12.898 -2.066 1 84.5 99 LEU B CA 1
ATOM 5218 C C . LEU B 1 99 ? 19.938 13.977 -2.881 1 84.5 99 LEU B C 1
ATOM 5220 O O . LEU B 1 99 ? 20.062 15.117 -2.436 1 84.5 99 LEU B O 1
ATOM 5224 N N . ASN B 1 100 ? 20.297 13.539 -3.996 1 84.31 100 ASN B N 1
ATOM 5225 C CA . ASN B 1 100 ? 21.016 14.484 -4.848 1 84.31 100 ASN B CA 1
ATOM 5226 C C . ASN B 1 100 ? 20.047 15.461 -5.531 1 84.31 100 ASN B C 1
ATOM 5228 O O . ASN B 1 100 ? 20.422 16.578 -5.855 1 84.31 100 ASN B O 1
ATOM 5232 N N . LEU B 1 101 ? 18.891 14.977 -5.789 1 85.06 101 LEU B N 1
ATOM 5233 C CA . LEU B 1 101 ? 17.859 15.859 -6.352 1 85.06 101 LEU B CA 1
ATOM 5234 C C . LEU B 1 101 ? 17.531 16.984 -5.387 1 85.06 101 LEU B C 1
ATOM 5236 O O . LEU B 1 101 ? 17.266 18.109 -5.812 1 85.06 101 LEU B O 1
ATOM 5240 N N . GLY B 1 102 ? 17.578 16.656 -4.141 1 82.38 102 GLY B N 1
ATOM 5241 C CA . GLY B 1 102 ? 17.328 17.688 -3.146 1 82.38 102 GLY B CA 1
ATOM 5242 C C . GLY B 1 102 ? 15.867 17.781 -2.742 1 82.38 102 GLY B C 1
ATOM 5243 O O . GLY B 1 102 ? 15.008 17.156 -3.365 1 82.38 102 GLY B O 1
ATOM 5244 N N . PRO B 1 103 ? 15.594 18.531 -1.784 1 80.12 103 PRO B N 1
ATOM 5245 C CA . PRO B 1 103 ? 14.258 18.578 -1.181 1 80.12 103 PRO B CA 1
ATOM 5246 C C . PRO B 1 103 ? 13.242 19.281 -2.074 1 80.12 103 PRO B C 1
ATOM 5248 O O . PRO B 1 103 ? 12.062 18.906 -2.074 1 80.12 103 PRO B O 1
ATOM 5251 N N . VAL B 1 104 ? 13.641 20.281 -2.768 1 77.62 104 VAL B N 1
ATOM 5252 C CA . VAL B 1 104 ? 12.711 21.062 -3.576 1 77.62 104 VAL B CA 1
ATOM 5253 C C . VAL B 1 104 ? 12.117 20.188 -4.676 1 77.62 104 VAL B C 1
ATOM 5255 O O . VAL B 1 104 ? 10.906 20.203 -4.902 1 77.62 104 VAL B O 1
ATOM 5258 N N . ALA B 1 105 ? 12.938 19.469 -5.297 1 74.5 105 ALA B N 1
ATOM 5259 C CA . ALA B 1 105 ? 12.477 18.578 -6.363 1 74.5 105 ALA B CA 1
ATOM 5260 C C . ALA B 1 105 ? 11.602 17.453 -5.812 1 74.5 105 ALA B C 1
ATOM 5262 O O . ALA B 1 105 ? 10.633 17.047 -6.449 1 74.5 105 ALA B O 1
ATOM 5263 N N . VAL B 1 106 ? 11.938 17.031 -4.668 1 76.75 106 VAL B N 1
ATOM 5264 C CA . VAL B 1 106 ? 11.242 15.906 -4.059 1 76.75 106 VAL B CA 1
ATOM 5265 C C . VAL B 1 106 ? 9.891 16.375 -3.52 1 76.75 106 VAL B C 1
ATOM 5267 O O . VAL B 1 106 ? 8.914 15.609 -3.535 1 76.75 106 VAL B O 1
ATOM 5270 N N . ALA B 1 107 ? 9.828 17.547 -2.963 1 68.56 107 ALA B N 1
ATOM 5271 C CA . ALA B 1 107 ? 8.594 18.109 -2.418 1 68.56 107 ALA B CA 1
ATOM 5272 C C . ALA B 1 107 ? 7.516 18.188 -3.492 1 68.56 107 ALA B C 1
ATOM 5274 O O . ALA B 1 107 ? 6.32 18.125 -3.188 1 68.56 107 ALA B O 1
ATOM 5275 N N . GLY B 1 108 ? 7.949 18.375 -4.641 1 59 108 GLY B N 1
ATOM 5276 C CA . GLY B 1 108 ? 6.988 18.391 -5.73 1 59 108 GLY B CA 1
ATOM 5277 C C . GLY B 1 108 ? 6.27 17.078 -5.918 1 59 108 GLY B C 1
ATOM 5278 O O . GLY B 1 108 ? 5.152 17.031 -6.438 1 59 108 GLY B O 1
ATOM 5279 N N . GLU B 1 109 ? 6.992 16.172 -5.414 1 60.03 109 GLU B N 1
ATOM 5280 C CA . GLU B 1 109 ? 6.391 14.852 -5.484 1 60.03 109 GLU B CA 1
ATOM 5281 C C . GLU B 1 109 ? 5.754 14.461 -4.156 1 60.03 109 GLU B C 1
ATOM 5283 O O . GLU B 1 109 ? 6.227 14.867 -3.092 1 60.03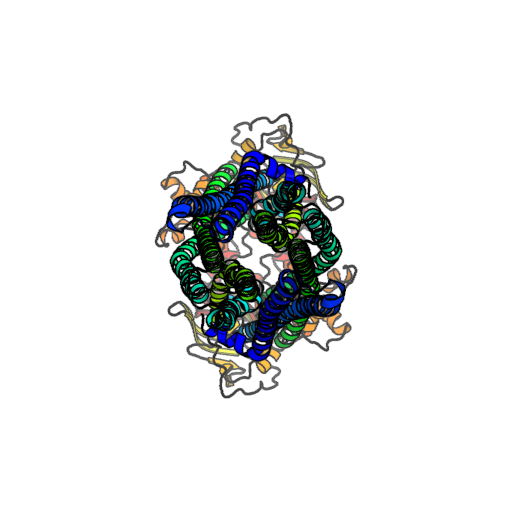 109 GLU B O 1
ATOM 5288 N N . ARG B 1 110 ? 4.652 13.867 -4.211 1 61.88 110 ARG B N 1
ATOM 5289 C CA . ARG B 1 110 ? 4.055 13.375 -2.973 1 61.88 110 ARG B CA 1
ATOM 5290 C C . ARG B 1 110 ? 4.969 12.367 -2.285 1 61.88 110 ARG B C 1
ATOM 5292 O O . ARG B 1 110 ? 5.363 11.367 -2.887 1 61.88 110 ARG B O 1
ATOM 5299 N N . SER B 1 111 ? 5.453 12.68 -1.117 1 67.31 111 SER B N 1
ATOM 5300 C CA . SER B 1 111 ? 6.352 11.844 -0.331 1 67.31 111 SER B CA 1
ATOM 5301 C C . SER B 1 111 ? 5.848 10.406 -0.264 1 67.31 111 SER B C 1
ATOM 5303 O O . SER B 1 111 ? 6.637 9.461 -0.329 1 67.31 111 SER B O 1
ATOM 5305 N N . ALA B 1 112 ? 4.605 10.281 -0.229 1 60.62 112 ALA B N 1
ATOM 5306 C CA . ALA B 1 112 ? 4.008 8.953 -0.149 1 60.62 112 ALA B CA 1
ATOM 5307 C C . ALA B 1 112 ? 4.211 8.18 -1.45 1 60.62 112 ALA B C 1
ATOM 5309 O O . ALA B 1 112 ? 4.453 6.973 -1.432 1 60.62 112 ALA B O 1
ATOM 5310 N N . ASP B 1 113 ? 4.164 8.906 -2.541 1 70.75 113 ASP B N 1
ATOM 5311 C CA . ASP B 1 113 ? 4.355 8.281 -3.846 1 70.75 113 ASP B CA 1
ATOM 5312 C C . ASP B 1 113 ? 5.797 7.805 -4.02 1 70.75 113 ASP B C 1
ATOM 5314 O O . ASP B 1 113 ? 6.043 6.723 -4.559 1 70.75 113 ASP B O 1
ATOM 5318 N N . ILE B 1 114 ? 6.676 8.609 -3.592 1 80.12 114 ILE B N 1
ATOM 5319 C CA . ILE B 1 114 ? 8.094 8.258 -3.668 1 80.12 114 ILE B CA 1
ATOM 5320 C C . ILE B 1 114 ? 8.375 7.055 -2.77 1 80.12 114 ILE B C 1
ATOM 5322 O O . ILE B 1 114 ? 9.078 6.125 -3.172 1 80.12 114 ILE B O 1
ATOM 5326 N N . ALA B 1 115 ? 7.812 7.145 -1.614 1 74.31 115 ALA B N 1
ATOM 5327 C CA . ALA B 1 115 ? 8.008 6.039 -0.678 1 74.31 115 ALA B CA 1
ATOM 5328 C C . ALA B 1 115 ? 7.422 4.746 -1.23 1 74.31 115 ALA B C 1
ATOM 5330 O O . ALA B 1 115 ? 8.039 3.682 -1.13 1 74.31 115 ALA B O 1
ATOM 5331 N N . SER B 1 116 ? 6.227 4.812 -1.805 1 73.81 116 SER B N 1
ATOM 5332 C CA . SER B 1 116 ? 5.578 3.646 -2.398 1 73.81 116 SER B CA 1
ATOM 5333 C C . SER B 1 116 ? 6.402 3.078 -3.545 1 73.81 116 SER B C 1
ATOM 5335 O O . SER B 1 116 ? 6.504 1.858 -3.701 1 73.81 116 SER B O 1
ATOM 5337 N N . THR B 1 117 ? 6.941 3.939 -4.34 1 80.69 117 THR B N 1
ATOM 5338 C CA . THR B 1 117 ? 7.789 3.504 -5.445 1 80.69 117 THR B CA 1
ATOM 5339 C C . THR B 1 117 ? 9.039 2.805 -4.926 1 80.69 117 THR B C 1
ATOM 5341 O O . THR B 1 117 ? 9.461 1.779 -5.469 1 80.69 117 THR B O 1
ATOM 5344 N N . MET B 1 118 ? 9.539 3.281 -3.895 1 83.88 118 MET B N 1
ATOM 5345 C CA . MET B 1 118 ? 10.781 2.744 -3.344 1 83.88 118 MET B CA 1
ATOM 5346 C C . MET B 1 118 ? 10.547 1.382 -2.697 1 83.88 118 MET B C 1
ATOM 5348 O O . MET B 1 118 ? 11.438 0.533 -2.688 1 83.88 118 MET B O 1
ATOM 5352 N N . ILE B 1 119 ? 9.438 1.23 -2.215 1 80.19 119 ILE B N 1
ATOM 5353 C CA . ILE B 1 119 ? 9.172 -0.017 -1.506 1 80.19 119 ILE B CA 1
ATOM 5354 C C . ILE B 1 119 ? 8.414 -0.981 -2.42 1 80.19 119 ILE B C 1
ATOM 5356 O O . ILE B 1 119 ? 8.984 -1.965 -2.898 1 80.19 119 ILE B O 1
ATOM 5360 N N . GLU B 1 120 ? 7.148 -0.617 -2.74 1 73.88 120 GLU B N 1
ATOM 5361 C CA . GLU B 1 120 ? 6.293 -1.485 -3.541 1 73.88 120 GLU B CA 1
ATOM 5362 C C . GLU B 1 120 ? 6.781 -1.567 -4.984 1 73.88 120 GLU B C 1
ATOM 5364 O O . GLU B 1 120 ? 6.73 -2.631 -5.602 1 73.88 120 GLU B O 1
ATOM 5369 N N . GLY B 1 121 ? 7.152 -0.444 -5.461 1 80.75 121 GLY B N 1
ATOM 5370 C CA . GLY B 1 121 ? 7.645 -0.425 -6.828 1 80.75 121 GLY B CA 1
ATOM 5371 C C . GLY B 1 121 ? 8.859 -1.314 -7.039 1 80.75 121 GLY B C 1
ATOM 5372 O O . GLY B 1 121 ? 8.875 -2.133 -7.961 1 80.75 121 GLY B O 1
ATOM 5373 N N . VAL B 1 122 ? 9.797 -1.219 -6.176 1 88.12 122 VAL B N 1
ATOM 5374 C CA . VAL B 1 122 ? 11.016 -2.014 -6.301 1 88.12 122 VAL B CA 1
ATOM 5375 C C . VAL B 1 122 ? 10.703 -3.486 -6.055 1 88.12 122 VAL B C 1
ATOM 5377 O O . VAL B 1 122 ? 11.25 -4.367 -6.723 1 88.12 122 VAL B O 1
ATOM 5380 N N . GLU B 1 123 ? 9.812 -3.756 -5.156 1 85.56 123 GLU B N 1
ATOM 5381 C CA . GLU B 1 123 ? 9.422 -5.133 -4.875 1 85.56 123 GLU B CA 1
ATOM 5382 C C . GLU B 1 123 ? 8.711 -5.766 -6.066 1 85.56 123 GLU B C 1
ATOM 5384 O O . GLU B 1 123 ? 8.82 -6.973 -6.2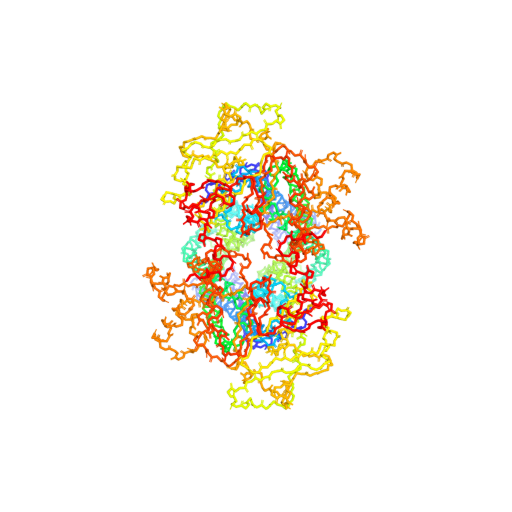97 1 85.56 123 GLU B O 1
ATOM 5389 N N . ALA B 1 124 ? 8.031 -4.969 -6.777 1 80.88 124 ALA B N 1
ATOM 5390 C CA . ALA B 1 124 ? 7.277 -5.461 -7.934 1 80.88 124 ALA B CA 1
ATOM 5391 C C . ALA B 1 124 ? 8.219 -5.973 -9.023 1 80.88 124 ALA B C 1
ATOM 5393 O O . ALA B 1 124 ? 7.801 -6.711 -9.914 1 80.88 124 ALA B O 1
ATOM 5394 N N . LEU B 1 125 ? 9.492 -5.684 -8.93 1 88 125 LEU B N 1
ATOM 5395 C CA . LEU B 1 125 ? 10.469 -6.105 -9.93 1 88 125 LEU B CA 1
ATOM 5396 C C . LEU B 1 125 ? 10.969 -7.516 -9.633 1 88 125 LEU B C 1
ATOM 5398 O O . LEU B 1 125 ? 11.547 -8.172 -10.5 1 88 125 LEU B O 1
ATOM 5402 N N . GLU B 1 126 ? 10.758 -7.926 -8.43 1 89.31 126 GLU B N 1
ATOM 5403 C CA . GLU B 1 126 ? 11.352 -9.18 -7.988 1 89.31 126 GLU B CA 1
ATOM 5404 C C . GLU B 1 126 ? 10.836 -10.352 -8.82 1 89.31 126 GLU B C 1
ATOM 5406 O O . GLU B 1 126 ? 11.625 -11.109 -9.383 1 89.31 126 GLU B O 1
ATOM 5411 N N . PRO B 1 127 ? 9.508 -10.484 -8.992 1 85.44 127 PRO B N 1
ATOM 5412 C CA . PRO B 1 127 ? 9.031 -11.625 -9.773 1 85.44 127 PRO B CA 1
ATOM 5413 C C . PRO B 1 127 ? 9.5 -11.578 -11.227 1 85.44 127 PRO B C 1
ATOM 5415 O O . PRO B 1 127 ? 9.648 -12.625 -11.867 1 85.44 127 PRO B O 1
ATOM 5418 N N . TYR B 1 128 ? 9.781 -10.445 -11.719 1 87.12 128 TYR B N 1
ATOM 5419 C CA . TYR B 1 128 ? 10.258 -10.305 -13.086 1 87.12 128 TYR B CA 1
ATOM 5420 C C . TYR B 1 128 ? 11.641 -10.914 -13.25 1 87.12 128 TYR B C 1
ATOM 5422 O O . TYR B 1 128 ? 11.875 -11.719 -14.156 1 87.12 128 TYR B O 1
ATOM 5430 N N . PHE B 1 129 ? 12.508 -10.594 -12.375 1 89.62 129 PHE B N 1
ATOM 5431 C CA . PHE B 1 129 ? 13.898 -11.016 -12.492 1 89.62 129 PHE B CA 1
ATOM 5432 C C . PHE B 1 129 ? 14.078 -12.43 -11.953 1 89.62 129 PHE B C 1
ATOM 5434 O O . PHE B 1 129 ? 14.914 -13.188 -12.461 1 89.62 129 PHE B O 1
ATOM 5441 N N . SER B 1 130 ? 13.312 -12.789 -10.938 1 90.25 130 SER B N 1
ATOM 5442 C CA . SER B 1 130 ? 13.555 -14.062 -10.266 1 90.25 130 SER B CA 1
ATOM 5443 C C . SER B 1 130 ? 12.773 -15.195 -10.93 1 90.25 130 SER B C 1
ATOM 5445 O O . SER B 1 130 ? 13.148 -16.359 -10.828 1 90.25 130 SER B O 1
ATOM 5447 N N . ARG B 1 131 ? 11.648 -14.844 -11.609 1 87.81 131 ARG B N 1
ATOM 5448 C CA . ARG B 1 131 ? 10.773 -15.898 -12.133 1 87.81 131 ARG B CA 1
ATOM 5449 C C . ARG B 1 131 ? 10.555 -15.727 -13.633 1 87.81 131 ARG B C 1
ATOM 5451 O O . ARG B 1 131 ? 10.859 -16.625 -14.414 1 87.81 131 ARG B O 1
ATOM 5458 N N . TYR B 1 132 ? 10.203 -14.609 -14.062 1 86 132 TYR B N 1
ATOM 5459 C CA . TYR B 1 132 ? 9.805 -14.398 -15.453 1 86 132 TYR B CA 1
ATOM 5460 C C . TYR B 1 132 ? 10.992 -14.578 -16.391 1 86 132 TYR B C 1
ATOM 5462 O O . TYR B 1 132 ? 10.922 -15.344 -17.359 1 86 132 TYR B O 1
ATOM 5470 N N . LEU B 1 133 ? 12.047 -13.906 -16.109 1 88.19 133 LEU B N 1
ATOM 5471 C CA . LEU B 1 133 ? 13.188 -13.922 -17.016 1 88.19 133 LEU B CA 1
ATOM 5472 C C . LEU B 1 133 ? 13.789 -15.32 -17.125 1 88.19 133 LEU B C 1
ATOM 5474 O O . LEU B 1 133 ? 14.008 -15.828 -18.219 1 88.19 133 LEU B O 1
ATOM 5478 N N . PRO B 1 134 ? 14.078 -15.906 -15.969 1 88.31 134 PRO B N 1
ATOM 5479 C CA . PRO B 1 134 ? 14.578 -17.281 -16.078 1 88.31 134 PRO B CA 1
ATOM 5480 C C . PRO B 1 134 ? 13.609 -18.203 -16.797 1 88.31 134 PRO B C 1
ATOM 5482 O O . PRO B 1 134 ? 14.039 -19.047 -17.609 1 88.31 134 PRO B O 1
ATOM 5485 N N . GLN B 1 135 ? 12.328 -18.062 -16.516 1 87.38 135 GLN B N 1
ATOM 5486 C CA . GLN B 1 135 ? 11.32 -18.922 -17.141 1 87.38 135 GLN B CA 1
ATOM 5487 C C . GLN B 1 135 ? 11.258 -18.688 -18.656 1 87.38 135 GLN B C 1
ATOM 5489 O O . GLN B 1 135 ? 11.047 -19.625 -19.422 1 87.38 135 GLN B O 1
ATOM 5494 N N . MET B 1 136 ? 11.398 -17.516 -19.094 1 86.56 136 MET B N 1
ATOM 5495 C CA . MET B 1 136 ? 11.406 -17.188 -20.516 1 86.56 136 MET B CA 1
ATOM 5496 C C . MET B 1 136 ? 12.547 -17.906 -21.219 1 86.56 136 MET B C 1
ATOM 5498 O O . MET B 1 136 ? 12.398 -18.344 -22.375 1 86.56 136 MET B O 1
ATOM 5502 N N . ALA B 1 137 ? 13.617 -17.922 -20.547 1 90.19 137 ALA B N 1
ATOM 5503 C CA . ALA B 1 137 ? 14.758 -18.641 -21.125 1 90.19 137 ALA B CA 1
ATOM 5504 C C . ALA B 1 137 ? 14.5 -20.141 -21.188 1 90.19 137 ALA B C 1
ATOM 5506 O O . ALA B 1 137 ? 14.742 -20.781 -22.219 1 90.19 137 ALA B O 1
ATOM 5507 N N . LEU B 1 138 ? 13.953 -20.656 -20.172 1 91.19 138 LEU B N 1
ATOM 5508 C CA . LE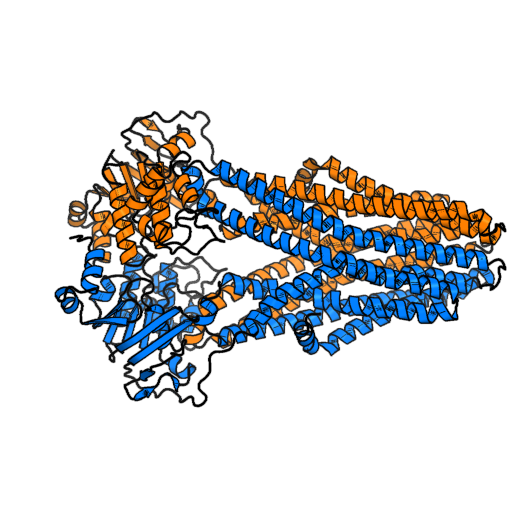U B 1 138 ? 13.766 -22.094 -20.078 1 91.19 138 LEU B CA 1
ATOM 5509 C C . LEU B 1 138 ? 12.648 -22.562 -21 1 91.19 138 LEU B C 1
ATOM 5511 O O . LEU B 1 138 ? 12.672 -23.703 -21.484 1 91.19 138 LEU B O 1
ATOM 5515 N N . VAL B 1 139 ? 11.695 -21.75 -21.219 1 88.62 139 VAL B N 1
ATOM 5516 C CA . VAL B 1 139 ? 10.578 -22.062 -22.109 1 88.62 139 VAL B CA 1
ATOM 5517 C C . VAL B 1 139 ? 11.086 -22.281 -23.531 1 88.62 139 VAL B C 1
ATOM 5519 O O . VAL B 1 139 ? 10.5 -23.062 -24.281 1 88.62 139 VAL B O 1
ATOM 5522 N N . SER B 1 140 ? 12.133 -21.672 -23.875 1 89.31 140 SER B N 1
ATOM 5523 C CA . SER B 1 140 ? 12.719 -21.844 -25.188 1 89.31 140 SER B CA 1
ATOM 5524 C C . SER B 1 140 ? 13.75 -22.969 -25.203 1 89.31 140 SER B C 1
ATOM 5526 O O . SER B 1 140 ? 13.734 -23.828 -26.094 1 89.31 140 SER B O 1
ATOM 5528 N N . LEU B 1 141 ? 14.492 -23.078 -24.188 1 93.94 141 LEU B N 1
ATOM 5529 C CA . LEU B 1 141 ? 15.664 -23.953 -24.203 1 93.94 141 LEU B CA 1
ATOM 5530 C C . LEU B 1 141 ? 15.273 -25.406 -23.953 1 93.94 141 LEU B C 1
ATOM 5532 O O . LEU B 1 141 ? 15.789 -26.312 -24.594 1 93.94 141 LEU B O 1
ATOM 5536 N N . ILE B 1 142 ? 14.359 -25.609 -23.062 1 93.94 142 ILE B N 1
ATOM 5537 C CA . ILE B 1 142 ? 14.031 -26.969 -22.672 1 93.94 142 ILE B CA 1
ATOM 5538 C C . ILE B 1 142 ? 13.281 -27.672 -23.797 1 93.94 142 ILE B C 1
ATOM 5540 O O . ILE B 1 142 ? 13.648 -28.781 -24.219 1 93.94 142 ILE B O 1
ATOM 5544 N N . PRO B 1 143 ? 12.234 -27.062 -24.344 1 94 143 PRO B N 1
ATOM 5545 C CA . PRO B 1 143 ? 11.578 -27.703 -25.484 1 94 143 PRO B CA 1
ATOM 5546 C C . PRO B 1 143 ? 12.523 -27.953 -26.656 1 94 143 PRO B C 1
ATOM 5548 O O . PRO B 1 143 ? 12.453 -29 -27.312 1 94 143 PRO B O 1
ATOM 5551 N N . LEU B 1 144 ? 13.414 -27.078 -26.891 1 95 144 LEU B N 1
ATOM 5552 C CA . LEU B 1 144 ? 14.391 -27.266 -27.953 1 95 144 LEU B CA 1
ATOM 5553 C C . LEU B 1 144 ? 15.297 -28.453 -27.656 1 95 144 LEU B C 1
ATOM 5555 O O . LEU B 1 144 ? 15.633 -29.219 -28.562 1 95 144 LEU B O 1
ATOM 5559 N N . ALA B 1 145 ? 15.711 -28.531 -26.438 1 96.25 145 ALA B N 1
ATOM 5560 C CA . ALA B 1 145 ? 16.531 -29.672 -26.047 1 96.25 145 ALA B CA 1
ATOM 5561 C C . ALA B 1 145 ? 15.789 -30.984 -26.234 1 96.25 145 ALA B C 1
ATOM 5563 O O . ALA B 1 145 ? 16.375 -31.969 -26.703 1 96.25 145 ALA B O 1
ATOM 5564 N N . ILE B 1 146 ? 14.539 -30.984 -25.844 1 96.75 146 ILE B N 1
ATOM 5565 C CA . ILE B 1 146 ? 13.727 -32.188 -26 1 96.75 146 ILE B CA 1
ATOM 5566 C C . ILE B 1 146 ? 13.609 -32.531 -27.484 1 96.75 146 ILE B C 1
ATOM 5568 O O . ILE B 1 146 ? 13.734 -33.719 -27.859 1 96.75 146 ILE B O 1
ATOM 5572 N N . LEU B 1 147 ? 13.477 -31.562 -28.344 1 96.56 147 LEU B N 1
ATOM 5573 C CA . LEU B 1 147 ? 13.359 -31.781 -29.781 1 96.56 147 LEU B CA 1
ATOM 5574 C C . LEU B 1 147 ? 14.648 -32.375 -30.344 1 96.56 147 LEU B C 1
ATOM 5576 O O . LEU B 1 147 ? 14.602 -33.188 -31.281 1 96.56 147 LEU B O 1
ATOM 5580 N N . VAL B 1 148 ? 15.773 -32 -29.859 1 96.56 148 VAL B N 1
ATOM 5581 C CA . VAL B 1 148 ? 17.062 -32.469 -30.312 1 96.56 148 VAL B CA 1
ATOM 5582 C C . VAL B 1 148 ? 17.172 -34 -30.094 1 96.56 148 VAL B C 1
ATOM 5584 O O . VAL B 1 148 ? 17.797 -34.688 -30.891 1 96.56 148 VAL B O 1
ATOM 5587 N N . PHE B 1 149 ? 16.5 -34.469 -29.031 1 95.81 149 PHE B N 1
ATOM 5588 C CA . PHE B 1 149 ? 16.578 -35.906 -28.734 1 95.81 149 PHE B CA 1
ATOM 5589 C C . PHE B 1 149 ? 15.438 -36.656 -29.375 1 95.81 149 PHE B C 1
ATOM 5591 O O . PHE B 1 149 ? 15.578 -37.844 -29.734 1 95.81 149 PHE B O 1
ATOM 5598 N N . VAL B 1 150 ? 14.305 -36 -29.578 1 96.44 150 VAL B N 1
ATOM 5599 C CA . VAL B 1 150 ? 13.109 -36.688 -30.078 1 96.44 150 VAL B CA 1
ATOM 5600 C C . VAL B 1 150 ? 13.195 -36.812 -31.594 1 96.44 150 VAL B C 1
ATOM 5602 O O . VAL B 1 150 ? 12.82 -37.844 -32.156 1 96.44 150 VAL B O 1
ATOM 5605 N N . PHE B 1 151 ? 13.758 -35.938 -32.344 1 95.88 151 PHE B N 1
ATOM 5606 C CA . PHE B 1 151 ? 13.781 -35.906 -33.812 1 95.88 151 PHE B CA 1
ATOM 5607 C C . PHE B 1 151 ? 14.57 -37.094 -34.344 1 95.88 151 PHE B C 1
ATOM 5609 O O . PHE B 1 151 ? 14.109 -37.781 -35.25 1 95.88 151 PHE B O 1
ATOM 5616 N N . PRO B 1 152 ? 15.781 -37.25 -33.844 1 94.81 152 PRO B N 1
ATOM 5617 C CA . PRO B 1 152 ? 16.531 -38.375 -34.344 1 94.81 152 PRO B CA 1
ATOM 5618 C C . PRO B 1 152 ? 15.875 -39.719 -34 1 94.81 152 PRO B C 1
ATOM 5620 O O . PRO B 1 152 ? 16 -40.688 -34.781 1 94.81 152 PRO B O 1
ATOM 5623 N N . ALA B 1 153 ? 15.148 -39.719 -32.844 1 93.31 153 ALA B N 1
ATOM 5624 C CA . ALA B 1 153 ? 14.469 -40.938 -32.469 1 93.31 153 ALA B CA 1
ATOM 5625 C C . ALA B 1 153 ? 13.219 -41.188 -33.281 1 93.31 153 ALA B C 1
ATOM 5627 O O . ALA B 1 153 ? 12.984 -42.281 -33.781 1 93.31 153 ALA B O 1
ATOM 5628 N N . ASP B 1 154 ? 12.422 -40.188 -33.469 1 95.19 154 ASP B N 1
ATOM 5629 C CA . ASP B 1 154 ? 11.195 -40.219 -34.25 1 95.19 154 ASP B CA 1
ATOM 5630 C C . ASP B 1 154 ? 10.844 -38.844 -34.812 1 95.19 154 ASP B C 1
ATOM 5632 O O . ASP B 1 154 ? 10.281 -38.031 -34.094 1 95.19 154 ASP B O 1
ATOM 5636 N N . TRP B 1 155 ? 10.945 -38.688 -36.062 1 94 155 TRP B N 1
ATOM 5637 C CA . TRP B 1 155 ? 10.805 -37.375 -36.656 1 94 155 TRP B CA 1
ATOM 5638 C C . TRP B 1 155 ? 9.336 -36.969 -36.75 1 94 155 TRP B C 1
ATOM 5640 O O . TRP B 1 155 ? 9.016 -35.781 -36.75 1 94 155 TRP B O 1
ATOM 5650 N N . ILE B 1 156 ? 8.406 -37.875 -36.812 1 94.38 156 ILE B N 1
ATOM 5651 C CA . ILE B 1 156 ? 6.984 -37.562 -36.875 1 94.38 156 ILE B CA 1
ATOM 5652 C C . ILE B 1 156 ? 6.543 -36.938 -35.562 1 94.38 156 ILE B C 1
ATOM 5654 O O . ILE B 1 156 ? 5.883 -35.875 -35.562 1 94.38 156 ILE B O 1
ATOM 5658 N N . SER B 1 157 ? 6.957 -37.594 -34.406 1 95.81 157 SER B N 1
ATOM 5659 C CA . SER B 1 157 ? 6.66 -37.031 -33.125 1 95.81 157 SER B CA 1
ATOM 5660 C C . SER B 1 157 ? 7.324 -35.656 -32.969 1 95.81 157 SER B C 1
ATOM 5662 O O . SER B 1 157 ? 6.746 -34.75 -32.375 1 95.81 157 SER B O 1
ATOM 5664 N N . GLY B 1 158 ? 8.523 -35.562 -33.438 1 96.38 158 GLY B N 1
ATOM 5665 C CA . GLY B 1 158 ? 9.203 -34.281 -33.406 1 96.38 158 GLY B CA 1
ATOM 5666 C C . GLY B 1 158 ? 8.453 -33.188 -34.156 1 96.38 158 GLY B C 1
ATOM 5667 O O . GLY B 1 158 ? 8.375 -32.062 -33.656 1 96.38 158 GLY B O 1
ATOM 5668 N N . LEU B 1 159 ? 7.887 -33.469 -35.219 1 96.06 159 LEU B N 1
ATOM 5669 C CA . LEU B 1 159 ? 7.141 -32.5 -36 1 96.06 159 LEU B CA 1
ATOM 5670 C C . LEU B 1 159 ? 5.863 -32.094 -35.281 1 96.06 159 LEU B C 1
ATOM 5672 O O . LEU B 1 159 ? 5.477 -30.922 -35.344 1 96.06 159 LEU B O 1
ATOM 5676 N N . ILE B 1 160 ? 5.211 -33.031 -34.688 1 95 160 ILE B N 1
ATOM 5677 C CA . ILE B 1 160 ? 3.994 -32.719 -33.938 1 95 160 ILE B CA 1
ATOM 5678 C C . ILE B 1 160 ? 4.305 -31.75 -32.812 1 95 160 ILE B C 1
ATOM 5680 O O . ILE B 1 160 ? 3.611 -30.734 -32.656 1 95 160 ILE B O 1
ATOM 5684 N N . LEU B 1 161 ? 5.379 -32.062 -32.094 1 95.12 161 LEU B N 1
ATOM 5685 C CA . LEU B 1 161 ? 5.773 -31.203 -30.969 1 95.12 161 LEU B CA 1
ATOM 5686 C C . LEU B 1 161 ? 6.25 -29.844 -31.484 1 95.12 161 LEU B C 1
ATOM 5688 O O . LEU B 1 161 ? 5.926 -28.812 -30.891 1 95.12 161 LEU B O 1
ATOM 5692 N N . LEU B 1 162 ? 6.941 -29.797 -32.531 1 95 162 LEU B N 1
ATOM 5693 C CA . LEU B 1 162 ? 7.484 -28.562 -33.094 1 95 162 LEU B CA 1
ATOM 5694 C C . LEU B 1 162 ? 6.359 -27.641 -33.531 1 95 162 LEU B C 1
ATOM 5696 O O . LEU B 1 162 ? 6.48 -26.422 -33.406 1 95 162 LEU B O 1
ATOM 5700 N N . ILE B 1 163 ? 5.281 -28.094 -34 1 92.56 163 ILE B N 1
ATOM 5701 C CA . ILE B 1 163 ? 4.156 -27.297 -34.5 1 92.56 163 ILE B CA 1
ATOM 5702 C C . ILE B 1 163 ? 3.316 -26.828 -33.312 1 92.56 163 ILE B C 1
ATOM 5704 O O . ILE B 1 163 ? 2.904 -25.672 -33.25 1 92.56 163 ILE B O 1
ATOM 5708 N N . ALA B 1 164 ? 3.107 -27.719 -32.375 1 90.62 164 ALA B N 1
ATOM 5709 C CA . ALA B 1 164 ? 2.254 -27.406 -31.219 1 90.62 164 ALA B CA 1
ATOM 5710 C C . ALA B 1 164 ? 2.938 -26.422 -30.281 1 90.62 164 ALA B C 1
ATOM 5712 O O . ALA B 1 164 ? 2.277 -25.562 -29.672 1 90.62 164 ALA B O 1
ATOM 5713 N N . GLY B 1 165 ? 4.199 -26.469 -30.141 1 88.25 165 GLY B N 1
ATOM 5714 C CA . GLY B 1 165 ? 4.957 -25.656 -29.219 1 88.25 165 GLY B CA 1
ATOM 5715 C C . GLY B 1 165 ? 4.809 -24.172 -29.453 1 88.25 165 GLY B C 1
ATOM 5716 O O . GLY B 1 165 ? 4.367 -23.422 -28.578 1 88.25 165 GLY B O 1
ATOM 5717 N N . PRO B 1 166 ? 5.047 -23.672 -30.609 1 86.75 166 PRO B N 1
ATOM 5718 C CA . PRO B 1 166 ? 4.973 -22.234 -30.922 1 86.75 166 PRO B CA 1
ATOM 5719 C C . PRO B 1 166 ? 3.541 -21.719 -30.953 1 86.75 166 PRO B C 1
ATOM 5721 O O . PRO B 1 166 ? 3.322 -20.5 -30.828 1 86.75 166 PRO B O 1
ATOM 5724 N N . LEU B 1 167 ? 2.598 -22.625 -31.031 1 85 167 LEU B N 1
ATOM 5725 C CA . LEU B 1 167 ? 1.206 -22.188 -31.094 1 85 167 LEU B CA 1
ATOM 5726 C C . LEU B 1 167 ? 0.759 -21.609 -29.75 1 85 167 LEU B C 1
ATOM 5728 O O . LEU B 1 167 ? -0.05 -20.688 -29.703 1 85 167 LEU B O 1
ATOM 5732 N N . VAL B 1 168 ? 1.409 -22.078 -28.734 1 80.19 168 VAL B N 1
ATOM 5733 C CA . VAL B 1 168 ? 1.011 -21.656 -27.406 1 80.19 168 VAL B CA 1
ATOM 5734 C C . VAL B 1 168 ? 1.469 -20.219 -27.156 1 80.19 168 VAL B C 1
ATOM 5736 O O . VAL B 1 168 ? 0.657 -19.359 -26.828 1 80.19 168 VAL B O 1
ATOM 5739 N N . PRO B 1 169 ? 2.721 -19.875 -27.375 1 77.06 169 PRO B N 1
ATOM 5740 C CA . PRO B 1 169 ? 3.135 -18.469 -27.203 1 77.06 169 PRO B CA 1
ATOM 5741 C C . PRO B 1 169 ? 2.461 -17.531 -28.203 1 77.06 169 PRO B C 1
ATOM 5743 O O . PRO B 1 169 ? 2.207 -16.359 -27.875 1 77.06 169 PRO B O 1
ATOM 5746 N N . PHE B 1 170 ? 2.193 -18.062 -29.312 1 81.31 170 PHE B N 1
ATOM 5747 C CA . PHE B 1 170 ? 1.515 -17.234 -30.297 1 81.31 170 PHE B CA 1
ATOM 5748 C C . PHE B 1 170 ? 0.139 -16.812 -29.797 1 81.31 170 PHE B C 1
ATOM 5750 O O . PHE B 1 170 ? -0.224 -15.633 -29.891 1 81.31 170 PHE B O 1
ATOM 5757 N N . PHE B 1 171 ? -0.597 -17.672 -29.25 1 80.56 171 PHE B N 1
ATOM 5758 C CA . PHE B 1 171 ? -1.912 -17.375 -28.703 1 80.56 171 PHE B CA 1
ATOM 5759 C C . PHE B 1 171 ? -1.79 -16.484 -27.469 1 80.56 171 PHE B C 1
ATOM 5761 O O . PHE B 1 171 ? -2.629 -15.609 -27.234 1 80.56 171 PHE B O 1
ATOM 5768 N N . MET B 1 172 ? -0.764 -16.719 -26.703 1 77.06 172 MET B N 1
ATOM 5769 C CA . MET B 1 172 ? -0.533 -15.922 -25.5 1 77.06 172 MET B CA 1
ATOM 5770 C C . MET B 1 172 ? -0.287 -14.461 -25.844 1 77.06 172 MET B C 1
ATOM 5772 O O . MET B 1 172 ? -0.77 -13.562 -25.156 1 77.06 172 MET B O 1
ATOM 5776 N N . VAL B 1 173 ? 0.388 -14.227 -26.922 1 76.31 173 VAL B N 1
ATOM 5777 C CA . VAL B 1 173 ? 0.68 -12.859 -27.359 1 76.31 173 VAL B CA 1
ATOM 5778 C C . VAL B 1 173 ? -0.596 -12.195 -27.859 1 76.31 173 VAL B C 1
ATOM 5780 O O . VAL B 1 173 ? -0.849 -11.023 -27.562 1 76.31 173 VAL B O 1
ATOM 5783 N N . LEU B 1 174 ? -1.371 -12.891 -28.547 1 79.12 174 LEU B N 1
ATOM 5784 C CA . LEU B 1 174 ? -2.598 -12.352 -29.125 1 79.12 174 LEU B CA 1
ATOM 5785 C C . LEU B 1 174 ? -3.586 -11.953 -28.031 1 79.12 174 LEU B C 1
ATOM 5787 O O . LEU B 1 174 ? -4.156 -10.859 -28.078 1 79.12 174 LEU B O 1
ATOM 5791 N N . VAL B 1 175 ? -3.73 -12.727 -27.031 1 79.06 175 VAL B N 1
ATOM 5792 C CA . VAL B 1 175 ? -4.672 -12.492 -25.953 1 79.06 175 VAL B CA 1
ATOM 5793 C C . VAL B 1 175 ? -4.055 -11.539 -24.922 1 79.06 175 VAL B C 1
ATOM 5795 O O . VAL B 1 175 ? -4.766 -10.789 -24.266 1 79.06 175 VAL B O 1
ATOM 5798 N N . GLY B 1 176 ? -2.76 -11.562 -24.844 1 72.44 176 GLY B N 1
ATOM 5799 C CA . GLY B 1 176 ? -2.037 -10.758 -23.875 1 72.44 176 GLY B CA 1
ATOM 5800 C C . GLY B 1 176 ? -2.219 -9.266 -24.094 1 72.44 176 GLY B C 1
ATOM 5801 O O . GLY B 1 176 ? -2.354 -8.508 -23.125 1 72.44 176 GLY B O 1
ATOM 5802 N N . TYR B 1 177 ? -2.373 -8.891 -25.328 1 74.69 177 TYR B N 1
ATOM 5803 C CA . TYR B 1 177 ? -2.551 -7.469 -25.609 1 74.69 177 TYR B CA 1
ATOM 5804 C C . TYR B 1 177 ? -3.885 -6.969 -25.078 1 74.69 177 TYR B C 1
ATOM 5806 O O . TYR B 1 177 ? -3.957 -5.887 -24.484 1 74.69 177 TYR B O 1
ATOM 5814 N N . LYS B 1 178 ? -4.875 -7.711 -25.219 1 78.06 178 LYS B N 1
ATOM 5815 C CA . LYS B 1 178 ? -6.191 -7.332 -24.719 1 78.06 178 LYS B CA 1
ATOM 5816 C C . LYS B 1 178 ? -6.223 -7.363 -23.188 1 78.06 178 LYS B C 1
ATOM 5818 O O . LYS B 1 178 ? -6.82 -6.488 -22.562 1 78.06 178 LYS B O 1
ATOM 5823 N N . ALA B 1 179 ? -5.559 -8.227 -22.656 1 75.44 179 ALA B N 1
ATOM 5824 C CA . ALA B 1 179 ? -5.492 -8.367 -21.203 1 75.44 179 ALA B CA 1
ATOM 5825 C C . ALA B 1 179 ? -4.781 -7.172 -20.578 1 75.44 179 ALA B C 1
ATOM 5827 O O . ALA B 1 179 ? -5.164 -6.715 -19.5 1 75.44 179 ALA B O 1
ATOM 5828 N N . GLU B 1 180 ? -3.875 -6.676 -21.281 1 73.5 180 GLU B N 1
ATOM 5829 C CA . GLU B 1 180 ? -3.111 -5.539 -20.781 1 73.5 180 GLU B CA 1
ATOM 5830 C C . GLU B 1 180 ? -3.98 -4.289 -20.688 1 73.5 180 GLU B C 1
ATOM 5832 O O . GLU B 1 180 ? -3.918 -3.557 -19.688 1 73.5 180 GLU B O 1
ATOM 5837 N N . ALA B 1 181 ? -4.719 -4.066 -21.688 1 79.44 181 ALA B N 1
ATOM 5838 C CA . ALA B 1 181 ? -5.598 -2.9 -21.688 1 79.44 181 ALA B CA 1
ATOM 5839 C C . ALA B 1 181 ? -6.625 -2.98 -20.562 1 79.44 181 ALA B C 1
ATOM 5841 O O . ALA B 1 181 ? -6.91 -1.98 -19.906 1 79.44 181 ALA B O 1
ATOM 5842 N N . ILE B 1 182 ? -7.117 -4.117 -20.312 1 83.12 182 ILE B N 1
ATOM 5843 C CA . ILE B 1 182 ? -8.117 -4.312 -19.266 1 83.12 182 ILE B CA 1
ATOM 5844 C C . ILE B 1 182 ? -7.473 -4.152 -17.891 1 83.12 182 ILE B C 1
ATOM 5846 O O . ILE B 1 182 ? -8.055 -3.545 -17 1 83.12 182 ILE B O 1
ATOM 5850 N N . ASN B 1 183 ? -6.293 -4.605 -17.75 1 76.62 183 ASN B N 1
ATOM 5851 C CA . ASN B 1 183 ? -5.574 -4.512 -16.484 1 76.62 183 ASN B CA 1
ATOM 5852 C C . ASN B 1 183 ? -5.27 -3.064 -16.109 1 76.62 183 ASN B C 1
ATOM 5854 O O . ASN B 1 183 ? -5.316 -2.695 -14.938 1 76.62 183 ASN B O 1
ATOM 5858 N N . GLN B 1 184 ? -5.016 -2.273 -17.141 1 76.12 184 GLN B N 1
ATOM 5859 C CA . GLN B 1 184 ? -4.758 -0.86 -16.891 1 76.12 184 GLN B CA 1
ATOM 5860 C C . GLN B 1 184 ? -6.02 -0.156 -16.391 1 76.12 184 GLN B C 1
ATOM 5862 O O . GLN B 1 184 ? -5.953 0.673 -15.477 1 76.12 184 GLN B O 1
ATOM 5867 N N . ARG B 1 185 ? -7.066 -0.516 -17.016 1 81.25 185 ARG B N 1
ATOM 5868 C CA . ARG B 1 185 ? -8.336 0.049 -16.578 1 81.25 185 ARG B CA 1
ATOM 5869 C C . ARG B 1 185 ? -8.68 -0.399 -15.156 1 81.25 185 ARG B C 1
ATOM 5871 O O . ARG B 1 185 ? -9.18 0.391 -14.352 1 81.25 185 ARG B O 1
ATOM 5878 N N . GLN B 1 186 ? -8.406 -1.59 -14.812 1 81 186 GLN B N 1
ATOM 5879 C CA . GLN B 1 186 ? -8.656 -2.139 -13.484 1 81 186 GLN B CA 1
ATOM 5880 C C . GLN B 1 186 ? -7.824 -1.416 -12.422 1 81 186 GLN B C 1
ATOM 5882 O O . GLN B 1 186 ? -8.32 -1.13 -11.328 1 81 186 GLN B O 1
ATOM 5887 N N . TRP B 1 187 ? -6.699 -1.127 -12.742 1 69.81 187 TRP B N 1
ATOM 5888 C CA . TRP B 1 187 ? -5.801 -0.45 -11.812 1 69.81 187 TRP B CA 1
ATOM 5889 C C . TRP B 1 187 ? -6.305 0.955 -11.492 1 69.81 187 TRP B C 1
ATOM 5891 O O . TRP B 1 187 ? -6.281 1.385 -10.336 1 69.81 187 TRP B O 1
ATOM 5901 N N . ARG B 1 188 ? -6.719 1.603 -12.531 1 75.75 188 ARG B N 1
ATOM 5902 C CA . ARG B 1 188 ? -7.254 2.947 -12.336 1 75.75 188 ARG B CA 1
ATOM 5903 C C . ARG B 1 188 ? -8.484 2.922 -11.438 1 75.75 188 ARG B C 1
ATOM 5905 O O . ARG B 1 188 ? -8.648 3.789 -10.578 1 75.75 188 ARG B O 1
ATOM 5912 N N . LYS B 1 189 ? -9.297 1.966 -11.641 1 81.44 189 LYS B N 1
ATOM 5913 C CA . LYS B 1 189 ? -10.508 1.843 -10.836 1 81.44 189 LYS B CA 1
ATOM 5914 C C . LYS B 1 189 ? -10.18 1.484 -9.391 1 81.44 189 LYS B C 1
ATOM 5916 O O . LYS B 1 189 ? -10.867 1.922 -8.469 1 81.44 189 LYS B O 1
ATOM 5921 N N . MET B 1 190 ? -9.195 0.751 -9.234 1 79.94 190 MET B N 1
ATOM 5922 C CA . MET B 1 190 ? -8.734 0.411 -7.895 1 79.94 190 MET B CA 1
ATOM 5923 C C . MET B 1 190 ? -8.242 1.651 -7.156 1 79.94 190 MET B C 1
ATOM 5925 O O . MET B 1 190 ? -8.539 1.836 -5.977 1 79.94 190 MET B O 1
ATOM 5929 N N . LEU B 1 191 ? -7.535 2.51 -7.828 1 70.69 191 LEU B N 1
ATOM 5930 C CA . LEU B 1 191 ? -7.031 3.744 -7.238 1 70.69 191 LEU B CA 1
ATOM 5931 C C . LEU B 1 191 ? -8.18 4.676 -6.863 1 70.69 191 LEU B C 1
ATOM 5933 O O . LEU B 1 191 ? -8.164 5.285 -5.793 1 70.69 191 LEU B O 1
ATOM 5937 N N . LEU B 1 192 ? -9.109 4.711 -7.754 1 75.56 192 LEU B N 1
ATOM 5938 C CA . LEU B 1 192 ? -10.281 5.535 -7.492 1 75.56 192 LEU B CA 1
ATOM 5939 C C . LEU B 1 19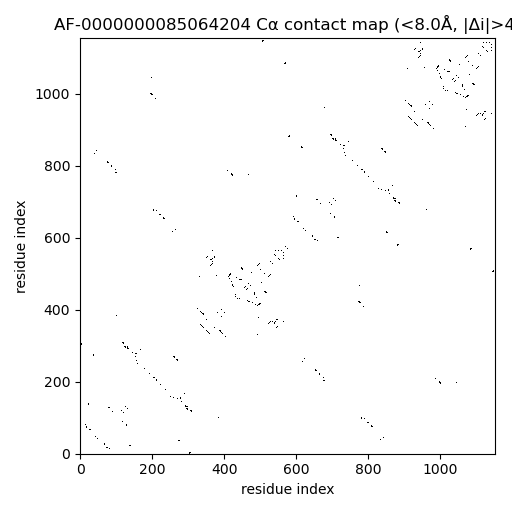2 ? -11.047 5.027 -6.273 1 75.56 192 LEU B C 1
ATOM 5941 O O . LEU B 1 192 ? -11.492 5.816 -5.438 1 75.56 192 LEU B O 1
ATOM 5945 N N . MET B 1 193 ? -11.18 3.783 -6.223 1 80.5 193 MET B N 1
ATOM 5946 C CA . MET B 1 193 ? -11.859 3.176 -5.082 1 80.5 193 MET B CA 1
ATOM 5947 C C . MET B 1 193 ? -11.109 3.465 -3.787 1 80.5 193 MET B C 1
ATOM 5949 O O . MET B 1 193 ? -11.719 3.803 -2.77 1 80.5 193 MET B O 1
ATOM 5953 N N . SER B 1 194 ? -9.797 3.352 -3.789 1 76.19 194 SER B N 1
ATOM 5954 C CA . SER B 1 194 ? -8.961 3.613 -2.621 1 76.19 194 SER B CA 1
ATOM 5955 C C . SER B 1 194 ? -9.086 5.062 -2.166 1 76.19 194 SER B C 1
ATOM 5957 O O . SER B 1 194 ? -9.195 5.336 -0.97 1 76.19 194 SER B O 1
ATOM 5959 N N . ALA B 1 195 ? -9.125 5.914 -3.07 1 73.81 195 ALA B N 1
ATOM 5960 C CA . ALA B 1 195 ? -9.258 7.34 -2.773 1 73.81 195 ALA B CA 1
ATOM 5961 C C . ALA B 1 195 ? -10.617 7.645 -2.152 1 73.81 195 ALA B C 1
ATOM 5963 O O . ALA B 1 195 ? -10.703 8.414 -1.188 1 73.81 195 ALA B O 1
ATOM 5964 N N . HIS B 1 196 ? -11.594 7.051 -2.736 1 79.56 196 HIS B N 1
ATOM 5965 C CA . HIS B 1 196 ? -12.945 7.27 -2.232 1 79.56 196 HIS B CA 1
ATOM 5966 C C . HIS B 1 196 ? -13.102 6.742 -0.811 1 79.56 196 HIS B C 1
ATOM 5968 O O . HIS B 1 196 ? -13.742 7.375 0.028 1 79.56 196 HIS B O 1
ATOM 5974 N N . PHE B 1 197 ? -12.531 5.664 -0.585 1 80.5 197 PHE B N 1
ATOM 5975 C CA . PHE B 1 197 ? -12.617 5.082 0.749 1 80.5 197 PHE B CA 1
ATOM 5976 C C . PHE B 1 197 ? -11.883 5.953 1.765 1 80.5 197 PHE B C 1
ATOM 5978 O O . PHE B 1 197 ? -12.367 6.148 2.883 1 80.5 197 PHE B O 1
ATOM 5985 N N . LEU B 1 198 ? -10.758 6.391 1.426 1 76.19 198 LEU B N 1
ATOM 5986 C CA . LEU B 1 198 ? -9.984 7.25 2.316 1 76.19 198 LEU B CA 1
ATOM 5987 C C . LEU B 1 198 ? -10.742 8.531 2.631 1 76.19 198 LEU B C 1
ATOM 5989 O O . LEU B 1 198 ? -10.789 8.961 3.785 1 76.19 198 LEU B O 1
ATOM 5993 N N . ASP B 1 199 ? -11.336 9.094 1.628 1 78.19 199 ASP B N 1
ATOM 5994 C CA . ASP B 1 199 ? -12.133 10.305 1.806 1 78.19 199 ASP B CA 1
ATOM 5995 C C . ASP B 1 199 ? -13.305 10.055 2.752 1 78.19 199 ASP B C 1
ATOM 5997 O O . ASP B 1 199 ? -13.625 10.898 3.588 1 78.19 199 ASP B O 1
ATOM 6001 N N . MET B 1 200 ? -13.859 8.969 2.607 1 82.06 200 MET B N 1
ATOM 6002 C CA . MET B 1 200 ? -15.031 8.633 3.42 1 82.06 200 MET B CA 1
ATOM 6003 C C . MET B 1 200 ? -14.633 8.445 4.883 1 82.06 200 MET B C 1
ATOM 6005 O O . MET B 1 200 ? -15.336 8.906 5.781 1 82.06 200 MET B O 1
ATOM 6009 N N . VAL B 1 201 ? -13.555 7.836 5.047 1 80.56 201 VAL B N 1
ATOM 6010 C CA . VAL B 1 201 ? -13.117 7.547 6.41 1 80.56 201 VAL B CA 1
ATOM 6011 C C . VAL B 1 201 ? -12.68 8.836 7.094 1 80.56 201 VAL B C 1
ATOM 6013 O O . VAL B 1 201 ? -13.016 9.086 8.25 1 80.56 201 VAL B O 1
ATOM 6016 N N . GLN B 1 202 ? -11.977 9.617 6.395 1 79.19 202 GLN B N 1
ATOM 6017 C CA . GLN B 1 202 ? -11.469 10.867 6.957 1 79.19 202 GLN B CA 1
ATOM 6018 C C . GLN B 1 202 ? -12.594 11.883 7.152 1 79.19 202 GLN B C 1
ATOM 6020 O O . GLN B 1 202 ? -12.5 12.766 8 1 79.19 202 GLN B O 1
ATOM 6025 N N . GLY B 1 203 ? -13.656 11.758 6.379 1 83.88 203 GLY B N 1
ATOM 6026 C CA . GLY B 1 203 ? -14.773 12.68 6.469 1 83.88 203 GLY B CA 1
ATOM 6027 C C . GLY B 1 203 ? -16 12.062 7.117 1 83.88 203 GLY B C 1
ATOM 6028 O O . GLY B 1 203 ? -17.109 12.562 6.949 1 83.88 203 GLY B O 1
ATOM 6029 N N . LEU B 1 204 ? -15.812 11.117 7.902 1 86 204 LEU B N 1
ATOM 6030 C CA . LEU B 1 204 ? -16.938 10.359 8.461 1 86 204 LEU B CA 1
ATOM 6031 C C . LEU B 1 204 ? -17.812 11.25 9.336 1 86 204 LEU B C 1
ATOM 6033 O O . LEU B 1 204 ? -19.031 11.156 9.289 1 86 204 LEU B O 1
ATOM 6037 N N . THR B 1 205 ? -17.188 12.07 10.164 1 86.31 205 THR B N 1
ATOM 6038 C CA . THR B 1 205 ? -17.922 12.969 11.039 1 86.31 205 THR B CA 1
ATOM 6039 C C . THR B 1 205 ? -18.828 13.891 10.234 1 86.31 205 THR B C 1
ATOM 6041 O O . THR B 1 205 ? -20.016 14.031 10.547 1 86.31 205 THR B O 1
ATOM 6044 N N . THR B 1 206 ? -18.281 14.391 9.234 1 88.06 206 THR B N 1
ATOM 6045 C CA . THR B 1 206 ? -19.031 15.305 8.375 1 88.06 206 THR B CA 1
ATOM 6046 C C . THR B 1 206 ? -20.172 14.57 7.68 1 88.06 206 THR B C 1
ATOM 6048 O O . THR B 1 206 ? -21.297 15.086 7.613 1 88.06 206 THR B O 1
ATOM 6051 N N . LEU B 1 207 ? -19.938 13.406 7.23 1 88.5 207 LEU B N 1
ATOM 6052 C CA . LEU B 1 207 ? -20.938 12.648 6.496 1 88.5 207 LEU B CA 1
ATOM 6053 C C . LEU B 1 207 ? -22.094 12.266 7.402 1 88.5 207 LEU B C 1
ATOM 6055 O O . LEU B 1 207 ? -23.266 12.289 6.977 1 88.5 207 LEU B O 1
ATOM 6059 N N . LYS B 1 208 ? -21.828 12.016 8.586 1 87.31 208 LYS B N 1
ATOM 6060 C CA . LYS B 1 208 ? -22.891 11.633 9.523 1 87.31 208 LYS B CA 1
ATOM 6061 C C . LYS B 1 208 ? -23.734 12.836 9.922 1 87.31 208 LYS B C 1
ATOM 6063 O O . LYS B 1 208 ? -24.969 12.766 9.93 1 87.31 208 LYS B O 1
ATOM 6068 N N . ILE B 1 209 ? -23.078 13.852 10.281 1 88.38 209 ILE B N 1
ATOM 6069 C CA . ILE B 1 209 ? -23.781 15.039 10.75 1 88.38 209 ILE B CA 1
ATOM 6070 C C . ILE B 1 209 ? -24.641 15.609 9.625 1 88.38 209 ILE B C 1
ATOM 6072 O O . ILE B 1 209 ? -25.75 16.109 9.875 1 88.38 209 ILE B O 1
ATOM 6076 N N . PHE B 1 210 ? -24.188 15.406 8.445 1 88.19 210 PHE B N 1
ATOM 6077 C CA . PHE B 1 210 ? -24.922 15.977 7.324 1 88.19 210 PHE B CA 1
ATOM 6078 C C . PHE B 1 210 ? -25.844 14.945 6.703 1 88.19 210 PHE B C 1
ATOM 6080 O O . PHE B 1 210 ? -26.5 15.219 5.691 1 88.19 210 PHE B O 1
ATOM 6087 N N . GLY B 1 211 ? -25.875 13.758 7.242 1 84.19 211 GLY B N 1
ATOM 6088 C CA . GLY B 1 211 ? -26.844 12.727 6.867 1 84.19 211 GLY B CA 1
ATOM 6089 C C . GLY B 1 211 ? -26.562 12.125 5.504 1 84.19 211 GLY B C 1
ATOM 6090 O O . GLY B 1 211 ? -27.5 11.789 4.77 1 84.19 211 GLY B O 1
ATOM 6091 N N . ARG B 1 212 ? -25.328 12.07 5.125 1 85.31 212 ARG B N 1
ATOM 6092 C CA . ARG B 1 212 ? -24.984 11.578 3.793 1 85.31 212 ARG B CA 1
ATOM 6093 C C . ARG B 1 212 ? -24.188 10.281 3.875 1 85.31 212 ARG B C 1
ATOM 6095 O O . ARG B 1 212 ? -23.625 9.836 2.879 1 85.31 212 ARG B O 1
ATOM 6102 N N . ALA B 1 213 ? -24.188 9.758 5 1 83.75 213 ALA B N 1
ATOM 6103 C CA . ALA B 1 213 ? -23.406 8.539 5.195 1 83.75 213 ALA B CA 1
ATOM 6104 C C . ALA B 1 213 ? -23.938 7.398 4.34 1 83.75 213 ALA B C 1
ATOM 6106 O O . ALA B 1 213 ? -23.172 6.676 3.701 1 83.75 213 ALA B O 1
ATOM 6107 N N . LYS B 1 214 ? -25.234 7.254 4.219 1 81.12 214 LYS B N 1
ATOM 6108 C CA . LYS B 1 214 ? -25.828 6.164 3.455 1 81.12 214 LYS B CA 1
ATOM 6109 C C . LYS B 1 214 ? -25.609 6.359 1.956 1 81.12 214 LYS B C 1
ATOM 6111 O O . LYS B 1 214 ? -25.406 5.391 1.225 1 81.12 214 LYS B O 1
ATOM 6116 N N . ASP B 1 215 ? -25.656 7.59 1.557 1 83.44 215 ASP B N 1
ATOM 6117 C CA . ASP B 1 215 ? -25.391 7.883 0.151 1 83.44 215 ASP B CA 1
ATOM 6118 C C . ASP B 1 215 ? -23.969 7.484 -0.24 1 83.44 215 ASP B C 1
ATOM 6120 O O . ASP B 1 215 ? -23.75 6.965 -1.335 1 83.44 215 ASP B O 1
ATOM 6124 N N . GLU B 1 216 ? -23.172 7.777 0.668 1 81.56 216 GLU B N 1
ATOM 6125 C CA . GLU B 1 216 ? -21.766 7.473 0.386 1 81.56 216 GLU B CA 1
ATOM 6126 C C . GLU B 1 216 ? -21.531 5.965 0.326 1 81.56 216 GLU B C 1
ATOM 6128 O O . GLU B 1 216 ? -20.672 5.496 -0.427 1 81.56 216 GLU B O 1
ATOM 6133 N N . ILE B 1 217 ? -22.312 5.215 1.022 1 80.62 217 ILE B N 1
ATOM 6134 C CA . ILE B 1 217 ? -22.219 3.76 0.985 1 80.62 217 ILE B CA 1
ATOM 6135 C C . ILE B 1 217 ? -22.641 3.248 -0.392 1 80.62 217 ILE B C 1
ATOM 6137 O O . ILE B 1 217 ? -22.016 2.33 -0.935 1 80.62 217 ILE B O 1
ATOM 6141 N N . GLU B 1 218 ? -23.641 3.855 -0.882 1 84.19 218 GLU B N 1
ATOM 6142 C CA . GLU B 1 218 ? -24.125 3.449 -2.197 1 84.19 218 GLU B CA 1
ATOM 6143 C C . GLU B 1 218 ? -23.109 3.779 -3.287 1 84.19 218 GLU B C 1
ATOM 6145 O O . GLU B 1 218 ? -22.953 3.02 -4.246 1 84.19 218 GLU B O 1
ATOM 6150 N N . ILE B 1 219 ? -22.5 4.883 -3.096 1 82.31 219 ILE B N 1
ATOM 6151 C CA . ILE B 1 219 ? -21.484 5.277 -4.066 1 82.31 219 ILE B CA 1
ATOM 6152 C C . ILE B 1 219 ? -20.312 4.297 -4.02 1 82.31 219 ILE B C 1
ATOM 6154 O O . ILE B 1 219 ? -19.828 3.846 -5.059 1 82.31 219 ILE B O 1
ATOM 6158 N N . VAL B 1 220 ? -19.922 3.945 -2.881 1 80.81 220 VAL B N 1
ATOM 6159 C CA . VAL B 1 220 ? -18.812 3.01 -2.713 1 80.81 220 VAL B CA 1
ATOM 6160 C C . VAL B 1 220 ? -19.203 1.641 -3.264 1 80.81 220 VAL B C 1
ATOM 6162 O O . VAL B 1 220 ? -18.375 0.949 -3.869 1 80.81 220 VAL B O 1
ATOM 6165 N N . ALA B 1 221 ? -20.469 1.262 -3.045 1 83.94 221 ALA B N 1
ATOM 6166 C CA . ALA B 1 221 ? -20.953 -0.003 -3.582 1 83.94 221 ALA B CA 1
ATOM 6167 C C . ALA B 1 221 ? -20.891 -0.016 -5.105 1 83.94 221 ALA B C 1
ATOM 6169 O O . ALA B 1 221 ? -20.531 -1.027 -5.707 1 83.94 221 ALA B O 1
ATOM 6170 N N . ARG B 1 222 ? -21.188 1.066 -5.637 1 86.19 222 ARG B N 1
ATOM 6171 C CA . ARG B 1 222 ? -21.156 1.173 -7.094 1 86.19 222 ARG B CA 1
ATOM 6172 C C . ARG B 1 222 ? -19.734 1.124 -7.621 1 86.19 222 ARG B C 1
ATOM 6174 O O . ARG B 1 222 ? -19.453 0.49 -8.641 1 86.19 222 ARG B O 1
ATOM 6181 N N . ILE B 1 223 ? -18.891 1.783 -6.973 1 84.81 223 ILE B N 1
ATOM 6182 C CA . ILE B 1 223 ? -17.5 1.8 -7.371 1 84.81 223 ILE B CA 1
ATOM 6183 C C . ILE B 1 223 ? -16.891 0.402 -7.219 1 84.81 223 ILE B C 1
ATOM 6185 O O . ILE B 1 223 ? -16.141 -0.055 -8.078 1 84.81 223 ILE B O 1
ATOM 6189 N N . SER B 1 224 ? -17.266 -0.241 -6.145 1 86.25 224 SER B N 1
ATOM 6190 C CA . SER B 1 224 ? -16.812 -1.604 -5.902 1 86.25 224 SER B CA 1
ATOM 6191 C C . SER B 1 224 ? -17.328 -2.562 -6.969 1 86.25 224 SER B C 1
ATOM 6193 O O . SER B 1 224 ? -16.609 -3.449 -7.422 1 86.25 224 SER B O 1
ATOM 6195 N N . ASP B 1 225 ? -18.562 -2.373 -7.387 1 88.75 225 ASP B N 1
ATOM 6196 C CA . ASP B 1 225 ? -19.156 -3.223 -8.414 1 88.75 225 ASP B CA 1
ATOM 6197 C C . ASP B 1 225 ? -18.5 -2.982 -9.773 1 88.75 225 ASP B C 1
ATOM 6199 O O . ASP B 1 225 ? -18.297 -3.922 -10.547 1 88.75 225 ASP B O 1
ATOM 6203 N N . ASP B 1 226 ? -18.219 -1.802 -10.031 1 88.31 226 ASP B N 1
ATOM 6204 C CA . ASP B 1 226 ? -17.531 -1.475 -11.281 1 88.31 226 ASP B CA 1
ATOM 6205 C C . ASP B 1 226 ? -16.125 -2.094 -11.312 1 88.31 226 ASP B C 1
ATOM 6207 O O . ASP B 1 226 ? -15.695 -2.598 -12.352 1 88.31 226 ASP B O 1
ATOM 6211 N N . TYR B 1 227 ? -15.469 -2.01 -10.242 1 86.38 227 TYR B N 1
ATOM 6212 C CA . TYR B 1 227 ? -14.156 -2.641 -10.109 1 86.38 227 TYR B CA 1
ATOM 6213 C C . TYR B 1 227 ? -14.258 -4.148 -10.305 1 86.38 227 TYR B C 1
ATOM 6215 O O . TYR B 1 227 ? -13.438 -4.746 -11.008 1 86.38 227 TYR B O 1
ATOM 6223 N N . ARG B 1 228 ? -15.273 -4.699 -9.719 1 87.88 228 ARG B N 1
ATOM 6224 C CA . ARG B 1 228 ? -15.5 -6.137 -9.836 1 87.88 228 ARG B CA 1
ATOM 6225 C C . ARG B 1 228 ? -15.742 -6.535 -11.289 1 87.88 228 ARG B C 1
ATOM 6227 O O . ARG B 1 228 ? -15.156 -7.5 -11.781 1 87.88 228 ARG B O 1
ATOM 6234 N N . ARG B 1 229 ? -16.5 -5.828 -12 1 90.62 229 ARG B N 1
ATOM 6235 C CA . ARG B 1 229 ? -16.828 -6.137 -13.391 1 90.62 229 ARG B CA 1
ATOM 6236 C C . ARG B 1 229 ? -15.594 -6.055 -14.281 1 90.62 229 ARG B C 1
ATOM 6238 O O . ARG B 1 229 ? -15.391 -6.902 -15.141 1 90.62 229 ARG B O 1
ATOM 6245 N N . THR B 1 230 ? -14.852 -5.082 -14.055 1 86.94 230 THR B N 1
ATOM 6246 C CA . THR B 1 230 ? -13.625 -4.918 -14.836 1 86.94 230 THR B CA 1
ATOM 6247 C C . THR B 1 230 ? -12.625 -6.02 -14.508 1 86.94 230 THR B C 1
ATOM 6249 O O . THR B 1 230 ? -11.953 -6.535 -15.398 1 86.94 230 THR B O 1
ATOM 6252 N N . THR B 1 231 ? -12.57 -6.348 -13.25 1 84.31 231 THR B N 1
ATOM 6253 C CA . THR B 1 231 ? -11.688 -7.434 -12.828 1 84.31 231 THR B CA 1
ATOM 6254 C C . THR B 1 231 ? -12.109 -8.75 -13.484 1 84.31 231 THR B C 1
ATOM 6256 O O . THR B 1 231 ? -11.266 -9.484 -14 1 84.31 231 THR B O 1
ATOM 6259 N N . MET B 1 232 ? -13.391 -9.008 -13.516 1 86.94 232 MET B N 1
ATOM 6260 C CA . MET B 1 232 ? -13.906 -10.25 -14.094 1 86.94 232 MET B CA 1
ATOM 6261 C C . MET B 1 232 ? -13.656 -10.289 -15.594 1 86.94 232 MET B C 1
ATOM 6263 O O . MET B 1 232 ? -13.375 -11.352 -16.156 1 86.94 232 MET B O 1
ATOM 6267 N N . ALA B 1 233 ? -13.711 -9.219 -16.25 1 87.44 233 ALA B N 1
ATOM 6268 C CA . ALA B 1 233 ? -13.422 -9.148 -17.688 1 87.44 233 ALA B CA 1
ATOM 6269 C C . ALA B 1 233 ? -11.961 -9.508 -17.969 1 87.44 233 ALA B C 1
ATOM 6271 O O . ALA B 1 233 ? -11.672 -10.234 -18.922 1 87.44 233 ALA B O 1
ATOM 6272 N N . GLY B 1 234 ? -11.125 -9.023 -17.141 1 82.69 234 GLY B N 1
ATOM 6273 C CA . GLY B 1 234 ? -9.719 -9.367 -17.266 1 82.69 234 GLY B CA 1
ATOM 6274 C C . GLY B 1 234 ? -9.438 -10.836 -17.016 1 82.69 234 GLY B C 1
ATOM 6275 O O . GLY B 1 234 ? -8.664 -11.461 -17.75 1 82.69 234 GLY B O 1
ATOM 6276 N N . LEU B 1 235 ? -10.094 -11.406 -16.078 1 82.38 235 LEU B N 1
ATOM 6277 C CA . LEU B 1 235 ? -9.883 -12.797 -15.703 1 82.38 235 LEU B CA 1
ATOM 6278 C C . LEU B 1 235 ? -10.422 -13.734 -16.781 1 82.38 235 LEU B C 1
ATOM 6280 O O . LEU B 1 235 ? -9.828 -14.781 -17.047 1 82.38 235 LEU B O 1
ATOM 6284 N N . ARG B 1 236 ? -11.461 -13.352 -17.422 1 87.25 236 ARG B N 1
ATOM 6285 C CA . ARG B 1 236 ? -12.016 -14.141 -18.516 1 87.25 236 ARG B CA 1
ATOM 6286 C C . ARG B 1 236 ? -11 -14.312 -19.641 1 87.25 236 ARG B C 1
ATOM 6288 O O . ARG B 1 236 ? -10.883 -15.398 -20.219 1 87.25 236 ARG B O 1
ATOM 6295 N N . VAL B 1 237 ? -10.32 -13.32 -19.875 1 82.75 237 VAL B N 1
ATOM 6296 C CA . VAL B 1 237 ? -9.305 -13.352 -20.922 1 82.75 237 VAL B CA 1
ATOM 6297 C C . VAL B 1 237 ? -8.086 -14.133 -20.438 1 82.75 237 VAL B C 1
ATOM 6299 O O . VAL B 1 237 ? -7.531 -14.961 -21.172 1 82.75 237 VAL B O 1
ATOM 6302 N N . ALA B 1 238 ? -7.703 -13.891 -19.203 1 76.06 238 ALA B N 1
ATOM 6303 C CA . ALA B 1 238 ? -6.527 -14.547 -18.625 1 76.06 238 ALA B CA 1
ATOM 6304 C C . ALA B 1 238 ? -6.711 -16.062 -18.578 1 76.06 238 ALA B C 1
ATOM 6306 O O . ALA B 1 238 ? -5.801 -16.812 -18.922 1 76.06 238 ALA B O 1
ATOM 6307 N N . PHE B 1 239 ? -7.895 -16.531 -18.25 1 81.38 239 PHE B N 1
ATOM 6308 C CA . PHE B 1 239 ? -8.141 -17.969 -18.078 1 81.38 239 PHE B CA 1
ATOM 6309 C C . PHE B 1 239 ? -8.305 -18.656 -19.422 1 81.38 239 PHE B C 1
ATOM 6311 O O . PHE B 1 239 ? -8.102 -19.859 -19.531 1 81.38 239 PHE B O 1
ATOM 6318 N N . LEU B 1 240 ? -8.562 -17.859 -20.422 1 82 240 LEU B N 1
ATOM 6319 C CA . LEU B 1 240 ? -8.648 -18.406 -21.781 1 82 240 LEU B CA 1
ATOM 6320 C C . LEU B 1 240 ? -7.273 -18.844 -22.266 1 82 240 LEU B C 1
ATOM 6322 O O . LEU B 1 240 ? -7.156 -19.859 -22.984 1 82 240 LEU B O 1
ATOM 6326 N N . THR B 1 241 ? -6.305 -18.156 -21.891 1 76.06 241 THR B N 1
ATOM 6327 C CA . THR B 1 241 ? -4.941 -18.5 -22.297 1 76.06 241 THR B CA 1
ATOM 6328 C C . THR B 1 241 ? -4.543 -19.859 -21.734 1 76.06 241 THR B C 1
ATOM 6330 O O . THR B 1 241 ? -3.973 -20.688 -22.453 1 76.06 241 THR B O 1
ATOM 6333 N N . SER B 1 242 ? -4.82 -20.109 -20.484 1 78.69 242 SER B N 1
ATOM 6334 C CA . SER B 1 242 ? -4.5 -21.391 -19.859 1 78.69 242 SER B CA 1
ATOM 6335 C C . SER B 1 242 ? -5.293 -22.516 -20.5 1 78.69 242 SER B C 1
ATOM 6337 O O . SER B 1 242 ? -4.766 -23.625 -20.703 1 78.69 242 SER B O 1
ATOM 6339 N N . ALA B 1 243 ? -6.531 -22.219 -20.859 1 82.69 243 ALA B N 1
ATOM 6340 C CA . ALA B 1 243 ? -7.383 -23.219 -21.484 1 82.69 243 ALA B CA 1
ATOM 6341 C C . ALA B 1 243 ? -6.852 -23.594 -22.859 1 82.69 243 ALA B C 1
ATOM 6343 O O . ALA B 1 243 ? -6.836 -24.781 -23.219 1 82.69 243 ALA B O 1
ATOM 6344 N N . VAL B 1 244 ? -6.426 -22.656 -23.562 1 83.38 244 VAL B N 1
ATOM 6345 C CA . VAL B 1 244 ? -5.906 -22.875 -24.906 1 83.38 244 VAL B CA 1
ATOM 6346 C C . VAL B 1 244 ? -4.605 -23.672 -24.828 1 83.38 244 VAL B C 1
ATOM 6348 O O . VAL B 1 244 ? -4.379 -24.578 -25.625 1 83.38 244 VAL B O 1
ATOM 6351 N N . LEU B 1 245 ? -3.775 -23.359 -23.922 1 83.31 245 LEU B N 1
ATOM 6352 C CA . LEU B 1 245 ? -2.529 -24.094 -23.734 1 83.31 245 LEU B CA 1
ATOM 6353 C C . LEU B 1 245 ? -2.807 -25.547 -23.422 1 83.31 245 LEU B C 1
ATOM 6355 O O . LEU B 1 245 ? -2.217 -26.453 -24.031 1 83.31 245 LEU B O 1
ATOM 6359 N N . GLU B 1 246 ? -3.646 -25.766 -22.469 1 82.62 246 GLU B N 1
ATOM 6360 C CA . GLU B 1 246 ? -3.959 -27.125 -22.078 1 82.62 246 GLU B CA 1
ATOM 6361 C C . GLU B 1 246 ? -4.578 -27.906 -23.234 1 82.62 246 GLU B C 1
ATOM 6363 O O . GLU B 1 246 ? -4.352 -29.109 -23.375 1 82.62 246 GLU B O 1
ATOM 6368 N N . PHE B 1 247 ? -5.32 -27.266 -24.016 1 85.5 247 PHE B N 1
ATOM 6369 C CA . PHE B 1 247 ? -5.934 -27.891 -25.188 1 85.5 247 PHE B CA 1
ATOM 6370 C C . PHE B 1 247 ? -4.871 -28.359 -26.172 1 85.5 247 PHE B C 1
ATOM 6372 O O . PHE B 1 247 ? -4.832 -29.531 -26.531 1 85.5 247 PHE B O 1
ATOM 6379 N N . PHE B 1 248 ? -4.031 -27.453 -26.531 1 87.44 248 PHE B N 1
ATOM 6380 C CA . PHE B 1 248 ? -3.006 -27.781 -27.516 1 87.44 248 PHE B CA 1
ATOM 6381 C C . PHE B 1 248 ? -2.039 -28.828 -26.953 1 87.44 248 PHE B C 1
ATOM 6383 O O . PHE B 1 248 ? -1.574 -29.703 -27.688 1 87.44 248 PHE B O 1
ATOM 6390 N N . ALA B 1 249 ? -1.728 -28.688 -25.703 1 88.19 249 ALA B N 1
ATOM 6391 C CA . ALA B 1 249 ? -0.86 -29.672 -25.078 1 88.19 249 ALA B CA 1
ATOM 6392 C C . ALA B 1 249 ? -1.497 -31.062 -25.109 1 88.19 249 ALA B C 1
ATOM 6394 O O . ALA B 1 249 ? -0.854 -32.031 -25.484 1 88.19 249 ALA B O 1
ATOM 6395 N N . SER B 1 250 ? -2.787 -31.125 -24.781 1 88.56 250 SER B N 1
ATOM 6396 C CA . SER B 1 250 ? -3.494 -32.406 -24.734 1 88.56 250 SER B CA 1
ATOM 6397 C C . SER B 1 250 ? -3.609 -33 -26.125 1 88.56 250 SER B C 1
ATOM 6399 O O . SER B 1 250 ? -3.371 -34.219 -26.297 1 88.56 250 SER B O 1
ATOM 6401 N N . VAL B 1 251 ? -3.926 -32.188 -27.016 1 90.56 251 VAL B N 1
ATOM 6402 C CA . VAL B 1 251 ? -4.066 -32.688 -28.391 1 90.56 251 VAL B CA 1
ATOM 6403 C C . VAL B 1 251 ? -2.723 -33.188 -28.891 1 90.56 251 VAL B C 1
ATOM 6405 O O . VAL B 1 251 ? -2.654 -34.25 -29.516 1 90.56 251 VAL B O 1
ATOM 6408 N N . SER B 1 252 ? -1.7 -32.469 -28.641 1 92.56 252 SER B N 1
ATOM 6409 C CA . SER B 1 252 ? -0.369 -32.844 -29.109 1 92.56 252 SER B CA 1
ATOM 6410 C C . SER B 1 252 ? 0.082 -34.156 -28.484 1 92.56 252 SER B C 1
ATOM 6412 O O . SER B 1 252 ? 0.586 -35.062 -29.172 1 92.56 252 SER B O 1
ATOM 6414 N N . ILE B 1 253 ? -0.08 -34.312 -27.25 1 90.75 253 ILE B N 1
ATOM 6415 C CA . ILE B 1 253 ? 0.314 -35.531 -26.531 1 90.75 253 ILE B CA 1
ATOM 6416 C C . ILE B 1 253 ? -0.485 -36.719 -27.062 1 90.75 253 ILE B C 1
ATOM 6418 O O . ILE B 1 253 ? 0.072 -37.812 -27.281 1 90.75 253 ILE B O 1
ATOM 6422 N N . ALA B 1 254 ? -1.757 -36.531 -27.281 1 90.62 254 ALA B N 1
ATOM 6423 C CA . ALA B 1 254 ? -2.615 -37.562 -27.828 1 90.62 254 ALA B CA 1
ATOM 6424 C C . ALA B 1 254 ? -2.168 -38 -29.219 1 90.62 254 ALA B C 1
ATOM 6426 O O . ALA B 1 254 ? -2.125 -39.188 -29.547 1 90.62 254 ALA B O 1
ATOM 6427 N N . LEU B 1 255 ? -1.873 -37.031 -30.016 1 92 255 LEU B N 1
ATOM 6428 C CA . LEU B 1 255 ? -1.426 -37.312 -31.375 1 92 255 LEU B CA 1
ATOM 6429 C C . LEU B 1 255 ? -0.119 -38.094 -31.375 1 92 255 LEU B C 1
ATOM 6431 O O . LEU B 1 255 ? 0.066 -39 -32.188 1 92 255 LEU B O 1
ATOM 6435 N N . VAL B 1 256 ? 0.758 -37.75 -30.516 1 93.44 256 VAL B N 1
ATOM 6436 C CA . VAL B 1 256 ? 2.021 -38.469 -30.375 1 93.44 256 VAL B CA 1
ATOM 6437 C C . VAL B 1 256 ? 1.758 -39.906 -29.953 1 93.44 256 VAL B C 1
ATOM 6439 O O . VAL B 1 256 ? 2.299 -40.844 -30.531 1 93.44 256 VAL B O 1
ATOM 6442 N N . ALA B 1 257 ? 0.934 -40.062 -29 1 90.25 257 ALA B N 1
ATOM 6443 C CA . ALA B 1 257 ? 0.63 -41.375 -28.469 1 90.25 257 ALA B CA 1
ATOM 6444 C C . ALA B 1 257 ? 0.004 -42.281 -29.531 1 90.25 257 ALA B C 1
ATOM 6446 O O . ALA B 1 257 ? 0.4 -43.438 -29.703 1 90.25 257 ALA B O 1
ATOM 6447 N N . VAL B 1 258 ? -0.94 -41.781 -30.25 1 87.19 258 VAL B N 1
ATOM 6448 C CA . VAL B 1 258 ? -1.644 -42.531 -31.281 1 87.19 258 VAL B CA 1
ATOM 6449 C C . VAL B 1 258 ? -0.684 -42.875 -32.406 1 87.19 258 VAL B C 1
ATOM 6451 O O . VAL B 1 258 ? -0.688 -44 -32.938 1 87.19 258 VAL B O 1
ATOM 6454 N N . SER B 1 259 ? 0.07 -41.875 -32.781 1 89.5 259 SER B N 1
ATOM 6455 C CA . SER B 1 259 ? 1.042 -42.125 -33.844 1 89.5 259 SER B CA 1
ATOM 6456 C C . SER B 1 259 ? 2.031 -43.219 -33.469 1 89.5 259 SER B C 1
ATOM 6458 O O . SER B 1 259 ? 2.305 -44.125 -34.25 1 89.5 259 SER B O 1
ATOM 6460 N N . LEU B 1 260 ? 2.543 -43.156 -32.281 1 90.31 260 LEU B N 1
ATOM 6461 C CA . LEU B 1 260 ? 3.494 -44.156 -31.797 1 90.31 260 LEU B CA 1
ATOM 6462 C C . LEU B 1 260 ? 2.826 -45.531 -31.656 1 90.31 260 LEU B C 1
ATOM 6464 O O . LEU B 1 260 ? 3.418 -46.562 -32 1 90.31 260 LEU B O 1
ATOM 6468 N N . GLY B 1 261 ? 1.63 -45.594 -31.141 1 84.44 261 GLY B N 1
ATOM 6469 C CA . GLY B 1 261 ? 0.892 -46.844 -31.016 1 84.44 261 GLY B CA 1
ATOM 6470 C C . GLY B 1 261 ? 0.668 -47.531 -32.344 1 84.44 261 GLY B C 1
ATOM 6471 O O . GLY B 1 261 ? 0.812 -48.75 -32.469 1 84.44 261 GLY B O 1
ATOM 6472 N N . ALA B 1 262 ? 0.417 -46.781 -33.375 1 83.88 262 ALA B N 1
ATOM 6473 C CA . ALA B 1 262 ? 0.18 -47.312 -34.719 1 83.88 262 ALA B CA 1
ATOM 6474 C C . ALA B 1 262 ? 1.467 -47.844 -35.344 1 83.88 262 ALA B C 1
ATOM 6476 O O . ALA B 1 262 ? 1.438 -48.844 -36.062 1 83.88 262 ALA B O 1
ATOM 6477 N N . ARG B 1 263 ? 2.527 -47.281 -35 1 87.12 263 ARG B N 1
ATOM 6478 C CA . ARG B 1 263 ? 3.783 -47.625 -35.656 1 87.12 263 ARG B CA 1
ATOM 6479 C C . ARG B 1 263 ? 4.535 -48.688 -34.844 1 87.12 263 ARG B C 1
ATOM 6481 O O . ARG B 1 263 ? 5.555 -49.219 -35.312 1 87.12 263 ARG B O 1
ATOM 6488 N N . LEU B 1 264 ? 4.078 -48.969 -33.656 1 81.94 264 LEU B N 1
ATOM 6489 C CA . LEU B 1 264 ? 4.637 -50.094 -32.906 1 81.94 264 LEU B CA 1
ATOM 6490 C C . LEU B 1 264 ? 4.336 -51.406 -33.594 1 81.94 264 LEU B C 1
ATOM 6492 O O . LEU B 1 264 ? 5.109 -52.375 -33.469 1 81.94 264 LEU B O 1
ATOM 6496 N N . LEU B 1 265 ? 3.141 -51.656 -34.188 1 64.44 265 LEU B N 1
ATOM 6497 C CA . LEU B 1 265 ? 2.73 -52.938 -34.812 1 64.44 265 LEU B CA 1
ATOM 6498 C C . LEU B 1 265 ? 2.877 -52.875 -36.312 1 64.44 265 LEU B C 1
ATOM 6500 O O . LEU B 1 265 ? 1.983 -53.312 -37.062 1 64.44 265 LEU B O 1
ATOM 6504 N N . GLU B 1 266 ? 3.9 -52.344 -36.812 1 63.53 266 GLU B N 1
ATOM 6505 C CA . GLU B 1 266 ? 4.352 -52.75 -38.125 1 63.53 266 GLU B CA 1
ATOM 6506 C C . GLU B 1 266 ? 3.922 -51.719 -39.188 1 63.53 266 GLU B C 1
ATOM 6508 O O . GLU B 1 266 ? 4.031 -52 -40.375 1 63.53 266 GLU B O 1
ATOM 6513 N N . ILE B 1 267 ? 3.162 -50.688 -38.812 1 66.5 267 ILE B N 1
ATOM 6514 C CA . ILE B 1 267 ? 2.947 -49.688 -39.844 1 66.5 267 ILE B CA 1
ATOM 6515 C C . ILE B 1 267 ? 4.25 -48.938 -40.125 1 66.5 267 ILE B C 1
ATOM 6517 O O . ILE B 1 267 ? 4.879 -48.438 -39.188 1 66.5 267 ILE B O 1
ATOM 6521 N N . PRO B 1 268 ? 4.672 -49.031 -41.375 1 71.06 268 PRO B N 1
ATOM 6522 C CA . PRO B 1 268 ? 5.922 -48.312 -41.656 1 71.06 268 PRO B CA 1
ATOM 6523 C C . PRO B 1 268 ? 5.785 -46.812 -41.5 1 71.06 268 PRO B C 1
ATOM 6525 O O . PRO B 1 268 ? 4.727 -46.25 -41.781 1 71.06 268 PRO B O 1
ATOM 6528 N N . PRO B 1 269 ? 6.867 -46.125 -40.969 1 78.5 269 PRO B N 1
ATOM 6529 C CA . PRO B 1 269 ? 8.125 -46.656 -40.469 1 78.5 269 PRO B CA 1
ATOM 6530 C C . PRO B 1 269 ? 8.016 -47.188 -39.031 1 78.5 269 PRO B C 1
ATOM 6532 O O . PRO B 1 269 ? 7.473 -46.5 -38.156 1 78.5 269 PRO B O 1
ATOM 6535 N N . PRO B 1 270 ? 8.477 -48.375 -38.812 1 83.5 270 PRO B N 1
ATOM 6536 C CA . PRO B 1 270 ? 8.305 -49 -37.531 1 83.5 270 PRO B CA 1
ATOM 6537 C C . PRO B 1 270 ? 9.109 -48.312 -36.406 1 83.5 270 PRO B C 1
ATOM 6539 O O . PRO B 1 270 ? 10.164 -47.719 -36.688 1 83.5 270 PRO B O 1
ATOM 6542 N N . VAL B 1 271 ? 8.57 -48.25 -35.219 1 89.5 271 VAL B N 1
ATOM 6543 C CA . VAL B 1 271 ? 9.242 -47.719 -34.062 1 89.5 271 VAL B CA 1
ATOM 6544 C C . VAL B 1 271 ? 9.383 -48.812 -33 1 89.5 271 VAL B C 1
ATOM 6546 O O . VAL B 1 271 ? 8.516 -49.656 -32.844 1 89.5 271 VAL B O 1
ATOM 6549 N N . THR B 1 272 ? 10.531 -48.781 -32.344 1 89.19 272 THR B N 1
ATOM 6550 C CA . THR B 1 272 ? 10.75 -49.719 -31.25 1 89.19 272 THR B CA 1
ATOM 6551 C C . THR B 1 272 ? 9.992 -49.312 -30 1 89.19 272 THR B C 1
ATOM 6553 O O . THR B 1 272 ? 9.602 -48.156 -29.875 1 89.19 272 THR B O 1
ATOM 6556 N N . PHE B 1 273 ? 9.734 -50.25 -29.172 1 87.19 273 PHE B N 1
ATOM 6557 C CA . PHE B 1 273 ? 9.078 -49.938 -27.906 1 87.19 273 PHE B CA 1
ATOM 6558 C C . PHE B 1 273 ? 9.883 -48.938 -27.109 1 87.19 273 PHE B C 1
ATOM 6560 O O . PHE B 1 273 ? 9.32 -48 -26.531 1 87.19 273 PHE B O 1
ATOM 6567 N N . TYR B 1 274 ? 11.164 -49.156 -27.078 1 90.75 274 TYR B N 1
ATOM 6568 C CA . TYR B 1 274 ? 12.039 -48.219 -26.375 1 90.75 274 TYR B CA 1
ATOM 6569 C C . TYR B 1 274 ? 11.828 -46.812 -26.875 1 90.75 274 TYR B C 1
ATOM 6571 O O . TYR B 1 274 ? 11.617 -45.875 -26.062 1 90.75 274 TYR B O 1
ATOM 6579 N N . THR B 1 275 ? 11.883 -46.625 -28.156 1 93.31 275 THR B N 1
ATOM 6580 C CA . THR B 1 275 ? 11.742 -45.281 -28.75 1 93.31 275 THR B CA 1
ATOM 6581 C C . THR B 1 275 ? 10.359 -44.719 -28.453 1 93.31 275 THR B C 1
ATOM 6583 O O . THR B 1 275 ? 10.234 -43.531 -28.109 1 93.31 275 THR B O 1
ATOM 6586 N N . ALA B 1 276 ? 9.367 -45.5 -28.609 1 91.5 276 ALA B N 1
ATOM 6587 C CA . ALA B 1 276 ? 7.996 -45.031 -28.359 1 91.5 276 ALA B CA 1
ATOM 6588 C C . ALA B 1 276 ? 7.816 -44.594 -26.922 1 91.5 276 ALA B C 1
ATOM 6590 O O . ALA B 1 276 ? 7.258 -43.531 -26.656 1 91.5 276 ALA B O 1
ATOM 6591 N N . PHE B 1 277 ? 8.305 -45.438 -26.031 1 91.38 277 PHE B N 1
ATOM 6592 C CA . PHE B 1 277 ? 8.164 -45.125 -24.609 1 91.38 277 PHE B CA 1
ATOM 6593 C C . PHE B 1 277 ? 8.969 -43.875 -24.25 1 91.38 277 PHE B C 1
ATOM 6595 O O . PHE B 1 277 ? 8.492 -43.031 -23.484 1 91.38 277 PHE B O 1
ATOM 6602 N N . PHE B 1 278 ? 10.148 -43.75 -24.703 1 94.25 278 PHE B N 1
ATOM 6603 C CA . PHE B 1 278 ? 11.023 -42.594 -24.469 1 94.25 278 PHE B CA 1
ATOM 6604 C C . PHE B 1 278 ? 10.344 -41.312 -24.922 1 94.25 278 PHE B C 1
ATOM 6606 O O . PHE B 1 278 ? 10.273 -40.344 -24.156 1 94.25 278 PHE B O 1
ATOM 6613 N N . VAL B 1 279 ? 9.797 -41.25 -26.109 1 94.94 279 VAL B N 1
ATOM 6614 C CA . VAL B 1 279 ? 9.164 -40.062 -26.672 1 94.94 279 VAL B CA 1
ATOM 6615 C C . VAL B 1 279 ? 7.883 -39.75 -25.922 1 94.94 279 VAL B C 1
ATOM 6617 O O . VAL B 1 279 ? 7.578 -38.594 -25.672 1 94.94 279 VAL B O 1
ATOM 6620 N N . LEU B 1 280 ? 7.176 -40.75 -25.531 1 91.12 280 LEU B N 1
ATOM 6621 C CA . LEU B 1 280 ? 5.926 -40.531 -24.812 1 91.12 280 LEU B CA 1
ATOM 6622 C C . LEU B 1 280 ? 6.18 -39.906 -23.438 1 91.12 280 LEU B C 1
ATOM 6624 O O . LEU B 1 280 ? 5.363 -39.125 -22.953 1 91.12 280 LEU B O 1
ATOM 6628 N N . LEU B 1 281 ? 7.246 -40.344 -22.812 1 91.38 281 LEU B N 1
ATOM 6629 C CA . LEU B 1 281 ? 7.602 -39.781 -21.516 1 91.38 281 LEU B CA 1
ATOM 6630 C C . LEU B 1 281 ? 7.98 -38.281 -21.656 1 91.38 281 LEU B C 1
ATOM 6632 O O . LEU B 1 281 ? 7.746 -37.5 -20.734 1 91.38 281 LEU B O 1
ATOM 6636 N N . LEU B 1 282 ? 8.516 -37.875 -22.75 1 94.44 282 LEU B N 1
ATOM 6637 C CA . LEU B 1 282 ? 9.055 -36.531 -22.938 1 94.44 282 LEU B CA 1
ATOM 6638 C C . LEU B 1 282 ? 7.969 -35.594 -23.438 1 94.44 282 LEU B C 1
ATOM 6640 O O . LEU B 1 282 ? 8.086 -34.375 -23.281 1 94.44 282 LEU B O 1
ATOM 6644 N N . ALA B 1 283 ? 6.922 -36.125 -24.031 1 92.81 283 ALA B N 1
ATOM 6645 C CA . ALA B 1 283 ? 5.902 -35.312 -24.672 1 92.81 283 ALA B CA 1
ATOM 6646 C C . ALA B 1 283 ? 5.277 -34.344 -23.672 1 92.81 283 ALA B C 1
ATOM 6648 O O . ALA B 1 283 ? 5.207 -33.125 -23.922 1 92.81 283 ALA B O 1
ATOM 6649 N N . PRO B 1 284 ? 4.844 -34.812 -22.5 1 87.94 284 PRO B N 1
ATOM 6650 C CA . PRO B 1 284 ? 4.293 -33.844 -21.531 1 87.94 284 PRO B CA 1
ATOM 6651 C C . PRO B 1 284 ? 5.332 -32.844 -21.016 1 87.94 284 PRO B C 1
ATOM 6653 O O . PRO B 1 284 ? 5 -31.703 -20.75 1 87.94 284 PRO B O 1
ATOM 6656 N N . GLU B 1 285 ? 6.527 -33.312 -20.844 1 90.38 285 GLU B N 1
ATOM 6657 C CA . GLU B 1 285 ? 7.605 -32.469 -20.344 1 90.38 285 GLU B CA 1
ATOM 6658 C C . GLU B 1 285 ? 7.887 -31.312 -21.312 1 90.38 285 GLU B C 1
ATOM 6660 O O . GLU B 1 285 ? 8.367 -30.266 -20.906 1 90.38 285 GLU B O 1
ATOM 6665 N N . TYR B 1 286 ? 7.578 -31.531 -22.578 1 92.75 286 TYR B N 1
ATOM 6666 C CA . TYR B 1 286 ? 7.746 -30.531 -23.609 1 92.75 286 TYR B CA 1
ATOM 6667 C C . TYR B 1 286 ? 6.91 -29.297 -23.312 1 92.75 286 TYR B C 1
ATOM 6669 O O . TYR B 1 286 ? 7.34 -28.172 -23.562 1 92.75 286 TYR B O 1
ATOM 6677 N N . PHE B 1 287 ? 5.781 -29.438 -22.719 1 89.69 287 PHE B N 1
ATOM 6678 C CA . PHE B 1 287 ? 4.84 -28.344 -22.531 1 89.69 287 PHE B CA 1
ATOM 6679 C C . PHE B 1 287 ? 4.945 -27.766 -21.125 1 89.69 287 PHE B C 1
ATOM 6681 O O . PHE B 1 287 ? 4.398 -26.703 -20.828 1 89.69 287 PHE B O 1
ATOM 6688 N N . ASN B 1 288 ? 5.688 -28.359 -20.234 1 86.56 288 ASN B N 1
ATOM 6689 C CA . ASN B 1 288 ? 5.762 -27.969 -18.844 1 86.56 288 ASN B CA 1
ATOM 6690 C C . ASN B 1 288 ? 6.312 -26.562 -18.688 1 86.56 288 ASN B C 1
ATOM 6692 O O . ASN B 1 288 ? 5.738 -25.734 -17.953 1 86.56 288 ASN B O 1
ATOM 6696 N N . PRO B 1 289 ? 7.391 -26.219 -19.344 1 85.62 289 PRO B N 1
ATOM 6697 C CA . PRO B 1 289 ? 7.891 -24.859 -19.219 1 85.62 289 PRO B CA 1
ATOM 6698 C C . PRO B 1 289 ? 6.898 -23.812 -19.734 1 85.62 289 PRO B C 1
ATOM 6700 O O . PRO B 1 289 ? 6.871 -22.688 -19.25 1 85.62 289 PRO B O 1
ATOM 6703 N N . LEU B 1 290 ? 6.113 -24.156 -20.688 1 83.38 290 LEU B N 1
ATOM 6704 C CA . LEU B 1 290 ? 5.133 -23.234 -21.25 1 83.38 290 LEU B CA 1
ATOM 6705 C C . LEU B 1 290 ? 4 -22.969 -20.266 1 83.38 290 LEU B C 1
ATOM 6707 O O . LEU B 1 290 ? 3.48 -21.859 -20.203 1 83.38 290 LEU B O 1
ATOM 6711 N N . ARG B 1 291 ? 3.666 -23.969 -19.5 1 77.94 291 ARG B N 1
ATOM 6712 C CA . ARG B 1 291 ? 2.639 -23.828 -18.484 1 77.94 291 ARG B CA 1
ATOM 6713 C C . ARG B 1 291 ? 3.078 -22.844 -17.406 1 77.94 291 ARG B C 1
ATOM 6715 O O . ARG B 1 291 ? 2.258 -22.094 -16.875 1 77.94 291 ARG B O 1
ATOM 6722 N N . GLY B 1 292 ? 4.328 -22.797 -17.109 1 73.94 292 GLY B N 1
ATOM 6723 C CA . GLY B 1 292 ? 4.879 -21.891 -16.109 1 73.94 292 GLY B CA 1
ATOM 6724 C C . GLY B 1 292 ? 4.887 -20.438 -16.547 1 73.94 292 GLY B C 1
ATOM 6725 O O . GLY B 1 292 ? 4.742 -19.531 -15.734 1 73.94 292 GLY B O 1
ATOM 6726 N N . LEU B 1 293 ? 5.02 -20.203 -17.828 1 74 293 LEU B N 1
ATOM 6727 C CA . LEU B 1 293 ? 5.109 -18.844 -18.344 1 74 293 LEU B CA 1
ATOM 6728 C C . LEU B 1 293 ? 3.781 -18.109 -18.203 1 74 293 LEU B C 1
ATOM 6730 O O . LEU B 1 293 ? 3.758 -16.906 -17.906 1 74 293 LEU B O 1
ATOM 6734 N N . ALA B 1 294 ? 2.732 -18.781 -18.344 1 63.94 294 ALA B N 1
ATOM 6735 C CA . ALA B 1 294 ? 1.413 -18.156 -18.234 1 63.94 294 ALA B CA 1
ATOM 6736 C C . ALA B 1 294 ? 1.181 -17.578 -16.844 1 63.94 294 ALA B C 1
ATOM 6738 O O . ALA B 1 294 ? 0.607 -16.5 -16.703 1 63.94 294 ALA B O 1
ATOM 6739 N N . ILE B 1 295 ? 1.774 -18.156 -15.906 1 64.44 295 ILE B N 1
ATOM 6740 C CA . ILE B 1 295 ? 1.574 -17.766 -14.516 1 64.44 295 ILE B CA 1
ATOM 6741 C C . ILE B 1 295 ? 2.385 -16.516 -14.203 1 64.44 295 ILE B C 1
ATOM 6743 O O . ILE B 1 295 ? 1.912 -15.625 -13.5 1 64.44 295 ILE B O 1
ATOM 6747 N N . HIS B 1 296 ? 3.541 -16.422 -14.836 1 67.44 296 HIS B N 1
ATOM 6748 C CA . HIS B 1 296 ? 4.465 -15.359 -14.453 1 67.44 296 HIS B CA 1
ATOM 6749 C C . HIS B 1 296 ? 4.352 -14.164 -15.391 1 67.44 296 HIS B C 1
ATOM 6751 O O . HIS B 1 296 ? 5 -13.141 -15.18 1 67.44 296 HIS B O 1
ATOM 6757 N N . TYR B 1 297 ? 3.498 -14.289 -16.422 1 67.81 297 TYR B N 1
ATOM 6758 C CA . TYR B 1 297 ? 3.391 -13.219 -17.406 1 67.81 297 TYR B CA 1
ATOM 6759 C C . TYR B 1 297 ? 2.902 -11.93 -16.75 1 67.81 297 TYR B C 1
ATOM 6761 O O . TYR B 1 297 ? 3.332 -10.836 -17.141 1 67.81 297 TYR B O 1
ATOM 6769 N N . HIS B 1 298 ? 2.125 -12.047 -15.773 1 64.69 298 HIS B N 1
ATOM 6770 C CA . HIS B 1 298 ? 1.585 -10.883 -15.086 1 64.69 298 HIS B CA 1
ATOM 6771 C C . HIS B 1 298 ? 2.689 -10.102 -14.375 1 64.69 298 HIS B C 1
ATOM 6773 O O . HIS B 1 298 ? 2.598 -8.883 -14.234 1 64.69 298 HIS B O 1
ATOM 6779 N N . ALA B 1 299 ? 3.684 -10.844 -13.961 1 72 299 ALA B N 1
ATOM 6780 C CA . ALA B 1 299 ? 4.816 -10.211 -13.297 1 72 299 ALA B CA 1
ATOM 6781 C C . ALA B 1 299 ? 5.516 -9.219 -14.227 1 72 299 ALA B C 1
ATOM 6783 O O . ALA B 1 299 ? 6.039 -8.203 -13.781 1 72 299 ALA B O 1
ATOM 6784 N N . ARG B 1 300 ? 5.449 -9.5 -15.5 1 76.56 300 ARG B N 1
ATOM 6785 C CA . ARG B 1 300 ? 6.074 -8.625 -16.484 1 76.56 300 ARG B CA 1
ATOM 6786 C C . ARG B 1 300 ? 5.391 -7.258 -16.516 1 76.56 300 ARG B C 1
ATOM 6788 O O . ARG B 1 300 ? 6.059 -6.223 -16.469 1 76.56 300 ARG B O 1
ATOM 6795 N N . MET B 1 301 ? 4.164 -7.273 -16.5 1 69.5 301 MET B N 1
ATOM 6796 C CA . MET B 1 301 ? 3.414 -6.023 -16.609 1 69.5 301 MET B CA 1
ATOM 6797 C C . MET B 1 301 ? 3.607 -5.16 -15.375 1 69.5 301 MET B C 1
ATOM 6799 O O . MET B 1 301 ? 3.832 -3.955 -15.477 1 69.5 301 MET B O 1
ATOM 6803 N N . SER B 1 302 ? 3.512 -5.801 -14.266 1 72.75 302 SER B N 1
ATOM 6804 C CA . SER B 1 302 ? 3.713 -5.082 -13.016 1 72.75 302 SER B CA 1
ATOM 6805 C C . SER B 1 302 ? 5.117 -4.496 -12.93 1 72.75 302 SER B C 1
ATOM 6807 O O . SER B 1 302 ? 5.301 -3.367 -12.469 1 72.75 302 SER B O 1
ATOM 6809 N N . ALA B 1 303 ? 6.074 -5.262 -13.398 1 80.88 303 ALA B N 1
ATOM 6810 C CA . ALA B 1 303 ? 7.465 -4.828 -13.352 1 80.88 303 ALA B CA 1
ATOM 6811 C C . ALA B 1 303 ? 7.707 -3.652 -14.297 1 80.88 303 ALA B C 1
ATOM 6813 O O . ALA B 1 303 ? 8.438 -2.717 -13.961 1 80.88 303 ALA B O 1
ATOM 6814 N N . ILE B 1 304 ? 7.062 -3.701 -15.438 1 81.25 304 ILE B N 1
ATOM 6815 C CA . ILE B 1 304 ? 7.238 -2.631 -16.422 1 81.25 304 ILE B CA 1
ATOM 6816 C C . ILE B 1 304 ? 6.629 -1.339 -15.883 1 81.25 304 ILE B C 1
ATOM 6818 O O . ILE B 1 304 ? 7.227 -0.267 -15.992 1 81.25 304 ILE B O 1
ATOM 6822 N N . ALA B 1 305 ? 5.508 -1.444 -15.32 1 74.5 305 ALA B N 1
ATOM 6823 C CA . ALA B 1 305 ? 4.855 -0.273 -14.742 1 74.5 305 ALA B CA 1
ATOM 6824 C C . ALA B 1 305 ? 5.699 0.323 -13.617 1 74.5 305 ALA B C 1
ATOM 6826 O O . ALA B 1 305 ? 5.891 1.54 -13.555 1 74.5 305 ALA B O 1
ATOM 6827 N N . ALA B 1 306 ? 6.129 -0.556 -12.734 1 81.19 306 ALA B N 1
ATOM 6828 C CA . ALA B 1 306 ? 6.965 -0.106 -11.625 1 81.19 306 ALA B CA 1
ATOM 6829 C C . ALA B 1 306 ? 8.273 0.494 -12.133 1 81.19 306 ALA B C 1
ATOM 6831 O O . ALA B 1 306 ? 8.742 1.511 -11.609 1 81.19 306 ALA B O 1
ATOM 6832 N N . ALA B 1 307 ? 8.812 -0.115 -13.156 1 86.5 307 ALA B N 1
ATOM 6833 C CA . ALA B 1 307 ? 10.078 0.338 -13.719 1 86.5 307 ALA B CA 1
ATOM 6834 C C . ALA B 1 307 ? 9.938 1.727 -14.344 1 86.5 307 ALA B C 1
ATOM 6836 O O . ALA B 1 307 ? 10.844 2.555 -14.234 1 86.5 307 ALA B O 1
ATOM 6837 N N . ARG B 1 308 ? 8.898 1.918 -15.008 1 83.06 308 ARG B N 1
ATOM 6838 C CA . ARG B 1 308 ? 8.672 3.227 -15.609 1 83.06 308 ARG B CA 1
ATOM 6839 C C . ARG B 1 308 ? 8.711 4.328 -14.555 1 83.06 308 ARG B C 1
ATOM 6841 O O . ARG B 1 308 ? 9.344 5.367 -14.758 1 83.06 308 ARG B O 1
ATOM 6848 N N . ARG B 1 309 ? 8.086 4.074 -13.5 1 81.56 309 ARG B N 1
ATOM 6849 C CA . ARG B 1 309 ? 8.062 5.066 -12.43 1 81.56 309 ARG B CA 1
ATOM 6850 C C . ARG B 1 309 ? 9.445 5.242 -11.812 1 81.56 309 ARG B C 1
ATOM 6852 O O . ARG B 1 309 ? 9.859 6.363 -11.516 1 81.56 309 ARG B O 1
ATOM 6859 N N . ILE B 1 310 ? 10.086 4.184 -11.586 1 88.25 310 ILE B N 1
ATOM 6860 C CA . ILE B 1 310 ? 11.43 4.207 -11.008 1 88.25 310 ILE B CA 1
ATOM 6861 C C . ILE B 1 310 ? 12.367 5.008 -11.906 1 88.25 310 ILE B C 1
ATOM 6863 O O . ILE B 1 310 ? 13.086 5.891 -11.438 1 88.25 310 ILE B O 1
ATOM 6867 N N . PHE B 1 311 ? 12.281 4.824 -13.195 1 88.81 311 PHE B N 1
ATOM 6868 C CA . PHE B 1 311 ? 13.195 5.477 -14.117 1 88.81 311 PHE B CA 1
ATOM 6869 C C . PHE B 1 311 ? 12.797 6.93 -14.344 1 88.81 311 PHE B C 1
ATOM 6871 O O . PHE B 1 311 ? 13.656 7.781 -14.609 1 88.81 311 PHE B O 1
ATOM 6878 N N . ASP B 1 312 ? 11.531 7.176 -14.188 1 86.38 312 ASP B N 1
ATOM 6879 C CA . ASP B 1 312 ? 11.102 8.57 -14.211 1 86.38 312 ASP B CA 1
ATOM 6880 C C . ASP B 1 312 ? 11.797 9.375 -13.117 1 86.38 312 ASP B C 1
ATOM 6882 O O . ASP B 1 312 ? 12.219 10.516 -13.352 1 86.38 312 ASP B O 1
ATOM 6886 N N . ILE B 1 313 ? 11.914 8.789 -12.016 1 86.5 313 ILE B N 1
ATOM 6887 C CA . ILE B 1 313 ? 12.578 9.453 -10.898 1 86.5 313 ILE B CA 1
ATOM 6888 C C . ILE B 1 313 ? 14.078 9.531 -11.172 1 86.5 313 ILE B C 1
ATOM 6890 O O . ILE B 1 313 ? 14.688 10.594 -11 1 86.5 313 ILE B O 1
ATOM 6894 N N . LEU B 1 314 ? 14.664 8.492 -11.648 1 89.19 314 LEU B N 1
ATOM 6895 C CA . LEU B 1 314 ? 16.109 8.422 -11.867 1 89.19 314 LEU B CA 1
ATOM 6896 C C . LEU B 1 314 ? 16.516 9.32 -13.023 1 89.19 314 LEU B C 1
ATOM 6898 O O . LEU B 1 314 ? 17.656 9.789 -13.07 1 89.19 314 LEU B O 1
ATOM 6902 N N . ASP B 1 315 ? 15.594 9.57 -13.906 1 89.94 315 ASP B N 1
ATOM 6903 C CA . ASP B 1 315 ? 15.922 10.367 -15.086 1 89.94 315 ASP B CA 1
ATOM 6904 C C . ASP B 1 315 ? 15.719 11.852 -14.82 1 89.94 315 ASP B C 1
ATOM 6906 O O . ASP B 1 315 ? 16.078 12.695 -15.641 1 89.94 315 ASP B O 1
ATOM 6910 N N . THR B 1 316 ? 15.18 12.125 -13.695 1 86.06 316 THR B N 1
ATOM 6911 C CA . THR B 1 316 ? 15.07 13.539 -13.352 1 86.06 316 THR B CA 1
ATOM 6912 C C . THR B 1 316 ? 16.453 14.172 -13.25 1 86.06 316 THR B C 1
ATOM 6914 O O . THR B 1 316 ? 17.328 13.664 -12.555 1 86.06 316 THR B O 1
ATOM 6917 N N . PRO B 1 317 ? 16.641 15.188 -14.023 1 85.06 317 PRO B N 1
ATOM 6918 C CA . PRO B 1 317 ? 17.969 15.805 -14.023 1 85.06 317 PRO B CA 1
ATOM 6919 C C . PRO B 1 317 ? 18.344 16.391 -12.672 1 85.06 317 PRO B C 1
ATOM 6921 O O . PRO B 1 317 ? 17.516 16.969 -11.984 1 85.06 317 PRO B O 1
ATOM 6924 N N . LEU B 1 318 ? 19.578 16.094 -12.305 1 83.62 318 LEU B N 1
ATOM 6925 C CA . LEU B 1 318 ? 20.125 16.641 -11.07 1 83.62 318 LEU B CA 1
ATOM 6926 C C . LEU B 1 318 ? 20.391 18.141 -11.219 1 83.62 318 LEU B C 1
ATOM 6928 O O . LEU B 1 318 ? 20.688 18.625 -12.312 1 83.62 318 LEU B O 1
ATOM 6932 N N . PRO B 1 319 ? 20.125 18.781 -10.125 1 75.31 319 PRO B N 1
ATOM 6933 C CA . PRO B 1 319 ? 20.453 20.203 -10.188 1 75.31 319 PRO B CA 1
ATOM 6934 C C . PRO B 1 319 ? 21.938 20.453 -10.492 1 75.31 319 PRO B C 1
ATOM 6936 O O . PRO B 1 319 ? 22.797 19.672 -10.086 1 75.31 319 PRO B O 1
ATOM 6939 N N . ALA B 1 320 ? 22.266 21.406 -11.469 1 64.5 320 ALA B N 1
ATOM 6940 C CA . ALA B 1 320 ? 23.625 21.734 -11.922 1 64.5 320 ALA B CA 1
ATOM 6941 C C . ALA B 1 320 ? 24.531 22.062 -10.742 1 64.5 320 ALA B C 1
ATOM 6943 O O . ALA B 1 320 ? 24.141 22.812 -9.844 1 64.5 320 ALA B O 1
ATOM 6944 N N . GLN B 1 321 ? 25.438 21.141 -10.375 1 63.31 321 GLN B N 1
ATOM 6945 C CA . GLN B 1 321 ? 26.438 21.516 -9.383 1 63.31 321 GLN B CA 1
ATOM 6946 C C . GLN B 1 321 ? 27.453 22.484 -9.961 1 63.31 321 GLN B C 1
ATOM 6948 O O . GLN B 1 321 ? 27.891 22.344 -11.102 1 63.31 321 GLN B O 1
ATOM 6953 N N . GLY B 1 322 ? 27.484 23.609 -9.586 1 57.25 322 GLY B N 1
ATOM 6954 C CA . GLY B 1 322 ? 28.484 24.531 -10.086 1 57.25 322 GLY B CA 1
ATOM 6955 C C . GLY B 1 322 ? 29.875 23.922 -10.133 1 57.25 322 GLY B C 1
ATOM 6956 O O . GLY B 1 322 ? 30.203 23.031 -9.344 1 57.25 322 GLY B O 1
ATOM 6957 N N . THR B 1 323 ? 30.641 23.875 -11.312 1 57.25 323 THR B N 1
ATOM 6958 C CA . THR B 1 323 ? 31.953 23.328 -11.617 1 57.25 323 THR B CA 1
ATOM 6959 C C . THR B 1 323 ? 33 23.828 -10.609 1 57.25 323 THR B C 1
ATOM 6961 O O . THR B 1 323 ? 33.938 23.109 -10.305 1 57.25 323 THR B O 1
ATOM 6964 N N . GLN B 1 324 ? 33.031 25.094 -10.211 1 62.56 324 GLN B N 1
ATOM 6965 C CA . GLN B 1 324 ? 34.062 25.641 -9.336 1 62.56 324 GLN B CA 1
ATOM 6966 C C . GLN B 1 324 ? 33.5 25.938 -7.949 1 62.56 324 GLN B C 1
ATOM 6968 O O . GLN B 1 324 ? 32.75 26.906 -7.777 1 62.56 324 GLN B O 1
ATOM 6973 N N . THR B 1 325 ? 33.625 24.906 -6.953 1 74.12 325 THR B N 1
ATOM 6974 C CA . THR B 1 325 ? 33.062 25.156 -5.633 1 74.12 325 THR B CA 1
ATOM 6975 C C . THR B 1 325 ? 34.156 25.547 -4.641 1 74.12 325 THR B C 1
ATOM 6977 O O . THR B 1 325 ? 35.25 25.016 -4.699 1 74.12 325 THR B O 1
ATOM 6980 N N . MET B 1 326 ? 34.062 26.703 -4.098 1 83.44 326 MET B N 1
ATOM 6981 C CA . MET B 1 326 ? 34.938 27.156 -3.027 1 83.44 326 MET B CA 1
ATOM 6982 C C . MET B 1 326 ? 34.344 26.828 -1.66 1 83.44 326 MET B C 1
ATOM 6984 O O . MET B 1 326 ? 33.125 26.781 -1.499 1 83.44 326 MET B O 1
ATOM 6988 N N . ALA B 1 327 ? 35.281 26.469 -0.744 1 86.38 327 ALA B N 1
ATOM 6989 C CA . ALA B 1 327 ? 34.844 26.219 0.632 1 86.38 327 ALA B CA 1
ATOM 6990 C C . ALA B 1 327 ? 34.438 27.5 1.321 1 86.38 327 ALA B C 1
ATOM 6992 O O . ALA B 1 327 ? 34.969 28.578 1.022 1 86.38 327 ALA B O 1
ATOM 6993 N N . TYR B 1 328 ? 33.469 27.406 2.162 1 86.62 328 TYR B N 1
ATOM 6994 C CA . TYR B 1 328 ? 33.031 28.562 2.912 1 86.62 328 TYR B CA 1
ATOM 6995 C C . TYR B 1 328 ? 34.156 29.125 3.783 1 86.62 328 TYR B C 1
ATOM 6997 O O . TYR B 1 328 ? 34.844 28.375 4.484 1 86.62 328 TYR B O 1
ATOM 7005 N N . PRO B 1 329 ? 34.25 30.422 3.66 1 81.88 329 PRO B N 1
ATOM 7006 C CA . PRO B 1 329 ? 35.281 31.016 4.539 1 81.88 329 PRO B CA 1
ATOM 7007 C C . PRO B 1 329 ? 34.812 31.125 5.988 1 81.88 329 PRO B C 1
ATOM 7009 O O . PRO B 1 329 ? 33.625 31.375 6.242 1 81.88 329 PRO B O 1
ATOM 7012 N N . ASP B 1 330 ? 35.531 30.578 6.941 1 76.38 330 ASP B N 1
ATOM 7013 C CA . ASP B 1 330 ? 35.156 30.547 8.352 1 76.38 330 ASP B CA 1
ATOM 7014 C C . ASP B 1 330 ? 35 31.953 8.914 1 76.38 330 ASP B C 1
ATOM 7016 O O . ASP B 1 330 ? 35.969 32.562 9.352 1 76.38 330 ASP B O 1
ATOM 7020 N N . THR B 1 331 ? 33.844 32.562 8.57 1 75.25 331 THR B N 1
ATOM 7021 C CA . THR B 1 331 ? 33.562 33.875 9.133 1 75.25 331 THR B CA 1
ATOM 7022 C C . THR B 1 331 ? 32.469 33.812 10.188 1 75.25 331 THR B C 1
ATOM 7024 O O . THR B 1 331 ? 31.562 32.969 10.078 1 75.25 331 THR B O 1
ATOM 7027 N N . GLN B 1 332 ? 32.625 34.5 11.25 1 71.69 332 GLN B N 1
ATOM 7028 C CA . GLN B 1 332 ? 31.688 34.438 12.367 1 71.69 332 GLN B CA 1
ATOM 7029 C C . GLN B 1 332 ? 30.438 35.281 12.094 1 71.69 332 GLN B C 1
ATOM 7031 O O . GLN B 1 332 ? 29.344 34.938 12.523 1 71.69 332 GLN B O 1
ATOM 7036 N N . SER B 1 333 ? 30.703 36.469 11.422 1 83.12 333 SER B N 1
ATOM 7037 C CA . SER B 1 333 ? 29.578 37.344 11.117 1 83.12 333 SER B CA 1
ATOM 7038 C C . SER B 1 333 ? 29.156 37.219 9.656 1 83.12 333 SER B C 1
ATOM 7040 O O . SER B 1 333 ? 29.938 37.5 8.75 1 83.12 333 SER B O 1
ATOM 7042 N N . VAL B 1 334 ? 27.844 36.719 9.492 1 91.25 334 VAL B N 1
ATOM 7043 C CA . VAL B 1 334 ? 27.438 36.438 8.125 1 91.25 334 VAL B CA 1
ATOM 7044 C C . VAL B 1 334 ? 26.234 37.281 7.754 1 91.25 334 VAL B C 1
ATOM 7046 O O . VAL B 1 334 ? 25.234 37.312 8.492 1 91.25 334 VAL B O 1
ATOM 7049 N N . SER B 1 335 ? 26.344 38.094 6.766 1 94.44 335 SER B N 1
ATOM 7050 C CA . SER B 1 335 ? 25.234 38.844 6.168 1 94.44 335 SER B CA 1
ATOM 7051 C C . SER B 1 335 ? 24.891 38.281 4.785 1 94.44 335 SER B C 1
ATOM 7053 O O . SER B 1 335 ? 25.75 37.719 4.102 1 94.44 335 SER B O 1
ATOM 7055 N N . LEU B 1 336 ? 23.656 38.375 4.434 1 96.19 336 LEU B N 1
ATOM 7056 C CA . LEU B 1 336 ? 23.203 37.906 3.127 1 96.19 336 LEU B CA 1
ATOM 7057 C C . LEU B 1 336 ? 22.531 39.031 2.357 1 96.19 336 LEU B C 1
ATOM 7059 O O . LEU B 1 336 ? 21.812 39.844 2.945 1 96.19 336 LEU B O 1
ATOM 7063 N N . SER B 1 337 ? 22.859 39.094 1.105 1 96.81 337 SER B N 1
ATOM 7064 C CA . SER B 1 337 ? 22.219 40.062 0.223 1 96.81 337 SER B CA 1
ATOM 7065 C C . SER B 1 337 ? 21.688 39.375 -1.037 1 96.81 337 SER B C 1
ATOM 7067 O O . SER B 1 337 ? 22.375 38.562 -1.651 1 96.81 337 SER B O 1
ATOM 7069 N N . VAL B 1 338 ? 20.469 39.656 -1.339 1 97.38 338 VAL B N 1
ATOM 7070 C CA . VAL B 1 338 ? 19.812 39.094 -2.52 1 97.38 338 VAL B CA 1
ATOM 7071 C C . VAL B 1 338 ? 19.609 40.188 -3.555 1 97.38 338 VAL B C 1
ATOM 7073 O O . VAL B 1 338 ? 19.031 41.25 -3.25 1 97.38 338 VAL B O 1
ATOM 7076 N N . HIS B 1 339 ? 20.109 39.938 -4.734 1 96.75 339 HIS B N 1
ATOM 7077 C CA . HIS B 1 339 ? 20.031 40.938 -5.789 1 96.75 339 HIS B CA 1
ATOM 7078 C C . HIS B 1 339 ? 19.266 40.406 -6.992 1 96.75 339 HIS B C 1
ATOM 7080 O O . HIS B 1 339 ? 19.75 39.531 -7.715 1 96.75 339 HIS B O 1
ATOM 7086 N N . ASP B 1 340 ? 18.125 40.969 -7.254 1 96.69 340 ASP B N 1
ATOM 7087 C CA . ASP B 1 340 ? 17.297 40.75 -8.43 1 96.69 340 ASP B CA 1
ATOM 7088 C C . ASP B 1 340 ? 17.125 39.25 -8.703 1 96.69 340 ASP B C 1
ATOM 7090 O O . ASP B 1 340 ? 17.406 38.781 -9.805 1 96.69 340 ASP B O 1
ATOM 7094 N N . LEU B 1 341 ? 16.75 38.625 -7.703 1 96.25 341 LEU B N 1
ATOM 7095 C CA . LEU B 1 341 ? 16.672 37.156 -7.773 1 96.25 341 LEU B CA 1
ATOM 7096 C C . LEU B 1 341 ? 15.383 36.719 -8.469 1 96.25 341 LEU B C 1
ATOM 7098 O O . LEU B 1 341 ? 14.289 37.156 -8.086 1 96.25 341 LEU B O 1
ATOM 7102 N N . HIS B 1 342 ? 15.508 35.906 -9.508 1 95.44 342 HIS B N 1
ATOM 7103 C CA . HIS B 1 342 ? 14.398 35.344 -10.258 1 95.44 342 HIS B CA 1
ATOM 7104 C C . HIS B 1 342 ? 14.43 33.812 -10.211 1 95.44 342 HIS B C 1
ATOM 7106 O O . HIS B 1 342 ? 15.5 33.188 -10.273 1 95.44 342 HIS B O 1
ATOM 7112 N N . PHE B 1 343 ? 13.305 33.219 -10 1 92.25 343 PHE B N 1
ATOM 7113 C CA . PHE B 1 343 ? 13.219 31.75 -10.008 1 92.25 343 PHE B CA 1
ATOM 7114 C C . PHE B 1 343 ? 11.82 31.297 -10.398 1 92.25 343 PHE B C 1
ATOM 7116 O O . PHE B 1 343 ? 10.82 31.891 -9.977 1 92.25 343 PHE B O 1
ATOM 7123 N N . SER B 1 344 ? 11.766 30.281 -11.234 1 89.25 344 SER B N 1
ATOM 7124 C CA . SER B 1 344 ? 10.516 29.656 -11.641 1 89.25 344 SER B CA 1
ATOM 7125 C C . SER B 1 344 ? 10.586 28.141 -11.5 1 89.25 344 SER B C 1
ATOM 7127 O O . SER B 1 344 ? 11.609 27.531 -11.82 1 89.25 344 SER B O 1
ATOM 7129 N N . TYR B 1 345 ? 9.625 27.453 -10.805 1 77.25 345 TYR B N 1
ATOM 7130 C CA . TYR B 1 345 ? 9.578 26 -10.672 1 77.25 345 TYR B CA 1
ATOM 7131 C C . TYR B 1 345 ? 9.367 25.344 -12.031 1 77.25 345 TYR B C 1
ATOM 7133 O O . TYR B 1 345 ? 10.062 24.391 -12.375 1 77.25 345 TYR B O 1
ATOM 7141 N N . GLU B 1 346 ? 8.234 25.578 -12.703 1 71.31 346 GLU B N 1
ATOM 7142 C CA . GLU B 1 346 ? 7.941 25.125 -14.055 1 71.31 346 GLU B CA 1
ATOM 7143 C C . GLU B 1 346 ? 7.75 26.312 -15 1 71.31 346 GLU B C 1
ATOM 7145 O O . GLU B 1 346 ? 7.68 27.469 -14.562 1 71.31 346 GLU B O 1
ATOM 7150 N N . GLU B 1 347 ? 7.836 25.812 -16.234 1 67.94 347 GLU B N 1
ATOM 7151 C CA . GLU B 1 347 ? 7.66 26.875 -17.219 1 67.94 347 GLU B CA 1
ATOM 7152 C C . GLU B 1 347 ? 6.344 27.625 -17 1 67.94 347 GLU B C 1
ATOM 7154 O O . GLU B 1 347 ? 5.27 27.016 -17.031 1 67.94 347 GLU B O 1
ATOM 7159 N N . GLY B 1 348 ? 6.453 28.812 -16.5 1 65.25 348 GLY B N 1
ATOM 7160 C CA . GLY B 1 348 ? 5.262 29.625 -16.359 1 65.25 348 GLY B CA 1
ATOM 7161 C C . GLY B 1 348 ? 4.883 29.891 -14.914 1 65.25 348 GLY B C 1
ATOM 7162 O O . GLY B 1 348 ? 4.02 30.734 -14.641 1 65.25 348 GLY B O 1
ATOM 7163 N N . ARG B 1 349 ? 5.465 29.125 -14 1 78.38 349 ARG B N 1
ATOM 7164 C CA . ARG B 1 349 ? 5.137 29.391 -12.609 1 78.38 349 ARG B CA 1
ATOM 7165 C C . ARG B 1 349 ? 6.277 30.125 -11.906 1 78.38 349 ARG B C 1
ATOM 7167 O O . ARG B 1 349 ? 7.137 29.5 -11.289 1 78.38 349 ARG B O 1
ATOM 7174 N N . VAL B 1 350 ? 6.168 31.469 -11.984 1 85.38 350 VAL B N 1
ATOM 7175 C CA . VAL B 1 350 ? 7.195 32.312 -11.398 1 85.38 350 VAL B CA 1
ATOM 7176 C C . VAL B 1 350 ? 7.004 32.375 -9.883 1 85.38 350 VAL B C 1
ATOM 7178 O O . VAL B 1 350 ? 5.918 32.719 -9.398 1 85.38 350 VAL B O 1
ATOM 7181 N N . ALA B 1 351 ? 8.008 31.938 -9.148 1 89.44 351 ALA B N 1
ATOM 7182 C CA . ALA B 1 351 ? 7.945 31.969 -7.691 1 89.44 351 ALA B CA 1
ATOM 7183 C C . ALA B 1 351 ? 8.633 33.219 -7.133 1 89.44 351 ALA B C 1
ATOM 7185 O O . ALA B 1 351 ? 8.164 33.812 -6.16 1 89.44 351 ALA B O 1
ATOM 7186 N N . LEU B 1 352 ? 9.758 33.594 -7.707 1 94.5 352 LEU B N 1
ATOM 7187 C CA . LEU B 1 352 ? 10.477 34.812 -7.379 1 94.5 352 LEU B CA 1
ATOM 7188 C C . LEU B 1 352 ? 10.656 35.688 -8.617 1 94.5 352 LEU B C 1
ATOM 7190 O O . LEU B 1 352 ? 11.141 35.219 -9.648 1 94.5 352 LEU B O 1
ATOM 7194 N N . ALA B 1 353 ? 10.211 36.938 -8.547 1 95.19 353 ALA B N 1
ATOM 7195 C CA . ALA B 1 353 ? 10.172 37.844 -9.695 1 95.19 353 ALA B CA 1
ATOM 7196 C C . ALA B 1 353 ? 11.047 39.062 -9.453 1 95.19 353 ALA B C 1
ATOM 7198 O O . ALA B 1 353 ? 10.578 40.188 -9.594 1 95.19 353 ALA B O 1
ATOM 7199 N N . GLY B 1 354 ? 12.227 38.875 -9.195 1 95.25 354 GLY B N 1
ATOM 7200 C CA . GLY B 1 354 ? 13.141 39.969 -8.992 1 95.25 354 GLY B CA 1
ATOM 7201 C C . GLY B 1 354 ? 13.195 40.438 -7.555 1 95.25 354 GLY B C 1
ATOM 7202 O O . GLY B 1 354 ? 12.961 41.625 -7.277 1 95.25 354 GLY B O 1
ATOM 7203 N N . VAL B 1 355 ? 13.609 39.594 -6.684 1 96.5 355 VAL B N 1
ATOM 7204 C CA . VAL B 1 355 ? 13.625 39.844 -5.25 1 96.5 355 VAL B CA 1
ATOM 7205 C C . VAL B 1 355 ? 14.922 40.562 -4.871 1 96.5 355 VAL B C 1
ATOM 7207 O O . VAL B 1 355 ? 16.016 40.125 -5.266 1 96.5 355 VAL B O 1
ATOM 7210 N N . ASN B 1 356 ? 14.805 41.719 -4.25 1 97 356 ASN B N 1
ATOM 7211 C CA . ASN B 1 356 ? 15.914 42.406 -3.602 1 97 356 ASN B CA 1
ATOM 7212 C C . ASN B 1 356 ? 15.734 42.438 -2.086 1 97 356 ASN B C 1
ATOM 7214 O O . ASN B 1 356 ? 14.688 42.875 -1.588 1 97 356 ASN B O 1
ATOM 7218 N N . ALA B 1 357 ? 16.719 41.875 -1.41 1 96.81 357 ALA B N 1
ATOM 7219 C CA . ALA B 1 357 ? 16.578 41.812 0.043 1 96.81 357 ALA B CA 1
ATOM 7220 C C . ALA B 1 357 ? 17.953 41.812 0.72 1 96.81 357 ALA B C 1
ATOM 7222 O O . ALA B 1 357 ? 18.938 41.344 0.144 1 96.81 357 ALA B O 1
ATOM 7223 N N . GLU B 1 358 ? 17.969 42.344 1.911 1 96.38 358 GLU B N 1
ATOM 7224 C CA . GLU B 1 358 ? 19.172 42.344 2.738 1 96.38 358 GLU B CA 1
ATOM 7225 C C . GLU B 1 358 ? 18.906 41.688 4.086 1 96.38 358 GLU B C 1
ATOM 7227 O O . GLU B 1 358 ? 17.875 41.938 4.715 1 96.38 358 GLU B O 1
ATOM 7232 N N . PHE B 1 359 ? 19.812 40.875 4.422 1 97.06 359 PHE B N 1
ATOM 7233 C CA . PHE B 1 359 ? 19.797 40.219 5.719 1 97.06 359 PHE B CA 1
ATOM 7234 C C . PHE B 1 359 ? 21.062 40.531 6.508 1 97.06 359 PHE B C 1
ATOM 7236 O O . PHE B 1 359 ? 22.062 39.844 6.391 1 97.06 359 PHE B O 1
ATOM 7243 N N . PRO B 1 360 ? 20.969 41.562 7.309 1 95.31 360 PRO B N 1
ATOM 7244 C CA . PRO B 1 360 ? 22.172 42.031 8.008 1 95.31 360 PRO B CA 1
ATOM 7245 C C . PRO B 1 360 ? 22.672 41 9.039 1 95.31 360 PRO B C 1
ATOM 7247 O O . PRO B 1 360 ? 21.875 40.281 9.633 1 95.31 360 PRO B O 1
ATOM 7250 N N . ALA B 1 361 ? 23.969 41.094 9.344 1 94.56 361 ALA B N 1
ATOM 7251 C CA . ALA B 1 361 ? 24.609 40.188 10.297 1 94.56 361 ALA B CA 1
ATOM 7252 C C . ALA B 1 361 ? 24.141 40.469 11.719 1 94.56 361 ALA B C 1
ATOM 7254 O O . ALA B 1 361 ? 24.016 41.625 12.125 1 94.56 361 ALA B O 1
ATOM 7255 N N . GLY B 1 362 ? 23.734 39.375 12.367 1 92.88 362 GLY B N 1
ATOM 7256 C CA . GLY B 1 362 ? 23.406 39.469 13.781 1 92.88 362 GLY B CA 1
ATOM 7257 C C . GLY B 1 362 ? 22.016 40.031 14.023 1 92.88 362 GLY B C 1
ATOM 7258 O O . GLY B 1 362 ? 21.672 40.375 15.156 1 92.88 362 GLY B O 1
ATOM 7259 N N . LYS B 1 363 ? 21.266 40.156 12.977 1 94.88 363 LYS B N 1
ATOM 7260 C CA . LYS B 1 363 ? 19.906 40.688 13.109 1 94.88 363 LYS B CA 1
ATOM 7261 C C . LYS B 1 363 ? 18.859 39.688 12.672 1 94.88 363 LYS B C 1
ATOM 7263 O O . LYS B 1 363 ? 19.172 38.75 11.898 1 94.88 363 LYS B O 1
ATOM 7268 N N . VAL B 1 364 ? 17.703 39.906 13.203 1 95 364 VAL B N 1
ATOM 7269 C CA . VAL B 1 364 ? 16.578 39.031 12.875 1 95 364 VAL B CA 1
ATOM 7270 C C . VAL B 1 364 ? 15.703 39.688 11.805 1 95 364 VAL B C 1
ATOM 7272 O O . VAL B 1 364 ? 15.234 40.812 11.984 1 95 364 VAL B O 1
ATOM 7275 N N . THR B 1 365 ? 15.555 39 10.703 1 95.94 365 THR B N 1
ATOM 7276 C CA . THR B 1 365 ? 14.688 39.469 9.625 1 95.94 365 THR B CA 1
ATOM 7277 C C . THR B 1 365 ? 13.469 38.562 9.492 1 95.94 365 THR B C 1
ATOM 7279 O O . THR B 1 365 ? 13.617 37.344 9.305 1 95.94 365 THR B O 1
ATOM 7282 N N . ALA B 1 366 ? 12.281 39.062 9.578 1 94.06 366 ALA B N 1
ATOM 7283 C CA . ALA B 1 366 ? 11.047 38.312 9.414 1 94.06 366 ALA B CA 1
ATOM 7284 C C . ALA B 1 366 ? 10.5 38.438 7.992 1 94.06 366 ALA B C 1
ATOM 7286 O O . ALA B 1 366 ? 10.438 39.562 7.453 1 94.06 366 ALA B O 1
ATOM 7287 N N . LEU B 1 367 ? 10.219 37.344 7.41 1 93.69 367 LEU B N 1
ATOM 7288 C CA . LEU B 1 367 ? 9.531 37.312 6.125 1 93.69 367 LEU B CA 1
ATOM 7289 C C . LEU B 1 367 ? 8.031 37.125 6.312 1 93.69 367 LEU B C 1
ATOM 7291 O O . LEU B 1 367 ? 7.586 36.156 6.898 1 93.69 367 LEU B O 1
ATOM 7295 N N . VAL B 1 368 ? 7.312 38.125 5.816 1 89.88 368 VAL B N 1
ATOM 7296 C CA . VAL B 1 368 ? 5.859 38.094 5.965 1 89.88 368 VAL B CA 1
ATOM 7297 C C . VAL B 1 368 ? 5.199 38.219 4.594 1 89.88 368 VAL B C 1
ATOM 7299 O O . VAL B 1 368 ? 5.746 38.875 3.697 1 89.88 368 VAL B O 1
ATOM 7302 N N . GLY B 1 369 ? 4.117 37.594 4.441 1 86.06 369 GLY B N 1
ATOM 7303 C CA . GLY B 1 369 ? 3.367 37.656 3.195 1 86.06 369 GLY B CA 1
ATOM 7304 C C . GLY B 1 369 ? 2.303 36.562 3.082 1 86.06 369 GLY B C 1
ATOM 7305 O O . GLY B 1 369 ? 2.264 35.656 3.893 1 86.06 369 GLY B O 1
ATOM 7306 N N . ALA B 1 370 ? 1.541 36.781 2.098 1 78.06 370 ALA B N 1
ATOM 7307 C CA . ALA B 1 370 ? 0.473 35.812 1.863 1 78.06 370 ALA B CA 1
ATOM 7308 C C . ALA B 1 370 ? 1.038 34.469 1.392 1 78.06 370 ALA B C 1
ATOM 7310 O O . ALA B 1 370 ? 2.221 34.375 1.051 1 78.06 370 ALA B O 1
ATOM 7311 N N . SER B 1 371 ? 0.206 33.406 1.504 1 73.88 371 SER B N 1
ATOM 7312 C CA . SER B 1 371 ? 0.609 32.125 0.967 1 73.88 371 SER B CA 1
ATOM 7313 C C . SER B 1 371 ? 0.91 32.219 -0.525 1 73.88 371 SER B C 1
ATOM 7315 O O . SER B 1 371 ? 0.179 32.875 -1.273 1 73.88 371 SER B O 1
ATOM 7317 N N . GLY B 1 372 ? 1.973 31.672 -0.909 1 77.25 372 GLY B N 1
ATOM 7318 C CA . GLY B 1 372 ? 2.35 31.703 -2.314 1 77.25 372 GLY B CA 1
ATOM 7319 C C . GLY B 1 372 ? 3.143 32.938 -2.699 1 77.25 372 GLY B C 1
ATOM 7320 O O . GLY B 1 372 ? 3.498 33.125 -3.867 1 77.25 372 GLY B O 1
ATOM 7321 N N . ALA B 1 373 ? 3.402 33.719 -1.69 1 85.94 373 ALA B N 1
ATOM 7322 C CA . ALA B 1 373 ? 4.102 34.969 -1.982 1 85.94 373 ALA B CA 1
ATOM 7323 C C . ALA B 1 373 ? 5.559 34.688 -2.357 1 85.94 373 ALA B C 1
ATOM 7325 O O . ALA B 1 373 ? 6.234 35.562 -2.889 1 85.94 373 ALA B O 1
ATOM 7326 N N . GLY B 1 374 ? 6.047 33.469 -2.141 1 88.88 374 GLY B N 1
ATOM 7327 C CA . GLY B 1 374 ? 7.41 33.125 -2.502 1 88.88 374 GLY B CA 1
ATOM 7328 C C . GLY B 1 374 ? 8.328 33 -1.303 1 88.88 374 GLY B C 1
ATOM 7329 O O . GLY B 1 374 ? 9.539 32.812 -1.458 1 88.88 374 GLY B O 1
ATOM 7330 N N . LYS B 1 375 ? 7.832 33.062 -0.118 1 90.19 375 LYS B N 1
ATOM 7331 C CA . LYS B 1 375 ? 8.625 33.031 1.109 1 90.19 375 LYS B CA 1
ATOM 7332 C C . LYS B 1 375 ? 9.445 31.75 1.209 1 90.19 375 LYS B C 1
ATOM 7334 O O . LYS B 1 375 ? 10.648 31.797 1.45 1 90.19 375 LYS B O 1
ATOM 7339 N N . SER B 1 376 ? 8.734 30.609 1.015 1 87.38 376 SER B N 1
ATOM 7340 C CA . SER B 1 376 ? 9.414 29.312 1.126 1 87.38 376 SER B CA 1
ATOM 7341 C C . SER B 1 376 ? 10.453 29.141 0.024 1 87.38 376 SER B C 1
ATOM 7343 O O . SER B 1 376 ? 11.508 28.547 0.246 1 87.38 376 SER B O 1
ATOM 7345 N N . THR B 1 377 ? 10.164 29.656 -1.154 1 90.31 377 THR B N 1
ATOM 7346 C CA . THR B 1 377 ? 11.109 29.578 -2.262 1 90.31 377 THR B CA 1
ATOM 7347 C C . THR B 1 377 ? 12.367 30.406 -1.953 1 90.31 377 THR B C 1
ATOM 7349 O O . THR B 1 377 ? 13.484 29.969 -2.24 1 90.31 377 THR B O 1
ATOM 7352 N N . LEU B 1 378 ? 12.117 31.547 -1.42 1 94.19 378 LEU B N 1
ATOM 7353 C CA . LEU B 1 378 ? 13.25 32.375 -1.037 1 94.19 378 LEU B CA 1
ATOM 7354 C C . LEU B 1 378 ? 14.102 31.688 0.023 1 94.19 378 LEU B C 1
ATOM 7356 O O . LEU B 1 378 ? 15.328 31.688 -0.06 1 94.19 378 LEU B O 1
ATOM 7360 N N . ALA B 1 379 ? 13.445 31.109 1 1 92.88 379 ALA B N 1
ATOM 7361 C CA . ALA B 1 379 ? 14.164 30.359 2.033 1 92.88 379 ALA B CA 1
ATOM 7362 C C . ALA B 1 379 ? 14.984 29.234 1.424 1 92.88 379 ALA B C 1
ATOM 7364 O O . ALA B 1 379 ? 16.141 29.016 1.797 1 92.88 379 ALA B O 1
ATOM 7365 N N . ASN B 1 380 ? 14.414 28.562 0.528 1 91.19 380 ASN B N 1
ATOM 7366 C CA . ASN B 1 380 ? 15.109 27.453 -0.126 1 91.19 380 ASN B CA 1
ATOM 7367 C C . ASN B 1 380 ? 16.297 27.953 -0.942 1 91.19 380 ASN B C 1
ATOM 7369 O O . ASN B 1 380 ? 17.312 27.25 -1.05 1 91.19 380 ASN B O 1
ATOM 7373 N N . ALA B 1 381 ? 16.125 29.078 -1.55 1 92.75 381 ALA B N 1
ATOM 7374 C CA . ALA B 1 381 ? 17.234 29.672 -2.279 1 92.75 381 ALA B CA 1
ATOM 7375 C C . ALA B 1 381 ? 18.391 30.016 -1.337 1 92.75 381 ALA B C 1
ATOM 7377 O O . ALA B 1 381 ? 19.547 29.781 -1.656 1 92.75 381 ALA B O 1
ATOM 7378 N N . LEU B 1 382 ? 18 30.562 -0.236 1 94.5 382 LEU B N 1
ATOM 7379 C CA . LEU B 1 382 ? 19.016 30.922 0.753 1 94.5 382 LEU B CA 1
ATOM 7380 C C . LEU B 1 382 ? 19.703 29.688 1.315 1 94.5 382 LEU B C 1
ATOM 7382 O O . LEU B 1 382 ? 20.891 29.734 1.663 1 94.5 382 LEU B O 1
ATOM 7386 N N . LEU B 1 383 ? 18.938 28.641 1.403 1 93.06 383 LEU B N 1
ATOM 7387 C CA . LEU B 1 383 ? 19.484 27.391 1.904 1 93.06 383 LEU B CA 1
ATOM 7388 C C . LEU B 1 383 ? 20.391 26.734 0.865 1 93.06 383 LEU B C 1
ATOM 7390 O O . LEU B 1 383 ? 21.172 25.828 1.19 1 93.06 383 LEU B O 1
ATOM 7394 N N . GLY B 1 384 ? 20.25 27.094 -0.323 1 89.69 384 GLY B N 1
ATOM 7395 C CA . GLY B 1 384 ? 21.109 26.578 -1.383 1 89.69 384 GLY B CA 1
ATOM 7396 C C . GLY B 1 384 ? 20.484 25.422 -2.139 1 89.69 384 GLY B C 1
ATOM 7397 O O . GLY B 1 384 ? 21.188 24.703 -2.861 1 89.69 384 GLY B O 1
ATOM 7398 N N . PHE B 1 385 ? 19.219 25.297 -2.018 1 87.69 385 PHE B N 1
ATOM 7399 C CA . PHE B 1 385 ? 18.562 24.156 -2.652 1 87.69 385 PHE B CA 1
ATOM 7400 C C . PHE B 1 385 ? 18 24.547 -4.012 1 87.69 385 PHE B C 1
ATOM 7402 O O . PHE B 1 385 ? 17.594 23.672 -4.793 1 87.69 385 PHE B O 1
ATOM 7409 N N . VAL B 1 386 ? 17.922 25.812 -4.258 1 84.56 386 VAL B N 1
ATOM 7410 C CA . VAL B 1 386 ? 17.359 26.312 -5.512 1 84.56 386 VAL B CA 1
ATOM 7411 C C . VAL B 1 386 ? 18.422 27.141 -6.25 1 84.56 386 VAL B C 1
ATOM 7413 O O . VAL B 1 386 ? 19.141 27.938 -5.641 1 84.56 386 VAL B O 1
ATOM 7416 N N . GLN B 1 387 ? 18.531 26.844 -7.504 1 83.88 387 GLN B N 1
ATOM 7417 C CA . GLN B 1 387 ? 19.375 27.688 -8.352 1 83.88 387 GLN B CA 1
ATOM 7418 C C . GLN B 1 387 ? 18.531 28.734 -9.078 1 83.88 387 GLN B C 1
ATOM 7420 O O . GLN B 1 387 ? 17.688 28.391 -9.914 1 83.88 387 GLN B O 1
ATOM 7425 N N . PRO B 1 388 ? 18.828 29.891 -8.742 1 89.69 388 PRO B N 1
ATOM 7426 C CA . PRO B 1 388 ? 18.031 30.953 -9.352 1 89.69 388 PRO B CA 1
ATOM 7427 C C . PRO B 1 388 ? 18.219 31.047 -10.859 1 89.69 388 PRO B C 1
ATOM 7429 O O . PRO B 1 388 ? 19.281 30.688 -11.375 1 89.69 388 PRO B O 1
ATOM 7432 N N . ASP B 1 389 ? 17.234 31.484 -11.594 1 89.5 389 ASP B N 1
ATOM 7433 C CA . ASP B 1 389 ? 17.297 31.734 -13.031 1 89.5 389 ASP B CA 1
ATOM 7434 C C . ASP B 1 389 ? 18.172 32.938 -13.352 1 89.5 389 ASP B C 1
ATOM 7436 O O . ASP B 1 389 ? 18.922 32.938 -14.328 1 89.5 389 ASP B O 1
ATOM 7440 N N . SER B 1 390 ? 17.969 33.906 -12.672 1 93.62 390 SER B N 1
ATOM 7441 C CA . SER B 1 390 ? 18.766 35.125 -12.766 1 93.62 390 SER B CA 1
ATOM 7442 C C . SER B 1 390 ? 18.891 35.812 -11.406 1 93.62 390 SER B C 1
ATOM 7444 O O . SER B 1 390 ? 18.125 35.5 -10.484 1 93.62 390 SER B O 1
ATOM 7446 N N . GLY B 1 391 ? 19.953 36.562 -11.281 1 94.88 391 GLY B N 1
ATOM 7447 C CA . GLY B 1 391 ? 20.25 37.188 -10.008 1 94.88 391 GLY B CA 1
ATOM 7448 C C . GLY B 1 391 ? 21.234 36.406 -9.164 1 94.88 391 GLY B C 1
ATOM 7449 O O . GLY B 1 391 ? 21.781 35.406 -9.609 1 94.88 391 GLY B O 1
ATOM 7450 N N . GLU B 1 392 ? 21.547 36.969 -7.973 1 94.88 392 GLU B N 1
ATOM 7451 C CA . GLU B 1 392 ? 22.531 36.281 -7.156 1 94.88 392 GLU B CA 1
ATOM 7452 C C . GLU B 1 392 ? 22.312 36.531 -5.672 1 94.88 392 GLU B C 1
ATOM 7454 O O . GLU B 1 392 ? 21.641 37.5 -5.305 1 94.88 392 GLU B O 1
ATOM 7459 N N . ILE B 1 393 ? 22.75 35.688 -4.93 1 95.44 393 ILE B N 1
ATOM 7460 C CA . ILE B 1 393 ? 22.828 35.812 -3.479 1 95.44 393 ILE B CA 1
ATOM 7461 C C . ILE B 1 393 ? 24.281 35.969 -3.041 1 95.44 393 ILE B C 1
ATOM 7463 O O . ILE B 1 393 ? 25.125 35.125 -3.391 1 95.44 393 ILE B O 1
ATOM 7467 N N . LEU B 1 394 ? 24.516 37.031 -2.32 1 95 394 LEU B N 1
ATOM 7468 C CA . LEU B 1 394 ? 25.891 37.312 -1.892 1 95 394 LEU B CA 1
ATOM 7469 C C . LEU B 1 394 ? 26.031 37.125 -0.381 1 95 394 LEU B C 1
ATOM 7471 O O . LEU B 1 394 ? 25.141 37.531 0.375 1 95 394 LEU B O 1
ATOM 7475 N N . ILE B 1 395 ? 27.109 36.531 -0.033 1 93.88 395 ILE B N 1
ATOM 7476 C CA . ILE B 1 395 ? 27.469 36.406 1.372 1 93.88 395 ILE B CA 1
ATOM 7477 C C . ILE B 1 395 ? 28.469 37.5 1.749 1 93.88 395 ILE B C 1
ATOM 7479 O O . ILE B 1 395 ? 29.516 37.625 1.105 1 93.88 395 ILE B O 1
ATOM 7483 N N . ASN B 1 396 ? 28.141 38.219 2.732 1 92.12 396 ASN B N 1
ATOM 7484 C CA . ASN B 1 396 ? 28.953 39.344 3.186 1 92.12 396 ASN B CA 1
ATOM 7485 C C . ASN B 1 396 ? 29.281 40.281 2.039 1 92.12 396 ASN B C 1
ATOM 7487 O O . ASN B 1 396 ? 30.406 40.781 1.943 1 92.12 396 ASN B O 1
ATOM 7491 N N . GLY B 1 397 ? 28.438 40.312 1.145 1 89.69 397 GLY B N 1
ATOM 7492 C CA . GLY B 1 397 ? 28.531 41.25 0.051 1 89.69 397 GLY B CA 1
ATOM 7493 C C . GLY B 1 397 ? 29.562 40.875 -0.988 1 89.69 397 GLY B C 1
ATOM 7494 O O . GLY B 1 397 ? 29.734 41.594 -1.983 1 89.69 397 GLY B O 1
ATOM 7495 N N . ARG B 1 398 ? 30.156 39.812 -0.924 1 89.19 398 ARG B N 1
ATOM 7496 C CA . ARG B 1 398 ? 31.297 39.531 -1.8 1 89.19 398 ARG B CA 1
ATOM 7497 C C . ARG B 1 398 ? 31.188 38.156 -2.426 1 89.19 398 ARG B C 1
ATOM 7499 O O . ARG B 1 398 ? 31.469 38 -3.615 1 89.19 398 ARG B O 1
ATOM 7506 N N . ILE B 1 399 ? 30.812 37.219 -1.658 1 90.88 399 ILE B N 1
ATOM 7507 C CA . ILE B 1 399 ? 30.906 35.812 -2.111 1 90.88 399 ILE B CA 1
ATOM 7508 C C . ILE B 1 399 ? 29.531 35.344 -2.619 1 90.88 399 ILE B C 1
ATOM 7510 O O . ILE B 1 399 ? 28.578 35.281 -1.854 1 90.88 399 ILE B O 1
ATOM 7514 N N . PRO B 1 400 ? 29.516 35 -3.857 1 92.12 400 PRO B N 1
ATOM 7515 C CA . PRO B 1 400 ? 28.266 34.438 -4.355 1 92.12 400 PRO B CA 1
ATOM 7516 C C . PRO B 1 400 ? 27.969 33.062 -3.795 1 92.12 400 PRO B C 1
ATOM 7518 O O . PRO B 1 400 ? 28.859 32.219 -3.727 1 92.12 400 PRO B O 1
ATOM 7521 N N . LEU B 1 401 ? 26.734 32.844 -3.393 1 92 401 LEU B N 1
ATOM 7522 C CA . LEU B 1 401 ? 26.312 31.578 -2.832 1 92 401 LEU B CA 1
ATOM 7523 C C . LEU B 1 401 ? 26.484 30.453 -3.852 1 92 401 LEU B C 1
ATOM 7525 O O . LEU B 1 401 ? 26.797 29.312 -3.484 1 92 401 LEU B O 1
ATOM 7529 N N . ALA B 1 402 ? 26.359 30.766 -5.129 1 88.56 402 ALA B N 1
ATOM 7530 C CA . ALA B 1 402 ? 26.375 29.781 -6.215 1 88.56 402 ALA B CA 1
ATOM 7531 C C . ALA B 1 402 ? 27.75 29.125 -6.344 1 88.56 402 ALA B C 1
ATOM 7533 O O . ALA B 1 402 ? 27.875 28.016 -6.848 1 88.56 402 ALA B O 1
ATOM 7534 N N . VAL B 1 403 ? 28.781 29.781 -5.852 1 87.94 403 VAL B N 1
ATOM 7535 C CA . VAL B 1 403 ? 30.141 29.281 -6.047 1 87.94 403 VAL B CA 1
ATOM 7536 C C . VAL B 1 403 ? 30.594 28.5 -4.812 1 87.94 403 VAL B C 1
ATOM 7538 O O . VAL B 1 403 ? 31.625 27.844 -4.832 1 87.94 403 VAL B O 1
ATOM 7541 N N . LEU B 1 404 ? 29.812 28.469 -3.814 1 88.88 404 LEU B N 1
ATOM 7542 C CA . LEU B 1 404 ? 30.188 27.781 -2.584 1 88.88 404 LEU B CA 1
ATOM 7543 C C . LEU B 1 404 ? 29.844 26.297 -2.662 1 88.88 404 LEU B C 1
ATOM 7545 O O . LEU B 1 404 ? 28.859 25.922 -3.301 1 88.88 404 LEU B O 1
ATOM 7549 N N . ASP B 1 405 ? 30.766 25.594 -1.977 1 88.88 405 ASP B N 1
ATOM 7550 C CA . ASP B 1 405 ? 30.422 24.203 -1.756 1 88.88 405 ASP B CA 1
ATOM 7551 C C . ASP B 1 405 ? 29.188 24.062 -0.862 1 88.88 405 ASP B C 1
ATOM 7553 O O . ASP B 1 405 ? 29.141 24.641 0.225 1 88.88 405 ASP B O 1
ATOM 7557 N N . ARG B 1 406 ? 28.281 23.344 -1.293 1 87.38 406 ARG B N 1
ATOM 7558 C CA . ARG B 1 406 ? 27 23.25 -0.611 1 87.38 406 ARG B CA 1
ATOM 7559 C C . ARG B 1 406 ? 27.172 22.719 0.807 1 87.38 406 ARG B C 1
ATOM 7561 O O . ARG B 1 406 ? 26.531 23.203 1.74 1 87.38 406 ARG B O 1
ATOM 7568 N N . GLU B 1 407 ? 28 21.75 0.983 1 86.81 407 GLU B N 1
ATOM 7569 C CA . GLU B 1 407 ? 28.188 21.156 2.301 1 86.81 407 GLU B CA 1
ATOM 7570 C C . GLU B 1 407 ? 28.812 22.141 3.277 1 86.81 407 GLU B C 1
ATOM 7572 O O . GLU B 1 407 ? 28.438 22.188 4.453 1 86.81 407 GLU B O 1
ATOM 7577 N N . SER B 1 408 ? 29.734 22.859 2.727 1 89.69 408 SER B N 1
ATOM 7578 C CA . SER B 1 408 ? 30.375 23.859 3.568 1 89.69 408 SER B CA 1
ATOM 7579 C C . SER B 1 408 ? 29.391 24.969 3.947 1 89.69 408 SER B C 1
ATOM 7581 O O . SER B 1 408 ? 29.469 25.516 5.047 1 89.69 408 SER B O 1
ATOM 7583 N N . TRP B 1 409 ? 28.547 25.281 3.057 1 91.5 409 TRP B N 1
ATOM 7584 C CA . TRP B 1 409 ? 27.5 26.266 3.322 1 91.5 409 TRP B CA 1
ATOM 7585 C C . TRP B 1 409 ? 26.516 25.75 4.363 1 91.5 409 TRP B C 1
ATOM 7587 O O . TRP B 1 409 ? 26.156 26.469 5.305 1 91.5 409 TRP B O 1
ATOM 7597 N N . TRP B 1 410 ? 26.172 24.547 4.23 1 91.81 410 TRP B N 1
ATOM 7598 C CA . TRP B 1 410 ? 25.188 23.953 5.109 1 91.81 410 TRP B CA 1
ATOM 7599 C C . TRP B 1 410 ? 25.719 23.828 6.531 1 91.81 410 TRP B C 1
ATOM 7601 O O . TRP B 1 410 ? 24.953 23.844 7.496 1 91.81 410 TRP B O 1
ATOM 7611 N N . ARG B 1 411 ? 26.969 23.766 6.652 1 90.44 411 ARG B N 1
ATOM 7612 C CA . ARG B 1 411 ? 27.562 23.703 7.98 1 90.44 411 ARG B CA 1
ATOM 7613 C C . ARG B 1 411 ? 27.359 25 8.742 1 90.44 411 ARG B C 1
ATOM 7615 O O . ARG B 1 411 ? 27.375 25.016 9.977 1 90.44 411 ARG B O 1
ATOM 7622 N N . GLN B 1 412 ? 27.047 26 7.957 1 91.31 412 GLN B N 1
ATOM 7623 C CA . GLN B 1 412 ? 26.891 27.328 8.57 1 91.31 412 GLN B CA 1
ATOM 7624 C C . GLN B 1 412 ? 25.422 27.625 8.844 1 91.31 412 GLN B C 1
ATOM 7626 O O . GLN B 1 412 ? 25.094 28.688 9.383 1 91.31 412 GLN B O 1
ATOM 7631 N N . LEU B 1 413 ? 24.625 26.656 8.578 1 92.38 413 LEU B N 1
ATOM 7632 C CA . LEU B 1 413 ? 23.188 26.938 8.648 1 92.38 413 LEU B CA 1
ATOM 7633 C C . LEU B 1 413 ? 22.484 25.938 9.555 1 92.38 413 LEU B C 1
ATOM 7635 O O . LEU B 1 413 ? 22.922 24.781 9.656 1 92.38 413 LEU B O 1
ATOM 7639 N N . ALA B 1 414 ? 21.5 26.406 10.242 1 92.56 414 ALA B N 1
ATOM 7640 C CA . ALA B 1 414 ? 20.5 25.531 10.852 1 92.56 414 ALA B CA 1
ATOM 7641 C C . ALA B 1 414 ? 19.109 25.844 10.312 1 92.56 414 ALA B C 1
ATOM 7643 O O . ALA B 1 414 ? 18.781 27 10.039 1 92.56 414 ALA B O 1
ATOM 7644 N N . TRP B 1 415 ? 18.359 24.812 10.102 1 92.06 415 TRP B N 1
ATOM 7645 C CA . TRP B 1 415 ? 17.031 24.906 9.508 1 92.06 415 TRP B CA 1
ATOM 7646 C C . TRP B 1 415 ? 15.984 24.234 10.383 1 92.06 415 TRP B C 1
ATOM 7648 O O . TRP B 1 415 ? 16.188 23.094 10.836 1 92.06 415 TRP B O 1
ATOM 7658 N N . VAL B 1 416 ? 14.969 24.906 10.688 1 91 416 VAL B N 1
ATOM 7659 C CA . VAL B 1 416 ? 13.805 24.344 11.375 1 91 416 VAL B CA 1
ATOM 7660 C C . VAL B 1 416 ? 12.555 24.547 10.523 1 91 416 VAL B C 1
ATOM 7662 O O . VAL B 1 416 ? 12.047 25.672 10.414 1 91 416 VAL B O 1
ATOM 7665 N N . PRO B 1 417 ? 12.07 23.469 9.969 1 88.81 417 PRO B N 1
ATOM 7666 C CA . PRO B 1 417 ? 10.891 23.578 9.102 1 88.81 417 PRO B CA 1
ATOM 7667 C C . PRO B 1 417 ? 9.594 23.75 9.883 1 88.81 417 PRO B C 1
ATOM 7669 O O . PRO B 1 417 ? 9.586 23.625 11.109 1 88.81 417 PRO B O 1
ATOM 7672 N N . GLN B 1 418 ? 8.594 24.062 9.086 1 80 418 GLN B N 1
ATOM 7673 C CA . GLN B 1 418 ? 7.266 24.234 9.664 1 80 418 GLN B CA 1
ATOM 7674 C C . GLN B 1 418 ? 6.781 22.938 10.312 1 80 418 GLN B C 1
ATOM 7676 O O . GLN B 1 418 ? 6.207 22.953 11.398 1 80 418 GLN B O 1
ATOM 7681 N N . ASN B 1 419 ? 7.082 21.844 9.633 1 80.38 419 ASN B N 1
ATOM 7682 C CA . ASN B 1 419 ? 6.73 20.516 10.125 1 80.38 419 ASN B CA 1
ATOM 7683 C C . ASN B 1 419 ? 7.961 19.609 10.242 1 80.38 419 ASN B C 1
ATOM 7685 O O . ASN B 1 419 ? 8.211 18.781 9.375 1 80.38 419 ASN B O 1
ATOM 7689 N N . PRO B 1 420 ? 8.555 19.719 11.375 1 86.5 420 PRO B N 1
ATOM 7690 C CA . PRO B 1 420 ? 9.781 18.938 11.523 1 86.5 420 PRO B CA 1
ATOM 7691 C C . PRO B 1 420 ? 9.508 17.438 11.68 1 86.5 420 PRO B C 1
ATOM 7693 O O . PRO B 1 420 ? 8.484 17.062 12.258 1 86.5 420 PRO B O 1
ATOM 7696 N N . ARG B 1 421 ? 10.422 16.703 11.172 1 82.44 421 ARG B N 1
ATOM 7697 C CA . ARG B 1 421 ? 10.344 15.242 11.273 1 82.44 421 ARG B CA 1
ATOM 7698 C C . ARG B 1 421 ? 11.43 14.695 12.195 1 82.44 421 ARG B C 1
ATOM 7700 O O . ARG B 1 421 ? 12.539 15.227 12.234 1 82.44 421 ARG B O 1
ATOM 7707 N N . LEU B 1 422 ? 10.984 13.664 12.93 1 87.06 422 LEU B N 1
ATOM 7708 C CA . LEU B 1 422 ? 11.969 12.922 13.711 1 87.06 422 LEU B CA 1
ATOM 7709 C C . LEU B 1 422 ? 12.344 11.625 13.008 1 87.06 422 LEU B C 1
ATOM 7711 O O . LEU B 1 422 ? 11.5 10.984 12.383 1 87.06 422 LEU B O 1
ATOM 7715 N N . PHE B 1 423 ? 13.578 11.32 13.086 1 83 423 PHE B N 1
ATOM 7716 C CA . PHE B 1 423 ? 14.094 10.133 12.422 1 83 423 PHE B CA 1
ATOM 7717 C C . PHE B 1 423 ? 14.133 8.945 13.375 1 83 423 PHE B C 1
ATOM 7719 O O . PHE B 1 423 ? 14.156 9.133 14.602 1 83 423 PHE B O 1
ATOM 7726 N N . HIS B 1 424 ? 14.109 7.797 12.828 1 79.31 424 HIS B N 1
ATOM 7727 C CA . HIS B 1 424 ? 14.156 6.59 13.641 1 79.31 424 HIS B CA 1
ATOM 7728 C C . HIS B 1 424 ? 15.383 6.578 14.539 1 79.31 424 HIS B C 1
ATOM 7730 O O . HIS B 1 424 ? 16.5 6.848 14.086 1 79.31 424 HIS B O 1
ATOM 7736 N N . GLY B 1 425 ? 15.125 6.262 15.773 1 83.31 425 GLY B N 1
ATOM 7737 C CA . GLY B 1 425 ? 16.172 6.266 16.781 1 83.31 425 GLY B CA 1
ATOM 7738 C C . GLY B 1 425 ? 15.703 6.789 18.125 1 83.31 425 GLY B C 1
ATOM 7739 O O . GLY B 1 425 ? 14.523 6.688 18.469 1 83.31 425 GLY B O 1
ATOM 7740 N N . THR B 1 426 ? 16.641 7.266 18.875 1 91.88 426 THR B N 1
ATOM 7741 C CA . THR B 1 426 ? 16.297 7.816 20.188 1 91.88 426 THR B CA 1
ATOM 7742 C C . THR B 1 426 ? 16.203 9.336 20.125 1 91.88 426 THR B C 1
ATOM 7744 O O . THR B 1 426 ? 16.609 9.953 19.141 1 91.88 426 THR B O 1
ATOM 7747 N N . ILE B 1 427 ? 15.625 9.898 21.172 1 94.75 427 ILE B N 1
ATOM 7748 C CA . ILE B 1 427 ? 15.57 11.352 21.266 1 94.75 427 ILE B CA 1
ATOM 7749 C C . ILE B 1 427 ? 16.984 11.93 21.234 1 94.75 427 ILE B C 1
ATOM 7751 O O . ILE B 1 427 ? 17.25 12.922 20.547 1 94.75 427 ILE B O 1
ATOM 7755 N N . ALA B 1 428 ? 17.875 11.227 21.906 1 95.94 428 ALA B N 1
ATOM 7756 C CA . ALA B 1 428 ? 19.266 11.664 21.938 1 95.94 428 ALA B CA 1
ATOM 7757 C C . ALA B 1 428 ? 19.875 11.672 20.547 1 95.94 428 ALA B C 1
ATOM 7759 O O . ALA B 1 428 ? 20.562 12.617 20.172 1 95.94 428 ALA B O 1
ATOM 7760 N N . GLU B 1 429 ? 19.641 10.688 19.844 1 92.19 429 GLU B N 1
ATOM 7761 C CA . GLU B 1 429 ? 20.188 10.57 18.5 1 92.19 429 GLU B CA 1
ATOM 7762 C C . GLU B 1 429 ? 19.625 11.633 17.562 1 92.19 429 GLU B C 1
ATOM 7764 O O . GLU B 1 429 ? 20.312 12.141 16.688 1 92.19 429 GLU B O 1
ATOM 7769 N N . ASN B 1 430 ? 18.375 11.93 17.766 1 93 430 ASN B N 1
ATOM 7770 C CA . ASN B 1 430 ? 17.719 12.953 16.953 1 93 430 ASN B CA 1
ATOM 7771 C C . ASN B 1 430 ? 18.297 14.336 17.234 1 93 430 ASN B C 1
ATOM 7773 O O . ASN B 1 430 ? 18.484 15.133 16.312 1 93 430 ASN B O 1
ATOM 7777 N N . ILE B 1 431 ? 18.578 14.594 18.484 1 95.62 431 ILE B N 1
ATOM 7778 C CA . ILE B 1 431 ? 19.172 15.875 18.844 1 95.62 431 ILE B CA 1
ATOM 7779 C C . ILE B 1 431 ? 20.609 15.922 18.344 1 95.62 431 ILE B C 1
ATOM 7781 O O . ILE B 1 431 ? 21.078 16.953 17.844 1 95.62 431 ILE B O 1
ATOM 7785 N N . ARG B 1 432 ? 21.25 14.781 18.375 1 94.5 432 ARG B N 1
ATOM 7786 C CA . ARG B 1 432 ? 22.656 14.68 18 1 94.5 432 ARG B CA 1
ATOM 7787 C C . ARG B 1 432 ? 22.844 14.867 16.5 1 94.5 432 ARG B C 1
ATOM 7789 O O . ARG B 1 432 ? 23.969 15.078 16.047 1 94.5 432 ARG B O 1
ATOM 7796 N N . ILE B 1 433 ? 21.797 14.891 15.789 1 91.06 433 ILE B N 1
ATOM 7797 C CA . ILE B 1 433 ? 21.891 15.156 14.359 1 91.06 433 ILE B CA 1
ATOM 7798 C C . ILE B 1 433 ? 22.516 16.531 14.133 1 91.06 433 ILE B C 1
ATOM 7800 O O . ILE B 1 433 ? 23.25 16.734 13.156 1 91.06 433 ILE B O 1
ATOM 7804 N N . GLY B 1 434 ? 22.281 17.422 15.07 1 91.88 434 GLY B N 1
ATOM 7805 C CA . GLY B 1 434 ? 22.844 18.75 14.984 1 91.88 434 GLY B CA 1
ATOM 7806 C C . GLY B 1 434 ? 24.359 18.766 15.164 1 91.88 434 GLY B C 1
ATOM 7807 O O . GLY B 1 434 ? 25.047 19.562 14.523 1 91.88 434 GLY B O 1
ATOM 7808 N N . ARG B 1 435 ? 24.828 18 16.031 1 93.62 435 ARG B N 1
ATOM 7809 C CA . ARG B 1 435 ? 26.25 17.844 16.344 1 93.62 435 ARG B CA 1
ATOM 7810 C C . ARG B 1 435 ? 26.562 16.438 16.828 1 93.62 435 ARG B C 1
ATOM 7812 O O . ARG B 1 435 ? 26.422 16.125 18.016 1 93.62 435 ARG B O 1
ATOM 7819 N N . PRO B 1 436 ? 27.141 15.625 15.961 1 90.06 436 PRO B N 1
ATOM 7820 C CA . PRO B 1 436 ? 27.312 14.203 16.25 1 90.06 436 PRO B CA 1
ATOM 7821 C C . PRO B 1 436 ? 28.219 13.945 17.453 1 90.06 436 PRO B C 1
ATOM 7823 O O . PRO B 1 436 ? 28.062 12.93 18.141 1 90.06 436 PRO B O 1
ATOM 7826 N N . ASP B 1 437 ? 29.078 14.836 17.75 1 91.62 437 ASP B N 1
ATOM 7827 C CA . ASP B 1 437 ? 30.047 14.617 18.828 1 91.62 437 ASP B CA 1
ATOM 7828 C C . ASP B 1 437 ? 29.578 15.258 20.125 1 91.62 437 ASP B C 1
ATOM 7830 O O . ASP B 1 437 ? 30.312 15.281 21.125 1 91.62 437 ASP B O 1
ATOM 7834 N N . ALA B 1 438 ? 28.328 15.719 20.094 1 94.69 438 ALA B N 1
ATOM 7835 C CA . ALA B 1 438 ? 27.812 16.375 21.297 1 94.69 438 ALA B CA 1
ATOM 7836 C C . ALA B 1 438 ? 27.672 15.383 22.438 1 94.69 438 ALA B C 1
ATOM 7838 O O . ALA B 1 438 ? 27.188 14.266 22.25 1 94.69 438 ALA B O 1
ATOM 7839 N N . ASP B 1 439 ? 28.156 15.727 23.578 1 95.75 439 ASP B N 1
ATOM 7840 C CA . ASP B 1 439 ? 28.016 14.875 24.75 1 95.75 439 ASP B CA 1
ATOM 7841 C C . ASP B 1 439 ? 26.672 15.086 25.422 1 95.75 439 ASP B C 1
ATOM 7843 O O . ASP B 1 439 ? 25.875 15.922 24.984 1 95.75 439 ASP B O 1
ATOM 7847 N N . MET B 1 440 ? 26.469 14.344 26.469 1 95.88 440 MET B N 1
ATOM 7848 C CA . MET B 1 440 ? 25.172 14.359 27.125 1 95.88 440 MET B CA 1
ATOM 7849 C C . MET B 1 440 ? 24.906 15.703 27.781 1 95.88 440 MET B C 1
ATOM 7851 O O . MET B 1 440 ? 23.75 16.156 27.859 1 95.88 440 MET B O 1
ATOM 7855 N N . ALA B 1 441 ? 25.906 16.297 28.188 1 96.38 441 ALA B N 1
ATOM 7856 C CA . ALA B 1 441 ? 25.75 17.609 28.797 1 96.38 441 ALA B CA 1
ATOM 7857 C C . ALA B 1 441 ? 25.266 18.641 27.781 1 96.38 441 ALA B C 1
ATOM 7859 O O . ALA B 1 441 ? 24.391 19.453 28.078 1 96.38 441 ALA B O 1
ATOM 7860 N N . ALA B 1 442 ? 25.844 18.578 26.656 1 96.62 442 ALA B N 1
ATOM 7861 C CA . ALA B 1 442 ? 25.438 19.484 25.578 1 96.62 442 ALA B CA 1
ATOM 7862 C C . ALA B 1 442 ? 24 19.203 25.156 1 96.62 442 ALA B C 1
ATOM 7864 O O . ALA B 1 442 ? 23.25 20.141 24.844 1 96.62 442 ALA B O 1
ATOM 7865 N N . LEU B 1 443 ? 23.625 18 25.141 1 97.19 443 LEU B N 1
ATOM 7866 C CA . LEU B 1 443 ? 22.266 17.625 24.766 1 97.19 443 LEU B CA 1
ATOM 7867 C C . LEU B 1 443 ? 21.266 18.141 25.781 1 97.19 443 LEU B C 1
ATOM 7869 O O . LEU B 1 443 ? 20.203 18.641 25.406 1 97.19 443 LEU B O 1
ATOM 7873 N N . ARG B 1 444 ? 21.625 18.016 26.984 1 97.19 444 ARG B N 1
ATOM 7874 C CA . ARG B 1 444 ? 20.75 18.484 28.062 1 97.19 444 ARG B CA 1
ATOM 7875 C C . ARG B 1 444 ? 20.562 20 28 1 97.19 444 ARG B C 1
ATOM 7877 O O . ARG B 1 444 ? 19.469 20.5 28.219 1 97.19 444 ARG B O 1
ATOM 7884 N N . GLU B 1 445 ? 21.609 20.672 27.766 1 96.88 445 GLU B N 1
ATOM 7885 C CA . GLU B 1 445 ? 21.547 22.125 27.656 1 96.88 445 GLU B CA 1
ATOM 7886 C C . GLU B 1 445 ? 20.672 22.562 26.484 1 96.88 445 GLU B C 1
ATOM 7888 O O . GLU B 1 445 ? 19.859 23.469 26.609 1 96.88 445 GLU B O 1
ATOM 7893 N N . ALA B 1 446 ? 20.891 21.953 25.375 1 96.88 446 ALA B N 1
ATOM 7894 C CA . ALA B 1 446 ? 20.094 22.25 24.188 1 96.88 446 ALA B CA 1
ATOM 7895 C C . ALA B 1 446 ? 18.609 21.969 24.438 1 96.88 446 ALA B C 1
ATOM 7897 O O . ALA B 1 446 ? 17.75 22.75 24.047 1 96.88 446 ALA B O 1
ATOM 7898 N N . ALA B 1 447 ? 18.344 20.875 25.078 1 97.31 447 ALA B N 1
ATOM 7899 C CA . ALA B 1 447 ? 16.969 20.5 25.406 1 97.31 447 ALA B CA 1
ATOM 7900 C C . ALA B 1 447 ? 16.344 21.5 26.375 1 97.31 447 ALA B C 1
ATOM 7902 O O . ALA B 1 447 ? 15.164 21.828 26.266 1 97.31 447 ALA B O 1
ATOM 7903 N N . LYS B 1 448 ? 17.141 21.938 27.266 1 97 448 LYS B N 1
ATOM 7904 C CA . LYS B 1 448 ? 16.672 22.938 28.219 1 97 448 LYS B CA 1
ATOM 7905 C C . LYS B 1 448 ? 16.328 24.25 27.516 1 97 448 LYS B C 1
ATOM 7907 O O . LYS B 1 448 ? 15.258 24.812 27.75 1 97 448 LYS B O 1
ATOM 7912 N N . ASN B 1 449 ? 17.188 24.656 26.672 1 95.56 449 ASN B N 1
ATOM 7913 C CA . ASN B 1 449 ? 16.969 25.891 25.922 1 95.56 449 ASN B CA 1
ATOM 7914 C C . ASN B 1 449 ? 15.734 25.797 25.031 1 95.56 449 ASN B C 1
ATOM 7916 O O . ASN B 1 449 ? 15.055 26.797 24.797 1 95.56 449 ASN B O 1
ATOM 7920 N N . ALA B 1 450 ? 15.438 24.625 24.594 1 95.69 450 ALA B N 1
ATOM 7921 C CA . ALA B 1 450 ? 14.297 24.406 23.703 1 95.69 450 ALA B CA 1
ATOM 7922 C C . ALA B 1 450 ? 13.047 24.047 24.5 1 95.69 450 ALA B C 1
ATOM 7924 O O . ALA B 1 450 ? 12.023 23.672 23.922 1 95.69 450 ALA B O 1
ATOM 7925 N N . HIS B 1 451 ? 13.141 24.078 25.797 1 94.44 451 HIS B N 1
ATOM 7926 C CA . HIS B 1 451 ? 12.047 23.703 26.688 1 94.44 451 HIS B CA 1
ATOM 7927 C C . HIS B 1 451 ? 11.633 22.25 26.469 1 94.44 451 HIS B C 1
ATOM 7929 O O . HIS B 1 451 ? 10.438 21.938 26.531 1 94.44 451 HIS B O 1
ATOM 7935 N N . ALA B 1 452 ? 12.523 21.422 26.125 1 95 452 ALA B N 1
ATOM 7936 C CA . ALA B 1 452 ? 12.219 20.016 25.859 1 95 452 ALA B CA 1
ATOM 7937 C C . ALA B 1 452 ? 12.695 19.125 27 1 95 452 ALA B C 1
ATOM 7939 O O . ALA B 1 452 ? 12.258 17.984 27.125 1 95 452 ALA B O 1
ATOM 7940 N N . LEU B 1 453 ? 13.516 19.625 27.859 1 96.5 453 LEU B N 1
ATOM 7941 C CA . LEU B 1 453 ? 14.156 18.812 28.891 1 96.5 453 LEU B CA 1
ATOM 7942 C C . LEU B 1 453 ? 13.125 18.234 29.844 1 96.5 453 LEU B C 1
ATOM 7944 O O . LEU B 1 453 ? 13.195 17.062 30.219 1 96.5 453 LEU B O 1
ATOM 7948 N N . GLU B 1 454 ? 12.242 19.047 30.188 1 92.94 454 GLU B N 1
ATOM 7949 C CA . GLU B 1 454 ? 11.258 18.641 31.172 1 92.94 454 GLU B CA 1
ATOM 7950 C C . GLU B 1 454 ? 10.461 17.422 30.703 1 92.94 454 GLU B C 1
ATOM 7952 O O . GLU B 1 454 ? 10.328 16.438 31.422 1 92.94 454 GLU B O 1
ATOM 7957 N N . PHE B 1 455 ? 9.906 17.484 29.484 1 90 455 PHE B N 1
ATOM 7958 C CA . PHE B 1 455 ? 9.086 16.359 29.031 1 90 455 PHE B CA 1
ATOM 7959 C C . PHE B 1 455 ? 9.953 15.148 28.703 1 90 455 PHE B C 1
ATOM 7961 O O . PHE B 1 455 ? 9.508 14.008 28.812 1 90 455 PHE B O 1
ATOM 7968 N N . ILE B 1 456 ? 11.188 15.375 28.297 1 95.06 456 ILE B N 1
ATOM 7969 C CA . ILE B 1 456 ? 12.086 14.266 28 1 95.06 456 ILE B CA 1
ATOM 7970 C C . ILE B 1 456 ? 12.383 13.484 29.281 1 95.06 456 ILE B C 1
ATOM 7972 O O . ILE B 1 456 ? 12.367 12.258 29.281 1 95.06 456 ILE B O 1
ATOM 7976 N N . GLU B 1 457 ? 12.617 14.211 30.328 1 93.94 457 GLU B N 1
ATOM 7977 C CA . GLU B 1 457 ? 12.938 13.594 31.609 1 93.94 457 GLU B CA 1
ATOM 7978 C C . GLU B 1 457 ? 11.711 12.898 32.219 1 93.94 457 GLU B C 1
ATOM 7980 O O . GLU B 1 457 ? 11.844 11.977 33.031 1 93.94 457 GLU B O 1
ATOM 7985 N N . ALA B 1 458 ? 10.617 13.328 31.781 1 91.44 458 ALA B N 1
ATOM 7986 C CA . ALA B 1 458 ? 9.375 12.742 32.281 1 91.44 458 ALA B CA 1
ATOM 7987 C C . ALA B 1 458 ? 9.078 11.422 31.562 1 91.44 458 ALA B C 1
ATOM 7989 O O . ALA B 1 458 ? 8.281 10.617 32.062 1 91.44 458 ALA B O 1
ATOM 7990 N N . LEU B 1 459 ? 9.711 11.211 30.516 1 91.5 459 LEU B N 1
ATOM 7991 C CA . LEU B 1 459 ? 9.523 9.961 29.781 1 91.5 459 LEU B CA 1
ATOM 7992 C C . LEU B 1 459 ? 10.266 8.82 30.469 1 91.5 459 LEU B C 1
ATOM 7994 O O . LEU B 1 459 ? 11.352 9.008 31 1 91.5 459 LEU B O 1
ATOM 7998 N N . PRO B 1 460 ? 9.781 7.613 30.406 1 90.75 460 PRO B N 1
ATOM 7999 C CA . PRO B 1 460 ? 10.375 6.465 31.094 1 90.75 460 PRO B CA 1
ATOM 8000 C C . PRO B 1 460 ? 11.82 6.211 30.672 1 90.75 460 PRO B C 1
ATOM 8002 O O . PRO B 1 460 ? 12.648 5.844 31.516 1 90.75 460 PRO B O 1
ATOM 8005 N N . GLN B 1 461 ? 12.227 6.441 29.5 1 93.38 461 GLN B N 1
ATOM 8006 C CA . GLN B 1 461 ? 13.578 6.148 29.031 1 93.38 461 GLN B CA 1
ATOM 8007 C C . GLN B 1 461 ? 14.352 7.434 28.75 1 93.38 461 GLN B C 1
ATOM 8009 O O . GLN B 1 461 ? 15.438 7.391 28.172 1 93.38 461 GLN B O 1
ATOM 8014 N N . GLY B 1 462 ? 13.695 8.508 29.062 1 94.44 462 GLY B N 1
ATOM 8015 C CA . GLY B 1 462 ? 14.375 9.781 28.906 1 94.44 462 GLY B CA 1
ATOM 8016 C C . GLY B 1 462 ? 14.883 10.023 27.484 1 94.44 462 GLY B C 1
ATOM 8017 O O . GLY B 1 462 ? 14.133 9.875 26.5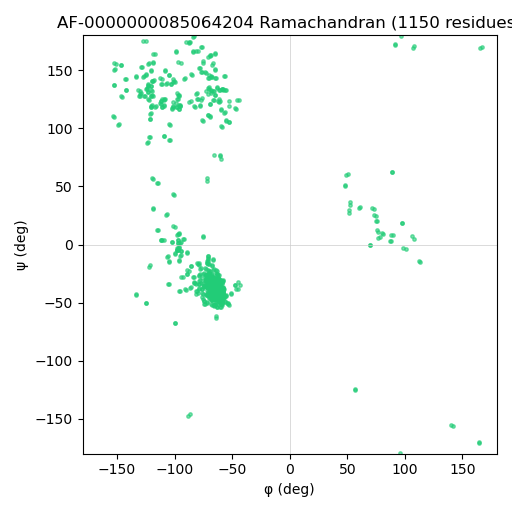31 1 94.44 462 GLY B O 1
ATOM 8018 N N . PHE B 1 463 ? 16.203 10.289 27.469 1 95.5 463 PHE B N 1
ATOM 8019 C CA . PHE B 1 463 ? 16.844 10.602 26.188 1 95.5 463 PHE B CA 1
ATOM 8020 C C . PHE B 1 463 ? 16.922 9.352 25.312 1 95.5 463 PHE B C 1
ATOM 8022 O O . PHE B 1 463 ? 17.094 9.453 24.094 1 95.5 463 PHE B O 1
ATOM 8029 N N . ASP B 1 464 ? 16.719 8.258 25.875 1 93.38 464 ASP B N 1
ATOM 8030 C CA . ASP B 1 464 ? 16.844 7.004 25.141 1 93.38 464 ASP B CA 1
ATOM 8031 C C . ASP B 1 464 ? 15.477 6.535 24.641 1 93.38 464 ASP B C 1
ATOM 8033 O O . ASP B 1 464 ? 15.359 5.441 24.078 1 93.38 464 ASP B O 1
ATOM 8037 N N . THR B 1 465 ? 14.531 7.402 24.766 1 92.12 465 THR B N 1
ATOM 8038 C CA . THR B 1 465 ? 13.195 7.055 24.297 1 92.12 465 THR B CA 1
ATOM 8039 C C . THR B 1 465 ? 13.188 6.906 22.781 1 92.12 465 THR B C 1
ATOM 8041 O O . THR B 1 465 ? 13.633 7.805 22.062 1 92.12 465 THR B O 1
ATOM 8044 N N . PRO B 1 466 ? 12.75 5.777 22.312 1 87.81 466 PRO B N 1
ATOM 8045 C CA . PRO B 1 466 ? 12.68 5.582 20.875 1 87.81 466 PRO B CA 1
ATOM 8046 C C . PRO B 1 466 ? 11.609 6.457 20.219 1 87.81 466 PRO B C 1
ATOM 8048 O O . PRO B 1 466 ? 10.516 6.609 20.75 1 87.81 466 PRO B O 1
ATOM 8051 N N . VAL B 1 467 ? 11.984 7.117 19.125 1 83.88 467 VAL B N 1
ATOM 8052 C CA . VAL B 1 467 ? 11.062 7.961 18.375 1 83.88 467 VAL B CA 1
ATOM 8053 C C . VAL B 1 467 ? 11.07 7.562 16.906 1 83.88 467 VAL B C 1
ATOM 8055 O O . VAL B 1 467 ? 11.867 6.711 16.5 1 83.88 467 VAL B O 1
ATOM 8058 N N . GLY B 1 468 ? 10.156 8.211 16.031 1 63.69 468 GLY B N 1
ATOM 8059 C CA . GLY B 1 468 ? 9.961 7.887 14.617 1 63.69 468 GLY B CA 1
ATOM 8060 C C . GLY B 1 468 ? 8.648 7.176 14.344 1 63.69 468 GLY B C 1
ATOM 8061 O O . GLY B 1 468 ? 7.785 7.102 15.219 1 63.69 468 GLY B O 1
ATOM 8062 N N . ASP B 1 469 ? 8.289 7.012 13.117 1 55.94 469 ASP B N 1
ATOM 8063 C CA . ASP B 1 469 ? 6.969 6.523 12.727 1 55.94 469 ASP B CA 1
ATOM 8064 C C . ASP B 1 469 ? 6.551 5.324 13.57 1 55.94 469 ASP B C 1
ATOM 8066 O O . ASP B 1 469 ? 5.363 5.145 13.859 1 55.94 469 ASP B O 1
ATOM 8070 N N . LEU B 1 470 ? 7.672 4.551 13.938 1 45.78 470 LEU B N 1
ATOM 8071 C CA . LEU B 1 470 ? 7.305 3.416 14.773 1 45.78 470 LEU B CA 1
ATOM 8072 C C . LEU B 1 470 ? 7.484 3.752 16.25 1 45.78 470 LEU B C 1
ATOM 8074 O O . LEU B 1 470 ? 7.23 2.912 17.125 1 45.78 470 LEU B O 1
ATOM 8078 N N . GLY B 1 471 ? 7.953 4.848 16.609 1 47.22 471 GLY B N 1
ATOM 8079 C CA . GLY B 1 471 ? 8.25 5.152 18 1 47.22 471 GLY B CA 1
ATOM 8080 C C . GLY B 1 471 ? 7.078 5.789 18.734 1 47.22 471 GLY B C 1
ATOM 8081 O O . GLY B 1 471 ? 6 5.957 18.156 1 47.22 471 GLY B O 1
ATOM 8082 N N . GLN B 1 472 ? 7.336 5.957 20.078 1 53.81 472 GLN B N 1
ATOM 8083 C CA . GLN B 1 472 ? 6.367 6.594 20.969 1 53.81 472 GLN B CA 1
ATOM 8084 C C . GLN B 1 472 ? 5.922 7.945 20.422 1 53.81 472 GLN B C 1
ATOM 8086 O O . GLN B 1 472 ? 6.711 8.664 19.797 1 53.81 472 GLN B O 1
ATOM 8091 N N . GLY B 1 473 ? 4.625 8.203 20.203 1 66.06 473 GLY B N 1
ATOM 8092 C CA . GLY B 1 473 ? 3.91 9.297 19.562 1 66.06 473 GLY B CA 1
ATOM 8093 C C . GLY B 1 473 ? 4.055 10.617 20.297 1 66.06 473 GLY B C 1
ATOM 8094 O O . GLY B 1 473 ? 3.461 10.805 21.359 1 66.06 473 GLY B O 1
ATOM 8095 N N . LEU B 1 474 ? 5.34 11.344 20.125 1 76.38 474 LEU B N 1
ATOM 8096 C CA . LEU B 1 474 ? 5.453 12.711 20.625 1 76.38 474 LEU B CA 1
ATOM 8097 C C . LEU B 1 474 ? 4.387 13.602 20 1 76.38 474 LEU B C 1
ATOM 8099 O O . LEU B 1 474 ? 3.932 13.352 18.891 1 76.38 474 LEU B O 1
ATOM 8103 N N . SER B 1 475 ? 3.98 14.508 20.875 1 73.62 475 SER B N 1
ATOM 8104 C CA . SER B 1 475 ? 3.039 15.492 20.359 1 73.62 475 SER B CA 1
ATOM 8105 C C . SER B 1 475 ? 3.717 16.422 19.359 1 73.62 475 SER B C 1
ATOM 8107 O O . SER B 1 475 ? 4.949 16.484 19.297 1 73.62 475 SER B O 1
ATOM 8109 N N . GLY B 1 476 ? 2.951 17.141 18.562 1 77.69 476 GLY B N 1
ATOM 8110 C CA . GLY B 1 476 ? 3.49 18.094 17.594 1 77.69 476 GLY B CA 1
ATOM 8111 C C . GLY B 1 476 ? 4.398 19.141 18.234 1 77.69 476 GLY B C 1
ATOM 8112 O O . GLY B 1 476 ? 5.457 19.453 17.703 1 77.69 476 GLY B O 1
ATOM 8113 N N . GLY B 1 477 ? 3.951 19.672 19.391 1 81.81 477 GLY B N 1
ATOM 8114 C CA . GLY B 1 477 ? 4.77 20.641 20.109 1 81.81 477 GLY B CA 1
ATOM 8115 C C . GLY B 1 477 ? 6.078 20.062 20.609 1 81.81 477 GLY B C 1
ATOM 8116 O O . GLY B 1 477 ? 7.109 20.734 20.578 1 81.81 477 GLY B O 1
ATOM 8117 N N . GLN B 1 478 ? 5.969 18.828 21.031 1 85.62 478 GLN B N 1
ATOM 8118 C CA . GLN B 1 478 ? 7.176 18.156 21.5 1 85.62 478 GLN B CA 1
ATOM 8119 C C . GLN B 1 478 ? 8.156 17.906 20.359 1 85.62 478 GLN B C 1
ATOM 8121 O O . GLN B 1 478 ? 9.367 18.078 20.516 1 85.62 478 GLN B O 1
ATOM 8126 N N . ILE B 1 479 ? 7.617 17.562 19.266 1 88.38 479 ILE B N 1
ATOM 8127 C CA . ILE B 1 479 ? 8.445 17.328 18.094 1 88.38 479 ILE B CA 1
ATOM 8128 C C . ILE B 1 479 ? 9.164 18.609 17.688 1 88.38 479 ILE B C 1
ATOM 8130 O O . ILE B 1 479 ? 10.352 18.594 17.359 1 88.38 479 ILE B O 1
ATOM 8134 N N . GLN B 1 480 ? 8.453 19.672 17.719 1 89.38 480 GLN B N 1
ATOM 8135 C CA . GLN B 1 480 ? 9.023 20.984 17.375 1 89.38 480 GLN B CA 1
ATOM 8136 C C . GLN B 1 480 ? 10.148 21.359 18.344 1 89.38 480 GLN B C 1
ATOM 8138 O O . GLN B 1 480 ? 11.18 21.891 17.922 1 89.38 480 GLN B O 1
ATOM 8143 N N . ARG B 1 481 ? 9.93 21.094 19.562 1 92.62 481 ARG B N 1
ATOM 8144 C CA . ARG B 1 481 ? 10.922 21.469 20.578 1 92.62 481 ARG B CA 1
ATOM 8145 C C . ARG B 1 481 ? 12.172 20.609 20.438 1 92.62 481 ARG B C 1
ATOM 8147 O O . ARG B 1 481 ? 13.281 21.078 20.688 1 92.62 481 ARG B O 1
ATOM 8154 N N . VAL B 1 482 ? 12 19.391 20.078 1 93.19 482 VAL B N 1
ATOM 8155 C CA . VAL B 1 482 ? 13.148 18.531 19.812 1 93.19 482 VAL B CA 1
ATOM 8156 C C . VAL B 1 482 ? 13.906 19.047 18.594 1 93.19 482 VAL B C 1
ATOM 8158 O O . VAL B 1 482 ? 15.141 19.047 18.562 1 93.19 482 VAL B O 1
ATOM 8161 N N . ALA B 1 483 ? 13.148 19.422 17.594 1 92.62 483 ALA B N 1
ATOM 8162 C CA . ALA B 1 483 ? 13.766 19.984 16.391 1 92.62 483 ALA B CA 1
ATOM 8163 C C . ALA B 1 483 ? 14.555 21.25 16.734 1 92.62 483 ALA B C 1
ATOM 8165 O O . ALA B 1 483 ? 15.633 21.484 16.172 1 92.62 483 ALA B O 1
ATOM 8166 N N . LEU B 1 484 ? 13.992 22.047 17.594 1 94.31 484 LEU B N 1
ATOM 8167 C CA . LEU B 1 484 ? 14.695 23.25 18.031 1 94.31 484 LEU B CA 1
ATOM 8168 C C . LEU B 1 484 ? 15.961 22.891 18.797 1 94.31 484 LEU B C 1
ATOM 8170 O O . LEU B 1 484 ? 16.984 23.562 18.656 1 94.31 484 LEU B O 1
ATOM 8174 N N . ALA B 1 485 ? 15.844 21.859 19.625 1 95.94 485 ALA B N 1
ATOM 8175 C CA . ALA B 1 485 ? 17.031 21.406 20.359 1 95.94 485 ALA B CA 1
ATOM 8176 C C . ALA B 1 485 ? 18.156 21.031 19.391 1 95.94 485 ALA B C 1
ATOM 8178 O O . ALA B 1 485 ? 19.328 21.297 19.672 1 95.94 485 ALA B O 1
ATOM 8179 N N . ARG B 1 486 ? 17.812 20.469 18.344 1 95.06 486 ARG B N 1
ATOM 8180 C CA . ARG B 1 486 ? 18.781 20.156 17.297 1 95.06 486 ARG B CA 1
ATOM 8181 C C . ARG B 1 486 ? 19.5 21.406 16.812 1 95.06 486 ARG B C 1
ATOM 8183 O O . ARG B 1 486 ? 20.719 21.391 16.609 1 95.06 486 ARG B O 1
ATOM 8190 N N . ALA B 1 487 ? 18.734 22.375 16.594 1 94.69 487 ALA B N 1
ATOM 8191 C CA . ALA B 1 487 ? 19.281 23.625 16.109 1 94.69 487 ALA B CA 1
ATOM 8192 C C . ALA B 1 487 ? 20.172 24.281 17.172 1 94.69 487 ALA B C 1
ATOM 8194 O O . ALA B 1 487 ? 21.219 24.844 16.859 1 94.69 487 ALA B O 1
ATOM 8195 N N . PHE B 1 488 ? 19.766 24.203 18.422 1 95.88 488 PHE B N 1
ATOM 8196 C CA . PHE B 1 488 ? 20.547 24.766 19.531 1 95.88 488 PHE B CA 1
ATOM 8197 C C . PHE B 1 488 ? 21.922 24.094 19.625 1 95.88 488 PHE B C 1
ATOM 8199 O O . PHE B 1 488 ? 22.922 24.766 19.859 1 95.88 488 PHE B O 1
ATOM 8206 N N . VAL B 1 489 ? 21.859 22.781 19.484 1 95.81 489 VAL B N 1
ATOM 8207 C CA . VAL B 1 489 ? 23.094 22.031 19.672 1 95.81 489 VAL B CA 1
ATOM 8208 C C . VAL B 1 489 ? 24.047 22.328 18.516 1 95.81 489 VAL B C 1
ATOM 8210 O O . VAL B 1 489 ? 25.266 22.391 18.719 1 95.81 489 VAL B O 1
ATOM 8213 N N . LYS B 1 490 ? 23.562 22.469 17.328 1 93.69 490 LYS B N 1
ATOM 8214 C CA . LYS B 1 490 ? 24.391 22.812 16.188 1 93.69 490 LYS B CA 1
ATOM 8215 C C . LYS B 1 490 ? 25 24.203 16.344 1 93.69 490 LYS B C 1
ATOM 8217 O O . LYS B 1 490 ? 26.172 24.406 16.016 1 93.69 490 LYS B O 1
ATOM 8222 N N . ASN B 1 491 ? 24.25 25.141 16.75 1 90.94 491 ASN B N 1
ATOM 8223 C CA . ASN B 1 491 ? 24.609 26.516 17.094 1 90.94 491 ASN B CA 1
ATOM 8224 C C . ASN B 1 491 ? 25.438 27.156 15.977 1 90.94 491 ASN B C 1
ATOM 8226 O O . ASN B 1 491 ? 26.547 27.641 16.219 1 90.94 491 ASN B O 1
ATOM 8230 N N . PRO B 1 492 ? 24.906 27.281 14.734 1 92.12 492 PRO B N 1
ATOM 8231 C CA . PRO B 1 492 ? 25.609 27.969 13.641 1 92.12 492 PRO B CA 1
ATOM 8232 C C . PRO B 1 492 ? 25.344 29.469 13.625 1 92.12 492 PRO B C 1
ATOM 8234 O O . PRO B 1 492 ? 24.562 29.969 14.422 1 92.12 492 PRO B O 1
ATOM 8237 N N . PRO B 1 493 ? 26.031 30.172 12.75 1 91.75 493 PRO B N 1
ATOM 8238 C CA . PRO B 1 493 ? 25.859 31.625 12.719 1 91.75 493 PRO B CA 1
ATOM 8239 C C . PRO B 1 493 ? 24.562 32.062 12.023 1 91.75 493 PRO B C 1
ATOM 8241 O O . PRO B 1 493 ? 24.094 33.156 12.242 1 91.75 493 PRO B O 1
ATOM 8244 N N . ILE B 1 494 ? 24.016 31.203 11.219 1 94.44 494 ILE B N 1
ATOM 8245 C CA . ILE B 1 494 ? 22.828 31.594 10.469 1 94.44 494 ILE B CA 1
ATOM 8246 C C . ILE B 1 494 ? 21.688 30.625 10.781 1 94.44 494 ILE B C 1
ATOM 8248 O O . ILE B 1 494 ? 21.859 29.406 10.734 1 94.44 494 ILE B O 1
ATOM 8252 N N . PHE B 1 495 ? 20.547 31.188 11.086 1 94.75 495 PHE B N 1
ATOM 8253 C CA . PHE B 1 495 ? 19.359 30.391 11.344 1 94.75 495 PHE B CA 1
ATOM 8254 C C . PHE B 1 495 ? 18.234 30.75 10.375 1 94.75 495 PHE B C 1
ATOM 8256 O O . PHE B 1 495 ? 17.969 31.938 10.141 1 94.75 495 PHE B O 1
ATOM 8263 N N . ILE B 1 496 ? 17.703 29.781 9.75 1 94.81 496 ILE B N 1
ATOM 8264 C CA . ILE B 1 496 ? 16.5 29.938 8.938 1 94.81 496 ILE B CA 1
ATOM 8265 C C . ILE B 1 496 ? 15.359 29.109 9.523 1 94.81 496 ILE B C 1
ATOM 8267 O O . ILE B 1 496 ? 15.477 27.875 9.625 1 94.81 496 ILE B O 1
ATOM 8271 N N . LEU B 1 497 ? 14.305 29.75 9.906 1 92.81 497 LEU B N 1
ATOM 8272 C CA . LEU B 1 497 ? 13.203 29.078 10.586 1 92.81 497 LEU B CA 1
ATOM 8273 C C . LEU B 1 497 ? 11.891 29.312 9.852 1 92.81 497 LEU B C 1
ATOM 8275 O O . LEU B 1 497 ? 11.633 30.406 9.367 1 92.81 497 LEU B O 1
ATOM 8279 N N . ASP B 1 498 ? 11.203 28.25 9.703 1 87.44 498 ASP B N 1
ATOM 8280 C CA . ASP B 1 498 ? 9.828 28.328 9.211 1 87.44 498 ASP B CA 1
ATOM 8281 C C . ASP B 1 498 ? 8.828 28.125 10.344 1 87.44 498 ASP B C 1
ATOM 8283 O O . ASP B 1 498 ? 8.703 27.016 10.875 1 87.44 498 ASP B O 1
ATOM 8287 N N . GLU B 1 499 ? 8.289 29.25 10.742 1 74.19 499 GLU B N 1
ATOM 8288 C CA . GLU B 1 499 ? 7.43 29.25 11.93 1 74.19 499 GLU B CA 1
ATOM 8289 C C . GLU B 1 499 ? 6.27 28.266 11.766 1 74.19 499 GLU B C 1
ATOM 8291 O O . GLU B 1 499 ? 5.543 28.328 10.773 1 74.19 499 GLU B O 1
ATOM 8296 N N . ALA B 1 500 ? 6.285 27.172 12.617 1 64.56 500 ALA B N 1
ATOM 8297 C CA . ALA B 1 500 ? 5.195 26.203 12.586 1 64.56 500 ALA B CA 1
ATOM 8298 C C . ALA B 1 500 ? 4.406 26.219 13.891 1 64.56 500 ALA B C 1
ATOM 8300 O O . ALA B 1 500 ? 4.449 25.25 14.664 1 64.56 500 ALA B O 1
ATOM 8301 N N . THR B 1 501 ? 3.938 27.266 14.359 1 63.06 501 THR B N 1
ATOM 8302 C CA . THR B 1 501 ? 3.227 27.297 15.633 1 63.06 501 THR B CA 1
ATOM 8303 C C . THR B 1 501 ? 1.72 27.188 15.414 1 63.06 501 THR B C 1
ATOM 8305 O O . THR B 1 501 ? 0.948 27.156 16.375 1 63.06 501 THR B O 1
ATOM 8308 N N . ALA B 1 502 ? 1.462 27.062 14.148 1 57.38 502 ALA B N 1
ATOM 8309 C CA . ALA B 1 502 ? 0.04 27.156 13.828 1 57.38 502 ALA B CA 1
ATOM 8310 C C . ALA B 1 502 ? -0.734 25.969 14.383 1 57.38 502 ALA B C 1
ATOM 8312 O O . ALA B 1 502 ? -1.893 26.109 14.781 1 57.38 502 ALA B O 1
ATOM 8313 N N . SER B 1 503 ? -0.12 24.906 14.453 1 58.88 503 SER B N 1
ATOM 8314 C CA . SER B 1 503 ? -0.89 23.719 14.852 1 58.88 503 SER B CA 1
ATOM 8315 C C . SER B 1 503 ? -0.68 23.391 16.328 1 58.88 503 SER B C 1
ATOM 8317 O O . SER B 1 503 ? -1.175 22.375 16.812 1 58.88 503 SER B O 1
ATOM 8319 N N . LEU B 1 504 ? -0.126 24.406 16.953 1 67.81 504 LEU B N 1
ATOM 8320 C CA . LEU B 1 504 ? 0.205 24.109 18.344 1 67.81 504 LEU B CA 1
ATOM 8321 C C . LEU B 1 504 ? -0.798 24.781 19.297 1 67.81 504 LEU B C 1
ATOM 8323 O O . LEU B 1 504 ? -1.359 25.828 18.969 1 67.81 504 LEU B O 1
ATOM 8327 N N . ASP B 1 505 ? -1.051 24.094 20.391 1 66.06 505 ASP B N 1
ATOM 8328 C CA . ASP B 1 505 ? -1.84 24.75 21.422 1 66.06 505 ASP B CA 1
ATOM 8329 C C . ASP B 1 505 ? -1.097 25.953 22 1 66.06 505 ASP B C 1
ATOM 8331 O O . ASP B 1 505 ? 0.108 26.094 21.797 1 66.06 505 ASP B O 1
ATOM 8335 N N . MET B 1 506 ? -1.859 26.719 22.672 1 65.75 506 MET B N 1
ATOM 8336 C CA . MET B 1 506 ? -1.371 28.016 23.141 1 65.75 506 MET B CA 1
ATOM 8337 C C . MET B 1 506 ? -0.144 27.844 24.031 1 65.75 506 MET B C 1
ATOM 8339 O O . MET B 1 506 ? 0.822 28.594 23.922 1 65.75 506 MET B O 1
ATOM 8343 N N . GLU B 1 507 ? -0.212 26.844 24.891 1 68.5 507 GLU B N 1
ATOM 8344 C CA . GLU B 1 507 ? 0.922 26.641 25.781 1 68.5 507 GLU B CA 1
ATOM 8345 C C . GLU B 1 507 ? 2.172 26.234 25 1 68.5 507 GLU B C 1
ATOM 8347 O O . GLU B 1 507 ? 3.248 26.797 25.219 1 68.5 507 GLU B O 1
ATOM 8352 N N . ASN B 1 508 ? 2.023 25.281 24.234 1 76 508 ASN B N 1
ATOM 8353 C CA . ASN B 1 508 ? 3.146 24.812 23.438 1 76 508 ASN B CA 1
ATOM 8354 C C . ASN B 1 508 ? 3.641 25.891 22.469 1 76 508 ASN B C 1
ATOM 8356 O O . ASN B 1 508 ? 4.84 26 22.203 1 76 508 ASN B O 1
ATOM 8360 N N . GLU B 1 509 ? 2.65 26.562 22.031 1 78.44 509 GLU B N 1
ATOM 8361 C CA . GLU B 1 509 ? 3.021 27.656 21.141 1 78.44 509 GLU B CA 1
ATOM 8362 C C . GLU B 1 509 ? 3.941 28.656 21.828 1 78.44 509 GLU B C 1
ATOM 8364 O O . GLU B 1 509 ? 4.93 29.109 21.234 1 78.44 509 GLU B O 1
ATOM 8369 N N . SER B 1 510 ? 3.598 28.984 23.016 1 77.88 510 SER B N 1
ATOM 8370 C CA . SER B 1 510 ? 4.395 29.953 23.766 1 77.88 510 SER B CA 1
ATOM 8371 C C . SER B 1 510 ? 5.805 29.422 24.031 1 77.88 510 SER B C 1
ATOM 8373 O O . SER B 1 510 ? 6.781 30.172 23.906 1 77.88 510 SER B O 1
ATOM 8375 N N . LEU B 1 511 ? 5.859 28.188 24.391 1 84.06 511 LEU B N 1
ATOM 8376 C CA . LEU B 1 511 ? 7.152 27.578 24.656 1 84.06 511 LEU B CA 1
ATOM 8377 C C . LEU B 1 511 ? 8.016 27.547 23.406 1 84.06 511 LEU B C 1
ATOM 8379 O O . LEU B 1 511 ? 9.211 27.859 23.453 1 84.06 511 LEU B O 1
ATOM 8383 N N . VAL B 1 512 ? 7.414 27.25 22.359 1 86.94 512 VAL B N 1
ATOM 8384 C CA . VAL B 1 512 ? 8.133 27.156 21.094 1 86.94 512 VAL B CA 1
ATOM 8385 C C . VAL B 1 512 ? 8.594 28.547 20.656 1 86.94 512 VAL B C 1
ATOM 8387 O O . VAL B 1 512 ? 9.719 28.703 20.188 1 86.94 512 VAL B O 1
ATOM 8390 N N . LEU B 1 513 ? 7.707 29.484 20.828 1 84 513 LEU B N 1
ATOM 8391 C CA . LEU B 1 513 ? 8.047 30.844 20.438 1 84 513 LEU B CA 1
ATOM 8392 C C . LEU B 1 513 ? 9.203 31.375 21.297 1 84 513 LEU B C 1
ATOM 8394 O O . LEU B 1 513 ? 10.094 32.062 20.781 1 84 513 LEU B O 1
ATOM 8398 N N . ASP B 1 514 ? 9.125 31.094 22.516 1 86.81 514 ASP B N 1
ATOM 8399 C CA . ASP B 1 514 ? 10.195 31.516 23.422 1 86.81 514 ASP B CA 1
ATOM 8400 C C . ASP B 1 514 ? 11.523 30.875 23.031 1 86.81 514 ASP B C 1
ATOM 8402 O O . ASP B 1 514 ? 12.555 31.547 23.016 1 86.81 514 ASP B O 1
ATOM 8406 N N . ALA B 1 515 ? 11.453 29.656 22.828 1 90.69 515 ALA B N 1
ATOM 8407 C CA . ALA B 1 515 ? 12.664 28.938 22.422 1 90.69 515 ALA B CA 1
ATOM 8408 C C . ALA B 1 515 ? 13.227 29.5 21.125 1 90.69 515 ALA B C 1
ATOM 8410 O O . ALA B 1 515 ? 14.438 29.641 20.969 1 90.69 515 ALA B O 1
ATOM 8411 N N . MET B 1 516 ? 12.367 29.781 20.25 1 90.06 516 MET B N 1
ATOM 8412 C CA . MET B 1 516 ? 12.781 30.359 18.969 1 90.06 516 MET B CA 1
ATOM 8413 C C . MET B 1 516 ? 13.461 31.703 19.156 1 90.06 516 MET B C 1
ATOM 8415 O O . MET B 1 516 ? 14.477 32 18.531 1 90.06 516 MET B O 1
ATOM 8419 N N . GLN B 1 517 ? 12.883 32.438 20.016 1 87.56 517 GLN B N 1
ATOM 8420 C CA . GLN B 1 517 ? 13.438 33.781 20.297 1 87.56 517 GLN B CA 1
ATOM 8421 C C . GLN B 1 517 ? 14.836 33.656 20.906 1 87.56 517 GLN B C 1
ATOM 8423 O O . GLN B 1 517 ? 15.734 34.438 20.547 1 87.56 517 GLN B O 1
ATOM 8428 N N . ARG B 1 518 ? 14.938 32.781 21.766 1 89.94 518 ARG B N 1
ATOM 8429 C CA . ARG B 1 518 ? 16.234 32.562 22.391 1 89.94 518 ARG B CA 1
ATOM 8430 C C . ARG B 1 518 ? 17.266 32.094 21.359 1 89.94 518 ARG B C 1
ATOM 8432 O O . ARG B 1 518 ? 18.438 32.438 21.438 1 89.94 518 ARG B O 1
ATOM 8439 N N . LEU B 1 519 ? 16.812 31.297 20.562 1 91.5 519 LEU B N 1
ATOM 8440 C CA . LEU B 1 519 ? 17.672 30.688 19.547 1 91.5 519 LEU B CA 1
ATOM 8441 C C . LEU B 1 519 ? 18.25 31.734 18.625 1 91.5 519 LEU B C 1
ATOM 8443 O O . LEU B 1 519 ? 19.422 31.656 18.234 1 91.5 519 LEU B O 1
ATOM 8447 N N . ILE B 1 520 ? 17.453 32.688 18.297 1 89.56 520 ILE B N 1
ATOM 8448 C CA . ILE B 1 520 ? 17.844 33.594 17.219 1 89.56 520 ILE B CA 1
ATOM 8449 C C . ILE B 1 520 ? 18.453 34.875 17.812 1 89.56 520 ILE B C 1
ATOM 8451 O O . ILE B 1 520 ? 18.938 35.719 17.078 1 89.56 520 ILE B O 1
ATOM 8455 N N . GLN B 1 521 ? 18.422 34.969 19.062 1 85.5 521 GLN B N 1
ATOM 8456 C CA . GLN B 1 521 ? 18.938 36.188 19.688 1 85.5 521 GLN B CA 1
ATOM 8457 C C . GLN B 1 521 ? 20.422 36.375 19.375 1 85.5 521 GLN B C 1
ATOM 8459 O O . GLN B 1 521 ? 21.234 35.5 19.609 1 85.5 521 GLN B O 1
ATOM 8464 N N . GLY B 1 522 ? 20.734 37.531 18.828 1 83 522 GLY B N 1
ATOM 8465 C CA . GLY B 1 522 ? 22.125 37.906 18.547 1 83 522 GLY B CA 1
ATOM 8466 C C . GLY B 1 522 ? 22.688 37.188 17.328 1 83 522 GLY B C 1
ATOM 8467 O O . GLY B 1 522 ? 23.906 37.219 17.125 1 83 522 GLY B O 1
ATOM 8468 N N . ARG B 1 523 ? 21.859 36.562 16.578 1 89.88 523 ARG B N 1
ATOM 8469 C CA . ARG B 1 523 ? 22.297 35.812 15.414 1 89.88 523 ARG B CA 1
ATOM 8470 C C . ARG B 1 523 ? 21.594 36.312 14.148 1 89.88 523 ARG B C 1
ATOM 8472 O O . ARG B 1 523 ? 20.562 36.969 14.227 1 89.88 523 ARG B O 1
ATOM 8479 N N . THR B 1 524 ? 22.297 36.062 13.023 1 94.31 524 THR B N 1
ATOM 8480 C CA . THR B 1 524 ? 21.609 36.312 11.758 1 94.31 524 THR B CA 1
ATOM 8481 C C . THR B 1 524 ? 20.5 35.281 11.547 1 94.31 524 THR B C 1
ATOM 8483 O O . THR B 1 524 ? 20.75 34.094 11.406 1 94.31 524 THR B O 1
ATOM 8486 N N . ALA B 1 525 ? 19.328 35.75 11.625 1 95.12 525 ALA B N 1
ATOM 8487 C CA . ALA B 1 525 ? 18.203 34.812 11.555 1 95.12 525 ALA B CA 1
ATOM 8488 C C . ALA B 1 525 ? 17.156 35.312 10.555 1 95.12 525 ALA B C 1
ATOM 8490 O O . ALA B 1 525 ? 16.875 36.5 10.469 1 95.12 525 ALA B O 1
ATOM 8491 N N . ILE B 1 526 ? 16.734 34.406 9.727 1 95.62 526 ILE B N 1
ATOM 8492 C CA . ILE B 1 526 ? 15.633 34.625 8.797 1 95.62 526 ILE B CA 1
ATOM 8493 C C . ILE B 1 526 ? 14.43 33.781 9.211 1 95.62 526 ILE B C 1
ATOM 8495 O O . ILE B 1 526 ? 14.508 32.562 9.25 1 95.62 526 ILE B O 1
ATOM 8499 N N . VAL B 1 527 ? 13.352 34.406 9.531 1 93.62 527 VAL B N 1
ATOM 8500 C CA . VAL B 1 527 ? 12.172 33.719 10.039 1 93.62 527 VAL B CA 1
ATOM 8501 C C . VAL B 1 527 ? 10.984 33.969 9.125 1 93.62 527 VAL B C 1
ATOM 8503 O O . VAL B 1 527 ? 10.602 35.125 8.883 1 93.62 527 VAL B O 1
ATOM 8506 N N . ILE B 1 528 ? 10.492 32.906 8.57 1 91 528 ILE B N 1
ATOM 8507 C CA . ILE B 1 528 ? 9.211 33 7.883 1 91 528 ILE B CA 1
ATOM 8508 C C . ILE B 1 528 ? 8.078 33.062 8.906 1 91 528 ILE B C 1
ATOM 8510 O O . ILE B 1 528 ? 7.719 32.062 9.5 1 91 528 ILE B O 1
ATOM 8514 N N . ALA B 1 529 ? 7.527 34.219 9.055 1 84.25 529 ALA B N 1
ATOM 8515 C CA . ALA B 1 529 ? 6.547 34.438 10.109 1 84.25 529 ALA B CA 1
ATOM 8516 C C . ALA B 1 529 ? 5.125 34.281 9.586 1 84.25 529 ALA B C 1
ATOM 8518 O O . ALA B 1 529 ? 4.777 34.812 8.539 1 84.25 529 ALA B O 1
ATOM 8519 N N . HIS B 1 530 ? 4.488 33.5 10.273 1 74.12 530 HIS B N 1
ATOM 8520 C CA . HIS B 1 530 ? 3.072 33.344 9.969 1 74.12 530 HIS B CA 1
ATOM 8521 C C . HIS B 1 530 ? 2.199 34.031 11.016 1 74.12 530 HIS B C 1
ATOM 8523 O O . HIS B 1 530 ? 0.995 34.188 10.812 1 74.12 530 HIS B O 1
ATOM 8529 N N . ARG B 1 531 ? 2.846 34.438 12.062 1 70.62 531 ARG B N 1
ATOM 8530 C CA . ARG B 1 531 ? 2.156 35.125 13.141 1 70.62 531 ARG B CA 1
ATOM 8531 C C . ARG B 1 531 ? 2.736 36.531 13.344 1 70.62 531 ARG B C 1
ATOM 8533 O O . ARG B 1 531 ? 3.93 36.75 13.133 1 70.62 531 ARG B O 1
ATOM 8540 N N . LEU B 1 532 ? 1.891 37.406 13.797 1 72.19 532 LEU B N 1
ATOM 8541 C CA . LEU B 1 532 ? 2.287 38.781 13.992 1 72.19 532 LEU B CA 1
ATOM 8542 C C . LEU B 1 532 ? 3.301 38.906 15.125 1 72.19 532 LEU B C 1
ATOM 8544 O O . LEU B 1 532 ? 4.191 39.75 15.078 1 72.19 532 LEU B O 1
ATOM 8548 N N . ALA B 1 533 ? 3.225 38.062 16.047 1 71.25 533 ALA B N 1
ATOM 8549 C CA . ALA B 1 533 ? 4.086 38.125 17.234 1 71.25 533 ALA B CA 1
ATOM 8550 C C . ALA B 1 533 ? 5.555 38 16.844 1 71.25 533 ALA B C 1
ATOM 8552 O O . ALA B 1 533 ? 6.414 38.688 17.406 1 71.25 533 ALA B O 1
ATOM 8553 N N . MET B 1 534 ? 5.805 37.219 15.945 1 76.88 534 MET B N 1
ATOM 8554 C CA . MET B 1 534 ? 7.176 37 15.492 1 76.88 534 MET B CA 1
ATOM 8555 C C . MET B 1 534 ? 7.652 38.188 14.641 1 76.88 534 MET B C 1
ATOM 8557 O O . MET B 1 534 ? 8.82 38.562 14.719 1 76.88 534 MET B O 1
ATOM 8561 N N . ALA B 1 535 ? 6.758 38.656 13.938 1 84.12 535 ALA B N 1
ATOM 8562 C CA . ALA B 1 535 ? 7.105 39.812 13.086 1 84.12 535 ALA B CA 1
ATOM 8563 C C . ALA B 1 535 ? 7.363 41.062 13.914 1 84.12 535 ALA B C 1
ATOM 8565 O O . ALA B 1 535 ? 8.25 41.844 13.594 1 84.12 535 ALA B O 1
ATOM 8566 N N . GLU B 1 536 ? 6.656 41.188 14.938 1 84.56 536 GLU B N 1
ATOM 8567 C CA . GLU B 1 536 ? 6.762 42.375 15.781 1 84.56 536 GLU B CA 1
ATOM 8568 C C . GLU B 1 536 ? 8.125 42.438 16.469 1 84.56 536 GLU B C 1
ATOM 8570 O O . GLU B 1 536 ? 8.617 43.531 16.766 1 84.56 536 GLU B O 1
ATOM 8575 N N . ARG B 1 537 ? 8.727 41.344 16.703 1 83.75 537 ARG B N 1
ATOM 8576 C CA . ARG B 1 537 ? 9.953 41.281 17.484 1 83.75 537 ARG B CA 1
ATOM 8577 C C . ARG B 1 537 ? 11.18 41.312 16.578 1 83.75 537 ARG B C 1
ATOM 8579 O O . ARG B 1 537 ? 12.312 41.406 17.047 1 83.75 537 ARG B O 1
ATOM 8586 N N . ALA B 1 538 ? 10.961 41.281 15.367 1 91.81 538 ALA B N 1
ATOM 8587 C CA . ALA B 1 538 ? 12.078 41.219 14.43 1 91.81 538 ALA B CA 1
ATOM 8588 C C . ALA B 1 538 ? 12.727 42.594 14.258 1 91.81 538 ALA B C 1
ATOM 8590 O O . ALA B 1 538 ? 12.062 43.625 14.438 1 91.81 538 ALA B O 1
ATOM 8591 N N . ASP B 1 539 ? 14.008 42.562 13.938 1 93.94 539 ASP B N 1
ATOM 8592 C CA . ASP B 1 539 ? 14.727 43.812 13.672 1 93.94 539 ASP B CA 1
ATOM 8593 C C . ASP B 1 539 ? 14.281 44.438 12.344 1 93.94 539 ASP B C 1
ATOM 8595 O O . ASP B 1 539 ? 14.312 45.656 12.18 1 93.94 539 ASP B O 1
ATOM 8599 N N . GLN B 1 540 ? 13.992 43.531 11.484 1 94.81 540 GLN B N 1
ATOM 8600 C CA . GLN B 1 540 ? 13.547 43.938 10.156 1 94.81 540 GLN B CA 1
ATOM 8601 C C . GLN B 1 540 ? 12.461 43 9.641 1 94.81 540 GLN B C 1
ATOM 8603 O O . GLN B 1 540 ? 12.508 41.781 9.898 1 94.81 540 GLN B O 1
ATOM 8608 N N . ILE B 1 541 ? 11.508 43.656 8.945 1 95.69 541 ILE B N 1
ATOM 8609 C CA . ILE B 1 541 ? 10.438 42.875 8.328 1 95.69 541 ILE B CA 1
ATOM 8610 C C . ILE B 1 541 ? 10.461 43.062 6.812 1 95.69 541 ILE B C 1
ATOM 8612 O O . ILE B 1 541 ? 10.555 44.219 6.332 1 95.69 541 ILE B O 1
ATOM 8616 N N . LEU B 1 542 ? 10.477 42 6.125 1 96.31 542 LEU B N 1
ATOM 8617 C CA . LEU B 1 542 ? 10.32 42.031 4.676 1 96.31 542 LEU B CA 1
ATOM 8618 C C . LEU B 1 542 ? 8.961 41.469 4.27 1 96.31 542 LEU B C 1
ATOM 8620 O O . LEU B 1 542 ? 8.633 40.344 4.57 1 96.31 542 LEU B O 1
ATOM 8624 N N . VAL B 1 543 ? 8.195 42.312 3.615 1 95.06 543 VAL B N 1
ATOM 8625 C CA . VAL B 1 543 ? 6.871 41.906 3.164 1 95.06 543 VAL B CA 1
ATOM 8626 C C . VAL B 1 543 ? 6.941 41.438 1.708 1 95.06 543 VAL B C 1
ATOM 8628 O O . VAL B 1 543 ? 7.355 42.188 0.832 1 95.06 543 VAL B O 1
ATOM 8631 N N . MET B 1 544 ? 6.582 40.188 1.56 1 94.06 544 MET B N 1
ATOM 8632 C CA . MET B 1 544 ? 6.629 39.625 0.215 1 94.06 544 MET B CA 1
ATOM 8633 C C . MET B 1 544 ? 5.23 39.531 -0.385 1 94.06 544 MET B C 1
ATOM 8635 O O . MET B 1 544 ? 4.273 39.188 0.313 1 94.06 544 MET B O 1
ATOM 8639 N N . ASP B 1 545 ? 5.18 39.875 -1.61 1 91.56 545 ASP B N 1
ATOM 8640 C CA . ASP B 1 545 ? 3.947 39.781 -2.383 1 91.56 545 ASP B CA 1
ATOM 8641 C C . ASP B 1 545 ? 4.238 39.438 -3.842 1 91.56 545 ASP B C 1
ATOM 8643 O O . ASP B 1 545 ? 5.062 40.094 -4.484 1 91.56 545 ASP B O 1
ATOM 8647 N N . ALA B 1 546 ? 3.578 38.406 -4.34 1 90.62 546 ALA B N 1
ATOM 8648 C CA . ALA B 1 546 ? 3.666 38 -5.73 1 90.62 546 ALA B CA 1
ATOM 8649 C C . ALA B 1 546 ? 5.121 37.812 -6.164 1 90.62 546 ALA B C 1
ATOM 8651 O O . ALA B 1 546 ? 5.516 38.281 -7.23 1 90.62 546 ALA B O 1
ATOM 8652 N N . GLY B 1 547 ? 5.934 37.375 -5.301 1 93.12 547 GLY B N 1
ATOM 8653 C CA . GLY B 1 547 ? 7.305 37 -5.629 1 93.12 547 GLY B CA 1
ATOM 8654 C C . GLY B 1 547 ? 8.273 38.156 -5.504 1 93.12 547 GLY B C 1
ATOM 8655 O O . GLY B 1 547 ? 9.422 38.062 -5.945 1 93.12 547 GLY B O 1
ATOM 8656 N N . LYS B 1 548 ? 7.809 39.281 -4.957 1 95.38 548 LYS B N 1
ATOM 8657 C CA . LYS B 1 548 ? 8.656 40.438 -4.785 1 95.38 548 LYS B CA 1
ATOM 8658 C C . LYS B 1 548 ? 8.594 40.969 -3.35 1 95.38 548 LYS B C 1
ATOM 8660 O O . LYS B 1 548 ? 7.633 40.688 -2.629 1 95.38 548 LYS B O 1
ATOM 8665 N N . VAL B 1 549 ? 9.664 41.594 -2.973 1 96.5 549 VAL B N 1
ATOM 8666 C CA . VAL B 1 549 ? 9.625 42.344 -1.716 1 96.5 549 VAL B CA 1
ATOM 8667 C C . VAL B 1 549 ? 9.023 43.719 -1.947 1 96.5 549 VAL B C 1
ATOM 8669 O O . VAL B 1 549 ? 9.609 44.562 -2.641 1 96.5 549 VAL B O 1
ATOM 8672 N N . VAL B 1 550 ? 7.945 44 -1.293 1 95.62 550 VAL B N 1
ATOM 8673 C CA . VAL B 1 550 ? 7.207 45.219 -1.592 1 95.62 550 VAL B CA 1
ATOM 8674 C C . VAL B 1 550 ? 7.438 46.25 -0.487 1 95.62 550 VAL B C 1
ATOM 8676 O O . VAL B 1 550 ? 7.285 47.438 -0.708 1 95.62 550 VAL B O 1
ATOM 8679 N N . GLU B 1 551 ? 7.586 45.75 0.694 1 95.94 551 GLU B N 1
ATOM 8680 C CA . GLU B 1 551 ? 7.852 46.625 1.831 1 95.94 551 GLU B CA 1
ATOM 8681 C C . GLU B 1 551 ? 8.992 46.094 2.688 1 95.94 551 GLU B C 1
ATOM 8683 O O . GLU B 1 551 ? 9.203 44.875 2.756 1 95.94 551 GLU B O 1
ATOM 8688 N N . ALA B 1 552 ? 9.797 47.031 3.244 1 95.88 552 ALA B N 1
ATOM 8689 C CA . ALA B 1 552 ? 10.859 46.656 4.184 1 95.88 552 ALA B CA 1
ATOM 8690 C C . ALA B 1 552 ? 10.977 47.688 5.297 1 95.88 552 ALA B C 1
ATOM 8692 O O . ALA B 1 552 ? 10.898 48.906 5.047 1 95.88 552 ALA B O 1
ATOM 8693 N N . GLY B 1 553 ? 11.039 47.219 6.48 1 95.06 553 GLY B N 1
ATOM 8694 C CA . GLY B 1 553 ? 11.188 48.156 7.602 1 95.06 553 GLY B CA 1
ATOM 8695 C C . GLY B 1 553 ? 10.867 47.5 8.938 1 95.06 553 GLY B C 1
ATOM 8696 O O . GLY B 1 553 ? 10.852 46.281 9.062 1 95.06 553 GLY B O 1
ATOM 8697 N N . THR B 1 554 ? 10.789 48.25 9.938 1 94.62 554 THR B N 1
ATOM 8698 C CA . THR B 1 554 ? 10.422 47.781 11.273 1 94.62 554 THR B CA 1
ATOM 8699 C C . THR B 1 554 ? 8.906 47.719 11.414 1 94.62 554 THR B C 1
ATOM 8701 O O . THR B 1 554 ? 8.164 48.25 10.602 1 94.62 554 THR B O 1
ATOM 8704 N N . HIS B 1 555 ? 8.492 47.062 12.422 1 92.44 555 HIS B N 1
ATOM 8705 C CA . HIS B 1 555 ? 7.07 46.875 12.688 1 92.44 555 HIS B CA 1
ATOM 8706 C C . HIS B 1 555 ? 6.344 48.219 12.734 1 92.44 555 HIS B C 1
ATOM 8708 O O . HIS B 1 555 ? 5.371 48.438 12 1 92.44 555 HIS B O 1
ATOM 8714 N N . ASN B 1 556 ? 6.887 49.094 13.492 1 92.31 556 ASN B N 1
ATOM 8715 C CA . ASN B 1 556 ? 6.246 50.406 13.688 1 92.31 556 ASN B CA 1
ATOM 8716 C C . ASN B 1 556 ? 6.281 51.25 12.414 1 92.31 556 ASN B C 1
ATOM 8718 O O . ASN B 1 556 ? 5.293 51.875 12.07 1 92.31 556 ASN B O 1
ATOM 8722 N N . ALA B 1 557 ? 7.324 51.156 11.75 1 94.69 557 ALA B N 1
ATOM 8723 C CA . ALA B 1 557 ? 7.477 51.938 10.516 1 94.69 557 ALA B CA 1
ATOM 8724 C C . ALA B 1 557 ? 6.52 51.438 9.438 1 94.69 557 ALA B C 1
ATOM 8726 O O . ALA B 1 557 ? 5.934 52.25 8.711 1 94.69 557 ALA B O 1
ATOM 8727 N N . LEU B 1 558 ? 6.391 50.188 9.383 1 93.81 558 LEU B N 1
ATOM 8728 C CA . LEU B 1 558 ? 5.551 49.594 8.336 1 93.81 558 LEU B CA 1
ATOM 8729 C C . LEU B 1 558 ? 4.074 49.812 8.656 1 93.81 558 LEU B C 1
ATOM 8731 O O . LEU B 1 558 ? 3.252 49.938 7.746 1 93.81 558 LEU B O 1
ATOM 8735 N N . LEU B 1 559 ? 3.758 49.781 9.906 1 92 559 LEU B N 1
ATOM 8736 C CA . LEU B 1 559 ? 2.381 50.062 10.297 1 92 559 LEU B CA 1
ATOM 8737 C C . LEU B 1 559 ? 2.002 51.5 9.945 1 92 559 LEU B C 1
ATOM 8739 O O . LEU B 1 559 ? 0.892 51.75 9.477 1 92 559 LEU B O 1
ATOM 8743 N N . ALA B 1 560 ? 2.918 52.344 10.141 1 92.88 560 ALA B N 1
ATOM 8744 C CA . ALA B 1 560 ? 2.691 53.781 9.898 1 92.88 560 ALA B CA 1
ATOM 8745 C C . ALA B 1 560 ? 2.59 54.062 8.398 1 92.88 560 ALA B C 1
ATOM 8747 O O . ALA B 1 560 ? 1.868 54.969 7.984 1 92.88 560 ALA B O 1
ATOM 8748 N N . ALA B 1 561 ? 3.223 53.281 7.68 1 93.38 561 ALA B N 1
ATOM 8749 C CA . ALA B 1 561 ? 3.256 53.469 6.234 1 93.38 561 ALA B CA 1
ATOM 8750 C C . ALA B 1 561 ? 1.936 53.062 5.59 1 93.38 561 ALA B C 1
ATOM 8752 O O . ALA B 1 561 ? 1.61 53.5 4.488 1 93.38 561 ALA B O 1
ATOM 8753 N N . GLY B 1 562 ? 1.165 52.188 6.199 1 89.69 562 GLY B N 1
ATOM 8754 C CA . GLY B 1 562 ? -0.166 51.812 5.75 1 89.69 562 GLY B CA 1
ATOM 8755 C C . GLY B 1 562 ? -0.154 50.938 4.504 1 89.69 562 GLY B C 1
ATOM 8756 O O . GLY B 1 562 ? -1.093 50.969 3.707 1 89.69 562 GLY B O 1
ATOM 8757 N N . GLY B 1 563 ? 0.848 50.312 4.348 1 91.5 563 GLY B N 1
ATOM 8758 C CA . GLY B 1 563 ? 0.969 49.469 3.16 1 91.5 563 GLY B CA 1
ATOM 8759 C C . GLY B 1 563 ? 0.417 48.062 3.354 1 91.5 563 GLY B C 1
ATOM 8760 O O . GLY B 1 563 ? -0.598 47.875 4.031 1 91.5 563 GLY B O 1
ATOM 8761 N N . VAL B 1 564 ? 1.044 47.125 2.676 1 88.69 564 VAL B N 1
ATOM 8762 C CA . VAL B 1 564 ? 0.591 45.75 2.674 1 88.69 564 VAL B CA 1
ATOM 8763 C C . VAL B 1 564 ? 0.705 45.156 4.078 1 88.69 564 VAL B C 1
ATOM 8765 O O . VAL B 1 564 ? -0.183 44.438 4.527 1 88.69 564 VAL B O 1
ATOM 8768 N N . TYR B 1 565 ? 1.711 45.469 4.734 1 89.75 565 TYR B N 1
ATOM 8769 C CA . TYR B 1 565 ? 1.931 44.969 6.086 1 89.75 565 TYR B CA 1
ATOM 8770 C C . TYR B 1 565 ? 0.825 45.406 7.027 1 89.75 565 TYR B C 1
ATOM 8772 O O . TYR B 1 565 ? 0.335 44.656 7.852 1 89.75 565 TYR B O 1
ATOM 8780 N N . ALA B 1 566 ? 0.567 46.656 6.918 1 88.44 566 ALA B N 1
ATOM 8781 C CA . ALA B 1 566 ? -0.477 47.219 7.766 1 88.44 566 ALA B CA 1
ATOM 8782 C C . ALA B 1 566 ? -1.812 46.5 7.539 1 88.44 566 ALA B C 1
ATOM 8784 O O . ALA B 1 566 ? -2.557 46.25 8.492 1 88.44 566 ALA B O 1
ATOM 8785 N N . ARG B 1 567 ? -2.02 46.219 6.359 1 82.75 567 ARG B N 1
ATOM 8786 C CA . ARG B 1 567 ? -3.252 45.5 6.031 1 82.75 567 ARG B CA 1
ATOM 8787 C C . ARG B 1 567 ? -3.25 44.094 6.621 1 82.75 567 ARG B C 1
ATOM 8789 O O . ARG B 1 567 ? -4.273 43.625 7.125 1 82.75 567 ARG B O 1
ATOM 8796 N N . LEU B 1 568 ? -2.115 43.531 6.492 1 79.69 568 LEU B N 1
ATOM 8797 C CA . LEU B 1 568 ? -1.987 42.188 7.043 1 79.69 568 LEU B CA 1
ATOM 8798 C C . LEU B 1 568 ? -2.135 42.188 8.562 1 79.69 568 LEU B C 1
ATOM 8800 O O . LEU B 1 568 ? -2.801 41.344 9.133 1 79.69 568 LEU B O 1
ATOM 8804 N N . ALA B 1 569 ? -1.523 43.125 9.164 1 79 569 ALA B N 1
ATOM 8805 C CA . ALA B 1 569 ? -1.573 43.281 10.617 1 79 569 ALA B CA 1
ATOM 8806 C C . ALA B 1 569 ? -2.992 43.594 11.094 1 79 569 ALA B C 1
ATOM 8808 O O . ALA B 1 569 ? -3.426 43.094 12.133 1 79 569 ALA B O 1
ATOM 8809 N N . ALA B 1 570 ? -3.582 44.375 10.344 1 74.75 570 ALA B N 1
ATOM 8810 C CA . ALA B 1 570 ? -4.961 44.75 10.68 1 74.75 570 ALA B CA 1
ATOM 8811 C C . ALA B 1 570 ? -5.871 43.531 10.586 1 74.75 570 ALA B C 1
ATOM 8813 O O . ALA B 1 570 ? -6.766 43.344 11.422 1 74.75 570 ALA B O 1
ATOM 8814 N N . ALA B 1 571 ? -5.566 42.875 9.609 1 68.12 571 ALA B N 1
ATOM 8815 C CA . ALA B 1 571 ? -6.355 41.656 9.422 1 68.12 571 ALA B CA 1
ATOM 8816 C C . ALA B 1 571 ? -6.168 40.688 10.594 1 68.12 571 ALA B C 1
ATOM 8818 O O . ALA B 1 571 ? -7.105 40 10.992 1 68.12 571 ALA B O 1
ATOM 8819 N N . TYR B 1 572 ? -5.055 40.688 11.062 1 64.38 572 TYR B N 1
ATOM 8820 C CA . TYR B 1 572 ? -4.73 39.812 12.164 1 64.38 572 TYR B CA 1
ATOM 8821 C C . TYR B 1 572 ? -5.359 40.281 13.461 1 64.38 572 TYR B C 1
ATOM 8823 O O . TYR B 1 572 ? -5.773 39.469 14.297 1 64.38 572 TYR B O 1
ATOM 8831 N N . ARG B 1 573 ? -5.289 41.625 13.719 1 61.75 573 ARG B N 1
ATOM 8832 C CA . ARG B 1 573 ? -5.828 42.188 14.953 1 61.75 573 ARG B CA 1
ATOM 8833 C C . ARG B 1 573 ? -7.352 42.25 14.914 1 61.75 573 ARG B C 1
ATOM 8835 O O . ARG B 1 573 ? -8 42.469 15.938 1 61.75 573 ARG B O 1
ATOM 8842 N N . GLY B 1 574 ? -8.008 41.656 13.828 1 54.47 574 GLY B N 1
ATOM 8843 C CA . GLY B 1 574 ? -9.453 41.719 13.719 1 54.47 574 GLY B CA 1
ATOM 8844 C C . GLY B 1 574 ? -9.969 43.094 13.422 1 54.47 574 GLY B C 1
ATOM 8845 O O . GLY B 1 574 ? -11.148 43.406 13.625 1 54.47 574 GLY B O 1
ATOM 8846 N N . ASP B 1 575 ? -9.195 44.281 13.258 1 44.5 575 ASP B N 1
ATOM 8847 C CA . ASP B 1 575 ? -9.656 45.625 13.047 1 44.5 575 ASP B CA 1
ATOM 8848 C C . ASP B 1 575 ? -10.234 45.812 11.641 1 44.5 575 ASP B C 1
ATOM 8850 O O . ASP B 1 575 ? -9.5 45.75 10.656 1 44.5 575 ASP B O 1
ATOM 8854 N N . HIS B 1 576 ? -11.109 45.094 11.266 1 41.5 576 HIS B N 1
ATOM 8855 C CA . HIS B 1 576 ? -11.727 45.469 9.992 1 41.5 576 HIS B CA 1
ATOM 8856 C C . HIS B 1 576 ? -12.062 46.969 9.961 1 41.5 576 HIS B C 1
ATOM 8858 O O . HIS B 1 576 ? -12.578 47.5 10.938 1 41.5 576 HIS B O 1
ATOM 8864 N N . ALA B 1 577 ? -11.516 47.844 9.102 1 38.03 577 ALA B N 1
ATOM 8865 C CA . ALA B 1 577 ? -12.188 49.062 8.703 1 38.03 577 ALA B CA 1
ATOM 8866 C C . ALA B 1 577 ? -13.57 48.781 8.141 1 38.03 577 ALA B C 1
ATOM 8868 O O . ALA B 1 577 ? -13.75 47.844 7.355 1 38.03 577 ALA B O 1
#

Solvent-accessible surface area (backbone atoms only — not comparable to full-atom values): 57879 Å² total; per-residue (Å²): 126,66,65,68,62,53,56,55,47,54,79,37,36,70,45,40,50,47,15,38,49,29,39,49,51,25,47,51,45,50,54,49,48,33,49,50,50,22,50,51,26,39,35,29,35,74,66,69,45,52,71,77,74,46,43,66,58,51,52,50,49,54,50,48,42,53,50,29,30,49,27,43,38,48,15,49,50,35,14,40,52,31,26,49,50,45,43,52,51,48,47,51,50,50,50,53,47,50,62,59,44,30,48,67,64,47,66,75,38,57,57,66,56,54,36,42,44,60,46,57,25,44,55,36,36,35,50,24,52,34,44,31,51,46,40,59,51,43,41,54,49,44,38,50,54,51,42,67,58,31,32,82,70,37,51,69,54,28,50,50,51,61,58,48,55,58,51,42,59,51,50,44,55,64,53,44,56,58,36,49,58,38,49,53,53,35,51,53,42,49,51,52,46,50,46,52,46,38,40,47,61,71,26,36,56,56,27,51,42,47,69,40,48,66,59,51,49,52,50,51,50,48,48,51,50,51,40,46,53,43,48,52,57,30,46,57,53,56,41,46,48,55,28,51,40,53,36,49,49,51,51,44,44,48,51,40,47,45,53,41,23,39,14,54,56,67,37,82,77,66,45,52,69,43,54,44,48,29,49,57,60,44,45,63,60,47,48,47,45,55,61,53,43,67,71,35,50,61,29,46,56,47,21,51,55,28,45,52,56,53,46,54,59,69,64,50,76,60,66,86,70,61,89,65,58,40,73,57,75,95,61,78,77,55,23,40,36,36,43,47,28,24,31,56,87,49,98,86,44,72,38,29,64,46,25,58,49,77,42,57,52,46,34,33,35,19,39,34,53,48,78,80,13,26,64,68,58,51,50,36,38,74,70,62,73,45,80,62,76,39,60,47,42,23,41,67,77,69,44,50,56,75,37,38,27,63,69,48,48,22,64,39,39,34,74,40,57,50,76,64,67,63,51,80,43,25,48,46,56,51,31,28,48,37,32,78,81,59,49,70,66,51,50,51,50,18,20,48,59,20,68,30,37,68,64,35,64,68,36,94,52,28,53,63,32,52,29,27,92,89,27,67,84,67,51,72,52,54,43,47,19,45,50,44,13,13,41,52,51,41,60,46,53,30,40,41,36,32,62,51,51,41,86,36,38,59,62,46,28,37,46,47,51,51,24,52,51,61,68,38,60,77,22,18,22,42,32,40,37,76,48,67,72,58,38,59,70,24,69,27,32,37,32,29,49,80,12,22,59,77,45,75,38,35,53,68,59,36,46,72,66,60,45,71,61,27,52,50,52,29,44,69,72,65,55,72,132,126,65,64,68,62,53,55,54,46,54,82,37,37,69,45,38,50,48,16,38,48,29,40,49,50,25,48,52,43,50,53,50,47,32,50,50,50,24,49,52,26,38,35,29,36,73,64,69,44,52,72,77,74,45,40,67,59,51,52,50,49,53,50,48,42,53,51,30,30,50,27,44,39,48,16,49,52,36,14,41,50,31,26,48,50,44,42,53,51,48,46,51,49,51,50,52,47,51,62,58,45,31,50,68,64,48,64,74,38,58,56,65,56,54,38,42,42,59,45,57,24,44,55,38,35,35,51,25,52,33,44,32,51,46,42,57,51,43,42,53,50,46,38,50,53,52,41,66,60,31,31,82,70,37,52,68,52,28,50,50,49,60,57,49,55,59,51,42,59,51,52,42,54,65,52,44,56,57,36,48,58,37,50,54,54,34,51,52,43,49,51,51,47,49,46,51,48,38,42,47,60,72,27,35,56,55,27,51,42,46,68,40,48,68,58,50,50,52,50,51,50,50,49,50,50,52,41,47,54,41,46,51,55,31,47,58,52,57,42,45,48,58,27,51,39,52,37,50,50,50,52,45,44,49,51,39,48,45,53,42,24,38,16,54,57,66,38,83,77,66,44,51,69,43,54,43,48,29,47,59,61,44,45,63,60,48,48,48,45,55,60,53,43,68,70,34,50,60,30,46,56,48,21,49,56,28,45,51,54,54,47,53,58,68,63,50,77,61,66,86,69,62,90,65,59,40,74,58,74,95,61,78,77,57,24,42,35,36,43,47,28,23,31,55,86,48,98,85,44,72,37,28,64,46,26,58,48,78,41,56,53,44,33,33,35,19,39,36,54,47,78,80,14,24,64,68,58,50,50,36,37,74,70,63,71,44,79,62,76,38,58,49,41,22,41,66,78,69,43,52,57,74,37,37,28,64,69,48,48,23,65,39,39,35,75,41,56,50,77,62,69,61,51,79,42,26,49,47,56,52,31,28,50,37,31,78,82,59,48,71,68,51,49,50,51,18,19,47,60,19,68,30,37,67,65,36,63,68,36,96,52,29,55,64,32,51,29,26,92,86,28,64,84,67,51,71,51,54,44,48,19,43,49,44,14,12,43,52,52,42,61,47,52,30,39,41,37,32,61,53,51,42,87,35,36,57,63,47,27,38,48,48,51,50,24,50,51,62,68,38,58,77,23,17,22,41,33,41,36,76,48,68,73,58,36,59,70,24,68,28,34,39,32,30,49,79,11,23,59,78,45,76,39,35,52,69,57,36,48,72,65,60,44,70,61,27,52,51,51,28,45,69,72,64,56,72,130

Organism: Acidithiobacillus ferrooxidans (strain ATCC 23270 / DSM 14882 / CIP 104768 / NCIMB 8455) (NCBI:txid243159)